Protein 6JCA (pdb70)

Radius of gyration: 30.52 Å; Cα contacts (8 Å, |Δi|>4): 2177; chains: 2; bounding box: 70×89×80 Å

Solvent-accessible surface area: 38036 Å² total; per-residue (Å²): 128,132,70,55,24,4,6,43,72,13,40,43,43,0,67,52,6,11,9,22,17,75,15,58,68,0,95,26,8,22,0,33,43,90,52,157,147,45,169,75,19,76,1,3,0,0,0,0,0,19,0,3,3,2,10,1,4,16,17,104,83,1,16,56,53,2,52,60,8,8,90,62,10,11,9,7,6,4,18,13,2,82,30,46,81,3,44,78,6,0,137,51,4,7,72,2,6,131,131,43,35,69,75,119,46,96,3,13,4,20,11,0,0,3,10,43,12,0,1,35,0,0,6,14,0,0,3,16,19,4,52,103,61,0,78,64,17,23,62,88,3,73,62,52,3,96,75,0,103,114,4,30,73,77,84,74,13,93,36,40,100,84,10,32,100,89,24,56,62,84,33,60,94,34,78,19,5,20,41,33,0,79,141,60,4,86,120,53,90,82,107,66,0,10,0,0,0,1,82,35,9,96,1,16,42,1,102,119,58,103,18,10,5,7,45,22,81,62,0,31,9,107,76,18,135,86,0,25,131,52,11,81,86,26,126,97,26,0,3,0,1,28,59,83,177,73,43,0,74,3,46,106,68,90,14,24,24,8,0,0,1,0,0,8,0,1,7,13,37,16,0,0,42,41,3,57,93,97,1,4,118,22,0,11,111,4,30,106,86,59,35,0,0,0,0,0,1,5,3,44,7,1,4,0,0,4,2,13,3,0,1,2,22,80,46,42,2,110,4,3,0,1,0,3,4,10,3,8,2,6,5,5,14,8,2,0,1,0,1,0,46,54,120,48,21,40,78,59,1,22,19,11,28,25,24,22,10,16,39,8,3,7,2,9,8,0,2,36,30,0,4,106,13,0,47,48,120,90,16,101,18,12,97,84,0,99,77,24,1,124,116,0,66,62,12,0,71,46,0,58,56,80,9,41,72,6,0,34,21,29,83,20,33,11,0,0,0,0,0,45,10,104,114,17,40,142,10,117,16,120,37,1,86,84,38,10,54,118,9,64,10,0,42,2,1,1,0,0,1,14,80,73,47,72,2,9,2,1,10,17,24,88,143,7,18,15,0,15,0,0,0,0,3,80,2,64,60,103,26,4,80,106,1,42,84,0,0,65,25,0,0,58,2,1,107,96,42,52,7,141,95,2,12,82,172,136,145,68,52,30,2,14,48,60,9,30,44,33,0,81,50,6,12,11,34,19,73,16,59,71,1,91,28,8,26,1,28,43,84,41,157,124,43,147,75,22,78,1,4,0,0,2,0,0,34,0,3,2,1,13,1,5,16,19,102,84,1,17,61,53,1,54,58,9,7,93,64,9,12,12,7,5,4,20,37,2,83,31,49,94,4,40,78,5,0,117,52,3,6,69,2,6,128,131,44,37,68,77,110,49,90,4,9,2,22,13,5,0,5,9,49,18,0,1,48,14,0,7,43,0,0,0,25,16,3,48,98,59,0,81,64,20,30,64,92,5,88,60,58,8,76,73,0,88,114,17,34,90,120,49,25,70,63,76,115,34,18,85,76,32,59,71,100,33,79,33,83,27,18,4,42,43,0,84,138,62,3,88,111,50,97,81,94,51,0,17,0,0,0,1,50,4,8,14,1,2,45,18,4,0,6,28,14,40,4,56,12,38,81,166,103,56,24,0,65,25,14,2,2,48,27,104,73,0,32,6,84,72,9,126,88,0,24,136,35,12,82,77,30,129,100,35,0,3,1,5,28,67,76,171,90,47,1,100,11,33,104,62,93,14,25,20,8,0,0,0,3,1,3,0,1,10,8,17,21,0,3,36,40,4,72,105,108,2,4,106,24,0,10,110,2,30,110,83,56,36,0,0,0,0,0,3,4,2,32,6,2,3,1,0,4,2,13,3,0,1,2,23,81,44,41,2,111,6,4,0,1,0,2,3,12,3,8,2,5,5,4,13,10,2,0,1,0,0,0,57,55,118,49,24,34,58,77,31,25,64,116,76,40,12,10,16,42,8,9,5,2,10,5,1,2,31,36,0,4,108,13,0,48,36,111,90,16,94,1,11,117,78,0,112,89,21,1,133,94,0,67,60,13,0,73,44,0,58,53,81,10,46,75,7,0,38,20,31,87,20,35,10,0,5,0,0,0,46,10,106,96,17,54,143,7,116,19,104,37,3,88,85,38,11,76,122,11,37,9,0,10,3,0,0,0,0,1,14,80,72,47,70,1,11,2,2,5,10,8,31,123,5,13,12,0,40,0,2,0,0,2,90,3,64,65,97,25,2,73,100,1,42,86,0,0,67,27,0,0,59,3,0,110,94,43,48,4,139,102,1,13,81,173

Sequence (1019 aa):
GEPVYADAVLNGWLTSMGLGVEYVRAEGNTVYYLDDEGREVPVLDHACGFGSLIFGHNHPEIIAHAKAALDAGTVVHAQLSRQPRANQISRILNDIMRRETGRDDRYNAIFANSGAEANEICMKHAELERQERITALFAEIDAELDTAREALTTGTATLDTASLPLVGGGAGDVDGVIADIHRHNDERRAERPLFLTLDGSFHGKLVPFTALSSPARFLPADEPELIGKIVEDERRSVLTLSLDKDTVRVVERDFPVVAAIFVEPVRGGSGMKTVTPELAEELHRLRDTLGCPLVVDEVQTGIGRTGAFFGSALLGIRGDYYTLAKAIGGGIVKNSVALIRQDRFLPAMEVIHSSTFAKDGLSASIALKVLEMVEADGGRVYQRVRERGQRLEAMLESVRADHSDVVSAVWGTGLMLALELRDQSNATSQAIREKAAHGFLGYVLAGFLLREHHIRVLPAGPRSGFLRFSPSLYITDEEIDRTETALRSLFTALRDQDGDRLVLSGEPVYADAVLNGWLTSMGLGVEYVRAEGNTVYYLDDEGREVPVLDHACGFGSLIFGHNHPEIIAHAKAALDAGTVVHAQLSRQPRANQISRILNDIMRRETGRDDRYNAIFANSGAEANEICMKHAELERQERITALFAEIDAELDTAREALTTGTATLDTASLPGGAGDVDGVIADIHRHNDERRAERPLFLTLDGSFHGKLVGSIQLTQNEPWRTPFTALSSPARFLPADEPELIGKIVEDERRSVLTLSLDKDTVRVVERDFPVVAAIFVEPVRGGSGMKTVTPELAEELHRLRDTLGCPLVVDEVQTGIGRTGAFFGSALLGIRGDYYTLAKAIGGGIVKNSVALIRQDRFLPAMEVHSSTFAKDGLSASIALKVLEMVEADGGRVYQRVRERGQRLEAMLESVRADHSDVVSAVWGTGLMLALELRDQSNATSQAIREKAAHGFLGYVLAGFLLREHHIRVLPAGPRSGFLRFSPSLYITDEEIDRTETALRSLFTALRDQDGDRLVLS

Secondary structure (DSSP, 8-state):
-----S-HHHHHHHHHHT------EEEBTEEEEE-TT-PEEEEEESSTTTTT-TT-BT-HHHHHHHHHHHHTT--S--TTS--HHHHHHHHHHHHHHHHHH-----EEEEEESSHHHHHHHHHHHHHHHHHHHHHHHHHHHHHHHHHHHHHHTSSS-EE-GGGGGGT-SS--SHHHHHHHHHHHHHHHHHSPPEEEEETT--BTTB---GGGB--EEEE-TT-HHHHHHHHHTT--EEEEEEEETTEEEEEEEE---EEEEEE-SEEGGGTSEEPPHHHHHHHHHHHHHH---EEEE-TTT-TTTTSSS-HHHHHT---SEEEE-TTTTTTTS--EEEEEETTT--GGGGGT---SSTT-HHHHHHHHHHHHHHHHHHHHHHHHHHHHHHHHHHHHHHHHHHTTTTEEEEEEETTEEEEEEPP-TT-SSHHHHHHHHTT-HHHHHHHHHHHHH-EE--EESGGG-EEEE---TT--HHHHHHHHHHHHHHHHHHHTT-HHHHS--/-----S-HHHHHHHHHHT----EEEEEBTEEEEE-TT-PEEEEEESSTGGGT-TT-BT-HHHHHHHHHHHHTT--S--TTS--HHHHHHHHHHHHHHHHHH-----EEEEEESSHHHHHHHHHHHHHHHHHHHHHHHHHHHHHHHHHHHHHHTSS-EE-S-TT-------HHHHHHHHHHHHHHHHHSPPEEEESS-HHHHHHHTSB-SS-B-TT--TTGGGB--EEE--TT-HHHHHHHHHTT--EEEEEEEETTEEEEEEEE---EEEEEE-SEEGGGTSEEPPHHHHHHHHHHHHHH-S-EEEE-TTT-TTTTSSS-HHHHHT---SEEEE-TTTTTTTS--EEEEEETTT--GGGG----SSTT-HHHHHHHHHHHHHHHHHHHHHHHHHHHHHHHHHHHHHHHHHHTTTTEEEEEEETTEEEEEEPP-TT-SSHHHHHHHHTT-HHHHHHHHHHHHH-EE--EESGGG-EEEE---TT--HHHHHHHHHHHHHHHHHHHTT-HHHHS--

InterPro domains:
  IPR005814 Aminotransferase class-III [PF00202] (27-505)
  IPR005814 Aminotransferase class-III [PIRSF000521] (21-509)
  IPR015421 Pyridoxal phosphate-dependent transferase, major domain [G3DSA:3.40.640.10] (64-389)
  IPR015422 Pyridoxal phosphate-dependent transferase, small domain [G3DSA:3.90.1150.10] (390-511)
  IPR015424 Pyridoxal phosphate-dependent transferase [SSF53383] (28-509)
  IPR050103 Class-III Pyridoxal-phosphate-dependent Aminotransferase [PTHR11986] (29-513)

Organism: NCBI:txid1074250

Nearest PDB structures (foldseek):
  6jca-assembly1_B  TM=1.002E+00  e=1.011E-100  Actinoalloteichus sp. WH1-2216-6
  6jca-assembly1_A  TM=9.810E-01  e=8.463E-90  Actinoalloteichus sp. WH1-2216-6
  6jcb-assembly2_C  TM=9.890E-01  e=7.328E-85  Actinoalloteichus sp. WH1-2216-6
  6jcb-assembly2_D  TM=9.873E-01  e=2.030E-84  Actinoalloteichus sp. WH1-2216-6
  6jc7-assembly1_B  TM=9.726E-01  e=6.218E-86  Actinoalloteichus sp. WH1-2216-6

Foldseek 3Di:
DDDDDDCPVVLVVLVQLLNNFDFDDWDAQWTWGQDPVGDTDTFGHLCQVVQLQQVTAPNVLLVVLLVVCVVVVFFQFPPPDDDCLQVVLQVLVQVQLCVLQVDNFHWRKFKDFAQLVLLVLLLVLLVVLQVVVLVVVVVVQVVQLVVLVVLLVDVQADADQVQQVVLPDDDDDSVVSVVSLVVQSVVLVPAFAEEEEADLDAGNQRDVRCVVDTHYDHAHLVCLVVRVVVVVVQWDWGWHFHDDGHYTHIDTDTHLRHSEYEDEQFRLQAFRAGRAPSSLVSLVVVCVVNVGWYEYRPQSNHQLQQLGRDSCSVRVRDTQKYKHWRNLQNNPGGMMMIIGGPVSGDPVSNPPDDDRSTPTRSSSSSNVSSSCVCCPPNRVSSVLLQVVFVLLQVLVVVLCVVQVVFWVDWHHHRQWIKTFTPQCCVPPQPLLNVLSVQLNNLSLLQSLCCPPLSYHWAATHTSSRMITRNRHSPQDSVNSVSVSVSSNVSSVCVVVSVSVNRGDD/DPDDDDCPVVLVVCVQLLNNFDFDDWDAQWTWTQDPVGDTDTFGEQCQVPQLQQVTPPNVLLVVLLVVCVVVVFFQFDPPDDDCLQVVLQVLVQVQLCVLQVDNFHWHKFKDFALLVLVVLLLVLLVVLQVVVQVVVVVVQVVLLVVLLVLCVPFAAEDQVCVVLPPDRDSVVSVVSLCVQSVVVVPAFAEEEEQLAPNVQVQQPQDDPQFHHPPDRNRCVVDTHYDHAHLPCLVVRVVVVVVQWDWGWHWHDDPRYTYIDTDTRLRHSEYEYEQFHQQAFRAGRALSSLVSLVVVCVVRVGWYEYRPQSPHQLLQLGRDSCSVRVRDTQKYKHWRNLQVNPGGMIMIIGGPVSGDVVSRVDDDSSTPTRSSSSSSVSSSCVCPPPNRVSSVLLQVLFVLLQVLVVVLCVVQVVFWVDWHHHRQWIKTFTDQCCVPPQPLLNVLSVVLNNLSLLQSLCCVPLSYHWAAHYHSSRMITRNRHSPQDPVNSVSVSVSSNVSSVCVVVSVSVSRGDD

Structure (mmCIF, N/CA/C/O backbone):
data_6JCA
#
_entry.id   6JCA
#
_cell.length_a   115.090
_cell.length_b   125.220
_cell.length_c   155.380
_cell.angle_alpha   90.000
_cell.angle_beta   90.000
_cell.angle_gamma   90.000
#
_symmetry.space_group_name_H-M   'I 2 2 2'
#
loop_
_entity.id
_entity.type
_entity.pdbx_description
1 polymer CrmG
2 non-polymer GLYCEROL
3 non-polymer 'CHLORIDE ION'
4 non-polymer 'SULFATE ION'
5 water water
#
loop_
_atom_site.group_PDB
_atom_site.id
_atom_site.type_symbol
_atom_site.label_atom_id
_atom_site.label_alt_id
_atom_site.label_comp_id
_atom_site.label_asym_id
_atom_site.label_entity_id
_atom_site.label_seq_id
_atom_site.pdbx_PDB_ins_code
_atom_site.Cartn_x
_atom_site.Cartn_y
_atom_site.Cartn_z
_atom_site.occupancy
_atom_site.B_iso_or_equiv
_atom_site.auth_seq_id
_atom_site.auth_comp_id
_atom_site.auth_asym_id
_atom_site.auth_atom_id
_atom_site.pdbx_PDB_model_num
ATOM 1 N N . GLY A 1 6 ? 55.403 15.994 20.896 1.00 57.13 6 GLY A N 1
ATOM 2 C CA . GLY A 1 6 ? 55.197 17.127 21.851 1.00 53.49 6 GLY A CA 1
ATOM 3 C C . GLY A 1 6 ? 55.292 18.486 21.179 1.00 49.25 6 GLY A C 1
ATOM 4 O O . GLY A 1 6 ? 55.884 19.395 21.778 1.00 47.46 6 GLY A O 1
ATOM 5 N N . GLU A 1 7 ? 54.719 18.648 19.983 1.00 52.75 7 GLU A N 1
ATOM 6 C CA . GLU A 1 7 ? 54.731 19.943 19.244 1.00 56.98 7 GLU A CA 1
ATOM 7 C C . GLU A 1 7 ? 53.740 20.892 19.923 1.00 52.68 7 GLU A C 1
ATOM 8 O O . GLU A 1 7 ? 52.784 20.431 20.539 1.00 49.59 7 GLU A O 1
ATOM 14 N N . PRO A 1 8 ? 53.909 22.233 19.827 1.00 49.04 8 PRO A N 1
ATOM 15 C CA . PRO A 1 8 ? 52.916 23.167 20.363 1.00 47.18 8 PRO A CA 1
ATOM 16 C C . PRO A 1 8 ? 51.508 22.920 19.787 1.00 42.22 8 PRO A C 1
ATOM 17 O O . PRO A 1 8 ? 51.351 22.772 18.590 1.00 42.74 8 PRO A O 1
ATOM 21 N N . VAL A 1 9 ? 50.523 22.841 20.681 1.00 40.56 9 VAL A N 1
ATOM 22 C CA . VAL A 1 9 ? 49.061 22.788 20.392 1.00 36.40 9 VAL A CA 1
ATOM 23 C C . VAL A 1 9 ? 48.427 24.001 21.091 1.00 30.12 9 VAL A C 1
ATOM 24 O O . VAL A 1 9 ? 48.949 24.427 22.149 1.00 28.74 9 VAL A O 1
ATOM 28 N N . TYR A 1 10 ? 47.378 24.576 20.508 1.00 27.81 10 TYR A N 1
ATOM 29 C CA . TYR A 1 10 ? 46.757 25.828 21.006 1.00 28.28 10 TYR A CA 1
ATOM 30 C C . TYR A 1 10 ? 45.275 25.592 21.367 1.00 25.31 10 TYR A C 1
ATOM 31 O O . TYR A 1 10 ? 44.666 26.467 22.025 1.00 23.88 10 TYR A O 1
ATOM 40 N N . ALA A 1 11 ? 44.721 24.437 21.001 1.00 24.26 11 ALA A N 1
ATOM 41 C CA . ALA A 1 11 ? 43.349 24.007 21.358 1.00 25.61 11 ALA A CA 1
ATOM 42 C C . ALA A 1 11 ? 43.159 22.526 21.032 1.00 24.52 11 ALA A C 1
ATOM 43 O O . ALA A 1 11 ? 43.808 22.045 20.098 1.00 24.55 11 ALA A O 1
ATOM 45 N N . ASP A 1 12 ? 42.303 21.847 21.795 1.00 24.81 12 ASP A N 1
ATOM 46 C CA . ASP A 1 12 ? 41.680 20.542 21.461 1.00 25.01 12 ASP A CA 1
ATOM 47 C C . ASP A 1 12 ? 42.679 19.357 21.455 1.00 27.08 12 ASP A C 1
ATOM 48 O O . ASP A 1 12 ? 42.278 18.289 20.986 1.00 26.81 12 ASP A O 1
ATOM 53 N N . ALA A 1 13 ? 43.890 19.445 22.022 1.00 27.31 13 ALA A N 1
ATOM 54 C CA . ALA A 1 13 ? 44.819 18.284 22.011 1.00 27.42 13 ALA A CA 1
ATOM 55 C C . ALA A 1 13 ? 44.167 17.100 22.740 1.00 26.79 13 ALA A C 1
ATOM 56 O O . ALA A 1 13 ? 44.149 16.011 22.177 1.00 29.80 13 ALA A O 1
ATOM 58 N N . VAL A 1 14 ? 43.587 17.309 23.924 1.00 26.38 14 VAL A N 1
ATOM 59 C CA . VAL A 1 14 ? 42.984 16.210 24.722 1.00 26.39 14 VAL A CA 1
ATOM 60 C C . VAL A 1 14 ? 41.686 15.761 24.057 1.00 27.50 14 VAL A C 1
ATOM 61 O O . VAL A 1 14 ? 41.483 14.546 23.893 1.00 28.42 14 VAL A O 1
ATOM 65 N N . LEU A 1 15 ? 40.847 16.691 23.627 1.00 30.30 15 LEU A N 1
ATOM 66 C CA . LEU A 1 15 ? 39.600 16.368 22.879 1.00 29.85 15 LEU A CA 1
ATOM 67 C C . LEU A 1 15 ? 39.938 15.488 21.668 1.00 28.94 15 LEU A C 1
ATOM 68 O O . LEU A 1 15 ? 39.265 14.467 21.503 1.00 24.79 15 LEU A O 1
ATOM 73 N N . ASN A 1 16 ? 40.897 15.911 20.836 1.00 27.78 16 ASN A N 1
ATOM 74 C CA . ASN A 1 16 ? 41.224 15.255 19.541 1.00 31.22 16 ASN A CA 1
ATOM 75 C C . ASN A 1 16 ? 41.815 13.860 19.807 1.00 31.61 16 ASN A C 1
ATOM 76 O O . ASN A 1 16 ? 41.455 12.924 19.086 1.00 31.61 16 ASN A O 1
ATOM 81 N N . GLY A 1 17 ? 42.690 13.728 20.802 1.00 29.31 17 GLY A N 1
ATOM 82 C CA . GLY A 1 17 ? 43.250 12.425 21.207 1.00 30.03 17 GLY A CA 1
ATOM 83 C C . GLY A 1 17 ? 42.166 11.477 21.674 1.00 30.41 17 GLY A C 1
ATOM 84 O O . GLY A 1 17 ? 42.191 10.298 21.290 1.00 31.00 17 GLY A O 1
ATOM 85 N N . TRP A 1 18 ? 41.233 11.959 22.494 1.00 31.23 18 TRP A N 1
ATOM 86 C CA . TRP A 1 18 ? 40.120 11.114 22.993 1.00 28.51 18 TRP A CA 1
ATOM 87 C C . TRP A 1 18 ? 39.228 10.720 21.805 1.00 27.76 18 TRP A C 1
ATOM 88 O O . TRP A 1 18 ? 38.930 9.497 21.663 1.00 24.95 18 TRP A O 1
ATOM 99 N N . LEU A 1 19 ? 38.871 11.664 20.926 1.00 27.14 19 LEU A N 1
ATOM 100 C CA . LEU A 1 19 ? 38.044 11.366 19.726 1.00 28.64 19 LEU A CA 1
ATOM 101 C C . LEU A 1 19 ? 38.722 10.277 18.877 1.00 30.85 19 LEU A C 1
ATOM 102 O O . LEU A 1 19 ? 38.010 9.356 18.388 1.00 28.35 19 LEU A O 1
ATOM 107 N N . THR A 1 20 ? 40.047 10.357 18.716 1.00 29.66 20 THR A N 1
ATOM 108 C CA . THR A 1 20 ? 40.832 9.418 17.866 1.00 31.16 20 THR A CA 1
ATOM 109 C C . THR A 1 20 ? 40.696 8.017 18.455 1.00 28.21 20 THR A C 1
ATOM 110 O O . THR A 1 20 ? 40.324 7.112 17.706 1.00 28.20 20 THR A O 1
ATOM 114 N N . SER A 1 21 ? 40.878 7.883 19.767 1.00 28.85 21 SER A N 1
ATOM 115 C CA . SER A 1 21 ? 40.791 6.583 20.485 1.00 30.25 21 SER A CA 1
ATOM 116 C C . SER A 1 21 ? 39.370 6.004 20.402 1.00 29.16 21 SER A C 1
ATOM 117 O O . SER A 1 21 ? 39.259 4.786 20.390 1.00 30.44 21 SER A O 1
ATOM 120 N N . MET A 1 22 ? 38.327 6.824 20.275 1.00 28.99 22 MET A N 1
ATOM 121 C CA . MET A 1 22 ? 36.910 6.353 20.182 1.00 31.11 22 MET A CA 1
ATOM 122 C C . MET A 1 22 ? 36.578 5.959 18.730 1.00 30.23 22 MET A C 1
ATOM 123 O O . MET A 1 22 ? 35.505 5.345 18.498 1.00 30.65 22 MET A O 1
ATOM 128 N N . GLY A 1 23 ? 37.449 6.292 17.775 1.00 29.88 23 GLY A N 1
ATOM 129 C CA . GLY A 1 23 ? 37.189 6.104 16.332 1.00 30.95 23 GLY A CA 1
ATOM 130 C C . GLY A 1 23 ? 36.394 7.258 15.730 1.00 29.68 23 GLY A C 1
ATOM 131 O O . GLY A 1 23 ? 35.715 7.037 14.723 1.00 27.11 23 GLY A O 1
ATOM 132 N N . LEU A 1 24 ? 36.442 8.455 16.329 1.00 31.16 24 LEU A N 1
ATOM 133 C CA . LEU A 1 24 ? 35.607 9.612 15.881 1.00 32.71 24 LEU A CA 1
ATOM 134 C C . LEU A 1 24 ? 36.492 10.775 15.431 1.00 31.19 24 LEU A C 1
ATOM 135 O O . LEU A 1 24 ? 35.964 11.897 15.292 1.00 26.24 24 LEU A O 1
ATOM 140 N N . GLY A 1 25 ? 37.787 10.515 15.243 1.00 29.22 25 GLY A N 1
ATOM 141 C CA . GLY A 1 25 ? 38.758 11.522 14.788 1.00 30.80 25 GLY A CA 1
ATOM 142 C C . GLY A 1 25 ? 38.636 11.711 13.294 1.00 34.23 25 GLY A C 1
ATOM 143 O O . GLY A 1 25 ? 39.423 11.116 12.564 1.00 41.80 25 GLY A O 1
ATOM 144 N N . VAL A 1 26 ? 37.649 12.486 12.853 1.00 30.03 26 VAL A N 1
ATOM 145 C CA . VAL A 1 26 ? 37.437 12.841 11.423 1.00 29.32 26 VAL A CA 1
ATOM 146 C C . VAL A 1 26 ? 37.244 14.361 11.348 1.00 29.06 26 VAL A C 1
ATOM 147 O O . VAL A 1 26 ? 36.780 14.942 12.351 1.00 26.70 26 VAL A O 1
ATOM 151 N N . GLU A 1 27 ? 37.583 14.988 10.222 1.00 29.09 27 GLU A N 1
ATOM 152 C CA . GLU A 1 27 ? 37.291 16.425 9.962 1.00 28.05 27 GLU A CA 1
ATOM 153 C C . GLU A 1 27 ? 36.250 16.499 8.846 1.00 28.95 27 GLU A C 1
ATOM 154 O O . GLU A 1 27 ? 36.546 16.033 7.740 1.00 30.43 27 GLU A O 1
ATOM 160 N N . TYR A 1 28 ? 35.063 17.039 9.124 1.00 29.21 28 TYR A N 1
ATOM 161 C CA . TYR A 1 28 ? 34.026 17.280 8.095 1.00 27.59 28 TYR A CA 1
ATOM 162 C C . TYR A 1 28 ? 34.318 18.646 7.453 1.00 28.41 28 TYR A C 1
ATOM 163 O O . TYR A 1 28 ? 34.515 19.633 8.170 1.00 29.39 28 TYR A O 1
ATOM 172 N N . VAL A 1 29 ? 34.356 18.683 6.114 1.00 26.79 29 VAL A N 1
ATOM 173 C CA . VAL A 1 29 ? 34.827 19.845 5.315 1.00 25.40 29 VAL A CA 1
ATOM 174 C C . VAL A 1 29 ? 33.654 20.517 4.624 1.00 24.84 29 VAL A C 1
ATOM 175 O O . VAL A 1 29 ? 33.821 21.641 4.176 1.00 30.19 29 VAL A O 1
ATOM 179 N N . ARG A 1 30 ? 32.507 19.858 4.561 1.00 24.27 30 ARG A N 1
ATOM 180 C CA . ARG A 1 30 ? 31.315 20.361 3.849 1.00 24.79 30 ARG A CA 1
ATOM 181 C C . ARG A 1 30 ? 30.109 19.597 4.382 1.00 24.55 30 ARG A C 1
ATOM 182 O O . ARG A 1 30 ? 30.271 18.463 4.858 1.00 26.33 30 ARG A O 1
ATOM 190 N N . ALA A 1 31 ? 28.937 20.192 4.278 1.00 26.18 31 ALA A N 1
ATOM 191 C CA . ALA A 1 31 ? 27.669 19.596 4.735 1.00 27.64 31 ALA A CA 1
ATOM 192 C C . ALA A 1 31 ? 26.527 20.145 3.892 1.00 27.84 31 ALA A C 1
ATOM 193 O O . ALA A 1 31 ? 26.529 21.356 3.579 1.00 31.90 31 ALA A O 1
ATOM 195 N N . GLU A 1 32 ? 25.544 19.296 3.622 1.00 29.46 32 GLU A N 1
ATOM 196 C CA . GLU A 1 32 ? 24.305 19.671 2.900 1.00 30.59 32 GLU A CA 1
ATOM 197 C C . GLU A 1 32 ? 23.267 18.601 3.227 1.00 27.13 32 GLU A C 1
ATOM 198 O O . GLU A 1 32 ? 23.619 17.396 3.218 1.00 28.75 32 GLU A O 1
ATOM 204 N N . GLY A 1 33 ? 22.071 19.039 3.591 1.00 27.52 33 GLY A N 1
ATOM 205 C CA . GLY A 1 33 ? 20.967 18.175 4.029 1.00 27.92 33 GLY A CA 1
ATOM 206 C C . GLY A 1 33 ? 21.408 17.303 5.181 1.00 29.51 33 GLY A C 1
ATOM 207 O O . GLY A 1 33 ? 21.917 17.843 6.178 1.00 27.81 33 GLY A O 1
ATOM 208 N N . ASN A 1 34 ? 21.268 15.989 5.021 1.00 28.81 34 ASN A N 1
ATOM 209 C CA . ASN A 1 34 ? 21.511 15.011 6.105 1.00 30.90 34 ASN A CA 1
ATOM 210 C C . ASN A 1 34 ? 22.929 14.458 5.983 1.00 29.35 34 ASN A C 1
ATOM 211 O O . ASN A 1 34 ? 23.244 13.481 6.675 1.00 35.48 34 ASN A O 1
ATOM 216 N N . THR A 1 35 ? 23.774 15.075 5.158 1.00 31.49 35 THR A N 1
ATOM 217 C CA . THR A 1 35 ? 25.113 14.533 4.812 1.00 28.39 35 THR A CA 1
ATOM 218 C C . THR A 1 35 ? 26.190 15.537 5.206 1.00 27.32 35 THR A C 1
ATOM 219 O O . THR A 1 35 ? 26.065 16.719 4.865 1.00 29.65 35 THR A O 1
ATOM 223 N N . VAL A 1 36 ? 27.214 15.034 5.877 1.00 26.53 36 VAL A N 1
ATOM 224 C CA . VAL A 1 36 ? 28.502 15.718 6.159 1.00 29.38 36 VAL A CA 1
ATOM 225 C C . VAL A 1 36 ? 29.560 14.925 5.386 1.00 30.50 36 VAL A C 1
ATOM 226 O O . VAL A 1 36 ? 29.414 13.684 5.263 1.00 26.61 36 VAL A O 1
ATOM 230 N N . TYR A 1 37 ? 30.573 15.612 4.866 1.00 31.20 37 TYR A N 1
ATOM 231 C CA . TYR A 1 37 ? 31.637 15.021 4.017 1.00 30.67 37 TYR A CA 1
ATOM 232 C C . TYR A 1 37 ? 33.000 15.182 4.685 1.00 28.03 37 TYR A C 1
ATOM 233 O O . TYR A 1 37 ? 33.311 16.281 5.172 1.00 30.07 37 TYR A O 1
ATOM 242 N N . TYR A 1 38 ? 33.802 14.122 4.679 1.00 29.97 38 TYR A N 1
ATOM 243 C CA . TYR A 1 38 ? 35.247 14.181 5.029 1.00 31.91 38 TYR A CA 1
ATOM 244 C C . TYR A 1 38 ? 36.048 13.782 3.782 1.00 31.59 38 TYR A C 1
ATOM 245 O O . TYR A 1 38 ? 35.467 13.348 2.772 1.00 35.77 38 TYR A O 1
ATOM 254 N N . LEU A 1 39 ? 37.351 14.004 3.842 1.00 31.33 39 LEU A N 1
ATOM 255 C CA . LEU A 1 39 ? 38.276 13.782 2.711 1.00 34.01 39 LEU A CA 1
ATOM 256 C C . LEU A 1 39 ? 39.015 12.475 2.978 1.00 32.23 39 LEU A C 1
ATOM 257 O O . LEU A 1 39 ? 39.583 12.378 4.057 1.00 34.06 39 LEU A O 1
ATOM 262 N N . ASP A 1 40 ? 38.972 11.509 2.049 1.00 36.26 40 ASP A N 1
ATOM 263 C CA . ASP A 1 40 ? 39.795 10.266 2.124 1.00 40.73 40 ASP A CA 1
ATOM 264 C C . ASP A 1 40 ? 41.268 10.652 1.888 1.00 40.80 40 ASP A C 1
ATOM 265 O O . ASP A 1 40 ? 41.549 11.883 1.661 1.00 40.80 40 ASP A O 1
ATOM 270 N N . ASP A 1 41 ? 42.170 9.664 1.933 1.00 45.27 41 ASP A N 1
ATOM 271 C CA . ASP A 1 41 ? 43.645 9.855 1.797 1.00 50.91 41 ASP A CA 1
ATOM 272 C C . ASP A 1 41 ? 43.979 10.367 0.387 1.00 51.18 41 ASP A C 1
ATOM 273 O O . ASP A 1 41 ? 45.031 10.993 0.232 1.00 51.48 41 ASP A O 1
ATOM 278 N N . GLU A 1 42 ? 43.090 10.149 -0.588 1.00 55.46 42 GLU A N 1
ATOM 279 C CA . GLU A 1 42 ? 43.186 10.688 -1.972 1.00 58.47 42 GLU A CA 1
ATOM 280 C C . GLU A 1 42 ? 42.566 12.092 -2.060 1.00 56.27 42 GLU A C 1
ATOM 281 O O . GLU A 1 42 ? 42.651 12.692 -3.140 1.00 51.14 42 GLU A O 1
ATOM 287 N N . GLY A 1 43 ? 41.935 12.599 -0.992 1.00 54.06 43 GLY A N 1
ATOM 288 C CA . GLY A 1 43 ? 41.282 13.925 -0.973 1.00 44.99 43 GLY A CA 1
ATOM 289 C C . GLY A 1 43 ? 39.949 13.944 -1.711 1.00 41.86 43 GLY A C 1
ATOM 290 O O . GLY A 1 43 ? 39.521 15.038 -2.093 1.00 40.72 43 GLY A O 1
ATOM 291 N N . ARG A 1 44 ? 39.286 12.799 -1.885 1.00 41.46 44 ARG A N 1
ATOM 292 C CA . ARG A 1 44 ? 37.888 12.751 -2.388 1.00 46.70 44 ARG A CA 1
ATOM 293 C C . ARG A 1 44 ? 36.933 12.957 -1.200 1.00 42.41 44 ARG A C 1
ATOM 294 O O . ARG A 1 44 ? 37.203 12.414 -0.118 1.00 43.70 44 ARG A O 1
ATOM 302 N N . GLU A 1 45 ? 35.831 13.659 -1.424 1.00 41.51 45 GLU A N 1
ATOM 303 C CA . GLU A 1 45 ? 34.730 13.825 -0.447 1.00 43.49 45 GLU A CA 1
ATOM 304 C C . GLU A 1 45 ? 34.050 12.479 -0.211 1.00 40.11 45 GLU A C 1
ATOM 305 O O . GLU A 1 45 ? 33.568 11.923 -1.185 1.00 45.10 45 GLU A O 1
ATOM 311 N N . VAL A 1 46 ? 34.017 11.993 1.033 1.00 38.87 46 VAL A N 1
ATOM 312 C CA . VAL A 1 46 ? 33.266 10.768 1.445 1.00 36.70 46 VAL A CA 1
ATOM 313 C C . VAL A 1 46 ? 32.002 11.210 2.175 1.00 35.25 46 VAL A C 1
ATOM 314 O O . VAL A 1 46 ? 32.095 11.862 3.217 1.00 33.83 46 VAL A O 1
ATOM 318 N N . PRO A 1 47 ? 30.789 10.881 1.669 1.00 33.08 47 PRO A N 1
ATOM 319 C CA . PRO A 1 47 ? 29.553 11.275 2.335 1.00 32.25 47 PRO A CA 1
ATOM 320 C C . PRO A 1 47 ? 29.303 10.441 3.604 1.00 33.75 47 PRO A C 1
ATOM 321 O O . PRO A 1 47 ? 29.560 9.234 3.598 1.00 35.19 47 PRO A O 1
ATOM 325 N N . VAL A 1 48 ? 28.872 11.107 4.675 1.00 30.69 48 VAL A N 1
ATOM 326 C CA . VAL A 1 48 ? 28.515 10.467 5.973 1.00 28.39 48 VAL A CA 1
ATOM 327 C C . VAL A 1 48 ? 27.103 10.928 6.352 1.00 27.53 48 VAL A C 1
ATOM 328 O O . VAL A 1 48 ? 26.827 12.138 6.309 1.00 26.08 48 VAL A O 1
ATOM 332 N N . LEU A 1 49 ? 26.226 9.993 6.684 1.00 26.57 49 LEU A N 1
ATOM 333 C CA . LEU A 1 49 ? 24.831 10.311 7.094 1.00 29.11 49 LEU A CA 1
ATOM 334 C C . LEU A 1 49 ? 24.851 10.787 8.551 1.00 27.64 49 LEU A C 1
ATOM 335 O O . LEU A 1 49 ? 25.406 10.072 9.403 1.00 23.63 49 LEU A O 1
ATOM 340 N N . ASP A 1 50 ? 24.289 11.977 8.800 1.00 30.36 50 ASP A N 1
ATOM 341 C CA . ASP A 1 50 ? 24.320 12.664 10.117 1.00 28.84 50 ASP A CA 1
ATOM 342 C C . ASP A 1 50 ? 22.981 12.461 10.853 1.00 27.30 50 ASP A C 1
ATOM 343 O O . ASP A 1 50 ? 21.993 13.154 10.536 1.00 28.29 50 ASP A O 1
ATOM 348 N N . HIS A 1 51 ? 22.999 11.577 11.842 1.00 25.71 51 HIS A N 1
ATOM 349 C CA . HIS A 1 51 ? 21.912 11.339 12.817 1.00 26.88 51 HIS A CA 1
ATOM 350 C C . HIS A 1 51 ? 22.090 12.193 14.089 1.00 26.03 51 HIS A C 1
ATOM 351 O O . HIS A 1 51 ? 21.202 12.126 14.980 1.00 26.19 51 HIS A O 1
ATOM 358 N N . ALA A 1 52 ? 23.180 12.951 14.213 1.00 24.78 52 ALA A N 1
ATOM 359 C CA . ALA A 1 52 ? 23.391 13.875 15.359 1.00 24.15 52 ALA A CA 1
ATOM 360 C C . ALA A 1 52 ? 22.752 15.228 15.021 1.00 23.40 52 ALA A C 1
ATOM 361 O O . ALA A 1 52 ? 21.896 15.686 15.785 1.00 23.71 52 ALA A O 1
ATOM 363 N N . CYS A 1 53 ? 23.106 15.799 13.869 1.00 23.11 53 CYS A N 1
ATOM 364 C CA . CYS A 1 53 ? 22.466 17.001 13.292 1.00 24.45 53 CYS A CA 1
ATOM 365 C C . CYS A 1 53 ? 22.454 18.140 14.329 1.00 22.73 53 CYS A C 1
ATOM 366 O O . CYS A 1 53 ? 21.386 18.738 14.591 1.00 23.23 53 CYS A O 1
ATOM 369 N N . GLY A 1 54 ? 23.634 18.471 14.856 1.00 23.01 54 GLY A N 1
ATOM 370 C CA . GLY A 1 54 ? 23.814 19.503 15.893 1.00 21.95 54 GLY A CA 1
ATOM 371 C C . GLY A 1 54 ? 22.922 19.225 17.095 1.00 20.73 54 GLY A C 1
ATOM 372 O O . GLY A 1 54 ? 22.206 20.136 17.505 1.00 18.87 54 GLY A O 1
ATOM 373 N N . PHE A 1 55 ? 22.927 17.977 17.558 1.00 21.48 55 PHE A N 1
ATOM 374 C CA . PHE A 1 55 ? 22.107 17.451 18.672 1.00 21.27 55 PHE A CA 1
ATOM 375 C C . PHE A 1 55 ? 20.645 17.832 18.468 1.00 23.18 55 PHE A C 1
ATOM 376 O O . PHE A 1 55 ? 19.993 18.185 19.485 1.00 24.35 55 PHE A O 1
ATOM 384 N N . GLY A 1 56 ? 20.142 17.718 17.228 1.00 23.23 56 GLY A N 1
ATOM 385 C CA . GLY A 1 56 ? 18.725 17.952 16.895 1.00 23.44 56 GLY A CA 1
ATOM 386 C C . GLY A 1 56 ? 18.422 19.388 16.469 1.00 25.12 56 GLY A C 1
ATOM 387 O O . GLY A 1 56 ? 17.235 19.654 16.134 1.00 21.42 56 GLY A O 1
ATOM 388 N N . SER A 1 57 ? 19.427 20.274 16.394 1.00 23.49 57 SER A N 1
ATOM 389 C CA . SER A 1 57 ? 19.254 21.658 15.871 1.00 25.09 57 SER A CA 1
ATOM 390 C C . SER A 1 57 ? 18.785 21.646 14.410 1.00 24.72 57 SER A C 1
ATOM 391 O O . SER A 1 57 ? 18.080 22.588 14.011 1.00 24.41 57 SER A O 1
ATOM 394 N N . LEU A 1 58 ? 19.276 20.710 13.602 1.00 24.62 58 LEU A N 1
ATOM 395 C CA . LEU A 1 58 ? 19.117 20.793 12.130 1.00 24.89 58 LEU A CA 1
ATOM 396 C C . LEU A 1 58 ? 17.857 20.028 11.686 1.00 25.88 58 LEU A C 1
ATOM 397 O O . LEU A 1 58 ? 17.968 19.078 10.887 1.00 26.14 58 LEU A O 1
ATOM 402 N N . ILE A 1 59 ? 16.685 20.472 12.133 1.00 24.43 59 ILE A N 1
ATOM 403 C CA . ILE A 1 59 ? 15.393 19.878 11.709 1.00 25.26 59 ILE A CA 1
ATOM 404 C C . ILE A 1 59 ? 15.238 20.026 10.176 1.00 26.22 59 ILE A C 1
ATOM 405 O O . ILE A 1 59 ? 14.670 19.107 9.552 1.00 23.99 59 ILE A O 1
ATOM 410 N N . PHE A 1 60 ? 15.789 21.084 9.571 1.00 24.49 60 PHE A N 1
ATOM 411 C CA . PHE A 1 60 ? 15.822 21.311 8.095 1.00 26.82 60 PHE A CA 1
ATOM 412 C C . PHE A 1 60 ? 17.158 20.850 7.490 1.00 27.62 60 PHE A C 1
ATOM 413 O O . PHE A 1 60 ? 17.377 21.090 6.287 1.00 28.27 60 PHE A O 1
ATOM 421 N N . GLY A 1 61 ? 18.023 20.222 8.286 1.00 25.08 61 GLY A N 1
ATOM 422 C CA . GLY A 1 61 ? 19.340 19.727 7.841 1.00 23.90 61 GLY A CA 1
ATOM 423 C C . GLY A 1 61 ? 20.401 20.814 7.793 1.00 25.35 61 GLY A C 1
ATOM 424 O O . GLY A 1 61 ? 20.115 22.010 8.100 1.00 23.19 61 GLY A O 1
ATOM 425 N N . HIS A 1 62 ? 21.602 20.422 7.382 1.00 22.86 62 HIS A N 1
ATOM 426 C CA . HIS A 1 62 ? 22.747 21.334 7.193 1.00 22.66 62 HIS A CA 1
ATOM 427 C C . HIS A 1 62 ? 22.478 22.282 6.014 1.00 25.65 62 HIS A C 1
ATOM 428 O O . HIS A 1 62 ? 22.116 21.802 4.902 1.00 26.81 62 HIS A O 1
ATOM 435 N N . ASN A 1 63 ? 22.643 23.579 6.239 1.00 25.42 63 ASN A N 1
ATOM 436 C CA . ASN A 1 63 ? 22.768 24.583 5.158 1.00 28.21 63 ASN A CA 1
ATOM 437 C C . ASN A 1 63 ? 21.573 24.469 4.198 1.00 27.61 63 ASN A C 1
ATOM 438 O O . ASN A 1 63 ? 21.797 24.451 3.008 1.00 29.04 63 ASN A O 1
ATOM 443 N N . HIS A 1 64 ? 20.344 24.480 4.702 1.00 26.94 64 HIS A N 1
ATOM 444 C CA . HIS A 1 64 ? 19.118 24.457 3.869 1.00 28.23 64 HIS A CA 1
ATOM 445 C C . HIS A 1 64 ? 19.178 25.600 2.865 1.00 28.12 64 HIS A C 1
ATOM 446 O O . HIS A 1 64 ? 19.424 26.742 3.251 1.00 27.45 64 HIS A O 1
ATOM 453 N N . PRO A 1 65 ? 19.004 25.315 1.552 1.00 28.81 65 PRO A N 1
ATOM 454 C CA . PRO A 1 65 ? 19.056 26.337 0.510 1.00 28.88 65 PRO A CA 1
ATOM 455 C C . PRO A 1 65 ? 18.226 27.601 0.769 1.00 26.04 65 PRO A C 1
ATOM 456 O O . PRO A 1 65 ? 18.706 28.634 0.472 1.00 27.38 65 PRO A O 1
ATOM 460 N N . GLU A 1 66 ? 17.030 27.473 1.343 1.00 28.04 66 GLU A N 1
ATOM 461 C CA . GLU A 1 66 ? 16.110 28.603 1.648 1.00 29.54 66 GLU A CA 1
ATOM 462 C C . GLU A 1 66 ? 16.699 29.465 2.773 1.00 28.78 66 GLU A C 1
ATOM 463 O O . GLU A 1 66 ? 16.613 30.691 2.707 1.00 27.77 66 GLU A O 1
ATOM 469 N N . ILE A 1 67 ? 17.273 28.830 3.786 1.00 29.49 67 ILE A N 1
ATOM 470 C CA . ILE A 1 67 ? 17.889 29.513 4.955 1.00 27.68 67 ILE A CA 1
ATOM 471 C C . ILE A 1 67 ? 19.160 30.221 4.478 1.00 27.39 67 ILE A C 1
ATOM 472 O O . ILE A 1 67 ? 19.365 31.395 4.848 1.00 30.20 67 ILE A O 1
ATOM 477 N N . ILE A 1 68 ? 19.975 29.539 3.669 1.00 27.79 68 ILE A N 1
ATOM 478 C CA . ILE A 1 68 ? 21.229 30.106 3.097 1.00 28.70 68 ILE A CA 1
ATOM 479 C C . ILE A 1 68 ? 20.893 31.325 2.220 1.00 28.68 68 ILE A C 1
ATOM 480 O O . ILE A 1 68 ? 21.576 32.361 2.364 1.00 29.50 68 ILE A O 1
ATOM 485 N N . ALA A 1 69 ? 19.908 31.191 1.326 1.00 28.40 69 ALA A N 1
ATOM 486 C CA . ALA A 1 69 ? 19.471 32.276 0.416 1.00 27.55 69 ALA A CA 1
ATOM 487 C C . ALA A 1 69 ? 18.922 33.430 1.261 1.00 24.47 69 ALA A C 1
ATOM 488 O O . ALA A 1 69 ? 19.260 34.561 0.981 1.00 28.32 69 ALA A O 1
ATOM 490 N N . HIS A 1 70 ? 18.128 33.151 2.297 1.00 26.12 70 HIS A N 1
ATOM 491 C CA . HIS A 1 70 ? 17.588 34.198 3.209 1.00 28.20 70 HIS A CA 1
ATOM 492 C C . HIS A 1 70 ? 18.738 34.914 3.940 1.00 26.51 70 HIS A C 1
ATOM 493 O O . HIS A 1 70 ? 18.740 36.154 3.979 1.00 24.14 70 HIS A O 1
ATOM 500 N N . ALA A 1 71 ? 19.731 34.183 4.439 1.00 26.79 71 ALA A N 1
ATOM 501 C CA . ALA A 1 71 ? 20.851 34.786 5.213 1.00 27.13 71 ALA A CA 1
ATOM 502 C C . ALA A 1 71 ? 21.663 35.719 4.295 1.00 27.19 71 ALA A C 1
ATOM 503 O O . ALA A 1 71 ? 22.006 36.840 4.725 1.00 26.51 71 ALA A O 1
ATOM 505 N N . LYS A 1 72 ? 21.953 35.282 3.066 1.00 24.68 72 LYS A N 1
ATOM 506 C CA . LYS A 1 72 ? 22.656 36.118 2.054 1.00 25.39 72 LYS A CA 1
ATOM 507 C C . LYS A 1 72 ? 21.831 37.349 1.654 1.00 24.14 72 LYS A C 1
ATOM 508 O O . LYS A 1 72 ? 22.426 38.432 1.522 1.00 24.93 72 LYS A O 1
ATOM 514 N N . ALA A 1 73 ? 20.523 37.207 1.471 1.00 25.50 73 ALA A N 1
ATOM 515 C CA . ALA A 1 73 ? 19.624 38.353 1.178 1.00 29.62 73 ALA A CA 1
ATOM 516 C C . ALA A 1 73 ? 19.685 39.349 2.356 1.00 30.08 73 ALA A C 1
ATOM 517 O O . ALA A 1 73 ? 19.837 40.581 2.120 1.00 27.49 73 ALA A O 1
ATOM 519 N N . ALA A 1 74 ? 19.649 38.847 3.597 1.00 29.32 74 ALA A N 1
ATOM 520 C CA . ALA A 1 74 ? 19.719 39.702 4.810 1.00 28.44 74 ALA A CA 1
ATOM 521 C C . ALA A 1 74 ? 21.042 40.480 4.837 1.00 27.02 74 ALA A C 1
ATOM 522 O O . ALA A 1 74 ? 21.038 41.693 5.105 1.00 26.65 74 ALA A O 1
ATOM 524 N N . LEU A 1 75 ? 22.156 39.817 4.561 1.00 28.46 75 LEU A N 1
ATOM 525 C CA . LEU A 1 75 ? 23.485 40.478 4.557 1.00 27.94 75 LEU A CA 1
ATOM 526 C C . LEU A 1 75 ? 23.507 41.491 3.403 1.00 31.22 75 LEU A C 1
ATOM 527 O O . LEU A 1 75 ? 24.027 42.616 3.618 1.00 28.43 75 LEU A O 1
ATOM 532 N N . ASP A 1 76 ? 22.960 41.122 2.229 1.00 32.59 76 ASP A N 1
ATOM 533 C CA . ASP A 1 76 ? 22.985 41.996 1.023 1.00 32.37 76 ASP A CA 1
ATOM 534 C C . ASP A 1 76 ? 22.132 43.253 1.260 1.00 32.72 76 ASP A C 1
ATOM 535 O O . ASP A 1 76 ? 22.487 44.301 0.697 1.00 29.92 76 ASP A O 1
ATOM 540 N N . ALA A 1 77 ? 21.072 43.165 2.079 1.00 33.02 77 ALA A N 1
ATOM 541 C CA . ALA A 1 77 ? 20.172 44.290 2.437 1.00 29.64 77 ALA A CA 1
ATOM 542 C C . ALA A 1 77 ? 20.833 45.260 3.425 1.00 29.61 77 ALA A C 1
ATOM 543 O O . ALA A 1 77 ? 20.251 46.301 3.676 1.00 28.79 77 ALA A O 1
ATOM 545 N N . GLY A 1 78 ? 22.014 44.967 3.964 1.00 28.40 78 GLY A N 1
ATOM 546 C CA . GLY A 1 78 ? 22.613 45.809 5.013 1.00 30.16 78 GLY A CA 1
ATOM 547 C C . GLY A 1 78 ? 21.767 45.817 6.281 1.00 28.79 78 GLY A C 1
ATOM 548 O O . GLY A 1 78 ? 21.636 46.905 6.900 1.00 26.50 78 GLY A O 1
ATOM 549 N N . THR A 1 79 ? 21.203 44.664 6.646 1.00 27.55 79 THR A N 1
ATOM 550 C CA . THR A 1 79 ? 20.473 44.448 7.917 1.00 28.78 79 THR A CA 1
ATOM 551 C C . THR A 1 79 ? 21.284 45.040 9.073 1.00 27.67 79 THR A C 1
ATOM 552 O O . THR A 1 79 ? 22.512 44.843 9.091 1.00 27.26 79 THR A O 1
ATOM 556 N N . VAL A 1 80 ? 20.619 45.739 9.987 1.00 23.75 80 VAL A N 1
ATOM 557 C CA . VAL A 1 80 ? 21.279 46.305 11.187 1.00 27.11 80 VAL A CA 1
ATOM 558 C C . VAL A 1 80 ? 21.413 45.182 12.222 1.00 25.46 80 VAL A C 1
ATOM 559 O O . VAL A 1 80 ? 20.408 44.799 12.837 1.00 22.99 80 VAL A O 1
ATOM 563 N N . VAL A 1 81 ? 22.627 44.663 12.376 1.00 23.75 81 VAL A N 1
ATOM 564 C CA . VAL A 1 81 ? 22.882 43.519 13.288 1.00 23.40 81 VAL A CA 1
ATOM 565 C C . VAL A 1 81 ? 22.937 44.099 14.692 1.00 19.28 81 VAL A C 1
ATOM 566 O O . VAL A 1 81 ? 22.186 43.626 15.544 1.00 18.70 81 VAL A O 1
ATOM 570 N N . HIS A 1 82 ? 23.689 45.186 14.840 1.00 19.77 82 HIS A N 1
ATOM 571 C CA . HIS A 1 82 ? 23.891 45.914 16.113 1.00 21.36 82 HIS A CA 1
ATOM 572 C C . HIS A 1 82 ? 23.077 47.208 16.129 1.00 22.08 82 HIS A C 1
ATOM 573 O O . HIS A 1 82 ? 23.600 48.249 15.692 1.00 20.95 82 HIS A O 1
ATOM 580 N N . ALA A 1 83 ? 21.876 47.163 16.705 1.00 23.96 83 ALA A N 1
ATOM 581 C CA . ALA A 1 83 ? 20.961 48.322 16.881 1.00 23.50 83 ALA A CA 1
ATOM 582 C C . ALA A 1 83 ? 20.518 48.423 18.340 1.00 22.54 83 ALA A C 1
ATOM 583 O O . ALA A 1 83 ? 19.341 48.665 18.589 1.00 22.00 83 ALA A O 1
ATOM 585 N N . GLN A 1 84 ? 21.435 48.210 19.281 1.00 22.20 84 GLN A N 1
ATOM 586 C CA . GLN A 1 84 ? 21.075 48.131 20.719 1.00 21.63 84 GLN A CA 1
ATOM 587 C C . GLN A 1 84 ? 20.408 49.449 21.129 1.00 20.56 84 GLN A C 1
ATOM 588 O O . GLN A 1 84 ? 20.869 50.495 20.684 1.00 17.98 84 GLN A O 1
ATOM 594 N N . LEU A 1 85 ? 19.402 49.376 22.000 1.00 20.51 85 LEU A N 1
ATOM 595 C CA . LEU A 1 85 ? 18.674 50.548 22.561 1.00 23.25 85 LEU A CA 1
ATOM 596 C C . LEU A 1 85 ? 18.103 51.392 21.413 1.00 23.26 85 LEU A C 1
ATOM 597 O O . LEU A 1 85 ? 18.314 52.613 21.383 1.00 21.92 85 LEU A O 1
ATOM 602 N N . SER A 1 86 ? 17.432 50.709 20.488 1.00 21.40 86 SER A N 1
ATOM 603 C CA . SER A 1 86 ? 16.576 51.302 19.441 1.00 22.57 86 SER A CA 1
ATOM 604 C C . SER A 1 86 ? 15.379 50.369 19.241 1.00 25.41 86 SER A C 1
ATOM 605 O O . SER A 1 86 ? 15.345 49.281 19.891 1.00 24.12 86 SER A O 1
ATOM 608 N N . ARG A 1 87 ? 14.397 50.802 18.446 1.00 27.64 87 ARG A N 1
ATOM 609 C CA . ARG A 1 87 ? 13.188 49.994 18.171 1.00 28.43 87 ARG A CA 1
ATOM 610 C C . ARG A 1 87 ? 13.584 48.872 17.211 1.00 25.34 87 ARG A C 1
ATOM 611 O O . ARG A 1 87 ? 14.095 49.165 16.114 1.00 24.55 87 ARG A O 1
ATOM 619 N N . GLN A 1 88 ? 13.331 47.634 17.611 1.00 23.44 88 GLN A N 1
ATOM 620 C CA . GLN A 1 88 ? 13.557 46.428 16.786 1.00 24.54 88 GLN A CA 1
ATOM 621 C C . GLN A 1 88 ? 12.233 45.661 16.734 1.00 24.56 88 GLN A C 1
ATOM 622 O O . GLN A 1 88 ? 12.009 44.776 17.545 1.00 22.70 88 GLN A O 1
ATOM 628 N N . PRO A 1 89 ? 11.290 46.016 15.822 1.00 28.40 89 PRO A N 1
ATOM 629 C CA . PRO A 1 89 ? 9.960 45.395 15.773 1.00 26.66 89 PRO A CA 1
ATOM 630 C C . PRO A 1 89 ? 9.954 43.880 15.544 1.00 24.93 89 PRO A C 1
ATOM 631 O O . PRO A 1 89 ? 8.985 43.215 15.857 1.00 23.94 89 PRO A O 1
ATOM 635 N N . ARG A 1 90 ? 11.043 43.353 15.000 1.00 25.77 90 ARG A N 1
ATOM 636 C CA . ARG A 1 90 ? 11.144 41.913 14.685 1.00 27.09 90 ARG A CA 1
ATOM 637 C C . ARG A 1 90 ? 11.055 41.061 15.954 1.00 25.54 90 ARG A C 1
ATOM 638 O O . ARG A 1 90 ? 10.579 39.912 15.844 1.00 22.00 90 ARG A O 1
ATOM 646 N N . ALA A 1 91 ? 11.483 41.580 17.107 1.00 21.81 91 ALA A N 1
ATOM 647 C CA . ALA A 1 91 ? 11.368 40.846 18.390 1.00 23.46 91 ALA A CA 1
ATOM 648 C C . ALA A 1 91 ? 9.890 40.599 18.685 1.00 21.76 91 ALA A C 1
ATOM 649 O O . ALA A 1 91 ? 9.523 39.436 19.023 1.00 24.22 91 ALA A O 1
ATOM 651 N N . ASN A 1 92 ? 9.083 41.657 18.609 1.00 22.76 92 ASN A N 1
ATOM 652 C CA . ASN A 1 92 ? 7.608 41.564 18.824 1.00 23.87 92 ASN A CA 1
ATOM 653 C C . ASN A 1 92 ? 6.988 40.668 17.739 1.00 23.55 92 ASN A C 1
ATOM 654 O O . ASN A 1 92 ? 6.112 39.862 18.091 1.00 22.63 92 ASN A O 1
ATOM 659 N N . GLN A 1 93 ? 7.432 40.748 16.477 1.00 23.17 93 GLN A N 1
ATOM 660 C CA . GLN A 1 93 ? 6.861 39.886 15.398 1.00 27.29 93 GLN A CA 1
ATOM 661 C C . GLN A 1 93 ? 7.154 38.423 15.724 1.00 24.68 93 GLN A C 1
ATOM 662 O O . GLN A 1 93 ? 6.235 37.585 15.624 1.00 22.40 93 GLN A O 1
ATOM 668 N N . ILE A 1 94 ? 8.398 38.115 16.113 1.00 23.56 94 ILE A N 1
ATOM 669 C CA . ILE A 1 94 ? 8.780 36.719 16.464 1.00 22.17 94 ILE A CA 1
ATOM 670 C C . ILE A 1 94 ? 7.879 36.254 17.614 1.00 21.75 94 ILE A C 1
ATOM 671 O O . ILE A 1 94 ? 7.276 35.158 17.521 1.00 20.67 94 ILE A O 1
ATOM 676 N N . SER A 1 95 ? 7.772 37.057 18.665 1.00 22.23 95 SER A N 1
ATOM 677 C CA . SER A 1 95 ? 7.007 36.671 19.875 1.00 23.80 95 SER A CA 1
ATOM 678 C C . SER A 1 95 ? 5.524 36.454 19.516 1.00 24.34 95 SER A C 1
ATOM 679 O O . SER A 1 95 ? 4.904 35.504 20.036 1.00 22.67 95 SER A O 1
ATOM 682 N N . ARG A 1 96 ? 4.975 37.293 18.649 1.00 24.64 96 ARG A N 1
ATOM 683 C CA . ARG A 1 96 ? 3.549 37.155 18.203 1.00 24.32 96 ARG A CA 1
ATOM 684 C C . ARG A 1 96 ? 3.321 35.772 17.572 1.00 23.68 96 ARG A C 1
ATOM 685 O O . ARG A 1 96 ? 2.336 35.128 17.927 1.00 25.04 96 ARG A O 1
ATOM 693 N N . ILE A 1 97 ? 4.211 35.328 16.677 1.00 23.09 97 ILE A N 1
ATOM 694 C CA . ILE A 1 97 ? 4.148 34.002 16.002 1.00 23.31 97 ILE A CA 1
ATOM 695 C C . ILE A 1 97 ? 4.213 32.880 17.050 1.00 23.59 97 ILE A C 1
ATOM 696 O O . ILE A 1 97 ? 3.342 31.952 17.030 1.00 19.32 97 ILE A O 1
ATOM 701 N N . LEU A 1 98 ? 5.202 32.929 17.952 1.00 22.94 98 LEU A N 1
ATOM 702 C CA . LEU A 1 98 ? 5.357 31.889 18.995 1.00 21.39 98 LEU A CA 1
ATOM 703 C C . LEU A 1 98 ? 4.082 31.866 19.842 1.00 20.47 98 LEU A C 1
ATOM 704 O O . LEU A 1 98 ? 3.632 30.778 20.172 1.00 21.93 98 LEU A O 1
ATOM 709 N N . ASN A 1 99 ? 3.537 33.026 20.198 1.00 20.82 99 ASN A N 1
ATOM 710 C CA . ASN A 1 99 ? 2.253 33.128 20.948 1.00 22.75 99 ASN A CA 1
ATOM 711 C C . ASN A 1 99 ? 1.128 32.426 20.157 1.00 24.10 99 ASN A C 1
ATOM 712 O O . ASN A 1 99 ? 0.396 31.654 20.759 1.00 24.88 99 ASN A O 1
ATOM 717 N N . ASP A 1 100 ? 1.002 32.678 18.854 1.00 24.46 100 ASP A N 1
ATOM 718 C CA . ASP A 1 100 ? -0.088 32.137 17.999 1.00 23.62 100 ASP A CA 1
ATOM 719 C C . ASP A 1 100 ? 0.088 30.628 17.896 1.00 24.85 100 ASP A C 1
ATOM 720 O O . ASP A 1 100 ? -0.901 29.908 18.054 1.00 23.07 100 ASP A O 1
ATOM 725 N N . ILE A 1 101 ? 1.327 30.164 17.695 1.00 25.38 101 ILE A N 1
ATOM 726 C CA . ILE A 1 101 ? 1.617 28.707 17.604 1.00 24.56 101 ILE A CA 1
ATOM 727 C C . ILE A 1 101 ? 1.232 28.052 18.936 1.00 25.84 101 ILE A C 1
ATOM 728 O O . ILE A 1 101 ? 0.572 27.008 18.892 1.00 24.00 101 ILE A O 1
ATOM 733 N N . MET A 1 102 ? 1.622 28.617 20.084 1.00 27.29 102 MET A N 1
ATOM 734 C CA . MET A 1 102 ? 1.299 27.940 21.366 1.00 28.04 102 MET A CA 1
ATOM 735 C C . MET A 1 102 ? -0.219 27.925 21.589 1.00 28.81 102 MET A C 1
ATOM 736 O O . MET A 1 102 ? -0.725 26.951 22.185 1.00 25.88 102 MET A O 1
ATOM 741 N N . ARG A 1 103 ? -0.904 28.996 21.213 1.00 29.76 103 ARG A N 1
ATOM 742 C CA . ARG A 1 103 ? -2.383 29.101 21.348 1.00 32.60 103 ARG A CA 1
ATOM 743 C C . ARG A 1 103 ? -3.012 27.941 20.572 1.00 30.58 103 ARG A C 1
ATOM 744 O O . ARG A 1 103 ? -3.833 27.216 21.145 1.00 33.07 103 ARG A O 1
ATOM 752 N N . ARG A 1 104 ? -2.579 27.733 19.331 1.00 30.61 104 ARG A N 1
ATOM 753 C CA . ARG A 1 104 ? -3.080 26.629 18.475 1.00 30.14 104 ARG A CA 1
ATOM 754 C C . ARG A 1 104 ? -2.771 25.273 19.105 1.00 28.77 104 ARG A C 1
ATOM 755 O O . ARG A 1 104 ? -3.656 24.402 19.091 1.00 29.05 104 ARG A O 1
ATOM 763 N N . GLU A 1 105 ? -1.555 25.060 19.600 1.00 25.43 105 GLU A N 1
ATOM 764 C CA . GLU A 1 105 ? -1.118 23.712 20.046 1.00 25.44 105 GLU A CA 1
ATOM 765 C C . GLU A 1 105 ? -1.679 23.382 21.430 1.00 24.80 105 GLU A C 1
ATOM 766 O O . GLU A 1 105 ? -1.869 22.190 21.719 1.00 23.91 105 GLU A O 1
ATOM 772 N N . THR A 1 106 ? -1.925 24.368 22.289 1.00 26.79 106 THR A N 1
ATOM 773 C CA . THR A 1 106 ? -2.435 24.112 23.658 1.00 27.72 106 THR A CA 1
ATOM 774 C C . THR A 1 106 ? -3.948 24.331 23.707 1.00 32.78 106 THR A C 1
ATOM 775 O O . THR A 1 106 ? -4.557 23.810 24.649 1.00 35.47 106 THR A O 1
ATOM 779 N N . GLY A 1 107 ? -4.487 25.148 22.799 1.00 33.52 107 GLY A N 1
ATOM 780 C CA . GLY A 1 107 ? -5.879 25.620 22.835 1.00 34.63 107 GLY A CA 1
ATOM 781 C C . GLY A 1 107 ? -6.116 26.641 23.936 1.00 39.67 107 GLY A C 1
ATOM 782 O O . GLY A 1 107 ? -7.283 26.890 24.216 1.00 40.08 107 GLY A O 1
ATOM 783 N N . ARG A 1 108 ? -5.070 27.214 24.545 1.00 38.58 108 ARG A N 1
ATOM 784 C CA . ARG A 1 108 ? -5.182 28.208 25.643 1.00 33.72 108 ARG A CA 1
ATOM 785 C C . ARG A 1 108 ? -4.843 29.588 25.092 1.00 36.90 108 ARG A C 1
ATOM 786 O O . ARG A 1 108 ? -3.774 29.725 24.430 1.00 37.23 108 ARG A O 1
ATOM 794 N N . ASP A 1 109 ? -5.735 30.552 25.351 1.00 37.92 109 ASP A N 1
ATOM 795 C CA . ASP A 1 109 ? -5.654 31.994 24.999 1.00 41.69 109 ASP A CA 1
ATOM 796 C C . ASP A 1 109 ? -4.732 32.686 26.018 1.00 40.22 109 ASP A C 1
ATOM 797 O O . ASP A 1 109 ? -5.219 33.521 26.797 1.00 42.92 109 ASP A O 1
ATOM 802 N N . ASP A 1 110 ? -3.472 32.257 26.106 1.00 36.68 110 ASP A N 1
ATOM 803 C CA . ASP A 1 110 ? -2.450 32.810 27.032 1.00 34.92 110 ASP A CA 1
ATOM 804 C C . ASP A 1 110 ? -1.479 33.657 26.216 1.00 33.25 110 ASP A C 1
ATOM 805 O O . ASP A 1 110 ? -1.191 33.309 25.075 1.00 34.69 110 ASP A O 1
ATOM 810 N N . ARG A 1 111 ? -0.988 34.746 26.789 1.00 31.57 111 ARG A N 1
ATOM 811 C CA . ARG A 1 111 ? -0.035 35.638 26.103 1.00 30.96 111 ARG A CA 1
ATOM 812 C C . ARG A 1 111 ? 1.282 35.650 26.886 1.00 25.99 111 ARG A C 1
ATOM 813 O O . ARG A 1 111 ? 1.237 35.626 28.117 1.00 23.01 111 ARG A O 1
ATOM 821 N N . TYR A 1 112 ? 2.387 35.677 26.166 1.00 22.37 112 TYR A N 1
ATOM 822 C CA . TYR A 1 112 ? 3.774 35.561 26.670 1.00 24.51 112 TYR A CA 1
ATOM 823 C C . TYR A 1 112 ? 4.561 36.769 26.178 1.00 24.39 112 TYR A C 1
ATOM 824 O O . TYR A 1 112 ? 4.450 37.101 24.971 1.00 30.02 112 TYR A O 1
ATOM 833 N N . ASN A 1 113 ? 5.318 37.407 27.064 1.00 23.54 113 ASN A N 1
ATOM 834 C CA . ASN A 1 113 ? 6.362 38.399 26.684 1.00 25.55 113 ASN A CA 1
ATOM 835 C C . ASN A 1 113 ? 7.620 37.609 26.298 1.00 22.94 113 ASN A C 1
ATOM 836 O O . ASN A 1 113 ? 7.876 36.596 26.960 1.00 22.77 113 ASN A O 1
ATOM 841 N N . ALA A 1 114 ? 8.371 38.086 25.301 1.00 21.82 114 ALA A N 1
ATOM 842 C CA . ALA A 1 114 ? 9.641 37.473 24.848 1.00 20.53 114 ALA A CA 1
ATOM 843 C C . ALA A 1 114 ? 10.812 38.345 25.311 1.00 20.14 114 ALA A C 1
ATOM 844 O O . ALA A 1 114 ? 10.763 39.609 25.177 1.00 19.54 114 ALA A O 1
ATOM 846 N N . ILE A 1 115 ? 11.851 37.691 25.811 1.00 20.31 115 ILE A N 1
ATOM 847 C CA . ILE A 1 115 ? 13.205 38.282 25.999 1.00 21.16 115 ILE A CA 1
ATOM 848 C C . ILE A 1 115 ? 14.191 37.365 25.269 1.00 21.16 115 ILE A C 1
ATOM 849 O O . ILE A 1 115 ? 14.156 36.139 25.502 1.00 22.14 115 ILE A O 1
ATOM 854 N N . PHE A 1 116 ? 14.999 37.928 24.387 1.00 21.77 116 PHE A N 1
ATOM 855 C CA . PHE A 1 116 ? 15.906 37.165 23.489 1.00 22.33 116 PHE A CA 1
ATOM 856 C C . PHE A 1 116 ? 17.295 37.078 24.119 1.00 21.98 116 PHE A C 1
ATOM 857 O O . PHE A 1 116 ? 17.671 37.974 24.911 1.00 21.72 116 PHE A O 1
ATOM 865 N N . ALA A 1 117 ? 18.041 36.033 23.781 1.00 21.45 117 ALA A N 1
ATOM 866 C CA . ALA A 1 117 ? 19.425 35.833 24.279 1.00 21.40 117 ALA A CA 1
ATOM 867 C C . ALA A 1 117 ? 20.227 35.042 23.237 1.00 21.28 117 ALA A C 1
ATOM 868 O O . ALA A 1 117 ? 19.769 34.959 22.093 1.00 21.43 117 ALA A O 1
ATOM 870 N N . ASN A 1 118 ? 21.405 34.522 23.588 1.00 24.36 118 ASN A N 1
ATOM 871 C CA . ASN A 1 118 ? 22.381 34.020 22.575 1.00 23.10 118 ASN A CA 1
ATOM 872 C C . ASN A 1 118 ? 22.448 32.496 22.591 1.00 23.80 118 ASN A C 1
ATOM 873 O O . ASN A 1 118 ? 22.988 31.936 21.623 1.00 28.02 118 ASN A O 1
ATOM 878 N N . SER A 1 119 ? 22.021 31.871 23.687 1.00 21.27 119 SER A N 1
ATOM 879 C CA . SER A 1 119 ? 22.157 30.415 23.942 1.00 20.11 119 SER A CA 1
ATOM 880 C C . SER A 1 119 ? 21.001 29.950 24.828 1.00 18.96 119 SER A C 1
ATOM 881 O O . SER A 1 119 ? 20.372 30.811 25.490 1.00 18.41 119 SER A O 1
ATOM 884 N N . GLY A 1 120 ? 20.734 28.651 24.808 1.00 17.74 120 GLY A N 1
ATOM 885 C CA . GLY A 1 120 ? 19.774 27.972 25.684 1.00 20.68 120 GLY A CA 1
ATOM 886 C C . GLY A 1 120 ? 20.023 28.321 27.150 1.00 21.34 120 GLY A C 1
ATOM 887 O O . GLY A 1 120 ? 19.059 28.687 27.858 1.00 18.15 120 GLY A O 1
ATOM 888 N N . ALA A 1 121 ? 21.277 28.241 27.596 1.00 19.57 121 ALA A N 1
ATOM 889 C CA . ALA A 1 121 ? 21.676 28.525 28.993 1.00 21.45 121 ALA A CA 1
ATOM 890 C C . ALA A 1 121 ? 21.281 29.968 29.353 1.00 22.81 121 ALA A C 1
ATOM 891 O O . ALA A 1 121 ? 20.748 30.160 30.450 1.00 20.45 121 ALA A O 1
ATOM 893 N N . GLU A 1 122 ? 21.506 30.944 28.465 1.00 20.65 122 GLU A N 1
ATOM 894 C CA . GLU A 1 122 ? 21.167 32.362 28.737 1.00 23.52 122 GLU A CA 1
ATOM 895 C C . GLU A 1 122 ? 19.640 32.543 28.799 1.00 22.04 122 GLU A C 1
ATOM 896 O O . GLU A 1 122 ? 19.190 33.288 29.662 1.00 19.94 122 GLU A O 1
ATOM 902 N N . ALA A 1 123 ? 18.864 31.873 27.955 1.00 20.66 123 ALA A N 1
ATOM 903 C CA . ALA A 1 123 ? 17.379 31.947 28.039 1.00 21.10 123 ALA A CA 1
ATOM 904 C C . ALA A 1 123 ? 16.937 31.361 29.383 1.00 19.74 123 ALA A C 1
ATOM 905 O O . ALA A 1 123 ? 16.097 31.958 30.039 1.00 20.72 123 ALA A O 1
ATOM 907 N N . ASN A 1 124 ? 17.492 30.218 29.770 1.00 19.60 124 ASN A N 1
ATOM 908 C CA . ASN A 1 124 ? 17.193 29.564 31.069 1.00 19.80 124 ASN A CA 1
ATOM 909 C C . ASN A 1 124 ? 17.595 30.510 32.207 1.00 22.04 124 ASN A C 1
ATOM 910 O O . ASN A 1 124 ? 16.803 30.667 33.132 1.00 21.93 124 ASN A O 1
ATOM 915 N N . GLU A 1 125 ? 18.748 31.178 32.108 1.00 21.10 125 GLU A N 1
ATOM 916 C CA . GLU A 1 125 ? 19.232 32.146 33.130 1.00 22.10 125 GLU A CA 1
ATOM 917 C C . GLU A 1 125 ? 18.254 33.318 33.229 1.00 18.94 125 GLU A C 1
ATOM 918 O O . GLU A 1 125 ? 17.980 33.755 34.353 1.00 19.00 125 GLU A O 1
ATOM 924 N N . ILE A 1 126 ? 17.731 33.810 32.111 1.00 18.92 126 ILE A N 1
ATOM 925 C CA . ILE A 1 126 ? 16.687 34.880 32.101 1.00 21.29 126 ILE A CA 1
ATOM 926 C C . ILE A 1 126 ? 15.496 34.411 32.953 1.00 19.34 126 ILE A C 1
ATOM 927 O O . ILE A 1 126 ? 15.016 35.191 33.791 1.00 18.93 126 ILE A O 1
ATOM 932 N N . CYS A 1 127 ? 15.107 33.151 32.824 1.00 19.85 127 CYS A N 1
ATOM 933 C CA . CYS A 1 127 ? 13.978 32.587 33.604 1.00 21.04 127 CYS A CA 1
ATOM 934 C C . CYS A 1 127 ? 14.337 32.497 35.100 1.00 22.10 127 CYS A C 1
ATOM 935 O O . CYS A 1 127 ? 13.453 32.842 35.934 1.00 21.52 127 CYS A O 1
ATOM 938 N N . MET A 1 128 ? 15.573 32.100 35.439 1.00 19.67 128 MET A N 1
ATOM 939 C CA . MET A 1 128 ? 16.026 32.016 36.849 1.00 21.52 128 MET A CA 1
ATOM 940 C C . MET A 1 128 ? 15.927 33.405 37.459 1.00 20.33 128 MET A C 1
ATOM 941 O O . MET A 1 128 ? 15.466 33.484 38.582 1.00 18.80 128 MET A O 1
ATOM 946 N N . LYS A 1 129 ? 16.337 34.440 36.722 1.00 19.33 129 LYS A N 1
ATOM 947 C CA . LYS A 1 129 ? 16.339 35.825 37.242 1.00 20.18 129 LYS A CA 1
ATOM 948 C C . LYS A 1 129 ? 14.892 36.265 37.450 1.00 20.66 129 LYS A C 1
ATOM 949 O O . LYS A 1 129 ? 14.599 36.751 38.552 1.00 17.59 129 LYS A O 1
ATOM 955 N N . HIS A 1 130 ? 14.028 36.104 36.443 1.00 20.33 130 HIS A N 1
ATOM 956 C CA . HIS A 1 130 ? 12.627 36.585 36.534 1.00 20.44 130 HIS A CA 1
ATOM 957 C C . HIS A 1 130 ? 11.938 35.847 37.688 1.00 19.50 130 HIS A C 1
ATOM 958 O O . HIS A 1 130 ? 11.230 36.514 38.448 1.00 21.74 130 HIS A O 1
ATOM 965 N N . ALA A 1 131 ? 12.151 34.539 37.809 1.00 18.81 131 ALA A N 1
ATOM 966 C CA . ALA A 1 131 ? 11.610 33.694 38.884 1.00 18.79 131 ALA A CA 1
ATOM 967 C C . ALA A 1 131 ? 12.076 34.246 40.235 1.00 21.20 131 ALA A C 1
ATOM 968 O O . ALA A 1 131 ? 11.254 34.295 41.188 1.00 23.23 131 ALA A O 1
ATOM 970 N N . GLU A 1 132 ? 13.348 34.641 40.341 1.00 20.81 132 GLU A N 1
ATOM 971 C CA . GLU A 1 132 ? 13.854 35.153 41.626 1.00 22.25 132 GLU A CA 1
ATOM 972 C C . GLU A 1 132 ? 13.239 36.528 41.900 1.00 21.41 132 GLU A C 1
ATOM 973 O O . GLU A 1 132 ? 13.029 36.809 43.088 1.00 24.84 132 GLU A O 1
ATOM 979 N N . LEU A 1 133 ? 12.945 37.351 40.885 1.00 22.01 133 LEU A N 1
ATOM 980 C CA . LEU A 1 133 ? 12.249 38.651 41.139 1.00 24.25 133 LEU A CA 1
ATOM 981 C C . LEU A 1 133 ? 10.819 38.347 41.640 1.00 24.17 133 LEU A C 1
ATOM 982 O O . LEU A 1 133 ? 10.378 39.036 42.585 1.00 22.44 133 LEU A O 1
ATOM 987 N N . GLU A 1 134 ? 10.155 37.316 41.101 1.00 23.51 134 GLU A N 1
ATOM 988 C CA . GLU A 1 134 ? 8.800 36.920 41.572 1.00 22.12 134 GLU A CA 1
ATOM 989 C C . GLU A 1 134 ? 8.880 36.508 43.040 1.00 22.74 134 GLU A C 1
ATOM 990 O O . GLU A 1 134 ? 7.999 36.913 43.794 1.00 21.96 134 GLU A O 1
ATOM 996 N N . ARG A 1 135 ? 9.880 35.704 43.422 1.00 23.02 135 ARG A N 1
ATOM 997 C CA . ARG A 1 135 ? 9.989 35.180 44.809 1.00 21.14 135 ARG A CA 1
ATOM 998 C C . ARG A 1 135 ? 10.168 36.375 45.743 1.00 22.04 135 ARG A C 1
ATOM 999 O O . ARG A 1 135 ? 9.536 36.401 46.786 1.00 20.23 135 ARG A O 1
ATOM 1007 N N . GLN A 1 136 ? 10.996 37.341 45.357 1.00 23.44 136 GLN A N 1
ATOM 1008 C CA . GLN A 1 136 ? 11.261 38.579 46.149 1.00 26.00 136 GLN A CA 1
ATOM 1009 C C . GLN A 1 136 ? 9.994 39.437 46.286 1.00 24.08 136 GLN A C 1
ATOM 1010 O O . GLN A 1 136 ? 9.786 39.992 47.347 1.00 23.70 136 GLN A O 1
ATOM 1016 N N . GLU A 1 137 ? 9.181 39.557 45.251 1.00 25.28 137 GLU A N 1
ATOM 1017 C CA . GLU A 1 137 ? 7.851 40.219 45.339 1.00 26.26 137 GLU A CA 1
ATOM 1018 C C . GLU A 1 137 ? 7.005 39.480 46.388 1.00 24.64 137 GLU A C 1
ATOM 1019 O O . GLU A 1 137 ? 6.369 40.178 47.215 1.00 23.70 137 GLU A O 1
ATOM 1025 N N . ARG A 1 138 ? 6.966 38.143 46.349 1.00 20.40 138 ARG A N 1
ATOM 1026 C CA . ARG A 1 138 ? 6.182 37.348 47.323 1.00 24.10 138 ARG A CA 1
ATOM 1027 C C . ARG A 1 138 ? 6.745 37.598 48.729 1.00 26.06 138 ARG A C 1
ATOM 1028 O O . ARG A 1 138 ? 5.928 37.803 49.632 1.00 24.75 138 ARG A O 1
ATOM 1036 N N . ILE A 1 139 ? 8.074 37.628 48.906 1.00 26.02 139 ILE A N 1
ATOM 1037 C CA . ILE A 1 139 ? 8.718 37.864 50.235 1.00 25.11 139 ILE A CA 1
ATOM 1038 C C . ILE A 1 139 ? 8.329 39.260 50.719 1.00 26.44 139 ILE A C 1
ATOM 1039 O O . ILE A 1 139 ? 7.919 39.386 51.889 1.00 25.58 139 ILE A O 1
ATOM 1044 N N . THR A 1 140 ? 8.447 40.275 49.863 1.00 24.71 140 THR A N 1
ATOM 1045 C CA . THR A 1 140 ? 8.054 41.668 50.192 1.00 26.77 140 THR A CA 1
ATOM 1046 C C . THR A 1 140 ? 6.612 41.692 50.727 1.00 27.61 140 THR A C 1
ATOM 1047 O O . THR A 1 140 ? 6.406 42.261 51.811 1.00 28.92 140 THR A O 1
ATOM 1051 N N . ALA A 1 141 ? 5.661 41.088 50.019 1.00 26.63 141 ALA A N 1
ATOM 1052 C CA . ALA A 1 141 ? 4.229 41.089 50.407 1.00 27.55 141 ALA A CA 1
ATOM 1053 C C . ALA A 1 141 ? 4.077 40.382 51.767 1.00 28.79 141 ALA A C 1
ATOM 1054 O O . ALA A 1 141 ? 3.414 40.961 52.680 1.00 28.68 141 ALA A O 1
ATOM 1056 N N . LEU A 1 142 ? 4.704 39.219 51.934 1.00 25.39 142 LEU A N 1
ATOM 1057 C CA . LEU A 1 142 ? 4.630 38.447 53.201 1.00 26.92 142 LEU A CA 1
ATOM 1058 C C . LEU A 1 142 ? 5.158 39.301 54.366 1.00 30.65 142 LEU A C 1
ATOM 1059 O O . LEU A 1 142 ? 4.499 39.341 55.414 1.00 30.49 142 LEU A O 1
ATOM 1064 N N . PHE A 1 143 ? 6.290 39.982 54.181 1.00 28.52 143 PHE A N 1
ATOM 1065 C CA . PHE A 1 143 ? 6.987 40.734 55.249 1.00 28.90 143 PHE A CA 1
ATOM 1066 C C . PHE A 1 143 ? 6.203 42.017 55.560 1.00 29.94 143 PHE A C 1
ATOM 1067 O O . PHE A 1 143 ? 6.165 42.371 56.725 1.00 27.68 143 PHE A O 1
ATOM 1075 N N . ALA A 1 144 ? 5.563 42.663 54.579 1.00 32.83 144 ALA A N 1
ATOM 1076 C CA . ALA A 1 144 ? 4.657 43.814 54.827 1.00 34.77 144 ALA A CA 1
ATOM 1077 C C . ALA A 1 144 ? 3.510 43.367 55.747 1.00 37.78 144 ALA A C 1
ATOM 1078 O O . ALA A 1 144 ? 3.172 44.091 56.666 1.00 39.07 144 ALA A O 1
ATOM 1080 N N . GLU A 1 145 ? 2.934 42.196 55.486 1.00 40.56 145 GLU A N 1
ATOM 1081 C CA . GLU A 1 145 ? 1.798 41.610 56.247 1.00 39.75 145 GLU A CA 1
ATOM 1082 C C . GLU A 1 145 ? 2.266 41.293 57.672 1.00 39.45 145 GLU A C 1
ATOM 1083 O O . GLU A 1 145 ? 1.498 41.510 58.618 1.00 37.28 145 GLU A O 1
ATOM 1089 N N . ILE A 1 146 ? 3.478 40.758 57.819 1.00 37.21 146 ILE A N 1
ATOM 1090 C CA . ILE A 1 146 ? 4.033 40.366 59.143 1.00 37.06 146 ILE A CA 1
ATOM 1091 C C . ILE A 1 146 ? 4.243 41.654 59.953 1.00 40.63 146 ILE A C 1
ATOM 1092 O O . ILE A 1 146 ? 3.779 41.691 61.100 1.00 37.49 146 ILE A O 1
ATOM 1097 N N . ASP A 1 147 ? 4.815 42.686 59.326 1.00 40.95 147 ASP A N 1
ATOM 1098 C CA . ASP A 1 147 ? 4.992 44.039 59.915 1.00 43.55 147 ASP A CA 1
ATOM 1099 C C . ASP A 1 147 ? 3.664 44.552 60.484 1.00 45.42 147 ASP A C 1
ATOM 1100 O O . ASP A 1 147 ? 3.656 44.894 61.670 1.00 45.64 147 ASP A O 1
ATOM 1105 N N . ALA A 1 148 ? 2.592 44.575 59.688 1.00 47.77 148 ALA A N 1
ATOM 1106 C CA . ALA A 1 148 ? 1.234 45.012 60.116 1.00 50.63 148 ALA A CA 1
ATOM 1107 C C . ALA A 1 148 ? 0.718 44.125 61.260 1.00 52.67 148 ALA A C 1
ATOM 1108 O O . ALA A 1 148 ? 0.171 44.670 62.226 1.00 60.09 148 ALA A O 1
ATOM 1110 N N . GLU A 1 149 ? 0.870 42.804 61.158 1.00 50.60 149 GLU A N 1
ATOM 1111 C CA . GLU A 1 149 ? 0.448 41.848 62.213 1.00 46.78 149 GLU A CA 1
ATOM 1112 C C . GLU A 1 149 ? 1.188 42.165 63.513 1.00 50.32 149 GLU A C 1
ATOM 1113 O O . GLU A 1 149 ? 0.584 41.975 64.576 1.00 49.76 149 GLU A O 1
ATOM 1119 N N . LEU A 1 150 ? 2.465 42.559 63.434 1.00 50.75 150 LEU A N 1
ATOM 1120 C CA . LEU A 1 150 ? 3.317 42.818 64.620 1.00 49.08 150 LEU A CA 1
ATOM 1121 C C . LEU A 1 150 ? 2.813 44.089 65.296 1.00 51.35 150 LEU A C 1
ATOM 1122 O O . LEU A 1 150 ? 2.697 44.080 66.517 1.00 56.84 150 LEU A O 1
ATOM 1127 N N . ASP A 1 151 ? 2.515 45.124 64.515 1.00 53.83 151 ASP A N 1
ATOM 1128 C CA . ASP A 1 151 ? 2.056 46.448 65.016 1.00 52.84 151 ASP A CA 1
ATOM 1129 C C . ASP A 1 151 ? 0.683 46.299 65.697 1.00 54.10 151 ASP A C 1
ATOM 1130 O O . ASP A 1 151 ? 0.542 46.828 66.785 1.00 49.56 151 ASP A O 1
ATOM 1135 N N . THR A 1 152 ? -0.265 45.557 65.118 1.00 56.40 152 THR A N 1
ATOM 1136 C CA . THR A 1 152 ? -1.575 45.230 65.748 1.00 58.92 152 THR A CA 1
ATOM 1137 C C . THR A 1 152 ? -1.337 44.493 67.075 1.00 58.86 152 THR A C 1
ATOM 1138 O O . THR A 1 152 ? -1.975 44.866 68.079 1.00 65.64 152 THR A O 1
ATOM 1142 N N . ALA A 1 153 ? -0.470 43.478 67.077 1.00 54.65 153 ALA A N 1
ATOM 1143 C CA . ALA A 1 153 ? -0.152 42.630 68.251 1.00 59.06 153 ALA A CA 1
ATOM 1144 C C . ALA A 1 153 ? 0.483 43.478 69.365 1.00 67.29 153 ALA A C 1
ATOM 1145 O O . ALA A 1 153 ? 0.162 43.244 70.547 1.00 67.26 153 ALA A O 1
ATOM 1147 N N . ARG A 1 154 ? 1.372 44.406 69.000 1.00 64.00 154 ARG A N 1
ATOM 1148 C CA . ARG A 1 154 ? 2.102 45.291 69.942 1.00 61.27 154 ARG A CA 1
ATOM 1149 C C . ARG A 1 154 ? 1.113 46.249 70.608 1.00 62.97 154 ARG A C 1
ATOM 1150 O O . ARG A 1 154 ? 1.143 46.348 71.832 1.00 57.85 154 ARG A O 1
ATOM 1158 N N . GLU A 1 155 ? 0.271 46.915 69.815 1.00 66.95 155 GLU A N 1
ATOM 1159 C CA . GLU A 1 155 ? -0.727 47.924 70.270 1.00 70.95 155 GLU A CA 1
ATOM 1160 C C . GLU A 1 155 ? -1.748 47.263 71.217 1.00 70.76 155 GLU A C 1
ATOM 1161 O O . GLU A 1 155 ? -2.248 47.968 72.115 1.00 74.35 155 GLU A O 1
ATOM 1167 N N . ALA A 1 156 ? -2.002 45.959 71.075 1.00 66.98 156 ALA A N 1
ATOM 1168 C CA . ALA A 1 156 ? -2.929 45.177 71.930 1.00 71.04 156 ALA A CA 1
ATOM 1169 C C . ALA A 1 156 ? -2.224 44.696 73.210 1.00 72.51 156 ALA A C 1
ATOM 1170 O O . ALA A 1 156 ? -2.908 44.553 74.242 1.00 75.33 156 ALA A O 1
ATOM 1172 N N . LEU A 1 157 ? -0.921 44.408 73.137 1.00 72.89 157 LEU A N 1
ATOM 1173 C CA . LEU A 1 157 ? -0.105 43.895 74.274 1.00 70.14 157 LEU A CA 1
ATOM 1174 C C . LEU A 1 157 ? 0.402 45.066 75.133 1.00 72.06 157 LEU A C 1
ATOM 1175 O O . LEU A 1 157 ? 0.920 44.794 76.234 1.00 76.17 157 LEU A O 1
ATOM 1180 N N . THR A 1 158 ? 0.306 46.303 74.641 1.00 69.81 158 THR A N 1
ATOM 1181 C CA . THR A 1 158 ? 0.650 47.538 75.394 1.00 70.12 158 THR A CA 1
ATOM 1182 C C . THR A 1 158 ? -0.645 48.298 75.739 1.00 70.89 158 THR A C 1
ATOM 1183 O O . THR A 1 158 ? -0.592 49.543 75.818 1.00 72.63 158 THR A O 1
ATOM 1187 N N . THR A 1 159 ? -1.761 47.582 75.928 1.00 67.63 159 THR A N 1
ATOM 1188 C CA . THR A 1 159 ? -3.064 48.115 76.419 1.00 65.53 159 THR A CA 1
ATOM 1189 C C . THR A 1 159 ? -3.804 46.965 77.134 1.00 68.44 159 THR A C 1
ATOM 1190 O O . THR A 1 159 ? -3.136 45.942 77.522 1.00 66.31 159 THR A O 1
ATOM 1194 N N . GLY A 1 160 ? -5.122 47.089 77.320 1.00 66.31 160 GLY A N 1
ATOM 1195 C CA . GLY A 1 160 ? -5.938 46.042 77.974 1.00 69.00 160 GLY A CA 1
ATOM 1196 C C . GLY A 1 160 ? -6.161 44.830 77.076 1.00 68.66 160 GLY A C 1
ATOM 1197 O O . GLY A 1 160 ? -6.247 43.700 77.616 1.00 61.26 160 GLY A O 1
ATOM 1198 N N . THR A 1 161 ? -6.121 45.062 75.757 1.00 67.32 161 THR A N 1
ATOM 1199 C CA . THR A 1 161 ? -6.859 44.367 74.665 1.00 60.42 161 THR A CA 1
ATOM 1200 C C . THR A 1 161 ? -6.669 42.844 74.652 1.00 53.62 161 THR A C 1
ATOM 1201 O O . THR A 1 161 ? -7.673 42.171 74.308 1.00 40.16 161 THR A O 1
ATOM 1205 N N . ALA A 1 162 ? -5.455 42.313 74.907 1.00 48.34 162 ALA A N 1
ATOM 1206 C CA . ALA A 1 162 ? -5.150 40.888 74.628 1.00 50.65 162 ALA A CA 1
ATOM 1207 C C . ALA A 1 162 ? -4.004 40.359 75.484 1.00 50.62 162 ALA A C 1
ATOM 1208 O O . ALA A 1 162 ? -3.049 41.086 75.723 1.00 53.66 162 ALA A O 1
ATOM 1210 N N . THR A 1 163 ? -4.100 39.078 75.841 1.00 51.91 163 THR A N 1
ATOM 1211 C CA . THR A 1 163 ? -3.026 38.265 76.466 1.00 52.96 163 THR A CA 1
ATOM 1212 C C . THR A 1 163 ? -1.986 37.883 75.392 1.00 55.41 163 THR A C 1
ATOM 1213 O O . THR A 1 163 ? -2.394 37.579 74.263 1.00 38.30 163 THR A O 1
ATOM 1217 N N . LEU A 1 164 ? -0.686 37.953 75.705 1.00 64.03 164 LEU A N 1
ATOM 1218 C CA . LEU A 1 164 ? 0.382 37.269 74.924 1.00 58.41 164 LEU A CA 1
ATOM 1219 C C . LEU A 1 164 ? 0.518 35.872 75.525 1.00 51.90 164 LEU A C 1
ATOM 1220 O O . LEU A 1 164 ? 0.956 35.759 76.658 1.00 61.53 164 LEU A O 1
ATOM 1225 N N . ASP A 1 165 ? 0.107 34.850 74.779 1.00 48.77 165 ASP A N 1
ATOM 1226 C CA . ASP A 1 165 ? 0.054 33.435 75.212 1.00 47.29 165 ASP A CA 1
ATOM 1227 C C . ASP A 1 165 ? 1.492 32.913 75.266 1.00 51.70 165 ASP A C 1
ATOM 1228 O O . ASP A 1 165 ? 2.117 32.814 74.200 1.00 48.81 165 ASP A O 1
ATOM 1233 N N . THR A 1 166 ? 1.995 32.598 76.467 1.00 46.70 166 THR A N 1
ATOM 1234 C CA . THR A 1 166 ? 3.440 32.380 76.736 1.00 47.20 166 THR A CA 1
ATOM 1235 C C . THR A 1 166 ? 3.819 30.996 76.214 1.00 45.65 166 THR A C 1
ATOM 1236 O O . THR A 1 166 ? 5.006 30.816 75.917 1.00 43.97 166 THR A O 1
ATOM 1240 N N . ALA A 1 167 ? 2.834 30.101 76.049 1.00 47.51 167 ALA A N 1
ATOM 1241 C CA . ALA A 1 167 ? 3.023 28.732 75.507 1.00 48.14 167 ALA A CA 1
ATOM 1242 C C . ALA A 1 167 ? 3.430 28.820 74.027 1.00 49.46 167 ALA A C 1
ATOM 1243 O O . ALA A 1 167 ? 3.996 27.838 73.513 1.00 53.98 167 ALA A O 1
ATOM 1245 N N . SER A 1 168 ? 3.174 29.960 73.376 1.00 52.08 168 SER A N 1
ATOM 1246 C CA . SER A 1 168 ? 3.533 30.198 71.953 1.00 47.65 168 SER A CA 1
ATOM 1247 C C . SER A 1 168 ? 5.030 30.548 71.866 1.00 46.63 168 SER A C 1
ATOM 1248 O O . SER A 1 168 ? 5.647 30.227 70.831 1.00 44.55 168 SER A O 1
ATOM 1251 N N . LEU A 1 169 ? 5.621 31.075 72.948 1.00 43.70 169 LEU A N 1
ATOM 1252 C CA . LEU A 1 169 ? 6.999 31.648 72.923 1.00 43.46 169 LEU A CA 1
ATOM 1253 C C . LEU A 1 169 ? 8.048 30.606 72.523 1.00 39.52 169 LEU A C 1
ATOM 1254 O O . LEU A 1 169 ? 9.019 30.958 71.891 1.00 35.48 169 LEU A O 1
ATOM 1259 N N . PRO A 1 170 ? 7.948 29.295 72.823 1.00 44.87 170 PRO A N 1
ATOM 1260 C CA . PRO A 1 170 ? 9.037 28.389 72.448 1.00 47.91 170 PRO A CA 1
ATOM 1261 C C . PRO A 1 170 ? 9.284 28.361 70.929 1.00 47.89 170 PRO A C 1
ATOM 1262 O O . PRO A 1 170 ? 10.396 28.101 70.581 1.00 55.30 170 PRO A O 1
ATOM 1266 N N . LEU A 1 171 ? 8.287 28.672 70.086 1.00 49.30 171 LEU A N 1
ATOM 1267 C CA . LEU A 1 171 ? 8.427 28.732 68.600 1.00 48.72 171 LEU A CA 1
ATOM 1268 C C . LEU A 1 171 ? 9.482 29.781 68.195 1.00 50.61 171 LEU A C 1
ATOM 1269 O O . LEU A 1 171 ? 10.011 29.652 67.076 1.00 56.17 171 LEU A O 1
ATOM 1274 N N . VAL A 1 172 ? 9.741 30.813 69.010 1.00 48.36 172 VAL A N 1
ATOM 1275 C CA . VAL A 1 172 ? 10.847 31.792 68.758 1.00 53.05 172 VAL A CA 1
ATOM 1276 C C . VAL A 1 172 ? 12.155 31.233 69.341 1.00 56.12 172 VAL A C 1
ATOM 1277 O O . VAL A 1 172 ? 13.166 31.284 68.626 1.00 57.46 172 VAL A O 1
ATOM 1281 N N . GLY A 1 173 ? 12.129 30.740 70.587 1.00 60.38 173 GLY A N 1
ATOM 1282 C CA . GLY A 1 173 ? 13.269 30.092 71.273 1.00 67.33 173 GLY A CA 1
ATOM 1283 C C . GLY A 1 173 ? 14.512 30.974 71.277 1.00 72.30 173 GLY A C 1
ATOM 1284 O O . GLY A 1 173 ? 15.136 31.128 70.206 1.00 71.42 173 GLY A O 1
ATOM 1285 N N . GLY A 1 174 ? 14.870 31.539 72.434 1.00 70.37 174 GLY A N 1
ATOM 1286 C CA . GLY A 1 174 ? 16.000 32.478 72.562 1.00 71.89 174 GLY A CA 1
ATOM 1287 C C . GLY A 1 174 ? 15.753 33.545 73.613 1.00 78.80 174 GLY A C 1
ATOM 1288 O O . GLY A 1 174 ? 15.944 34.747 73.301 1.00 85.25 174 GLY A O 1
ATOM 1289 N N . GLY A 1 175 ? 15.365 33.123 74.821 1.00 79.16 175 GLY A N 1
ATOM 1290 C CA . GLY A 1 175 ? 15.288 33.980 76.014 1.00 72.81 175 GLY A CA 1
ATOM 1291 C C . GLY A 1 175 ? 13.973 34.725 76.068 1.00 72.90 175 GLY A C 1
ATOM 1292 O O . GLY A 1 175 ? 13.067 34.223 76.752 1.00 81.38 175 GLY A O 1
ATOM 1293 N N . ALA A 1 176 ? 13.861 35.843 75.336 1.00 62.22 176 ALA A N 1
ATOM 1294 C CA . ALA A 1 176 ? 12.946 36.980 75.621 1.00 58.78 176 ALA A CA 1
ATOM 1295 C C . ALA A 1 176 ? 11.562 36.489 76.069 1.00 55.97 176 ALA A C 1
ATOM 1296 O O . ALA A 1 176 ? 11.124 35.404 75.630 1.00 52.14 176 ALA A O 1
ATOM 1298 N N . GLY A 1 177 ? 10.928 37.263 76.957 1.00 53.51 177 GLY A N 1
ATOM 1299 C CA . GLY A 1 177 ? 9.533 37.078 77.394 1.00 48.31 177 GLY A CA 1
ATOM 1300 C C . GLY A 1 177 ? 8.790 38.398 77.434 1.00 45.31 177 GLY A C 1
ATOM 1301 O O . GLY A 1 177 ? 7.596 38.384 77.752 1.00 50.51 177 GLY A O 1
ATOM 1302 N N . ASP A 1 178 ? 9.463 39.512 77.158 1.00 45.33 178 ASP A N 1
ATOM 1303 C CA . ASP A 1 178 ? 8.791 40.834 77.013 1.00 47.82 178 ASP A CA 1
ATOM 1304 C C . ASP A 1 178 ? 8.451 41.026 75.532 1.00 44.12 178 ASP A C 1
ATOM 1305 O O . ASP A 1 178 ? 9.123 40.418 74.689 1.00 46.51 178 ASP A O 1
ATOM 1310 N N . VAL A 1 179 ? 7.460 41.866 75.243 1.00 41.76 179 VAL A N 1
ATOM 1311 C CA . VAL A 1 179 ? 6.929 42.163 73.882 1.00 45.66 179 VAL A CA 1
ATOM 1312 C C . VAL A 1 179 ? 8.086 42.544 72.941 1.00 47.90 179 VAL A C 1
ATOM 1313 O O . VAL A 1 179 ? 8.333 41.783 71.995 1.00 48.58 179 VAL A O 1
ATOM 1317 N N . ASP A 1 180 ? 8.780 43.657 73.199 1.00 48.06 180 ASP A N 1
ATOM 1318 C CA . ASP A 1 180 ? 9.812 44.238 72.295 1.00 49.79 180 ASP A CA 1
ATOM 1319 C C . ASP A 1 180 ? 10.923 43.214 72.028 1.00 48.14 180 ASP A C 1
ATOM 1320 O O . ASP A 1 180 ? 11.458 43.204 70.905 1.00 59.83 180 ASP A O 1
ATOM 1325 N N . GLY A 1 181 ? 11.234 42.371 73.009 1.00 47.90 181 GLY A N 1
ATOM 1326 C CA . GLY A 1 181 ? 12.269 41.320 72.945 1.00 44.86 181 GLY A CA 1
ATOM 1327 C C . GLY A 1 181 ? 11.882 40.158 72.036 1.00 43.39 181 GLY A C 1
ATOM 1328 O O . GLY A 1 181 ? 12.742 39.708 71.258 1.00 38.44 181 GLY A O 1
ATOM 1329 N N . VAL A 1 182 ? 10.654 39.644 72.171 1.00 42.85 182 VAL A N 1
ATOM 1330 C CA . VAL A 1 182 ? 10.093 38.558 71.308 1.00 42.33 182 VAL A CA 1
ATOM 1331 C C . VAL A 1 182 ? 10.072 39.049 69.848 1.00 38.56 182 VAL A C 1
ATOM 1332 O O . VAL A 1 182 ? 10.484 38.282 68.983 1.00 34.44 182 VAL A O 1
ATOM 1336 N N . ILE A 1 183 ? 9.617 40.283 69.615 1.00 38.85 183 ILE A N 1
ATOM 1337 C CA . ILE A 1 183 ? 9.509 40.924 68.272 1.00 42.16 183 ILE A CA 1
ATOM 1338 C C . ILE A 1 183 ? 10.914 41.080 67.675 1.00 43.55 183 ILE A C 1
ATOM 1339 O O . ILE A 1 183 ? 11.091 40.698 66.505 1.00 42.59 183 ILE A O 1
ATOM 1344 N N . ALA A 1 184 ? 11.884 41.580 68.444 1.00 44.70 184 ALA A N 1
ATOM 1345 C CA . ALA A 1 184 ? 13.294 41.701 68.001 1.00 44.78 184 ALA A CA 1
ATOM 1346 C C . ALA A 1 184 ? 13.801 40.328 67.548 1.00 44.07 184 ALA A C 1
ATOM 1347 O O . ALA A 1 184 ? 14.452 40.265 66.475 1.00 44.41 184 ALA A O 1
ATOM 1349 N N . ASP A 1 185 ? 13.529 39.279 68.330 1.00 35.72 185 ASP A N 1
ATOM 1350 C CA . ASP A 1 185 ? 13.939 37.890 68.006 1.00 39.40 185 ASP A CA 1
ATOM 1351 C C . ASP A 1 185 ? 13.196 37.389 66.747 1.00 43.18 185 ASP A C 1
ATOM 1352 O O . ASP A 1 185 ? 13.792 36.567 66.010 1.00 41.55 185 ASP A O 1
ATOM 1357 N N . ILE A 1 186 ? 11.958 37.841 66.506 1.00 36.45 186 ILE A N 1
ATOM 1358 C CA . ILE A 1 186 ? 11.153 37.456 65.304 1.00 38.12 186 ILE A CA 1
ATOM 1359 C C . ILE A 1 186 ? 11.801 38.102 64.060 1.00 37.35 186 ILE A C 1
ATOM 1360 O O . ILE A 1 186 ? 12.110 37.358 63.108 1.00 31.95 186 ILE A O 1
ATOM 1365 N N . HIS A 1 187 ? 12.011 39.424 64.085 1.00 35.99 187 HIS A N 1
ATOM 1366 C CA . HIS A 1 187 ? 12.730 40.213 63.048 1.00 40.20 187 HIS A CA 1
ATOM 1367 C C . HIS A 1 187 ? 14.060 39.525 62.667 1.00 42.10 187 HIS A C 1
ATOM 1368 O O . HIS A 1 187 ? 14.352 39.406 61.451 1.00 45.97 187 HIS A O 1
ATOM 1375 N N . ARG A 1 188 ? 14.825 39.076 63.665 1.00 38.83 188 ARG A N 1
ATOM 1376 C CA . ARG A 1 188 ? 16.165 38.472 63.484 1.00 41.87 188 ARG A CA 1
ATOM 1377 C C . ARG A 1 188 ? 15.977 37.111 62.820 1.00 42.37 188 ARG A C 1
ATOM 1378 O O . ARG A 1 188 ? 16.656 36.844 61.805 1.00 46.64 188 ARG A O 1
ATOM 1386 N N . HIS A 1 189 ? 15.061 36.288 63.335 1.00 37.94 189 HIS A N 1
ATOM 1387 C CA . HIS A 1 189 ? 14.753 34.956 62.758 1.00 34.62 189 HIS A CA 1
ATOM 1388 C C . HIS A 1 189 ? 14.356 35.129 61.283 1.00 32.25 189 HIS A C 1
ATOM 1389 O O . HIS A 1 189 ? 14.835 34.362 60.422 1.00 32.05 189 HIS A O 1
ATOM 1396 N N . ASN A 1 190 ? 13.511 36.118 61.004 1.00 33.58 190 ASN A N 1
ATOM 1397 C CA . ASN A 1 190 ? 12.936 36.346 59.658 1.00 34.80 190 ASN A CA 1
ATOM 1398 C C . ASN A 1 190 ? 14.033 36.888 58.724 1.00 35.56 190 ASN A C 1
ATOM 1399 O O . ASN A 1 190 ? 14.059 36.482 57.545 1.00 34.67 190 ASN A O 1
ATOM 1404 N N . ASP A 1 191 ? 14.905 37.768 59.217 1.00 37.47 191 ASP A N 1
ATOM 1405 C CA . ASP A 1 191 ? 16.007 38.355 58.407 1.00 36.29 191 ASP A CA 1
ATOM 1406 C C . ASP A 1 191 ? 16.972 37.237 57.974 1.00 34.35 191 ASP A C 1
ATOM 1407 O O . ASP A 1 191 ? 17.425 37.274 56.826 1.00 33.13 191 ASP A O 1
ATOM 1412 N N . GLU A 1 192 ? 17.223 36.249 58.829 1.00 34.44 192 GLU A N 1
ATOM 1413 C CA . GLU A 1 192 ? 18.081 35.077 58.511 1.00 38.16 192 GLU A CA 1
ATOM 1414 C C . GLU A 1 192 ? 17.455 34.231 57.392 1.00 38.48 192 GLU A C 1
ATOM 1415 O O . GLU A 1 192 ? 18.174 33.866 56.438 1.00 36.49 192 GLU A O 1
ATOM 1421 N N . ARG A 1 193 ? 16.172 33.889 57.507 1.00 33.73 193 ARG A N 1
ATOM 1422 C CA . ARG A 1 193 ? 15.458 33.089 56.481 1.00 29.59 193 ARG A CA 1
ATOM 1423 C C . ARG A 1 193 ? 15.550 33.852 55.163 1.00 26.90 193 ARG A C 1
ATOM 1424 O O . ARG A 1 193 ? 15.836 33.238 54.140 1.00 24.74 193 ARG A O 1
ATOM 1432 N N . ARG A 1 194 ? 15.354 35.167 55.203 1.00 28.14 194 ARG A N 1
ATOM 1433 C CA . ARG A 1 194 ? 15.314 35.998 53.981 1.00 29.29 194 ARG A CA 1
ATOM 1434 C C . ARG A 1 194 ? 16.710 36.109 53.348 1.00 29.07 194 ARG A C 1
ATOM 1435 O O . ARG A 1 194 ? 16.765 36.407 52.154 1.00 29.21 194 ARG A O 1
ATOM 1443 N N . ALA A 1 195 ? 17.784 35.926 54.121 1.00 29.89 195 ALA A N 1
ATOM 1444 C CA . ALA A 1 195 ? 19.179 35.949 53.624 1.00 30.35 195 ALA A CA 1
ATOM 1445 C C . ALA A 1 195 ? 19.489 34.641 52.875 1.00 30.54 195 ALA A C 1
ATOM 1446 O O . ALA A 1 195 ? 20.42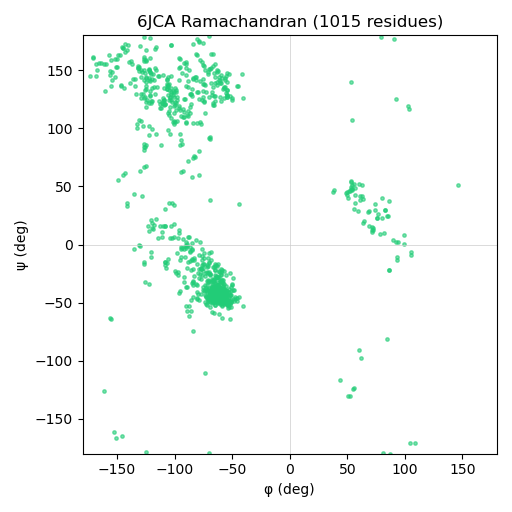9 34.644 52.066 1.00 28.44 195 ALA A O 1
ATOM 1448 N N . GLU A 1 196 ? 18.724 33.574 53.102 1.00 29.07 196 GLU A N 1
ATOM 1449 C CA . GLU A 1 196 ? 19.020 32.244 52.504 1.00 33.00 196 GLU A CA 1
ATOM 1450 C C . GLU A 1 196 ? 18.871 32.308 50.982 1.00 32.66 196 GLU A C 1
ATOM 1451 O O . GLU A 1 196 ? 18.023 33.107 50.473 1.00 31.94 196 GLU A O 1
ATOM 1457 N N . ARG A 1 197 ? 19.685 31.514 50.274 1.00 27.87 197 ARG A N 1
ATOM 1458 C CA . ARG A 1 197 ? 19.660 31.459 48.790 1.00 27.40 197 ARG A CA 1
ATOM 1459 C C . ARG A 1 197 ? 18.357 30.806 48.340 1.00 25.06 197 ARG A C 1
ATOM 1460 O O . ARG A 1 197 ? 17.826 29.965 49.033 1.00 20.93 197 ARG A O 1
ATOM 1468 N N . PRO A 1 198 ? 17.826 31.141 47.148 1.00 24.17 198 PRO A N 1
ATOM 1469 C CA . PRO A 1 198 ? 16.680 30.428 46.597 1.00 23.07 198 PRO A CA 1
ATOM 1470 C C . PRO A 1 198 ? 17.023 28.968 46.272 1.00 24.57 198 PRO A C 1
ATOM 1471 O O . PRO A 1 198 ? 18.154 28.655 45.985 1.00 26.61 198 PRO A O 1
ATOM 1475 N N . LEU A 1 199 ? 16.003 28.121 46.266 1.00 22.96 199 LEU A N 1
ATOM 1476 C CA . LEU A 1 199 ? 16.099 26.727 45.797 1.00 22.96 199 LEU A CA 1
ATOM 1477 C C . LEU A 1 199 ? 15.408 26.615 44.433 1.00 22.89 199 LEU A C 1
ATOM 1478 O O . LEU A 1 199 ? 14.295 27.174 44.259 1.00 22.49 199 LEU A O 1
ATOM 1483 N N . PHE A 1 200 ? 16.033 25.892 43.506 1.00 19.96 200 PHE A N 1
ATOM 1484 C CA . PHE A 1 200 ? 15.460 25.528 42.198 1.00 21.15 200 PHE A CA 1
ATOM 1485 C C . PHE A 1 200 ? 15.171 24.041 42.250 1.00 22.51 200 PHE A C 1
ATOM 1486 O O . PHE A 1 200 ? 16.042 23.302 42.741 1.00 26.06 200 PHE A O 1
ATOM 1494 N N . LEU A 1 201 ? 13.991 23.627 41.794 1.00 20.83 201 LEU A N 1
ATOM 1495 C CA . LEU A 1 201 ? 13.631 22.195 41.655 1.00 21.75 201 LEU A CA 1
ATOM 1496 C C . LEU A 1 201 ? 13.838 21.780 40.198 1.00 22.39 201 LEU A C 1
ATOM 1497 O O . LEU A 1 201 ? 13.438 22.534 39.272 1.00 21.36 201 LEU A O 1
ATOM 1502 N N . THR A 1 202 ? 14.528 20.665 39.989 1.00 22.86 202 THR A N 1
ATOM 1503 C CA . THR A 1 202 ? 14.890 20.160 38.648 1.00 24.92 202 THR A CA 1
ATOM 1504 C C . THR A 1 202 ? 14.751 18.641 38.658 1.00 26.00 202 THR A C 1
ATOM 1505 O O . THR A 1 202 ? 14.683 18.048 39.761 1.00 27.05 202 THR A O 1
ATOM 1509 N N . LEU A 1 203 ? 14.782 18.025 37.487 1.00 26.37 203 LEU A N 1
ATOM 1510 C CA . LEU A 1 203 ? 14.687 16.547 37.357 1.00 27.80 203 LEU A CA 1
ATOM 1511 C C . LEU A 1 203 ? 16.068 15.944 37.064 1.00 30.91 203 LEU A C 1
ATOM 1512 O O . LEU A 1 203 ? 16.839 16.507 36.230 1.00 27.72 203 LEU A O 1
ATOM 1517 N N . ASP A 1 204 ? 16.386 14.861 37.780 1.00 34.40 204 ASP A N 1
ATOM 1518 C CA . ASP A 1 204 ? 17.532 13.948 37.501 1.00 36.56 204 ASP A CA 1
ATOM 1519 C C . ASP A 1 204 ? 17.642 13.725 35.998 1.00 31.59 204 ASP A C 1
ATOM 1520 O O . ASP A 1 204 ? 16.644 13.335 35.412 1.00 30.44 204 ASP A O 1
ATOM 1525 N N . GLY A 1 205 ? 18.806 13.976 35.415 1.00 31.36 205 GLY A N 1
ATOM 1526 C CA . GLY A 1 205 ? 19.029 13.764 33.973 1.00 31.69 205 GLY A CA 1
ATOM 1527 C C . GLY A 1 205 ? 18.918 15.045 33.181 1.00 31.09 205 GLY A C 1
ATOM 1528 O O . GLY A 1 205 ? 19.070 14.967 31.970 1.00 30.78 205 GLY A O 1
ATOM 1529 N N . SER A 1 206 ? 18.657 16.181 33.829 1.00 28.67 206 SER A N 1
ATOM 1530 C CA . SER A 1 206 ? 18.623 17.515 33.175 1.00 30.69 206 SER A CA 1
ATOM 1531 C C . SER A 1 206 ? 19.630 18.458 33.837 1.00 31.01 206 SER A C 1
ATOM 1532 O O . SER A 1 206 ? 19.922 18.287 35.026 1.00 31.47 206 SER A O 1
ATOM 1535 N N . PHE A 1 207 ? 20.160 19.397 33.060 1.00 32.72 207 PHE A N 1
ATOM 1536 C CA . PHE A 1 207 ? 20.813 20.641 33.535 1.00 35.84 207 PHE A CA 1
ATOM 1537 C C . PHE A 1 207 ? 20.109 21.798 32.807 1.00 32.52 207 PHE A C 1
ATOM 1538 O O . PHE A 1 207 ? 19.584 21.616 31.689 1.00 32.42 207 PHE A O 1
ATOM 1546 N N . HIS A 1 208 ? 20.050 22.958 33.436 1.00 29.27 208 HIS A N 1
ATOM 1547 C CA . HIS A 1 208 ? 19.402 24.166 32.867 1.00 30.14 208 HIS A CA 1
ATOM 1548 C C . HIS A 1 208 ? 20.311 25.389 33.021 1.00 30.67 208 HIS A C 1
ATOM 1549 O O . HIS A 1 208 ? 20.313 25.971 34.113 1.00 33.46 208 HIS A O 1
ATOM 1556 N N . GLY A 1 209 ? 21.015 25.792 31.969 1.00 34.21 209 GLY A N 1
ATOM 1557 C CA . GLY A 1 209 ? 22.134 26.758 32.060 1.00 35.22 209 GLY A CA 1
ATOM 1558 C C . GLY A 1 209 ? 23.049 26.448 33.242 1.00 34.48 209 GLY A C 1
ATOM 1559 O O . GLY A 1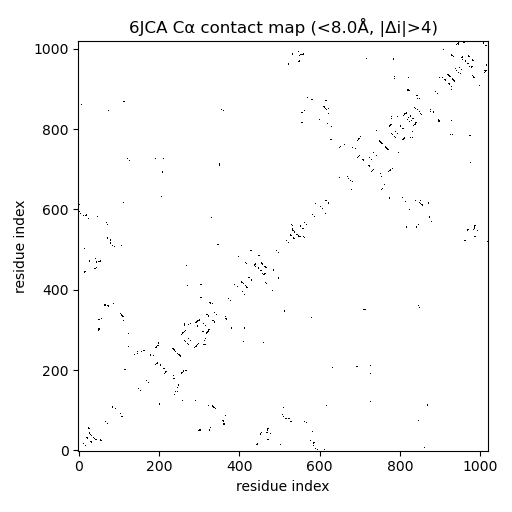 209 ? 23.585 25.349 33.286 1.00 36.51 209 GLY A O 1
ATOM 1560 N N . LYS A 1 210 ? 23.116 27.367 34.206 1.00 40.77 210 LYS A N 1
ATOM 1561 C CA . LYS A 1 210 ? 23.970 27.371 35.430 1.00 48.23 210 LYS A CA 1
ATOM 1562 C C . LYS A 1 210 ? 23.505 26.274 36.415 1.00 46.55 210 LYS A C 1
ATOM 1563 O O . LYS A 1 210 ? 24.340 25.840 37.221 1.00 43.95 210 LYS A O 1
ATOM 1569 N N . LEU A 1 211 ? 22.229 25.863 36.399 1.00 44.03 211 LEU A N 1
ATOM 1570 C CA . LEU A 1 211 ? 21.712 24.814 37.323 1.00 44.63 211 LEU A CA 1
ATOM 1571 C C . LEU A 1 211 ? 22.326 23.462 36.942 1.00 51.18 211 LEU A C 1
ATOM 1572 O O . LEU A 1 211 ? 21.724 22.748 36.082 1.00 50.25 211 LEU A O 1
ATOM 1577 N N . VAL A 1 212 ? 23.478 23.159 37.563 1.00 52.33 212 VAL A N 1
ATOM 1578 C CA . VAL A 1 212 ? 24.329 21.934 37.439 1.00 64.13 212 VAL A CA 1
ATOM 1579 C C . VAL A 1 212 ? 24.665 21.666 35.960 1.00 72.68 212 VAL A C 1
ATOM 1580 O O . VAL A 1 212 ? 24.969 22.648 35.241 1.00 75.18 212 VAL A O 1
ATOM 1584 N N . PRO A 1 226 ? 32.295 19.756 39.269 1.00 81.24 226 PRO A N 1
ATOM 1585 C CA . PRO A 1 226 ? 32.548 20.263 40.636 1.00 78.19 226 PRO A CA 1
ATOM 1586 C C . PRO A 1 226 ? 32.090 21.723 40.835 1.00 79.13 226 PRO A C 1
ATOM 1587 O O . PRO A 1 226 ? 32.746 22.453 41.567 1.00 87.66 226 PRO A O 1
ATOM 1591 N N . PHE A 1 227 ? 30.988 22.133 40.192 1.00 71.03 227 PHE A N 1
ATOM 1592 C CA . PHE A 1 227 ? 30.582 23.559 40.059 1.00 69.58 227 PHE A CA 1
ATOM 1593 C C . PHE A 1 227 ? 29.251 23.863 40.759 1.00 71.11 227 PHE A C 1
ATOM 1594 O O . PHE A 1 227 ? 28.623 24.899 40.420 1.00 71.18 227 PHE A O 1
ATOM 1602 N N . THR A 1 228 ? 28.838 23.047 41.733 1.00 73.23 228 THR A N 1
ATOM 1603 C CA . THR A 1 228 ? 27.676 23.329 42.627 1.00 71.47 228 THR A CA 1
ATOM 1604 C C . THR A 1 228 ? 27.839 24.733 43.219 1.00 70.08 228 THR A C 1
ATOM 1605 O O . THR A 1 228 ? 26.836 25.470 43.294 1.00 71.85 228 THR A O 1
ATOM 1609 N N . ALA A 1 229 ? 29.073 25.092 43.583 1.00 64.94 229 ALA A N 1
ATOM 1610 C CA . ALA A 1 229 ? 29.412 26.333 44.311 1.00 60.48 229 ALA A CA 1
ATOM 1611 C C . ALA A 1 229 ? 29.235 27.568 43.409 1.00 50.69 229 ALA A C 1
ATOM 1612 O O . ALA A 1 229 ? 29.150 28.694 43.972 1.00 49.04 229 ALA A O 1
ATOM 1614 N N . LEU A 1 230 ? 29.129 27.389 42.083 1.00 48.95 230 LEU A N 1
ATOM 1615 C CA . LEU A 1 230 ? 28.947 28.511 41.114 1.00 51.11 230 LEU A CA 1
ATOM 1616 C C . LEU A 1 230 ? 27.469 28.922 40.969 1.00 51.84 230 LEU A C 1
ATOM 1617 O O . LEU A 1 230 ? 27.235 30.069 40.531 1.00 53.54 230 LEU A O 1
ATOM 1622 N N . SER A 1 231 ? 26.513 28.058 41.325 1.00 56.17 231 SER A N 1
ATOM 1623 C CA . SER A 1 231 ? 25.071 28.333 41.077 1.00 61.00 231 SER A CA 1
ATOM 1624 C C . SER A 1 231 ? 24.238 28.244 42.356 1.00 55.10 231 SER A C 1
ATOM 1625 O O . SER A 1 231 ? 24.753 27.766 43.366 1.00 57.99 231 SER A O 1
ATOM 1628 N N . SER A 1 232 ? 22.994 28.725 42.275 1.00 51.62 232 SER A N 1
ATOM 1629 C CA . SER A 1 232 ? 21.932 28.576 43.300 1.00 45.85 232 SER A CA 1
ATOM 1630 C C . SER A 1 232 ? 21.742 27.108 43.632 1.00 33.92 232 SER A C 1
ATOM 1631 O O . SER A 1 232 ? 21.901 26.258 42.772 1.00 31.02 232 SER A O 1
ATOM 1634 N N . PRO A 1 233 ? 21.386 26.760 44.881 1.00 32.51 233 PRO A N 1
ATOM 1635 C CA . PRO A 1 233 ? 21.078 25.375 45.192 1.00 32.76 233 PRO A CA 1
ATOM 1636 C C . PRO A 1 233 ? 19.956 24.870 44.276 1.00 31.67 233 PRO A C 1
ATOM 1637 O O . PRO A 1 233 ? 19.052 25.609 43.953 1.00 30.10 233 PRO A O 1
ATOM 1641 N N . ALA A 1 234 ? 20.081 23.612 43.858 1.00 32.24 234 ALA A N 1
ATOM 1642 C CA . ALA A 1 234 ? 19.086 22.857 43.081 1.00 34.16 234 ALA A CA 1
ATOM 1643 C C . ALA A 1 234 ? 18.789 21.574 43.845 1.00 34.57 234 ALA A C 1
ATOM 1644 O O . ALA A 1 234 ? 19.721 21.015 44.411 1.00 33.51 234 ALA A O 1
ATOM 1646 N N . ARG A 1 235 ? 17.529 21.151 43.890 1.00 30.98 235 ARG A N 1
ATOM 1647 C CA . ARG A 1 235 ? 17.184 19.804 44.380 1.00 34.68 235 ARG A CA 1
ATOM 1648 C C . ARG A 1 235 ? 16.760 19.019 43.156 1.00 37.31 235 ARG A C 1
ATOM 1649 O O . ARG A 1 235 ? 15.855 19.504 42.456 1.00 40.30 235 ARG A O 1
ATOM 1657 N N . PHE A 1 236 ? 17.470 17.924 42.885 1.00 37.35 236 PHE A N 1
ATOM 1658 C CA . PHE A 1 236 ? 17.233 17.002 41.754 1.00 39.31 236 PHE A CA 1
ATOM 1659 C C . PHE A 1 236 ? 16.182 15.999 42.212 1.00 39.22 236 PHE A C 1
ATOM 1660 O O . PHE A 1 236 ? 16.379 15.374 43.240 1.00 45.48 236 PHE A O 1
ATOM 1668 N N . LEU A 1 237 ? 15.067 15.942 41.495 1.00 32.17 237 LEU A N 1
ATOM 1669 C CA . LEU A 1 237 ? 13.897 15.098 41.818 1.00 30.70 237 LEU A CA 1
ATOM 1670 C C . LEU A 1 237 ? 13.913 13.906 40.886 1.00 29.95 237 LEU A C 1
ATOM 1671 O O . LEU A 1 237 ? 14.303 14.028 39.728 1.00 31.03 237 LEU A O 1
ATOM 1676 N N . PRO A 1 238 ? 13.488 12.718 41.358 1.00 32.28 238 PRO A N 1
ATOM 1677 C CA . PRO A 1 238 ? 13.486 11.523 40.517 1.00 32.14 238 PRO A CA 1
ATOM 1678 C C . PRO A 1 238 ? 12.298 11.494 39.543 1.00 31.94 238 PRO A C 1
ATOM 1679 O O . PRO A 1 238 ? 11.176 11.217 39.960 1.00 31.80 238 PRO A O 1
ATOM 1683 N N . ALA A 1 239 ? 12.573 11.755 38.261 1.00 29.73 239 ALA A N 1
ATOM 1684 C CA . ALA A 1 239 ? 11.573 11.807 37.173 1.00 27.26 239 ALA A CA 1
ATOM 1685 C C . ALA A 1 239 ? 10.837 10.473 37.065 1.00 30.60 239 ALA A C 1
ATOM 1686 O O . ALA A 1 239 ? 9.646 10.487 36.691 1.00 27.65 239 ALA A O 1
ATOM 1688 N N . ASP A 1 240 ? 11.514 9.364 37.362 1.00 34.02 240 ASP A N 1
ATOM 1689 C CA . ASP A 1 240 ? 10.921 8.015 37.164 1.00 38.60 240 ASP A CA 1
ATOM 1690 C C . ASP A 1 240 ? 9.967 7.704 38.318 1.00 38.66 240 ASP A C 1
ATOM 1691 O O . ASP A 1 240 ? 9.082 6.873 38.098 1.00 41.03 240 ASP A O 1
ATOM 1696 N N . GLU A 1 241 ? 10.102 8.375 39.472 1.00 37.34 241 GLU A N 1
ATOM 1697 C CA . GLU A 1 241 ? 9.296 8.073 40.680 1.00 36.34 241 GLU A CA 1
ATOM 1698 C C . GLU A 1 241 ? 8.567 9.318 41.177 1.00 33.81 241 GLU A C 1
ATOM 1699 O O . GLU A 1 241 ? 8.860 9.836 42.254 1.00 27.50 241 GLU A O 1
ATOM 1705 N N . PRO A 1 242 ? 7.577 9.830 40.405 1.00 33.83 242 PRO A N 1
ATOM 1706 C CA . PRO A 1 242 ? 6.863 11.045 40.788 1.00 34.75 242 PRO A CA 1
ATOM 1707 C C . PRO A 1 242 ? 6.170 10.916 42.151 1.00 36.33 242 PRO A C 1
ATOM 1708 O O . PRO A 1 242 ? 5.953 11.950 42.770 1.00 35.28 242 PRO A O 1
ATOM 1712 N N . GLU A 1 243 ? 5.892 9.684 42.599 1.00 36.10 243 GLU A N 1
ATOM 1713 C CA . GLU A 1 243 ? 5.231 9.384 43.908 1.00 36.69 243 GLU A CA 1
ATOM 1714 C C . GLU A 1 243 ? 6.185 9.682 45.068 1.00 34.86 243 GLU A C 1
ATOM 1715 O O . GLU A 1 243 ? 5.692 9.838 46.170 1.00 34.16 243 GLU A O 1
ATOM 1721 N N . LEU A 1 244 ? 7.498 9.772 44.828 1.00 32.59 244 LEU A N 1
ATOM 1722 C CA . LEU A 1 244 ? 8.514 10.090 45.870 1.00 30.30 244 LEU A CA 1
ATOM 1723 C C . LEU A 1 244 ? 8.714 11.606 45.975 1.00 30.99 244 LEU A C 1
ATOM 1724 O O . LEU A 1 244 ? 9.236 12.084 47.006 1.00 31.10 244 LEU A O 1
ATOM 1729 N N . ILE A 1 245 ? 8.329 12.349 44.943 1.00 31.60 245 ILE A N 1
ATOM 1730 C CA . ILE A 1 245 ? 8.700 13.785 44.805 1.00 30.09 245 ILE A CA 1
ATOM 1731 C C . ILE A 1 245 ? 8.066 14.578 45.950 1.00 30.14 245 ILE A C 1
ATOM 1732 O O . ILE A 1 245 ? 8.747 15.479 46.476 1.00 27.77 245 ILE A O 1
ATOM 1737 N N . GLY A 1 246 ? 6.838 14.233 46.353 1.00 30.89 246 GLY A N 1
ATOM 1738 C CA . GLY A 1 246 ? 6.053 15.030 47.324 1.00 31.88 246 GLY A CA 1
ATOM 1739 C C . GLY A 1 246 ? 6.801 15.221 48.633 1.00 31.57 246 GLY A C 1
ATOM 1740 O O . GLY A 1 246 ? 6.961 16.374 49.093 1.00 29.57 246 GLY A O 1
ATOM 1741 N N . LYS A 1 247 ? 7.319 14.116 49.161 1.00 33.30 247 LYS A N 1
ATOM 1742 C CA . LYS A 1 247 ? 8.027 14.028 50.469 1.00 35.19 247 LYS A CA 1
ATOM 1743 C C . LYS A 1 247 ? 9.342 14.812 50.380 1.00 30.46 247 LYS A C 1
ATOM 1744 O O . LYS A 1 247 ? 9.673 15.557 51.334 1.00 33.53 247 LYS A O 1
ATOM 1750 N N . ILE A 1 248 ? 10.074 14.646 49.275 1.00 26.81 248 ILE A N 1
ATOM 1751 C CA . ILE A 1 248 ? 11.368 15.352 49.042 1.00 27.37 248 ILE A CA 1
ATOM 1752 C C . ILE A 1 248 ? 11.124 16.857 49.139 1.00 26.74 248 ILE A C 1
ATOM 1753 O O . ILE A 1 248 ? 11.898 17.563 49.851 1.00 24.84 248 ILE A O 1
ATOM 1758 N N . VAL A 1 249 ? 10.072 17.352 48.488 1.00 24.79 249 VAL A N 1
ATOM 1759 C CA . VAL A 1 249 ? 9.837 18.821 48.422 1.00 24.85 249 VAL A CA 1
ATOM 1760 C C . VAL A 1 249 ? 9.301 19.298 49.777 1.00 26.61 249 VAL A C 1
ATOM 1761 O O . VAL A 1 249 ? 9.709 20.409 50.223 1.00 23.48 249 VAL A O 1
ATOM 1765 N N . GLU A 1 250 ? 8.475 18.473 50.431 1.00 29.11 250 GLU A N 1
ATOM 1766 C CA . GLU A 1 250 ? 7.901 18.742 51.777 1.00 32.67 250 GLU A CA 1
ATOM 1767 C C . GLU A 1 250 ? 9.051 19.010 52.750 1.00 29.71 250 GLU A C 1
ATOM 1768 O O . GLU A 1 250 ? 8.901 19.922 53.568 1.00 30.15 250 GLU A O 1
ATOM 1774 N N . ASP A 1 251 ? 10.196 18.330 52.596 1.00 29.21 251 ASP A N 1
ATOM 1775 C CA . ASP A 1 251 ? 11.375 18.489 53.499 1.00 30.43 251 ASP A CA 1
ATOM 1776 C C . ASP A 1 251 ? 12.051 19.842 53.305 1.00 28.39 251 ASP A C 1
ATOM 1777 O O . ASP A 1 251 ? 12.747 20.243 54.235 1.00 29.70 251 ASP A O 1
ATOM 1782 N N . GLU A 1 252 ? 11.782 20.557 52.211 1.00 27.42 252 GLU A N 1
ATOM 1783 C CA . GLU A 1 252 ? 12.358 21.904 51.948 1.00 27.73 252 GLU A CA 1
ATOM 1784 C C . GLU A 1 252 ? 11.476 23.036 52.494 1.00 28.85 252 GLU A C 1
ATOM 1785 O O . GLU A 1 252 ? 11.898 24.195 52.382 1.00 25.36 252 GLU A O 1
ATOM 1791 N N . ARG A 1 253 ? 10.326 22.732 53.091 1.00 28.75 253 ARG A N 1
ATOM 1792 C CA . ARG A 1 253 ? 9.452 23.741 53.746 1.00 33.15 253 ARG A CA 1
ATOM 1793 C C . ARG A 1 253 ? 10.218 24.495 54.838 1.00 29.47 253 ARG A C 1
ATOM 1794 O O . ARG A 1 253 ? 10.868 23.856 55.641 1.00 26.30 253 ARG A O 1
ATOM 1802 N N . ARG A 1 254 ? 10.092 25.823 54.878 1.00 27.52 254 ARG A N 1
ATOM 1803 C CA . ARG A 1 254 ? 10.634 26.660 55.975 1.00 26.54 254 ARG A CA 1
ATOM 1804 C C . ARG A 1 254 ? 9.599 27.708 56.326 1.00 24.66 254 ARG A C 1
ATOM 1805 O O . ARG A 1 254 ? 8.800 28.048 55.436 1.00 22.29 254 ARG A O 1
ATOM 1813 N N . SER A 1 255 ? 9.680 28.238 57.538 1.00 25.51 255 SER A N 1
ATOM 1814 C CA . SER A 1 255 ? 8.714 29.199 58.126 1.00 26.53 255 SER A CA 1
ATOM 1815 C C . SER A 1 255 ? 9.430 30.477 58.515 1.00 25.09 255 SER A C 1
ATOM 1816 O O . SER A 1 255 ? 10.602 30.426 58.888 1.00 25.33 255 SER A O 1
ATOM 1819 N N . VAL A 1 256 ? 8.714 31.577 58.419 1.00 24.24 256 VAL A N 1
ATOM 1820 C CA . VAL A 1 256 ? 9.018 32.821 59.165 1.00 26.01 256 VAL A CA 1
ATOM 1821 C C . VAL A 1 256 ? 8.009 32.888 60.317 1.00 26.27 256 VAL A C 1
ATOM 1822 O O . VAL A 1 256 ? 7.093 32.050 60.377 1.00 24.73 256 VAL A O 1
ATOM 1826 N N . LEU A 1 257 ? 8.197 33.829 61.218 1.00 28.08 257 LEU A N 1
ATOM 1827 C CA . LEU A 1 257 ? 7.384 33.930 62.457 1.00 30.36 257 LEU A CA 1
ATOM 1828 C C . LEU A 1 257 ? 6.623 35.248 62.416 1.00 28.42 257 LEU A C 1
ATOM 1829 O O . LEU A 1 257 ? 7.115 36.225 61.796 1.00 26.63 257 LEU A O 1
ATOM 1834 N N . THR A 1 258 ? 5.472 35.270 63.064 1.00 30.58 258 THR A N 1
ATOM 1835 C CA . THR A 1 258 ? 4.711 36.512 63.311 1.00 31.35 258 THR A CA 1
ATOM 1836 C C . THR A 1 258 ? 4.040 36.395 64.682 1.00 33.36 258 THR A C 1
ATOM 1837 O O . THR A 1 258 ? 4.035 35.281 65.251 1.00 33.18 258 THR A O 1
ATOM 1841 N N . LEU A 1 259 ? 3.501 37.512 65.158 1.00 34.71 259 LEU A N 1
ATOM 1842 C CA . LEU A 1 259 ? 2.522 37.587 66.268 1.00 37.02 259 LEU A CA 1
ATOM 1843 C C . LEU A 1 259 ? 1.144 37.760 65.654 1.00 35.06 259 LEU A C 1
ATOM 1844 O O . LEU A 1 259 ? 0.923 38.800 65.072 1.00 36.16 259 LEU A O 1
ATOM 1849 N N . SER A 1 260 ? 0.284 36.756 65.799 1.00 38.60 260 SER A N 1
ATOM 1850 C CA . SER A 1 260 ? -1.127 36.784 65.353 1.00 40.87 260 SER A CA 1
ATOM 1851 C C . SER A 1 260 ? -2.055 37.090 66.536 1.00 40.80 260 SER A C 1
ATOM 1852 O O . SER A 1 260 ? -2.018 36.331 67.520 1.00 42.22 260 SER A O 1
ATOM 1855 N N . LEU A 1 261 ? -2.855 38.155 66.412 1.00 41.77 261 LEU A N 1
ATOM 1856 C CA . LEU A 1 261 ? -3.971 38.542 67.310 1.00 42.36 261 LEU A CA 1
ATOM 1857 C C . LEU A 1 261 ? -5.256 37.829 66.880 1.00 47.67 261 LEU A C 1
ATOM 1858 O O . LEU A 1 261 ? -5.750 38.128 65.778 1.00 48.01 261 LEU A O 1
ATOM 1863 N N . ASP A 1 262 ? -5.758 36.921 67.721 1.00 47.75 262 ASP A N 1
ATOM 1864 C CA . ASP A 1 262 ? -7.029 36.183 67.526 1.00 53.47 262 ASP A CA 1
ATOM 1865 C C . ASP A 1 262 ? -7.953 36.599 68.667 1.00 58.66 262 ASP A C 1
ATOM 1866 O O . ASP A 1 262 ? -7.807 36.033 69.790 1.00 54.02 262 ASP A O 1
ATOM 1871 N N . LYS A 1 263 ? -8.800 37.597 68.381 1.00 61.84 263 LYS A N 1
ATOM 1872 C CA . LYS A 1 263 ? -9.775 38.227 69.308 1.00 59.69 263 LYS A CA 1
ATOM 1873 C C . LYS A 1 263 ? -9.017 38.839 70.489 1.00 53.63 263 LYS A C 1
ATOM 1874 O O . LYS A 1 263 ? -8.632 39.978 70.355 1.00 51.66 263 LYS A O 1
ATOM 1880 N N . ASP A 1 264 ? -8.804 38.106 71.585 1.00 60.31 264 ASP A N 1
ATOM 1881 C CA . ASP A 1 264 ? -8.227 38.634 72.853 1.00 56.82 264 ASP A CA 1
ATOM 1882 C C . ASP A 1 264 ? -6.855 38.002 73.134 1.00 56.43 264 ASP A C 1
ATOM 1883 O O . ASP A 1 264 ? -6.274 38.279 74.195 1.00 53.59 264 ASP A O 1
ATOM 1888 N N . THR A 1 265 ? -6.337 37.204 72.201 1.00 54.76 265 THR A N 1
ATOM 1889 C CA . THR A 1 265 ? -5.123 36.366 72.380 1.00 54.99 265 THR A CA 1
ATOM 1890 C C . THR A 1 265 ? -4.128 36.667 71.254 1.00 50.19 265 THR A C 1
ATOM 1891 O O . THR A 1 265 ? -4.516 36.563 70.082 1.00 48.50 265 THR A O 1
ATOM 1895 N N . VAL A 1 266 ? -2.890 37.011 71.601 1.00 44.75 266 VAL A N 1
ATOM 1896 C CA . VAL A 1 266 ? -1.731 37.046 70.663 1.00 42.43 266 VAL A CA 1
ATOM 1897 C C . VAL A 1 266 ? -0.950 35.738 70.839 1.00 42.06 266 VAL A C 1
ATOM 1898 O O . VAL A 1 266 ? -0.589 35.414 71.999 1.00 37.92 266 VAL A O 1
ATOM 1902 N N . ARG A 1 267 ? -0.751 34.991 69.747 1.00 38.76 267 ARG A N 1
ATOM 1903 C CA . ARG A 1 267 ? 0.135 33.802 69.699 1.00 42.11 267 ARG A CA 1
ATOM 1904 C C . ARG A 1 267 ? 1.247 34.062 68.675 1.00 43.64 267 ARG A C 1
ATOM 1905 O O . ARG A 1 267 ? 1.009 34.818 67.684 1.00 36.60 267 ARG A O 1
ATOM 1913 N N . VAL A 1 268 ? 2.447 33.520 68.921 1.00 38.28 268 VAL A N 1
ATOM 1914 C CA . VAL A 1 268 ? 3.488 33.486 67.859 1.00 40.78 268 VAL A CA 1
ATOM 1915 C C . VAL A 1 268 ? 3.113 32.309 66.959 1.00 36.77 268 VAL A C 1
ATOM 1916 O O . VAL A 1 268 ? 2.789 31.224 67.468 1.00 36.81 268 VAL A O 1
ATOM 1920 N N . VAL A 1 269 ? 3.096 32.551 65.651 1.00 37.54 269 VAL A N 1
ATOM 1921 C CA . VAL A 1 269 ? 2.702 31.518 64.651 1.00 36.91 269 VAL A CA 1
ATOM 1922 C C . VAL A 1 269 ? 3.733 31.479 63.524 1.00 36.25 269 VAL A C 1
ATOM 1923 O O . VAL A 1 269 ? 4.421 32.515 63.258 1.00 36.71 269 VAL A O 1
ATOM 1927 N N . GLU A 1 270 ? 3.813 30.309 62.900 1.00 36.03 270 GLU A N 1
ATOM 1928 C CA . GLU A 1 270 ? 4.617 30.047 61.687 1.00 35.55 270 GLU A CA 1
ATOM 1929 C C . GLU A 1 270 ? 3.803 30.433 60.457 1.00 38.15 270 GLU A C 1
ATOM 1930 O O . GLU A 1 270 ? 2.602 30.104 60.394 1.00 37.89 270 GLU A O 1
ATOM 1936 N N . ARG A 1 271 ? 4.449 31.155 59.544 1.00 36.00 271 ARG A N 1
ATOM 1937 C CA . ARG A 1 271 ? 3.971 31.442 58.175 1.00 34.52 271 ARG A CA 1
ATOM 1938 C C . ARG A 1 271 ? 4.944 30.765 57.202 1.00 30.99 271 ARG A C 1
ATOM 1939 O O . ARG A 1 271 ? 6.169 30.853 57.442 1.00 26.99 271 ARG A O 1
ATOM 1947 N N . ASP A 1 272 ? 4.416 30.092 56.182 1.00 26.97 272 ASP A N 1
ATOM 1948 C CA . ASP A 1 272 ? 5.223 29.443 55.122 1.00 26.92 272 ASP A CA 1
ATOM 1949 C C . ASP A 1 272 ? 6.047 30.521 54.439 1.00 25.00 272 ASP A C 1
ATOM 1950 O O . ASP A 1 272 ? 5.521 31.603 54.206 1.00 21.85 272 ASP A O 1
ATOM 1955 N N . PHE A 1 273 ? 7.298 30.197 54.148 1.00 23.93 273 PHE A N 1
ATOM 1956 C CA . PHE A 1 273 ? 8.240 31.110 53.472 1.00 24.73 273 PHE A CA 1
ATOM 1957 C C . PHE A 1 273 ? 8.417 30.627 52.040 1.00 21.62 273 PHE A C 1
ATOM 1958 O O . PHE A 1 273 ? 8.514 29.434 51.779 1.00 23.25 273 PHE A O 1
ATOM 1966 N N . PRO A 1 274 ? 8.450 31.554 51.073 1.00 23.77 274 PRO A N 1
ATOM 1967 C CA . PRO A 1 274 ? 8.805 31.214 49.698 1.00 26.17 274 PRO A CA 1
ATOM 1968 C C . PRO A 1 274 ? 10.300 30.825 49.556 1.00 25.71 274 PRO A C 1
ATOM 1969 O O . PRO A 1 274 ? 11.128 31.668 49.365 1.00 27.96 274 PRO A O 1
ATOM 1973 N N . VAL A 1 275 ? 10.591 29.530 49.657 1.00 27.31 275 VAL A N 1
ATOM 1974 C CA . VAL A 1 275 ? 11.954 28.932 49.548 1.00 28.25 275 VAL A CA 1
ATOM 1975 C C . VAL A 1 275 ? 12.279 28.722 48.067 1.00 27.64 275 VAL A C 1
ATOM 1976 O O . VAL A 1 275 ? 13.415 29.059 47.642 1.00 22.24 275 VAL A O 1
ATOM 1980 N N . VAL A 1 276 ? 11.316 28.183 47.315 1.00 21.86 276 VAL A N 1
ATOM 1981 C CA . VAL A 1 276 ? 11.546 27.706 45.919 1.00 24.22 276 VAL A CA 1
ATOM 1982 C C . VAL A 1 276 ? 11.271 28.836 44.931 1.00 24.27 276 VAL A C 1
ATOM 1983 O O . VAL A 1 276 ? 10.177 29.427 44.972 1.00 25.42 276 VAL A O 1
ATOM 1987 N N . ALA A 1 277 ? 12.248 29.150 44.083 1.00 23.19 277 ALA A N 1
ATOM 1988 C CA . ALA A 1 277 ? 12.103 30.218 43.071 1.00 21.77 277 ALA A CA 1
ATOM 1989 C C . ALA A 1 277 ? 11.403 29.648 41.832 1.00 20.82 277 ALA A C 1
ATOM 1990 O O . ALA A 1 277 ? 10.653 30.376 41.206 1.00 21.03 277 ALA A O 1
ATOM 1992 N N . ALA A 1 278 ? 11.643 28.392 41.466 1.00 19.96 278 ALA A N 1
ATOM 1993 C CA . ALA A 1 278 ? 11.147 27.842 40.186 1.00 20.23 278 ALA A CA 1
ATOM 1994 C C . ALA A 1 278 ? 11.316 26.332 40.146 1.00 20.07 278 ALA A C 1
ATOM 1995 O O . ALA A 1 278 ? 12.161 25.774 40.882 1.00 20.37 278 ALA A O 1
ATOM 1997 N N . ILE A 1 279 ? 10.470 25.708 39.331 1.00 20.59 279 ILE A N 1
ATOM 1998 C CA . ILE A 1 279 ? 10.562 24.292 38.894 1.00 20.70 279 ILE A CA 1
ATOM 1999 C C . ILE A 1 279 ? 10.935 24.318 37.416 1.00 21.81 279 ILE A C 1
ATOM 2000 O O . ILE A 1 279 ? 10.211 24.974 36.618 1.00 20.80 279 ILE A O 1
ATOM 2005 N N . PHE A 1 280 ? 12.003 23.608 37.064 1.00 20.27 280 PHE A N 1
ATOM 2006 C CA . PHE A 1 280 ? 12.466 23.435 35.674 1.00 20.39 280 PHE A CA 1
ATOM 2007 C C . PHE A 1 280 ? 12.120 22.024 35.196 1.00 20.27 280 PHE A C 1
ATOM 2008 O O . PHE A 1 280 ? 12.356 21.056 35.927 1.00 20.00 280 PHE A O 1
ATOM 2016 N N . VAL A 1 281 ? 11.612 21.920 33.963 1.00 19.57 281 VAL A N 1
ATOM 2017 C CA . VAL A 1 281 ? 11.311 20.609 33.322 1.00 19.81 281 VAL A CA 1
ATOM 2018 C C . VAL A 1 281 ? 11.614 20.699 31.832 1.00 19.65 281 VAL A C 1
ATOM 2019 O O . VAL A 1 281 ? 11.175 21.672 31.203 1.00 18.39 281 VAL A O 1
ATOM 2023 N N . GLU A 1 282 ? 12.290 19.675 31.307 1.00 19.47 282 GLU A N 1
ATOM 2024 C CA . GLU A 1 282 ? 12.442 19.430 29.853 1.00 20.90 282 GLU A CA 1
ATOM 2025 C C . GLU A 1 282 ? 11.412 18.404 29.415 1.00 21.13 282 GLU A C 1
ATOM 2026 O O . GLU A 1 282 ? 11.356 17.333 30.020 1.00 24.39 282 GLU A O 1
ATOM 2032 N N . PRO A 1 283 ? 10.584 18.685 28.387 1.00 21.27 283 PRO A N 1
ATOM 2033 C CA . PRO A 1 283 ? 9.625 17.707 27.897 1.00 21.18 283 PRO A CA 1
ATOM 2034 C C . PRO A 1 283 ? 10.291 16.398 27.464 1.00 22.61 283 PRO A C 1
ATOM 2035 O O . PRO A 1 283 ? 9.706 15.339 27.709 1.00 21.11 283 PRO A O 1
ATOM 2039 N N . VAL A 1 284 ? 11.460 16.501 26.820 1.00 22.46 284 VAL A N 1
ATOM 2040 C CA . VAL A 1 284 ? 12.333 15.350 26.446 1.00 24.56 284 VAL A CA 1
ATOM 2041 C C . VAL A 1 284 ? 13.683 15.571 27.138 1.00 23.68 284 VAL A C 1
ATOM 2042 O O . VAL A 1 284 ? 14.305 16.623 26.917 1.00 26.11 284 VAL A O 1
ATOM 2046 N N . ARG A 1 285 ? 14.134 14.615 27.944 1.00 26.09 285 ARG A N 1
ATOM 2047 C CA . ARG A 1 285 ? 15.432 14.676 28.649 1.00 26.27 285 ARG A CA 1
ATOM 2048 C C . ARG A 1 285 ? 16.468 13.924 27.813 1.00 26.66 285 ARG A C 1
ATOM 2049 O O . ARG A 1 285 ? 16.572 12.695 27.960 1.00 29.35 285 ARG A O 1
ATOM 2057 N N . GLY A 1 286 ? 17.214 14.652 26.981 1.00 26.13 286 GLY A N 1
ATOM 2058 C CA . GLY A 1 286 ? 18.426 14.145 26.305 1.00 24.70 286 GLY A CA 1
ATOM 2059 C C . GLY A 1 286 ? 19.342 13.389 27.256 1.00 24.34 286 GLY A C 1
ATOM 2060 O O . GLY A 1 286 ? 19.758 12.265 26.908 1.00 26.56 286 GLY A O 1
ATOM 2061 N N . GLY A 1 287 ? 19.594 13.955 28.440 1.00 25.27 287 GLY A N 1
ATOM 2062 C CA . GLY A 1 287 ? 20.499 13.430 29.487 1.00 24.80 287 GLY A CA 1
ATOM 2063 C C . GLY A 1 287 ? 19.983 12.157 30.134 1.00 28.14 287 GLY A C 1
ATOM 2064 O O . GLY A 1 287 ? 20.773 11.510 30.827 1.00 29.27 287 GLY A O 1
ATOM 2065 N N . SER A 1 288 ? 18.709 11.797 29.925 1.00 28.34 288 SER A N 1
ATOM 2066 C CA . SER A 1 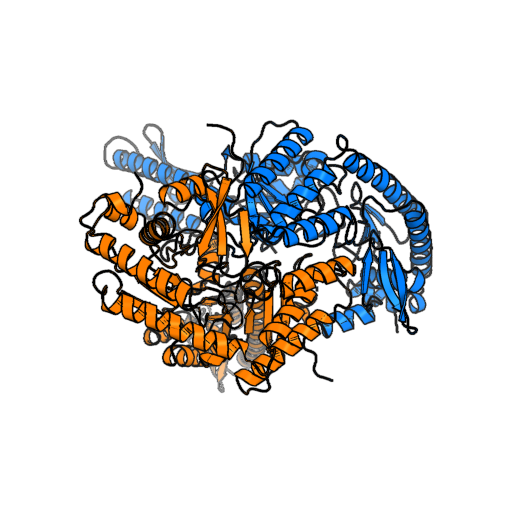288 ? 18.098 10.525 30.391 1.00 29.55 288 SER A CA 1
ATOM 2067 C C . SER A 1 288 ? 17.943 9.555 29.221 1.00 29.90 288 SER A C 1
ATOM 2068 O O . SER A 1 288 ? 17.342 8.521 29.451 1.00 35.00 288 SER A O 1
ATOM 2071 N N . GLY A 1 289 ? 18.454 9.897 28.029 1.00 30.54 289 GLY A N 1
ATOM 2072 C CA . GLY A 1 289 ? 18.350 9.058 26.823 1.00 28.47 289 GLY A CA 1
ATOM 2073 C C . GLY A 1 289 ? 17.054 9.284 26.054 1.00 28.52 289 GLY A C 1
ATOM 2074 O O . GLY A 1 289 ? 16.575 8.310 25.471 1.00 26.29 289 GLY A O 1
ATOM 2075 N N . MET A 1 290 ? 16.561 10.529 25.976 1.00 27.76 290 MET A N 1
ATOM 2076 C CA . MET A 1 290 ? 15.421 10.969 25.115 1.00 27.72 290 MET A CA 1
ATOM 2077 C C . MET A 1 290 ? 14.106 10.469 25.716 1.00 26.74 290 MET A C 1
ATOM 2078 O O . MET A 1 290 ? 13.166 10.195 24.963 1.00 27.22 290 MET A O 1
ATOM 2083 N N . LYS A 1 291 ? 14.043 10.435 27.047 1.00 27.52 291 LYS A N 1
ATOM 2084 C CA . LYS A 1 291 ? 12.823 10.079 27.798 1.00 28.88 291 LYS A CA 1
ATOM 2085 C C . LYS A 1 291 ? 11.907 11.299 27.870 1.00 27.12 291 LYS A C 1
ATOM 2086 O O . LYS A 1 291 ? 12.366 12.412 28.187 1.00 25.76 291 LYS A O 1
ATOM 2092 N N . THR A 1 292 ? 10.645 11.081 27.542 1.00 25.52 292 THR A N 1
ATOM 2093 C CA . THR A 1 292 ? 9.576 12.089 27.612 1.00 27.55 292 THR A CA 1
ATOM 2094 C C . THR A 1 292 ? 8.960 12.082 29.022 1.00 30.08 292 THR A C 1
ATOM 2095 O O . THR A 1 292 ? 9.007 11.040 29.724 1.00 27.81 292 THR A O 1
ATOM 2099 N N . VAL A 1 293 ? 8.472 13.244 29.445 1.00 26.54 293 VAL A N 1
ATOM 2100 C CA . VAL A 1 293 ? 7.706 13.440 30.699 1.00 25.89 293 VAL A CA 1
ATOM 2101 C C . VAL A 1 293 ? 6.454 12.567 30.605 1.00 24.39 293 VAL A C 1
ATOM 2102 O O . VAL A 1 293 ? 5.719 12.683 29.592 1.00 24.93 293 VAL A O 1
ATOM 2106 N N . THR A 1 294 ? 6.230 11.724 31.609 1.00 26.32 294 THR A N 1
ATOM 2107 C CA . THR A 1 294 ? 5.000 10.886 31.709 1.00 26.87 294 THR A CA 1
ATOM 2108 C C . THR A 1 294 ? 3.840 11.766 32.164 1.00 27.33 294 THR A C 1
ATOM 2109 O O . THR A 1 294 ? 4.059 12.833 32.737 1.00 26.94 294 THR A O 1
ATOM 2113 N N . PRO A 1 295 ? 2.577 11.370 31.883 1.00 29.50 295 PRO A N 1
ATOM 2114 C CA . PRO A 1 295 ? 1.406 12.048 32.444 1.00 29.15 295 PRO A CA 1
ATOM 2115 C C . PRO A 1 295 ? 1.451 12.178 33.975 1.00 26.70 295 PRO A C 1
ATOM 2116 O O . PRO A 1 295 ? 1.153 13.272 34.465 1.00 28.70 295 PRO A O 1
ATOM 2120 N N . GLU A 1 296 ? 1.897 11.130 34.662 1.00 26.67 296 GLU A N 1
ATOM 2121 C CA . GLU A 1 296 ? 2.031 11.096 36.147 1.00 30.71 296 GLU A CA 1
ATOM 2122 C C . GLU A 1 296 ? 2.985 12.211 36.602 1.00 29.49 296 GLU A C 1
ATOM 2123 O O . GLU A 1 296 ? 2.678 12.897 37.602 1.00 24.75 296 GLU A O 1
ATOM 2129 N N . LEU A 1 297 ? 4.113 12.363 35.914 1.00 25.48 297 LEU A N 1
ATOM 2130 C CA . LEU A 1 297 ? 5.133 13.362 36.295 1.00 26.35 297 LEU A CA 1
ATOM 2131 C C . LEU A 1 297 ? 4.569 14.759 36.020 1.00 23.43 297 LEU A C 1
ATOM 2132 O O . LEU A 1 297 ? 4.707 15.613 36.896 1.00 25.59 297 LEU A O 1
ATOM 2137 N N . ALA A 1 298 ? 3.955 14.980 34.859 1.00 24.63 298 ALA A N 1
ATOM 2138 C CA . ALA A 1 298 ? 3.320 16.274 34.495 1.00 24.70 298 ALA A CA 1
ATOM 2139 C C . ALA A 1 298 ? 2.356 16.687 35.604 1.00 24.44 298 ALA A C 1
ATOM 2140 O O . ALA A 1 298 ? 2.447 17.845 36.062 1.00 23.31 298 ALA A O 1
ATOM 2142 N N . GLU A 1 299 ? 1.490 15.762 36.044 1.00 25.29 299 GLU A N 1
ATOM 2143 C CA . GLU A 1 299 ? 0.501 16.010 37.130 1.00 27.74 299 GLU A CA 1
ATOM 2144 C C . GLU A 1 299 ? 1.228 16.400 38.423 1.00 24.29 299 GLU A C 1
ATOM 2145 O O . GLU A 1 299 ? 0.797 17.356 39.080 1.00 21.35 299 GLU A O 1
ATOM 2151 N N . GLU A 1 300 ? 2.314 15.725 38.778 1.00 23.91 300 GLU A N 1
ATOM 2152 C CA . GLU A 1 300 ? 3.062 16.052 40.026 1.00 24.73 300 GLU A CA 1
ATOM 2153 C C . GLU A 1 300 ? 3.670 17.464 39.919 1.00 22.43 300 GLU A C 1
ATOM 2154 O O . GLU A 1 300 ? 3.622 18.213 40.926 1.00 20.73 300 GLU A O 1
ATOM 2160 N N . LEU A 1 301 ? 4.203 17.839 38.749 1.00 20.46 301 LEU A N 1
ATOM 2161 C CA . LEU A 1 301 ? 4.820 19.184 38.558 1.00 21.89 301 LEU A CA 1
ATOM 2162 C C . LEU A 1 301 ? 3.732 20.276 38.605 1.00 19.92 301 LEU A C 1
ATOM 2163 O O . LEU A 1 301 ? 3.983 21.354 39.173 1.00 21.23 301 LEU A O 1
ATOM 2168 N N . HIS A 1 302 ? 2.580 20.029 37.977 1.00 19.99 302 HIS A N 1
ATOM 2169 C CA . HIS A 1 302 ? 1.381 20.905 38.091 1.00 20.77 302 HIS A CA 1
ATOM 2170 C C . HIS A 1 302 ? 1.049 21.098 39.568 1.00 20.18 302 HIS A C 1
ATOM 2171 O O . HIS A 1 302 ? 0.893 22.256 40.004 1.00 22.38 302 HIS A O 1
ATOM 2178 N N . ARG A 1 303 ? 0.969 20.016 40.325 1.00 21.17 303 ARG A N 1
ATOM 2179 C CA . ARG A 1 303 ? 0.617 20.079 41.778 1.00 21.93 303 ARG A CA 1
ATOM 2180 C C . ARG A 1 303 ? 1.660 20.920 42.504 1.00 21.39 303 ARG A C 1
ATOM 2181 O O . ARG A 1 303 ? 1.274 21.820 43.296 1.00 22.08 303 ARG A O 1
ATOM 2189 N N . LEU A 1 304 ? 2.947 20.677 42.233 1.00 23.05 304 LEU A N 1
ATOM 2190 C CA . LEU A 1 304 ? 4.054 21.404 42.902 1.00 23.75 304 LEU A CA 1
ATOM 2191 C C . LEU A 1 304 ? 3.913 22.894 42.625 1.00 22.15 304 LEU A C 1
ATOM 2192 O O . LEU A 1 304 ? 4.018 23.670 43.577 1.00 22.55 304 LEU A O 1
ATOM 2197 N N . ARG A 1 305 ? 3.722 23.246 41.357 1.00 21.78 305 ARG A N 1
ATOM 2198 C CA . ARG A 1 305 ? 3.619 24.642 40.886 1.00 21.80 305 ARG A CA 1
ATOM 2199 C C . ARG A 1 305 ? 2.443 25.336 41.590 1.00 21.99 305 ARG A C 1
ATOM 2200 O O . ARG A 1 305 ? 2.613 26.479 42.114 1.00 20.84 305 ARG A O 1
ATOM 2208 N N . ASP A 1 306 ? 1.272 24.690 41.569 1.00 22.83 306 ASP A N 1
ATOM 2209 C CA . ASP A 1 306 ? 0.032 25.221 42.197 1.00 23.44 306 ASP A CA 1
ATOM 2210 C C . ASP A 1 306 ? 0.267 25.359 43.698 1.00 23.91 306 ASP A C 1
ATOM 2211 O O . ASP A 1 306 ? -0.188 26.329 44.258 1.00 26.54 306 ASP A O 1
ATOM 2216 N N . THR A 1 307 ? 1.006 24.442 44.309 1.00 25.01 307 THR A N 1
ATOM 2217 C CA . THR A 1 307 ? 1.193 24.396 45.785 1.00 28.06 307 THR A CA 1
ATOM 2218 C C . THR A 1 307 ? 2.238 25.424 46.223 1.00 27.27 307 THR A C 1
ATOM 2219 O O . THR A 1 307 ? 1.988 26.086 47.231 1.00 25.84 307 THR A O 1
ATOM 2223 N N . LEU A 1 308 ? 3.362 25.567 45.497 1.00 26.31 308 LEU A N 1
ATOM 2224 C CA . LEU A 1 308 ? 4.490 26.460 45.921 1.00 22.78 308 LEU A CA 1
ATOM 2225 C C . LEU A 1 308 ? 4.236 27.916 45.507 1.00 21.67 308 LEU A C 1
ATOM 2226 O O . LEU A 1 308 ? 4.795 28.805 46.171 1.00 20.28 308 LEU A O 1
ATOM 2231 N N . GLY A 1 309 ? 3.464 28.171 44.447 1.00 19.82 309 GLY A N 1
ATOM 2232 C CA . GLY A 1 309 ? 3.250 29.532 43.933 1.00 19.79 309 GLY A CA 1
ATOM 2233 C C . GLY A 1 309 ? 4.427 30.036 43.094 1.00 21.99 309 GLY A C 1
ATOM 2234 O O . GLY A 1 309 ? 4.442 31.243 42.749 1.00 22.60 309 GLY A O 1
ATOM 2235 N N . CYS A 1 310 ? 5.381 29.169 42.772 1.00 19.92 310 CYS A N 1
ATOM 2236 C CA . CYS A 1 310 ? 6.546 29.522 41.926 1.00 21.67 310 CYS A CA 1
ATOM 2237 C C . CYS A 1 310 ? 6.194 29.115 40.503 1.00 20.89 310 CYS A C 1
ATOM 2238 O O . CYS A 1 310 ? 5.317 28.278 40.299 1.00 23.74 310 CYS A O 1
ATOM 2241 N N . PRO A 1 311 ? 6.855 29.673 39.477 1.00 18.87 311 PRO A N 1
ATOM 2242 C CA . PRO A 1 311 ? 6.614 29.232 38.105 1.00 20.01 311 PRO A CA 1
ATOM 2243 C C . PRO A 1 311 ? 7.155 27.829 37.790 1.00 20.61 311 PRO A C 1
ATOM 2244 O O . PRO A 1 311 ? 8.174 27.397 38.374 1.00 21.15 311 PRO A O 1
ATOM 2248 N N . LEU A 1 312 ? 6.448 27.153 36.885 1.00 20.12 312 LEU A N 1
ATOM 2249 C CA . LEU A 1 312 ? 6.917 25.945 36.175 1.00 20.31 312 LEU A CA 1
ATOM 2250 C C . LEU A 1 312 ? 7.580 26.415 34.880 1.00 19.52 312 LEU A C 1
ATOM 2251 O O . LEU A 1 312 ? 6.868 26.972 33.975 1.00 18.53 312 LEU A O 1
ATOM 2256 N N . VAL A 1 313 ? 8.905 26.279 34.823 1.00 18.44 313 VAL A N 1
ATOM 2257 C CA . VAL A 1 313 ? 9.701 26.716 33.649 1.00 18.65 313 VAL A CA 1
ATOM 2258 C C . VAL A 1 313 ? 9.914 25.484 32.775 1.00 19.34 313 VAL A C 1
ATOM 2259 O O . VAL A 1 313 ? 10.536 24.534 33.227 1.00 18.29 313 VAL A O 1
ATOM 2263 N N . VAL A 1 314 ? 9.388 25.534 31.557 1.00 19.76 314 VAL A N 1
ATOM 2264 C CA . VAL A 1 314 ? 9.473 24.439 30.576 1.00 21.11 314 VAL A CA 1
ATOM 2265 C C . VAL A 1 314 ? 10.633 24.770 29.642 1.00 22.86 314 VAL A C 1
ATOM 2266 O O . VAL A 1 314 ? 10.491 25.685 28.801 1.00 21.56 314 VAL A O 1
ATOM 2270 N N . ASP A 1 315 ? 11.732 24.037 29.815 1.00 21.58 315 ASP A N 1
ATOM 2271 C CA . ASP A 1 315 ? 12.992 24.239 29.073 1.00 21.37 315 ASP A CA 1
ATOM 2272 C C . ASP A 1 315 ? 12.944 23.373 27.818 1.00 20.69 315 ASP A C 1
ATOM 2273 O O . ASP A 1 315 ? 13.066 22.125 27.932 1.00 18.41 315 ASP A O 1
ATOM 2278 N N . GLU A 1 316 ? 12.715 23.989 26.660 1.00 20.56 316 GLU A N 1
ATOM 2279 C CA . GLU A 1 316 ? 12.717 23.245 25.389 1.00 22.94 316 GLU A CA 1
ATOM 2280 C C . GLU A 1 316 ? 13.960 23.605 24.569 1.00 21.54 316 GLU A C 1
ATOM 2281 O O . GLU A 1 316 ? 13.988 23.234 23.397 1.00 22.76 316 GLU A O 1
ATOM 2287 N N . VAL A 1 317 ? 14.974 24.222 25.166 1.00 21.43 317 VAL A N 1
ATOM 2288 C CA . VAL A 1 317 ? 16.145 24.721 24.388 1.00 22.98 317 VAL A CA 1
ATOM 2289 C C . VAL A 1 317 ? 16.869 23.520 23.751 1.00 23.23 317 VAL A C 1
ATOM 2290 O O . VAL A 1 317 ? 17.484 23.722 22.697 1.00 24.08 317 VAL A O 1
ATOM 2294 N N . GLN A 1 318 ? 16.794 22.324 24.337 1.00 22.81 318 GLN A N 1
ATOM 2295 C CA . GLN A 1 318 ? 17.618 21.160 23.890 1.00 23.46 318 GLN A CA 1
ATOM 2296 C C . GLN A 1 318 ? 16.860 20.266 22.890 1.00 23.21 318 GLN A C 1
ATOM 2297 O O . GLN A 1 318 ? 17.474 19.292 22.457 1.00 21.26 318 GLN A O 1
ATOM 2303 N N . THR A 1 319 ? 15.585 20.527 22.573 1.00 22.32 319 THR A N 1
ATOM 2304 C CA . THR A 1 319 ? 14.778 19.634 21.694 1.00 25.54 319 THR A CA 1
ATOM 2305 C C . THR A 1 319 ? 14.998 19.982 20.217 1.00 26.52 319 THR A C 1
ATOM 2306 O O . THR A 1 319 ? 15.369 19.097 19.441 1.00 28.26 319 THR A O 1
ATOM 2310 N N . GLY A 1 320 ? 14.739 21.232 19.841 1.00 25.22 320 GLY A N 1
ATOM 2311 C CA . GLY A 1 320 ? 14.693 21.654 18.424 1.00 27.18 320 GLY A CA 1
ATOM 2312 C C . GLY A 1 320 ? 13.248 21.819 17.972 1.00 25.05 320 GLY A C 1
ATOM 2313 O O . GLY A 1 320 ? 12.478 20.835 18.030 1.00 21.91 320 GLY A O 1
ATOM 2314 N N . ILE A 1 321 ? 12.859 23.039 17.611 1.00 26.41 321 ILE A N 1
ATOM 2315 C CA . ILE A 1 321 ? 11.438 23.368 17.314 1.00 26.40 321 ILE A CA 1
ATOM 2316 C C . ILE A 1 321 ? 10.944 22.395 16.241 1.00 25.25 321 ILE A C 1
ATOM 2317 O O . ILE A 1 321 ? 11.656 22.182 15.204 1.00 24.60 321 ILE A O 1
ATOM 2322 N N . GLY A 1 322 ? 9.809 21.765 16.541 1.00 24.07 322 GLY A N 1
ATOM 2323 C CA . GLY A 1 322 ? 9.058 20.921 15.597 1.00 25.26 322 GLY A CA 1
ATOM 2324 C C . GLY A 1 322 ? 9.439 19.460 15.708 1.00 24.58 322 GLY A C 1
ATOM 2325 O O . GLY A 1 322 ? 8.701 18.629 15.166 1.00 24.11 322 GLY A O 1
ATOM 2326 N N . ARG A 1 323 ? 10.539 19.157 16.393 1.00 24.91 323 ARG A N 1
ATOM 2327 C CA . ARG A 1 323 ? 11.224 17.851 16.325 1.00 24.73 323 ARG A CA 1
ATOM 2328 C C . ARG A 1 323 ? 10.377 16.740 16.980 1.00 25.09 323 ARG A C 1
ATOM 2329 O O . ARG A 1 323 ? 10.480 15.585 16.492 1.00 21.33 323 ARG A O 1
ATOM 2337 N N . THR A 1 324 ? 9.589 17.038 18.022 1.00 25.80 324 THR A N 1
ATOM 2338 C CA . THR A 1 324 ? 8.699 16.040 18.677 1.00 26.68 324 THR A CA 1
ATOM 2339 C C . THR A 1 324 ? 7.441 15.774 17.828 1.00 29.12 324 THR A C 1
ATOM 2340 O O . THR A 1 324 ? 6.723 14.806 18.178 1.00 29.00 324 THR A O 1
ATOM 2344 N N . GLY A 1 325 ? 7.187 16.561 16.766 1.00 27.46 325 GLY A N 1
ATOM 2345 C CA . GLY A 1 325 ? 5.975 16.432 15.925 1.00 28.58 325 GLY A CA 1
ATOM 2346 C C . GLY A 1 325 ? 4.969 17.539 16.188 1.00 28.14 325 GLY A C 1
ATOM 2347 O O . GLY A 1 325 ? 3.973 17.638 15.452 1.00 28.10 325 GLY A O 1
ATOM 2348 N N . ALA A 1 326 ? 5.245 18.363 17.197 1.00 25.79 326 ALA A N 1
ATOM 2349 C CA . ALA A 1 326 ? 4.594 19.656 17.490 1.00 22.60 326 ALA A CA 1
ATOM 2350 C C . ALA A 1 326 ? 5.693 20.706 17.600 1.00 21.99 326 ALA A C 1
ATOM 2351 O O . ALA A 1 326 ? 6.852 20.329 17.870 1.00 21.83 326 ALA A O 1
ATOM 2353 N N . PHE A 1 327 ? 5.375 21.983 17.424 1.00 23.51 327 PHE A N 1
ATOM 2354 C CA . PHE A 1 327 ? 6.367 23.063 17.645 1.00 22.30 327 PHE A CA 1
ATOM 2355 C C . PHE A 1 327 ? 6.908 22.963 19.079 1.00 23.51 327 PHE A C 1
ATOM 2356 O O . PHE A 1 327 ? 8.155 22.982 19.246 1.00 25.44 327 PHE A O 1
ATOM 2364 N N . PHE A 1 328 ? 6.000 22.864 20.058 1.00 22.41 328 PHE A N 1
ATOM 2365 C CA . PHE A 1 328 ? 6.272 22.765 21.517 1.00 21.80 328 PHE A CA 1
ATOM 2366 C C . PHE A 1 328 ? 6.047 21.314 21.967 1.00 23.40 328 PHE A C 1
ATOM 2367 O O . PHE A 1 328 ? 4.885 20.831 21.911 1.00 25.98 328 PHE A O 1
ATOM 2375 N N . GLY A 1 329 ? 7.117 20.616 22.348 1.00 21.35 329 GLY A N 1
ATOM 2376 C CA . GLY A 1 329 ? 7.050 19.301 23.007 1.00 23.01 329 GLY A CA 1
ATOM 2377 C C . GLY A 1 329 ? 6.094 19.333 24.191 1.00 23.72 329 GLY A C 1
ATOM 2378 O O . GLY A 1 329 ? 5.413 18.306 24.429 1.00 22.12 329 GLY A O 1
ATOM 2379 N N . SER A 1 330 ? 6.045 20.465 24.899 1.00 23.40 330 SER A N 1
ATOM 2380 C CA . SER A 1 330 ? 5.217 20.651 26.113 1.00 25.79 330 SER A CA 1
ATOM 2381 C C . SER A 1 330 ? 3.726 20.551 25.733 1.00 26.72 330 SER A C 1
ATOM 2382 O O . SER A 1 330 ? 2.977 19.893 26.474 1.00 27.04 330 SER A O 1
ATOM 2385 N N . ALA A 1 331 ? 3.316 21.135 24.601 1.00 26.49 331 ALA A N 1
ATOM 2386 C CA . ALA A 1 331 ? 1.919 21.057 24.081 1.00 26.34 331 ALA A CA 1
ATOM 2387 C C . ALA A 1 331 ? 1.561 19.589 23.815 1.00 27.77 331 ALA A C 1
ATOM 2388 O O . ALA A 1 331 ? 0.488 19.124 24.229 1.00 28.02 331 ALA A O 1
ATOM 2390 N N . LEU A 1 332 ? 2.463 18.862 23.175 1.00 27.52 332 LEU A N 1
ATOM 2391 C CA . LEU A 1 332 ? 2.301 17.421 22.891 1.00 27.98 332 LEU A CA 1
ATOM 2392 C C . LEU A 1 332 ? 2.121 16.635 24.186 1.00 26.97 332 LEU A C 1
ATOM 2393 O O . LEU A 1 332 ? 1.331 15.702 24.196 1.00 28.00 332 LEU A O 1
ATOM 2398 N N . LEU A 1 333 ? 2.854 16.959 25.248 1.00 27.54 333 LEU A N 1
ATOM 2399 C CA . LEU A 1 333 ? 2.862 16.098 26.464 1.00 25.54 333 LEU A CA 1
ATOM 2400 C C . LEU A 1 333 ? 1.960 16.684 27.549 1.00 24.01 333 LEU A C 1
ATOM 2401 O O . LEU A 1 333 ? 1.918 16.106 28.613 1.00 28.88 333 LEU A O 1
ATOM 2406 N N . GLY A 1 334 ? 1.212 17.741 27.257 1.00 24.81 334 GLY A N 1
ATOM 2407 C CA . GLY A 1 334 ? 0.291 18.392 28.210 1.00 26.87 334 GLY A CA 1
ATOM 2408 C C . GLY A 1 334 ? 1.001 18.936 29.443 1.00 26.38 334 GLY A C 1
ATOM 2409 O O . GLY A 1 334 ? 0.392 18.887 30.527 1.00 26.56 334 GLY A O 1
ATOM 2410 N N . ILE A 1 335 ? 2.207 19.495 29.296 1.00 24.31 335 ILE A N 1
ATOM 2411 C CA . ILE A 1 335 ? 2.898 20.226 30.398 1.00 24.28 335 ILE A CA 1
ATOM 2412 C C . ILE A 1 335 ? 2.463 21.702 30.361 1.00 24.68 335 ILE A C 1
ATOM 2413 O O . ILE A 1 335 ? 2.786 22.393 29.387 1.00 25.92 335 ILE A O 1
ATOM 2418 N N . ARG A 1 336 ? 1.763 22.168 31.390 1.00 22.28 336 ARG A N 1
ATOM 2419 C CA . ARG A 1 336 ? 1.195 23.541 31.438 1.00 24.14 336 ARG A CA 1
ATOM 2420 C C . ARG A 1 336 ? 2.203 24.445 32.154 1.00 23.00 336 ARG A C 1
ATOM 2421 O O . ARG A 1 336 ? 2.095 24.615 33.369 1.00 26.77 336 ARG A O 1
ATOM 2429 N N . GLY A 1 337 ? 3.153 24.989 31.410 1.00 21.88 337 GLY A N 1
ATOM 2430 C CA . GLY A 1 337 ? 4.196 25.862 31.975 1.00 22.66 337 GLY A CA 1
ATOM 2431 C C . GLY A 1 337 ? 3.716 27.284 32.188 1.00 21.54 337 GLY A C 1
ATOM 2432 O O . GLY A 1 337 ? 2.695 27.652 31.637 1.00 19.44 337 GLY A O 1
ATOM 2433 N N . ASP A 1 338 ? 4.457 28.038 32.991 1.00 21.29 338 ASP A N 1
ATOM 2434 C CA . ASP A 1 338 ? 4.347 29.502 33.167 1.00 19.68 338 ASP A CA 1
ATOM 2435 C C . ASP A 1 338 ? 5.370 30.208 32.265 1.00 18.47 338 ASP A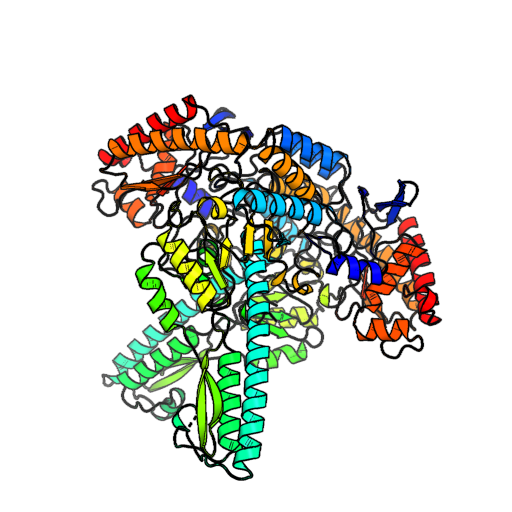 C 1
ATOM 2436 O O . ASP A 1 338 ? 5.079 31.322 31.742 1.00 17.50 338 ASP A O 1
ATOM 2441 N N . TYR A 1 339 ? 6.584 29.669 32.186 1.00 18.77 339 TYR A N 1
ATOM 2442 C CA . TYR A 1 339 ? 7.680 30.195 31.316 1.00 20.39 339 TYR A CA 1
ATOM 2443 C C . TYR A 1 339 ? 8.116 29.076 30.373 1.00 18.14 339 TYR A C 1
ATOM 2444 O O . TYR A 1 339 ? 7.999 27.911 30.725 1.00 19.68 339 TYR A O 1
ATOM 2453 N N . TYR A 1 340 ? 8.583 29.435 29.185 1.00 20.30 340 TYR A N 1
ATOM 2454 C CA . TYR A 1 340 ? 9.114 28.490 28.167 1.00 19.69 340 TYR A CA 1
ATOM 2455 C C . TYR A 1 340 ? 10.427 29.048 27.602 1.00 18.69 340 TYR A C 1
ATOM 2456 O O . TYR A 1 340 ? 10.561 30.261 27.421 1.00 18.71 340 TYR A O 1
ATOM 2465 N N . THR A 1 341 ? 11.376 28.166 27.332 1.00 19.42 341 THR A N 1
ATOM 2466 C CA . THR A 1 341 ? 12.619 28.530 26.617 1.00 20.13 341 THR A CA 1
ATOM 2467 C C . THR A 1 341 ? 12.775 27.680 25.352 1.00 20.00 341 THR A C 1
ATOM 2468 O O . THR A 1 341 ? 12.436 26.478 25.367 1.00 21.33 341 THR A O 1
ATOM 2472 N N . LEU A 1 342 ? 13.304 28.337 24.321 1.00 21.97 342 LEU A N 1
ATOM 2473 C CA . LEU A 1 342 ? 13.646 27.805 22.978 1.00 20.33 342 LEU A CA 1
ATOM 2474 C C . LEU A 1 342 ? 15.073 28.225 22.611 1.00 19.42 342 LEU A C 1
ATOM 2475 O O . LEU A 1 342 ? 15.509 29.342 22.994 1.00 18.62 342 LEU A O 1
ATOM 2480 N N . ALA A 1 343 ? 15.757 27.400 21.826 1.00 19.30 343 ALA A N 1
ATOM 2481 C CA . ALA A 1 343 ? 17.039 27.777 21.183 1.00 19.70 343 ALA A CA 1
ATOM 2482 C C . ALA A 1 343 ? 17.248 26.926 19.937 1.00 19.21 343 ALA A C 1
ATOM 2483 O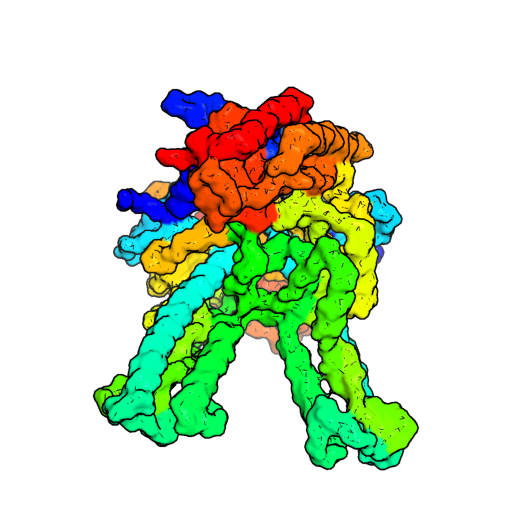 O . ALA A 1 343 ? 17.296 27.499 18.841 1.00 20.77 343 ALA A O 1
ATOM 2485 N N . LYS A 1 344 ? 17.399 25.614 20.114 1.00 19.64 344 LYS A N 1
ATOM 2486 C CA . LYS A 1 344 ? 17.745 24.704 19.003 1.00 20.96 344 LYS A CA 1
ATOM 2487 C C . LYS A 1 344 ? 16.727 24.875 17.862 1.00 22.49 344 LYS A C 1
ATOM 2488 O O . LYS A 1 344 ? 15.495 24.885 18.130 1.00 19.81 344 LYS A O 1
ATOM 2494 N N . ALA A 1 345 ? 17.265 25.000 16.645 1.00 22.72 345 ALA A N 1
ATOM 2495 C CA . ALA A 1 345 ? 16.574 25.108 15.343 1.00 22.38 345 ALA A CA 1
ATOM 2496 C C . ALA A 1 345 ? 16.188 26.552 15.002 1.00 25.01 345 ALA A C 1
ATOM 2497 O O . ALA A 1 345 ? 15.991 26.803 13.787 1.00 30.75 345 ALA A O 1
ATOM 2499 N N . ILE A 1 346 ? 16.070 27.487 15.956 1.00 25.59 346 ILE A N 1
ATOM 2500 C CA . ILE A 1 346 ? 15.542 28.853 15.615 1.00 26.88 346 ILE A CA 1
ATOM 2501 C C . ILE A 1 346 ? 16.628 29.664 14.902 1.00 23.62 346 ILE A C 1
ATOM 2502 O O . ILE A 1 346 ? 16.257 30.645 14.272 1.00 25.41 346 ILE A O 1
ATOM 2507 N N . GLY A 1 347 ? 17.904 29.267 14.991 1.00 22.28 347 GLY A N 1
ATOM 2508 C CA . GLY A 1 347 ? 19.007 29.874 14.217 1.00 22.45 347 GLY A CA 1
ATOM 2509 C C . GLY A 1 347 ? 19.230 29.223 12.856 1.00 22.68 347 GLY A C 1
ATOM 2510 O O . GLY A 1 347 ? 20.263 29.548 12.186 1.00 22.91 347 GLY A O 1
ATOM 2511 N N . GLY A 1 348 ? 18.346 28.304 12.459 1.00 23.55 348 GLY A N 1
ATOM 2512 C CA . GLY A 1 348 ? 18.319 27.723 11.103 1.00 25.67 348 GLY A CA 1
ATOM 2513 C C . GLY A 1 348 ? 19.573 26.921 10.794 1.00 25.47 348 GLY A C 1
ATOM 2514 O O . GLY A 1 348 ? 19.864 26.713 9.593 1.00 24.64 348 GLY A O 1
ATOM 2515 N N . GLY A 1 349 ? 20.296 26.499 11.832 1.00 23.00 349 GLY A N 1
ATOM 2516 C CA . GLY A 1 349 ? 21.555 25.761 11.679 1.00 22.92 349 GLY A CA 1
ATOM 2517 C C . GLY A 1 349 ? 22.698 26.627 11.198 1.00 23.18 349 GLY A C 1
ATOM 2518 O O . GLY A 1 349 ? 23.734 26.041 10.861 1.00 23.51 349 GLY A O 1
ATOM 2519 N N . ILE A 1 350 ? 22.571 27.961 11.199 1.00 24.94 350 ILE A N 1
ATOM 2520 C CA . ILE A 1 350 ? 23.707 28.857 10.808 1.00 23.56 350 ILE A CA 1
ATOM 2521 C C . ILE A 1 350 ? 24.022 29.901 11.894 1.00 23.36 350 ILE A C 1
ATOM 2522 O O . ILE A 1 350 ? 25.227 30.253 12.010 1.00 22.05 350 ILE A O 1
ATOM 2527 N N . VAL A 1 351 ? 23.038 30.385 12.664 1.00 22.13 351 VAL A N 1
ATOM 2528 C CA . VAL A 1 351 ? 23.263 31.487 13.648 1.00 22.49 351 VAL A CA 1
ATOM 2529 C C . VAL A 1 351 ? 22.761 31.070 15.045 1.00 22.45 351 VAL A C 1
ATOM 2530 O O . VAL A 1 351 ? 22.257 29.962 15.229 1.00 20.51 351 VAL A O 1
ATOM 2534 N N . LYS A 1 352 ? 22.940 31.953 16.012 1.00 20.82 352 LYS A N 1
ATOM 2535 C CA . LYS A 1 352 ? 22.702 31.683 17.448 1.00 21.38 352 LYS A CA 1
ATOM 2536 C C . LYS A 1 352 ? 21.648 32.648 17.973 1.00 20.48 352 LYS A C 1
ATOM 2537 O O . LYS A 1 352 ? 21.846 33.864 17.890 1.00 22.36 352 LYS A O 1
ATOM 2543 N N . ASN A 1 353 ? 20.571 32.093 18.499 1.00 22.09 353 ASN A N 1
ATOM 2544 C CA . ASN A 1 353 ? 19.442 32.879 19.031 1.00 20.88 353 ASN A CA 1
ATOM 2545 C C . ASN A 1 353 ? 18.750 31.994 20.069 1.00 21.55 353 ASN A C 1
ATOM 2546 O O . ASN A 1 353 ? 18.758 30.771 19.914 1.00 22.22 353 ASN A O 1
ATOM 2551 N N . SER A 1 354 ? 18.174 32.595 21.095 1.00 20.01 354 SER A N 1
ATOM 2552 C CA . SER A 1 354 ? 17.347 31.869 22.082 1.00 19.37 354 SER A CA 1
ATOM 2553 C C . SER A 1 354 ? 16.251 32.809 22.581 1.00 19.19 354 SER A C 1
ATOM 2554 O O . SER A 1 354 ? 16.392 34.039 22.431 1.00 16.27 354 SER A O 1
ATOM 2557 N N . VAL A 1 355 ? 15.211 32.267 23.201 1.00 18.65 355 VAL A N 1
ATOM 2558 C CA . VAL A 1 355 ? 14.115 33.158 23.681 1.00 19.84 355 VAL A CA 1
ATOM 2559 C C . VAL A 1 355 ? 13.536 32.580 24.977 1.00 19.20 355 VAL A C 1
ATOM 2560 O O . VAL A 1 355 ? 13.362 31.315 25.078 1.00 17.94 355 VAL A O 1
ATOM 2564 N N . ALA A 1 356 ? 13.292 33.465 25.937 1.00 18.44 356 ALA A N 1
ATOM 2565 C CA . ALA A 1 356 ? 12.459 33.169 27.127 1.00 19.82 356 ALA A CA 1
ATOM 2566 C C . ALA A 1 356 ? 11.067 33.767 26.907 1.00 18.89 356 ALA A C 1
ATOM 2567 O O . ALA A 1 356 ? 10.995 34.950 26.563 1.00 19.90 356 ALA A O 1
ATOM 2569 N N . LEU A 1 357 ? 10.035 32.947 27.053 1.00 19.22 357 LEU A N 1
ATOM 2570 C CA . LEU A 1 357 ? 8.610 33.342 26.961 1.00 19.63 357 LEU A CA 1
ATOM 2571 C C . LEU A 1 357 ? 8.043 33.274 28.371 1.00 19.29 357 LEU A C 1
ATOM 2572 O O . LEU A 1 357 ? 8.110 32.206 28.967 1.00 19.52 357 LEU A O 1
ATOM 2577 N N . ILE A 1 358 ? 7.547 34.387 28.878 1.00 18.94 358 ILE A N 1
ATOM 2578 C CA . ILE A 1 358 ? 7.061 34.533 30.277 1.00 21.02 358 ILE A CA 1
ATOM 2579 C C . ILE A 1 358 ? 5.614 35.040 30.221 1.00 22.18 358 ILE A C 1
ATOM 2580 O O . ILE A 1 358 ? 5.389 36.187 29.657 1.00 20.51 358 ILE A O 1
ATOM 2585 N N . ARG A 1 359 ? 4.688 34.241 30.759 1.00 23.41 359 ARG A N 1
ATOM 2586 C CA . ARG A 1 359 ? 3.236 34.560 30.735 1.00 26.25 359 ARG A CA 1
ATOM 2587 C C . ARG A 1 359 ? 3.056 35.989 31.247 1.00 24.54 359 ARG A C 1
ATOM 2588 O O . ARG A 1 359 ? 3.598 36.321 32.328 1.00 25.65 359 ARG A O 1
ATOM 2596 N N . GLN A 1 360 ? 2.373 36.810 30.452 1.00 25.30 360 GLN A N 1
ATOM 2597 C CA . GLN A 1 360 ? 2.235 38.278 30.643 1.00 29.93 360 GLN A CA 1
ATOM 2598 C C . GLN A 1 360 ? 1.576 38.612 31.982 1.00 27.76 360 GLN A C 1
ATOM 2599 O O . GLN A 1 360 ? 1.959 39.649 32.537 1.00 27.33 360 GLN A O 1
ATOM 2605 N N . ASP A 1 361 ? 0.692 37.763 32.508 1.00 28.51 361 ASP A N 1
ATOM 2606 C CA . ASP A 1 361 ? 0.041 38.047 33.815 1.00 32.44 361 ASP A CA 1
ATOM 2607 C C . ASP A 1 361 ? 1.034 37.824 34.970 1.00 31.20 361 ASP A C 1
ATOM 2608 O O . ASP A 1 361 ? 0.684 38.222 36.076 1.00 35.77 361 ASP A O 1
ATOM 2613 N N . ARG A 1 362 ? 2.203 37.206 34.753 1.00 27.84 362 ARG A N 1
ATOM 2614 C CA . ARG A 1 362 ? 3.253 37.062 35.804 1.00 28.50 362 ARG A CA 1
ATOM 2615 C C . ARG A 1 362 ? 4.421 38.005 35.523 1.00 27.58 362 ARG A C 1
ATOM 2616 O O . ARG A 1 362 ? 5.275 38.159 36.414 1.00 26.58 362 ARG A O 1
ATOM 2624 N N . PHE A 1 363 ? 4.504 38.530 34.297 1.00 25.73 363 PHE A N 1
ATOM 2625 C CA . PHE A 1 363 ? 5.717 39.202 33.783 1.00 26.07 363 PHE A CA 1
ATOM 2626 C C . PHE A 1 363 ? 5.891 40.524 34.523 1.00 26.63 363 PHE A C 1
ATOM 2627 O O . PHE A 1 363 ? 4.950 41.320 34.577 1.00 25.70 363 PHE A O 1
ATOM 2635 N N . LEU A 1 364 ? 7.069 40.735 35.091 1.00 27.93 364 LEU A N 1
ATOM 2636 C CA . LEU A 1 364 ? 7.408 41.953 35.855 1.00 29.96 364 LEU A CA 1
ATOM 2637 C C . LEU A 1 364 ? 8.035 42.930 34.873 1.00 31.56 364 LEU A C 1
ATOM 2638 O O . LEU A 1 364 ? 9.091 42.644 34.314 1.00 28.49 364 LEU A O 1
ATOM 2643 N N . PRO A 1 365 ? 7.368 44.076 34.599 1.00 35.18 365 PRO A N 1
ATOM 2644 C CA . PRO A 1 365 ? 7.818 45.007 33.569 1.00 36.88 365 PRO A CA 1
ATOM 2645 C C . PRO A 1 365 ? 9.304 45.373 33.708 1.00 34.29 365 PRO A C 1
ATOM 2646 O O . PRO A 1 365 ? 9.949 45.497 32.674 1.00 37.51 365 PRO A O 1
ATOM 2650 N N . ALA A 1 366 ? 9.825 45.451 34.936 1.00 33.16 366 ALA A N 1
ATOM 2651 C CA . ALA A 1 366 ? 11.231 45.806 35.215 1.00 34.90 366 ALA A CA 1
ATOM 2652 C C . ALA A 1 366 ? 12.158 44.933 34.362 1.00 37.46 366 ALA A C 1
ATOM 2653 O O . ALA A 1 366 ? 13.116 45.469 33.771 1.00 45.84 366 ALA A O 1
ATOM 2655 N N . MET A 1 367 ? 11.857 43.637 34.278 1.00 36.27 367 MET A N 1
ATOM 2656 C CA . MET A 1 367 ? 12.720 42.597 33.652 1.00 32.50 367 MET A CA 1
ATOM 2657 C C . MET A 1 367 ? 13.067 42.969 32.200 1.00 31.70 367 MET A C 1
ATOM 2658 O O . MET A 1 367 ? 14.132 42.531 31.732 1.00 30.58 367 MET A O 1
ATOM 2663 N N . GLU A 1 368 ? 12.237 43.752 31.500 1.00 33.97 368 GLU A N 1
ATOM 2664 C CA . GLU A 1 368 ? 12.517 44.160 30.091 1.00 34.55 368 GLU A CA 1
ATOM 2665 C C . GLU A 1 368 ? 13.815 44.970 30.019 1.00 34.06 368 GLU A C 1
ATOM 2666 O O . GLU A 1 368 ? 14.378 45.073 28.912 1.00 38.02 368 GLU A O 1
ATOM 2672 N N . VAL A 1 369 ? 14.242 45.609 31.109 1.00 32.01 369 VAL A N 1
ATOM 2673 C CA . VAL A 1 369 ? 15.432 46.501 31.034 1.00 37.16 369 VAL A CA 1
ATOM 2674 C C . VAL A 1 369 ? 16.482 46.025 32.040 1.00 37.93 369 VAL A C 1
ATOM 2675 O O . VAL A 1 369 ? 17.426 46.782 32.276 1.00 42.06 369 VAL A O 1
ATOM 2679 N N . ILE A 1 370 ? 16.363 44.799 32.551 1.00 39.34 370 ILE A N 1
ATOM 2680 C CA . ILE A 1 370 ? 17.386 44.179 33.443 1.00 39.51 370 ILE A CA 1
ATOM 2681 C C . ILE A 1 370 ? 18.444 43.479 32.587 1.00 36.23 370 ILE A C 1
ATOM 2682 O O . ILE A 1 370 ? 19.610 43.874 32.688 1.00 30.27 370 ILE A O 1
ATOM 2687 N N . HIS A 1 371 ? 18.053 42.465 31.801 1.00 38.47 371 HIS A N 1
ATOM 2688 C CA . HIS A 1 371 ? 18.986 41.622 31.003 1.00 39.24 371 HIS A CA 1
ATOM 2689 C C . HIS A 1 371 ? 19.753 42.514 30.020 1.00 36.68 371 HIS A C 1
ATOM 2690 O O . HIS A 1 371 ? 19.131 43.203 29.223 1.00 36.11 371 HIS A O 1
ATOM 2697 N N . SER A 1 372 ? 21.076 42.468 30.104 1.00 37.46 372 SER A N 1
ATOM 2698 C CA . SER A 1 372 ? 22.016 43.291 29.318 1.00 37.75 372 SER A CA 1
ATOM 2699 C C . SER A 1 372 ? 23.022 42.355 28.641 1.00 36.56 372 SER A C 1
ATOM 2700 O O . SER A 1 372 ? 23.952 41.855 29.334 1.00 35.75 372 SER A O 1
ATOM 2703 N N . SER A 1 373 ? 22.816 42.102 27.349 1.00 32.92 373 SER A N 1
ATOM 2704 C CA . SER A 1 373 ? 23.709 41.265 26.513 1.00 34.00 373 SER A CA 1
ATOM 2705 C C . SER A 1 373 ? 23.966 41.993 25.196 1.00 32.93 373 SER A C 1
ATOM 2706 O O . SER A 1 373 ? 22.980 42.420 24.565 1.00 35.22 373 SER A O 1
ATOM 2709 N N . THR A 1 374 ? 25.230 42.132 24.807 1.00 28.31 374 THR A N 1
ATOM 2710 C CA . THR A 1 374 ? 25.660 42.866 23.595 1.00 26.89 374 THR A CA 1
ATOM 2711 C C . THR A 1 374 ? 25.051 42.231 22.338 1.00 24.86 374 THR A C 1
ATOM 2712 O O . THR A 1 374 ? 24.571 42.982 21.461 1.00 23.96 374 THR A O 1
ATOM 2716 N N . PHE A 1 375 ? 25.130 40.904 22.215 1.00 22.03 375 PHE A N 1
ATOM 2717 C CA . PHE A 1 375 ? 24.778 40.180 20.973 1.00 22.78 375 PHE A CA 1
ATOM 2718 C C . PHE A 1 375 ? 23.280 39.855 20.923 1.00 21.04 375 PHE A C 1
ATOM 2719 O O . PHE A 1 375 ? 22.818 39.409 19.881 1.00 18.56 375 PHE A O 1
ATOM 2727 N N . ALA A 1 376 ? 22.574 39.974 22.043 1.00 21.57 376 ALA A N 1
ATOM 2728 C CA . ALA A 1 376 ? 21.199 39.465 22.202 1.00 21.68 376 ALA A CA 1
ATOM 2729 C C . ALA A 1 376 ? 20.277 40.311 21.323 1.00 22.61 376 ALA A C 1
ATOM 2730 O O . ALA A 1 376 ? 20.461 41.526 21.235 1.00 20.55 376 ALA A O 1
ATOM 2732 N N . LYS A 1 377 ? 19.327 39.673 20.651 1.00 25.38 377 LYS A N 1
ATOM 2733 C CA . LYS A 1 377 ? 18.287 40.389 19.868 1.00 25.02 377 LYS A CA 1
ATOM 2734 C C . LYS A 1 377 ? 18.927 41.060 18.652 1.00 24.04 377 LYS A C 1
ATOM 2735 O O . LYS A 1 377 ? 18.413 42.076 18.215 1.00 24.53 377 LYS A O 1
ATOM 2741 N N . ASP A 1 378 ? 20.021 40.502 18.133 1.00 23.63 378 ASP A N 1
ATOM 2742 C CA . ASP A 1 378 ? 20.755 41.025 16.952 1.00 23.43 378 ASP A CA 1
ATOM 2743 C C . ASP A 1 378 ? 19.831 40.959 15.730 1.00 24.60 378 ASP A C 1
ATOM 2744 O O . ASP A 1 378 ? 18.993 40.050 15.675 1.00 20.72 378 ASP A O 1
ATOM 2749 N N . GLY A 1 379 ? 20.006 41.881 14.774 1.00 24.69 379 GLY A N 1
ATOM 2750 C CA . GLY A 1 379 ? 19.194 41.960 13.532 1.00 22.70 379 GLY A CA 1
ATOM 2751 C C . GLY A 1 379 ? 19.314 40.729 12.634 1.00 21.53 379 GLY A C 1
ATOM 2752 O O . GLY A 1 379 ? 18.328 40.362 11.964 1.00 21.33 379 GLY A O 1
ATOM 2753 N N . LEU A 1 380 ? 20.484 40.091 12.561 1.00 21.28 380 LEU A N 1
ATOM 2754 C CA . LEU A 1 380 ? 20.676 38.973 11.603 1.00 20.65 380 LEU A CA 1
ATOM 2755 C C . LEU A 1 380 ? 19.913 37.731 12.067 1.00 21.57 380 LEU A C 1
ATOM 2756 O O . LEU A 1 380 ? 19.165 37.147 11.250 1.00 20.87 380 LEU A O 1
ATOM 2761 N N . SER A 1 381 ? 20.087 37.311 13.328 1.00 22.74 381 SER A N 1
ATOM 2762 C CA . SER A 1 381 ? 19.430 36.080 13.839 1.00 23.40 381 SER A CA 1
ATOM 2763 C C . SER A 1 381 ? 17.904 36.304 13.912 1.00 21.94 381 SER A C 1
ATOM 2764 O O . SER A 1 381 ? 17.146 35.331 13.795 1.00 21.37 381 SER A O 1
ATOM 2767 N N . ALA A 1 382 ? 17.455 37.539 14.123 1.00 21.29 382 ALA A N 1
ATOM 2768 C CA . ALA A 1 382 ? 16.011 37.892 14.157 1.00 22.93 382 ALA A CA 1
ATOM 2769 C C . ALA A 1 382 ? 15.376 37.626 12.775 1.00 23.78 382 ALA A C 1
ATOM 2770 O O . ALA A 1 382 ? 14.271 37.028 12.724 1.00 22.67 382 ALA A O 1
ATOM 2772 N N . SER A 1 383 ? 16.040 38.074 11.708 1.00 25.87 383 SER A N 1
ATOM 2773 C CA . SER A 1 383 ? 15.641 37.836 10.298 1.00 26.33 383 SER A CA 1
ATOM 2774 C C . SER A 1 383 ? 15.605 36.331 10.037 1.00 24.51 383 SER A C 1
ATOM 2775 O O . SER A 1 383 ? 14.594 35.834 9.508 1.00 22.24 383 SER A O 1
ATOM 2778 N N . ILE A 1 384 ? 16.656 35.605 10.423 1.00 26.42 384 ILE A N 1
ATOM 2779 C CA . ILE A 1 384 ? 16.728 34.126 10.195 1.00 25.84 384 ILE A CA 1
ATOM 2780 C C . ILE A 1 384 ? 15.594 33.428 10.965 1.00 25.03 384 ILE A C 1
ATOM 2781 O O . ILE A 1 384 ? 14.987 32.513 10.403 1.00 25.59 384 ILE A O 1
ATOM 2786 N N . ALA A 1 385 ? 15.301 33.838 12.202 1.00 23.22 385 ALA A N 1
ATOM 2787 C CA . ALA A 1 385 ? 14.221 33.222 13.005 1.00 24.27 385 ALA A CA 1
ATOM 2788 C C . ALA A 1 385 ? 12.879 33.385 12.280 1.00 23.91 385 ALA A C 1
ATOM 2789 O O . ALA A 1 385 ? 12.076 32.429 12.287 1.00 22.85 385 ALA A O 1
ATOM 2791 N N . LEU A 1 386 ? 12.613 34.555 11.705 1.00 26.04 386 LEU A N 1
ATOM 2792 C CA . LEU A 1 386 ? 11.309 34.807 11.023 1.00 28.79 386 LEU A CA 1
ATOM 2793 C C . LEU A 1 386 ? 11.214 33.885 9.800 1.00 27.27 386 LEU A C 1
ATOM 2794 O O . LEU A 1 386 ? 10.130 33.368 9.546 1.00 29.34 386 LEU A O 1
ATOM 2799 N N . LYS A 1 387 ? 12.325 33.645 9.108 1.00 26.99 387 LYS A N 1
ATOM 2800 C CA . LYS A 1 387 ? 12.379 32.689 7.977 1.00 28.35 387 LYS A CA 1
ATOM 2801 C C . LYS A 1 387 ? 12.101 31.262 8.473 1.00 27.19 387 LYS A C 1
ATOM 2802 O O . LYS A 1 387 ? 11.292 30.549 7.834 1.00 25.88 387 LYS A O 1
ATOM 2808 N N . VAL A 1 388 ? 12.727 30.842 9.571 1.00 25.10 388 VAL A N 1
ATOM 2809 C CA . VAL A 1 388 ? 12.546 29.461 10.103 1.00 25.32 388 VAL A CA 1
ATOM 2810 C C . VAL A 1 388 ? 11.071 29.266 10.475 1.00 24.74 388 VAL A C 1
ATOM 2811 O O . VAL A 1 388 ? 10.513 28.193 10.158 1.00 21.90 388 VAL A O 1
ATOM 2815 N N . LEU A 1 389 ? 10.466 30.253 11.129 1.00 25.95 389 LEU A N 1
ATOM 2816 C CA . LEU A 1 389 ? 9.058 30.161 11.599 1.00 29.13 389 LEU A CA 1
ATOM 2817 C C . LEU A 1 389 ? 8.112 30.126 10.383 1.00 30.88 389 LEU A C 1
ATOM 2818 O O . LEU A 1 389 ? 7.131 29.378 10.443 1.00 31.59 389 LEU A O 1
ATOM 2823 N N . GLU A 1 390 ? 8.405 30.874 9.315 1.00 30.53 390 GLU A N 1
ATOM 2824 C CA . GLU A 1 390 ? 7.643 30.799 8.039 1.00 32.11 390 GLU A CA 1
ATOM 2825 C C . GLU A 1 390 ? 7.742 29.365 7.513 1.00 31.87 390 GLU A C 1
ATOM 2826 O O . GLU A 1 390 ? 6.697 28.792 7.193 1.00 31.94 390 GLU A O 1
ATOM 2832 N N . MET A 1 391 ? 8.950 28.796 7.462 1.00 31.02 391 MET A N 1
ATOM 2833 C CA . MET A 1 391 ? 9.207 27.454 6.872 1.00 27.28 391 MET A CA 1
ATOM 2834 C C . MET A 1 391 ? 8.481 26.408 7.709 1.00 28.47 391 MET A C 1
ATOM 2835 O O . MET A 1 391 ? 7.779 25.547 7.135 1.00 30.50 391 MET A O 1
ATOM 2840 N N . VAL A 1 392 ? 8.566 26.494 9.034 1.00 28.67 392 VAL A N 1
ATOM 2841 C CA . VAL A 1 392 ? 8.021 25.414 9.896 1.00 28.42 392 VAL A CA 1
ATOM 2842 C C . VAL A 1 392 ? 6.479 25.481 9.874 1.00 27.79 392 VAL A C 1
ATOM 2843 O O . VAL A 1 392 ? 5.848 24.447 10.092 1.00 26.92 392 VAL A O 1
ATOM 2847 N N . GLU A 1 393 ? 5.898 26.643 9.580 1.00 27.40 393 GLU A N 1
ATOM 2848 C CA . GLU A 1 393 ? 4.429 26.877 9.541 1.00 28.34 393 GLU A CA 1
ATOM 2849 C C . GLU A 1 393 ? 3.846 26.719 8.120 1.00 29.57 393 GLU A C 1
ATOM 2850 O O . GLU A 1 393 ? 2.636 26.717 8.020 1.00 31.01 393 GLU A O 1
ATOM 2856 N N . ALA A 1 394 ? 4.660 26.619 7.063 1.00 30.74 394 ALA A N 1
ATOM 2857 C CA . ALA A 1 394 ? 4.213 26.598 5.645 1.00 33.67 394 ALA A CA 1
ATOM 2858 C C . ALA A 1 394 ? 3.178 25.478 5.404 1.00 35.19 394 ALA A C 1
ATOM 2859 O O . ALA A 1 394 ? 3.272 24.383 6.047 1.00 29.39 394 ALA A O 1
ATOM 2861 N N . ASP A 1 395 ? 2.212 25.745 4.512 1.00 37.46 395 ASP A N 1
ATOM 2862 C CA . ASP A 1 395 ? 1.313 24.718 3.913 1.00 40.30 395 ASP A CA 1
ATOM 2863 C C . ASP A 1 395 ? 0.489 24.075 5.040 1.00 39.65 395 ASP A C 1
ATOM 2864 O O . ASP A 1 395 ? 0.492 22.855 5.157 1.00 43.39 395 ASP A O 1
ATOM 2869 N N . GLY A 1 396 ? -0.158 24.894 5.863 1.00 40.04 396 GLY A N 1
ATOM 2870 C CA . GLY A 1 396 ? -1.063 24.479 6.948 1.00 42.17 396 GLY A CA 1
ATOM 2871 C C . GLY A 1 396 ? -0.438 23.521 7.945 1.00 44.86 396 GLY A C 1
ATOM 2872 O O . GLY A 1 396 ? -1.196 22.742 8.520 1.00 48.86 396 GLY A O 1
ATOM 2873 N N . GLY A 1 397 ? 0.873 23.592 8.185 1.00 43.56 397 GLY A N 1
ATOM 2874 C CA . GLY A 1 397 ? 1.571 22.743 9.177 1.00 47.29 397 GLY A CA 1
ATOM 2875 C C . GLY A 1 397 ? 1.935 21.367 8.632 1.00 44.57 397 GLY A C 1
ATOM 2876 O O . GLY A 1 397 ? 1.996 20.403 9.417 1.00 39.54 397 GLY A O 1
ATOM 2877 N N . ARG A 1 398 ? 2.179 21.282 7.325 1.00 47.11 398 ARG A N 1
ATOM 2878 C CA . ARG A 1 398 ? 2.661 20.065 6.617 1.00 49.93 398 ARG A CA 1
ATOM 2879 C C . ARG A 1 398 ? 3.976 19.590 7.253 1.00 44.11 398 ARG A C 1
ATOM 2880 O O . ARG A 1 398 ? 4.177 18.379 7.358 1.00 38.70 398 ARG A O 1
ATOM 2888 N N . VAL A 1 399 ? 4.851 20.517 7.638 1.00 36.02 399 VAL A N 1
ATOM 2889 C CA . VAL A 1 399 ? 6.211 20.210 8.173 1.00 37.13 399 VAL A CA 1
ATOM 2890 C C . VAL A 1 399 ? 6.085 19.322 9.425 1.00 32.34 399 VAL A C 1
ATOM 2891 O O . VAL A 1 399 ? 6.869 18.381 9.573 1.00 30.02 399 VAL A O 1
ATOM 2895 N N . TYR A 1 400 ? 5.131 19.611 10.299 1.00 30.28 400 TYR A N 1
ATOM 2896 C CA . TYR A 1 400 ? 4.907 18.853 11.555 1.00 29.61 400 TYR A CA 1
ATOM 2897 C C . TYR A 1 400 ? 4.410 17.456 11.192 1.00 30.27 400 TYR A C 1
ATOM 2898 O O . TYR A 1 400 ? 4.861 16.445 11.799 1.00 27.33 400 TYR A O 1
ATOM 2907 N N . GLN A 1 401 ? 3.535 17.396 10.188 1.00 32.63 401 GLN A N 1
ATOM 2908 C CA . GLN A 1 401 ? 3.038 16.119 9.596 1.00 36.07 401 GLN A CA 1
ATOM 2909 C C . GLN A 1 401 ? 4.230 15.284 9.101 1.00 31.82 401 GLN A C 1
ATOM 2910 O O . GLN A 1 401 ? 4.296 14.079 9.412 1.00 30.01 401 GLN A O 1
ATOM 2916 N N . ARG A 1 402 ? 5.143 15.907 8.365 1.00 29.21 402 ARG A N 1
ATOM 2917 C CA . ARG A 1 402 ? 6.358 15.244 7.833 1.00 33.16 402 ARG A CA 1
ATOM 2918 C C . ARG A 1 402 ? 7.221 14.737 8.990 1.00 30.52 402 ARG A C 1
ATOM 2919 O O . ARG A 1 402 ? 7.651 13.580 8.930 1.00 30.66 402 ARG A O 1
ATOM 2927 N N . VAL A 1 403 ? 7.472 15.564 10.004 1.00 29.56 403 VAL A N 1
ATOM 2928 C CA . VAL A 1 403 ? 8.298 15.164 11.179 1.00 28.85 403 VAL A CA 1
ATOM 2929 C C . VAL A 1 403 ? 7.650 13.908 11.776 1.00 28.21 403 VAL A C 1
ATOM 2930 O O . VAL A 1 403 ? 8.367 12.940 12.019 1.00 31.73 403 VAL A O 1
ATOM 2934 N N . ARG A 1 404 ? 6.331 13.915 11.954 1.00 29.97 404 ARG A N 1
ATOM 2935 C CA . ARG A 1 404 ? 5.599 12.795 12.603 1.00 30.07 404 ARG A CA 1
ATOM 2936 C C . ARG A 1 404 ? 5.721 11.530 11.744 1.00 31.44 404 ARG A C 1
ATOM 2937 O O . ARG A 1 404 ? 5.951 10.463 12.329 1.00 29.57 404 ARG A O 1
ATOM 2945 N N . GLU A 1 405 ? 5.603 11.651 10.413 1.00 29.62 405 GLU A N 1
ATOM 2946 C CA . GLU A 1 405 ? 5.646 10.497 9.470 1.00 30.38 405 GLU A CA 1
ATOM 2947 C C . GLU A 1 405 ? 7.084 9.958 9.407 1.00 31.41 405 GLU A C 1
ATOM 2948 O O . GLU A 1 405 ? 7.274 8.737 9.571 1.00 29.45 405 GLU A O 1
ATOM 2954 N N . ARG A 1 406 ? 8.087 10.832 9.255 1.00 29.88 406 ARG A N 1
ATOM 2955 C CA . ARG A 1 406 ? 9.519 10.412 9.242 1.00 30.61 406 ARG A CA 1
ATOM 2956 C C . ARG A 1 406 ? 9.879 9.750 10.578 1.00 27.14 406 ARG A C 1
ATOM 2957 O O . ARG A 1 406 ? 10.553 8.698 10.562 1.00 27.45 406 ARG A O 1
ATOM 2965 N N . GLY A 1 407 ? 9.423 10.338 11.684 1.00 28.50 407 GLY A N 1
ATOM 2966 C CA . GLY A 1 407 ? 9.649 9.831 13.050 1.00 29.82 407 GLY A CA 1
ATOM 2967 C C . GLY A 1 407 ? 9.117 8.421 13.203 1.00 31.75 407 GLY A C 1
ATOM 2968 O O . GLY A 1 407 ? 9.882 7.572 13.721 1.00 32.73 407 GLY A O 1
ATOM 2969 N N . GLN A 1 408 ? 7.859 8.185 12.783 1.00 32.34 408 GLN A N 1
ATOM 2970 C CA . GLN A 1 408 ? 7.193 6.851 12.852 1.00 35.11 408 GLN A CA 1
ATOM 2971 C C . GLN A 1 408 ? 8.028 5.826 12.065 1.00 31.04 408 GLN A C 1
ATOM 2972 O O . GLN A 1 408 ? 8.287 4.730 12.582 1.00 29.72 408 GLN A O 1
ATOM 2978 N N . ARG A 1 409 ? 8.475 6.183 10.863 1.00 34.58 409 ARG A N 1
ATOM 2979 C CA . ARG A 1 409 ? 9.333 5.303 10.028 1.00 37.17 409 ARG A CA 1
ATOM 2980 C C . ARG A 1 409 ? 10.651 4.996 10.765 1.00 36.53 409 ARG A C 1
ATOM 2981 O O . ARG A 1 409 ? 11.028 3.805 10.845 1.00 30.56 409 ARG A O 1
ATOM 2989 N N . LEU A 1 410 ? 11.330 6.016 11.313 1.00 34.44 410 LEU A N 1
ATOM 2990 C CA . LEU A 1 410 ? 12.656 5.833 11.967 1.00 33.87 410 LEU A CA 1
ATOM 2991 C C . LEU A 1 410 ? 12.486 4.968 13.215 1.00 31.91 410 LEU A C 1
ATOM 2992 O O . LEU A 1 410 ? 13.345 4.068 13.449 1.00 32.55 410 LEU A O 1
ATOM 2997 N N . GLU A 1 411 ? 11.454 5.248 14.004 1.00 28.20 411 GLU A N 1
ATOM 2998 C CA . GLU A 1 411 ? 11.183 4.514 15.264 1.00 32.17 411 GLU A CA 1
ATOM 2999 C C . GLU A 1 411 ? 10.853 3.039 14.958 1.00 31.58 411 GLU A C 1
ATOM 3000 O O . GLU A 1 411 ? 11.308 2.161 15.708 1.00 32.40 411 GLU A O 1
ATOM 3006 N N . ALA A 1 412 ? 10.056 2.775 13.919 1.00 33.92 412 ALA A N 1
ATOM 3007 C CA . ALA A 1 412 ? 9.676 1.396 13.528 1.00 32.43 412 ALA A CA 1
ATOM 3008 C C . ALA A 1 412 ? 10.962 0.629 13.207 1.00 32.69 412 ALA A C 1
ATOM 3009 O O . ALA A 1 412 ? 11.101 -0.501 13.692 1.00 32.20 412 ALA A O 1
ATOM 3011 N N . MET A 1 413 ? 11.900 1.258 12.490 1.00 31.77 413 MET A N 1
ATOM 3012 C CA . MET A 1 413 ? 13.186 0.621 12.118 1.00 32.42 413 MET A CA 1
ATOM 3013 C C . MET A 1 413 ? 13.970 0.294 13.397 1.00 36.54 413 MET A C 1
ATOM 3014 O O . MET A 1 413 ? 14.524 -0.837 13.516 1.00 35.55 413 MET A O 1
ATOM 3019 N N . LEU A 1 414 ? 14.046 1.255 14.321 1.00 34.33 414 LEU A N 1
ATOM 3020 C CA . LEU A 1 414 ? 14.802 1.079 15.581 1.00 33.57 414 LEU A CA 1
ATOM 3021 C C . LEU A 1 414 ? 14.142 -0.024 16.416 1.00 35.63 414 LEU A C 1
ATOM 3022 O O . LEU A 1 414 ? 14.886 -0.765 17.093 1.00 31.13 414 LEU A O 1
ATOM 3027 N N . GLU A 1 415 ? 12.801 -0.100 16.398 1.00 34.36 415 GLU A N 1
ATOM 3028 C CA . GLU A 1 415 ? 12.034 -1.124 17.161 1.00 34.54 415 GLU A CA 1
ATOM 3029 C C . GLU A 1 415 ? 12.312 -2.521 16.563 1.00 36.77 415 GLU A C 1
ATOM 3030 O O . GLU A 1 415 ? 12.488 -3.492 17.328 1.00 39.57 415 GLU A O 1
ATOM 3036 N N . SER A 1 416 ? 12.405 -2.610 15.239 1.00 36.45 416 SER A N 1
ATOM 3037 C CA . SER A 1 416 ? 12.746 -3.825 14.465 1.00 37.28 416 SER A CA 1
ATOM 3038 C C . SER A 1 416 ? 14.171 -4.291 14.802 1.00 35.15 416 SER A C 1
ATOM 3039 O O . SER A 1 416 ? 14.372 -5.504 15.033 1.00 37.04 416 SER A O 1
ATOM 3042 N N . VAL A 1 417 ? 15.129 -3.370 14.910 1.00 34.75 417 VAL A N 1
ATOM 3043 C CA . VAL A 1 417 ? 16.528 -3.717 15.319 1.00 32.54 417 VAL A CA 1
ATOM 3044 C C . VAL A 1 417 ? 16.506 -4.183 16.780 1.00 31.56 417 VAL A C 1
ATOM 3045 O O . VAL A 1 417 ? 17.110 -5.225 17.065 1.00 33.55 417 VAL A O 1
ATOM 3049 N N . ARG A 1 418 ? 15.797 -3.470 17.662 1.00 32.77 418 ARG A N 1
ATOM 3050 C CA . ARG A 1 418 ? 15.679 -3.870 19.091 1.00 36.73 418 ARG A CA 1
ATOM 3051 C C . ARG A 1 418 ? 15.168 -5.323 19.193 1.00 37.17 418 ARG A C 1
ATOM 3052 O O . ARG A 1 418 ? 15.751 -6.095 19.965 1.00 41.89 418 ARG A O 1
ATOM 3060 N N . ALA A 1 419 ? 14.105 -5.664 18.463 1.00 36.60 419 ALA A N 1
ATOM 3061 C CA . ALA A 1 419 ? 13.450 -6.997 18.498 1.00 38.29 419 ALA A CA 1
ATOM 3062 C C . ALA A 1 419 ? 14.491 -8.099 18.253 1.00 38.35 419 ALA A C 1
ATOM 3063 O O . ALA A 1 419 ? 14.569 -9.033 19.076 1.00 40.16 419 ALA A O 1
ATOM 3065 N N . ASP A 1 420 ? 15.325 -7.950 17.223 1.00 38.59 420 ASP A N 1
ATOM 3066 C CA . ASP A 1 420 ? 16.316 -8.981 16.800 1.00 37.87 420 ASP A CA 1
ATOM 3067 C C . ASP A 1 420 ? 17.614 -8.869 17.609 1.00 38.82 420 ASP A C 1
ATOM 3068 O O . ASP A 1 420 ? 18.471 -9.747 17.433 1.00 40.00 420 ASP A O 1
ATOM 3073 N N . HIS A 1 421 ? 17.759 -7.863 18.484 1.00 38.41 421 HIS A N 1
ATOM 3074 C CA . HIS A 1 421 ? 19.032 -7.569 19.192 1.00 33.21 421 HIS A CA 1
ATOM 3075 C C . HIS A 1 421 ? 18.779 -7.147 20.644 1.00 33.18 421 HIS A C 1
ATOM 3076 O O . HIS A 1 421 ? 19.596 -6.339 21.180 1.00 33.12 421 HIS A O 1
ATOM 3083 N N . SER A 1 422 ? 17.761 -7.748 21.278 1.00 31.87 422 SER A N 1
ATOM 3084 C CA . SER A 1 422 ? 17.338 -7.497 22.682 1.00 32.45 422 SER A CA 1
ATOM 3085 C C . SER A 1 422 ? 18.439 -7.888 23.642 1.00 29.50 422 SER A C 1
ATOM 3086 O O . SER A 1 422 ? 18.337 -7.483 24.802 1.00 31.79 422 SER A O 1
ATOM 3089 N N . ASP A 1 423 ? 19.403 -8.706 23.213 1.00 30.58 423 ASP A N 1
ATOM 3090 C CA . ASP A 1 423 ? 20.542 -9.103 24.084 1.00 30.81 423 ASP A CA 1
ATOM 3091 C C . ASP A 1 423 ? 21.457 -7.902 24.343 1.00 31.47 423 ASP A C 1
ATOM 3092 O O . ASP A 1 423 ? 22.136 -7.935 25.371 1.00 32.74 423 ASP A O 1
ATOM 3097 N N . VAL A 1 424 ? 21.492 -6.890 23.468 1.00 30.35 424 VAL A N 1
ATOM 3098 C CA . VAL A 1 424 ? 22.428 -5.734 23.645 1.00 29.94 424 VAL A CA 1
ATOM 3099 C C . VAL A 1 424 ? 21.696 -4.376 23.605 1.00 30.58 424 VAL A C 1
ATOM 3100 O O . VAL A 1 424 ? 22.313 -3.363 24.020 1.00 31.42 424 VAL A O 1
ATOM 3104 N N . VAL A 1 425 ? 20.455 -4.340 23.123 1.00 30.06 425 VAL A N 1
ATOM 3105 C CA . VAL A 1 425 ? 19.574 -3.142 23.062 1.00 33.15 425 VAL A CA 1
ATOM 3106 C C . VAL A 1 425 ? 18.392 -3.380 24.002 1.00 33.70 425 VAL A C 1
ATOM 3107 O O . VAL A 1 425 ? 17.696 -4.363 23.783 1.00 30.87 425 VAL A O 1
ATOM 3111 N N . SER A 1 426 ? 18.153 -2.491 24.971 1.00 34.39 426 SER A N 1
ATOM 3112 C CA . SER A 1 426 ? 17.118 -2.661 26.018 1.00 35.98 426 SER A CA 1
ATOM 3113 C C . SER A 1 426 ? 15.801 -2.022 25.594 1.00 36.75 426 SER A C 1
ATOM 3114 O O . SER A 1 426 ? 14.761 -2.510 26.030 1.00 37.53 426 SER A O 1
ATOM 3117 N N . ALA A 1 427 ? 15.818 -0.934 24.827 1.00 37.37 427 ALA A N 1
ATOM 3118 C CA . ALA A 1 427 ? 14.580 -0.153 24.581 1.00 33.27 427 ALA A CA 1
ATOM 3119 C C . ALA A 1 427 ? 14.792 0.906 23.508 1.00 31.77 427 ALA A C 1
ATOM 3120 O O . ALA A 1 427 ? 15.953 1.278 23.211 1.00 29.82 427 ALA A O 1
ATOM 3122 N N . VAL A 1 428 ? 13.670 1.373 22.967 1.00 29.41 428 VAL A N 1
ATOM 3123 C CA . VAL A 1 428 ? 13.576 2.582 22.118 1.00 30.33 428 VAL A CA 1
ATOM 3124 C C . VAL A 1 428 ? 12.915 3.673 22.958 1.00 29.67 428 VAL A C 1
ATOM 3125 O O . VAL A 1 428 ? 11.929 3.367 23.617 1.00 27.41 428 VAL A O 1
ATOM 3129 N N . TRP A 1 429 ? 13.479 4.885 22.935 1.00 27.33 429 TRP A N 1
ATOM 3130 C CA . TRP A 1 429 ? 12.944 6.051 23.670 1.00 27.85 429 TRP A CA 1
ATOM 3131 C C . TRP A 1 429 ? 12.721 7.210 22.715 1.00 27.80 429 TRP A C 1
ATOM 3132 O O . TRP A 1 429 ? 13.387 7.268 21.664 1.00 23.99 429 TRP A O 1
ATOM 3143 N N . GLY A 1 430 ? 11.850 8.132 23.133 1.00 28.34 430 GLY A N 1
ATOM 3144 C CA . GLY A 1 430 ? 11.688 9.437 22.479 1.00 25.24 430 GLY A CA 1
ATOM 3145 C C . GLY A 1 430 ? 10.429 9.488 21.656 1.00 26.04 430 GLY A C 1
ATOM 3146 O O . GLY A 1 430 ? 9.581 8.586 21.743 1.00 26.92 430 GLY A O 1
ATOM 3147 N N . THR A 1 431 ? 10.295 10.543 20.876 1.00 28.19 431 THR A N 1
ATOM 3148 C CA . THR A 1 431 ? 9.079 10.819 20.100 1.00 26.89 431 THR A CA 1
ATOM 3149 C C . THR A 1 431 ? 9.479 11.686 18.910 1.00 26.07 431 THR A C 1
ATOM 3150 O O . THR A 1 431 ? 10.544 12.334 18.983 1.00 26.62 431 THR A O 1
ATOM 3154 N N . GLY A 1 432 ? 8.647 11.691 17.874 1.00 25.36 432 GLY A N 1
ATOM 3155 C CA . GLY A 1 432 ? 8.938 12.369 16.597 1.00 26.05 432 GLY A CA 1
ATOM 3156 C C . GLY A 1 432 ? 10.288 11.942 16.065 1.00 25.50 432 GLY A C 1
ATOM 3157 O O . GLY A 1 432 ? 10.539 10.709 16.048 1.00 24.19 432 GLY A O 1
ATOM 3158 N N . LEU A 1 433 ? 11.129 12.917 15.693 1.00 24.53 433 LEU A N 1
ATOM 3159 C CA . LEU A 1 433 ? 12.528 12.702 15.233 1.00 24.77 433 LEU A CA 1
ATOM 3160 C C . LEU A 1 433 ? 13.537 13.000 16.354 1.00 24.17 433 LEU A C 1
ATOM 3161 O O . LEU A 1 433 ? 14.646 13.455 16.043 1.00 24.68 433 LEU A O 1
ATOM 3166 N N . MET A 1 434 ? 13.172 12.714 17.604 1.00 25.35 434 MET A N 1
ATOM 3167 C CA . MET A 1 434 ? 14.073 12.782 18.777 1.00 25.08 434 MET A CA 1
ATOM 3168 C C . MET A 1 434 ? 14.036 11.426 19.469 1.00 23.92 434 MET A C 1
ATOM 3169 O O . MET A 1 434 ? 13.230 11.247 20.418 1.00 23.37 434 MET A O 1
ATOM 3174 N N . LEU A 1 435 ? 14.875 10.504 18.995 1.00 24.67 435 LEU A N 1
ATOM 3175 C CA . LEU A 1 435 ? 14.802 9.070 19.355 1.00 25.27 435 LEU A CA 1
ATOM 3176 C C . LEU A 1 435 ? 16.165 8.606 19.862 1.00 25.59 435 LEU A C 1
ATOM 3177 O O . LEU A 1 435 ? 17.196 9.245 19.551 1.00 28.77 435 LEU A O 1
ATOM 3182 N N . ALA A 1 436 ? 16.172 7.483 20.565 1.00 25.25 436 ALA A N 1
ATOM 3183 C CA . ALA A 1 436 ? 17.397 6.850 21.068 1.00 26.00 436 ALA A CA 1
ATOM 3184 C C . ALA A 1 436 ? 17.188 5.338 21.161 1.00 26.20 436 ALA A C 1
ATOM 3185 O O . ALA A 1 436 ? 16.033 4.900 21.359 1.00 28.28 436 ALA A O 1
ATOM 3187 N N . LEU A 1 437 ? 18.282 4.586 21.046 1.00 24.88 437 LEU A N 1
ATOM 3188 C CA . LEU A 1 437 ? 18.372 3.193 21.539 1.00 25.72 437 LEU A CA 1
ATOM 3189 C C . LEU A 1 437 ? 19.079 3.214 22.890 1.00 25.49 437 LEU A C 1
ATOM 3190 O O . LEU A 1 437 ? 20.121 3.879 23.017 1.00 24.55 437 LEU A O 1
ATOM 3195 N N . GLU A 1 438 ? 18.518 2.514 23.874 1.00 25.67 438 GLU A N 1
ATOM 3196 C CA . GLU A 1 438 ? 19.246 2.216 25.126 1.00 26.29 438 GLU A CA 1
ATOM 3197 C C . GLU A 1 438 ? 20.083 0.951 24.917 1.00 26.72 438 GLU A C 1
ATOM 3198 O O . GLU A 1 438 ? 19.527 -0.058 24.457 1.00 25.32 438 GLU A O 1
ATOM 3204 N N . LEU A 1 439 ? 21.368 1.027 25.261 1.00 27.74 439 LEU A N 1
ATOM 3205 C CA . LEU A 1 439 ? 22.316 -0.117 25.233 1.00 30.30 439 LEU A CA 1
ATOM 3206 C C . LEU A 1 439 ? 22.269 -0.810 26.593 1.00 30.05 439 LEU A C 1
ATOM 3207 O O . LEU A 1 439 ? 22.301 -0.090 27.594 1.00 30.93 439 LEU A O 1
ATOM 3212 N N . ARG A 1 440 ? 22.242 -2.144 26.625 1.00 26.34 440 ARG A N 1
ATOM 3213 C CA . ARG A 1 440 ? 22.436 -2.901 27.883 1.00 28.06 440 ARG A CA 1
ATOM 3214 C C . ARG A 1 440 ? 23.859 -2.718 28.383 1.00 28.05 440 ARG A C 1
ATOM 3215 O O . ARG A 1 440 ? 24.781 -2.497 27.561 1.00 28.56 440 ARG A O 1
ATOM 3223 N N . ASP A 1 441 ? 24.019 -2.849 29.698 1.00 31.08 441 ASP A N 1
ATOM 3224 C CA . ASP A 1 441 ? 25.307 -2.620 30.382 1.00 33.82 441 ASP A CA 1
ATOM 3225 C C . ASP A 1 441 ? 26.295 -3.654 29.847 1.00 31.85 441 ASP A C 1
ATOM 3226 O O . ASP A 1 441 ? 25.881 -4.806 29.692 1.00 30.00 441 ASP A O 1
ATOM 3231 N N . GLN A 1 442 ? 27.532 -3.239 29.563 1.00 32.29 442 GLN A N 1
ATOM 3232 C CA . GLN A 1 442 ? 28.601 -4.121 29.030 1.00 31.16 442 GLN A CA 1
ATOM 3233 C C . GLN A 1 442 ? 29.783 -4.148 30.003 1.00 29.84 442 GLN A C 1
ATOM 3234 O O . GLN A 1 442 ? 30.859 -4.523 29.566 1.00 31.24 442 GLN A O 1
ATOM 3240 N N . SER A 1 443 ? 29.598 -3.761 31.267 1.00 29.06 443 SER A N 1
ATOM 3241 C CA . SER A 1 443 ? 30.731 -3.630 32.211 1.00 30.53 443 SER A CA 1
ATOM 3242 C C . SER A 1 443 ? 31.214 -5.023 32.647 1.00 29.71 443 SER A C 1
ATOM 3243 O O . SER A 1 443 ? 32.363 -5.129 33.121 1.00 30.29 443 SER A O 1
ATOM 3246 N N . ASN A 1 444 ? 30.417 -6.069 32.434 1.00 29.07 444 ASN A N 1
ATOM 3247 C CA . ASN A 1 444 ? 30.791 -7.485 32.693 1.00 32.96 444 ASN A CA 1
ATOM 3248 C C . ASN A 1 444 ? 31.126 -8.217 31.375 1.00 34.84 444 ASN A C 1
ATOM 3249 O O . ASN A 1 444 ? 31.221 -9.444 31.415 1.00 37.77 444 ASN A O 1
ATOM 3254 N N . ALA A 1 445 ? 31.366 -7.508 30.265 1.00 34.44 445 ALA A N 1
ATOM 3255 C CA . ALA A 1 445 ? 31.636 -8.102 28.933 1.00 32.98 445 ALA A CA 1
ATOM 3256 C C . ALA A 1 445 ? 32.830 -9.069 28.985 1.00 32.87 445 ALA A C 1
ATOM 3257 O O . ALA A 1 445 ? 33.791 -8.808 29.702 1.00 32.36 445 ALA A O 1
ATOM 3259 N N . THR A 1 446 ? 32.739 -10.154 28.220 1.00 32.67 446 THR A N 1
ATOM 3260 C CA . THR A 1 446 ? 33.804 -11.148 27.919 1.00 35.26 446 THR A CA 1
ATOM 3261 C C . THR A 1 446 ? 35.049 -10.450 27.367 1.00 35.50 446 THR A C 1
ATOM 3262 O O . THR A 1 446 ? 36.168 -10.698 27.861 1.00 38.93 446 THR A O 1
ATOM 3266 N N . SER A 1 447 ? 34.866 -9.664 26.303 1.00 34.64 447 SER A N 1
ATOM 3267 C CA . SER A 1 447 ? 35.964 -8.961 25.589 1.00 33.97 447 SER A CA 1
ATOM 3268 C C . SER A 1 447 ? 36.563 -7.905 26.513 1.00 36.68 447 SER A C 1
ATOM 3269 O O . SER A 1 447 ? 35.809 -6.996 26.917 1.00 41.17 447 SER A O 1
ATOM 3272 N N . GLN A 1 448 ? 37.862 -8.004 26.828 1.00 37.34 448 GLN A N 1
ATOM 3273 C CA . GLN A 1 448 ? 38.545 -7.051 27.747 1.00 35.89 448 GLN A CA 1
ATOM 3274 C C . GLN A 1 448 ? 38.419 -5.616 27.218 1.00 35.14 448 GLN A C 1
ATOM 3275 O O . GLN A 1 448 ? 38.148 -4.724 28.027 1.00 33.87 448 GLN A O 1
ATOM 3281 N N . ALA A 1 449 ? 38.645 -5.407 25.918 1.00 33.78 449 ALA A N 1
ATOM 3282 C CA . ALA A 1 449 ? 38.645 -4.075 25.281 1.00 31.85 449 ALA A CA 1
ATOM 3283 C C . ALA A 1 449 ? 37.246 -3.444 25.426 1.00 32.05 449 ALA A C 1
ATOM 3284 O O . ALA A 1 449 ? 37.160 -2.244 25.763 1.00 31.46 449 ALA A O 1
ATOM 3286 N N . ILE A 1 450 ? 36.176 -4.214 25.221 1.00 32.93 450 ILE A N 1
ATOM 3287 C CA . ILE A 1 450 ? 34.777 -3.723 25.413 1.00 33.17 450 ILE A CA 1
ATOM 3288 C C . ILE A 1 450 ? 34.517 -3.428 26.906 1.00 35.33 450 ILE A C 1
ATOM 3289 O O . ILE A 1 450 ? 34.043 -2.318 27.207 1.00 36.10 450 ILE A O 1
ATOM 3294 N N . ARG A 1 451 ? 34.861 -4.360 27.804 1.00 34.57 451 ARG A N 1
ATOM 3295 C CA . ARG A 1 451 ? 34.645 -4.275 29.275 1.00 32.88 451 ARG A CA 1
ATOM 3296 C C . ARG A 1 451 ? 35.292 -2.997 29.818 1.00 31.45 451 ARG A C 1
ATOM 3297 O O . ARG A 1 451 ? 34.684 -2.303 30.644 1.00 27.50 451 ARG A O 1
ATOM 3305 N N . GLU A 1 452 ? 36.512 -2.710 29.382 1.00 35.19 452 GLU A N 1
ATOM 3306 C CA . GLU A 1 452 ? 37.308 -1.554 29.866 1.00 38.11 452 GLU A CA 1
ATOM 3307 C C . GLU A 1 452 ? 36.631 -0.244 29.425 1.00 33.73 452 GLU A C 1
ATOM 3308 O O . GLU A 1 452 ? 36.534 0.682 30.246 1.00 32.92 452 GLU A O 1
ATOM 3314 N N . LYS A 1 453 ? 36.183 -0.176 28.178 1.00 28.55 453 LYS A N 1
ATOM 3315 C CA . LYS A 1 453 ? 35.499 1.028 27.645 1.00 32.35 453 LYS A CA 1
ATOM 3316 C C . LYS A 1 453 ? 34.180 1.227 28.398 1.00 32.41 453 LYS A C 1
ATOM 3317 O O . LYS A 1 453 ? 33.882 2.384 28.761 1.00 30.38 453 LYS A O 1
ATOM 3323 N N . ALA A 1 454 ? 33.434 0.151 28.655 1.00 33.12 454 ALA A N 1
ATOM 3324 C CA . ALA A 1 454 ? 32.166 0.216 29.415 1.00 35.76 454 ALA A CA 1
ATOM 3325 C C . ALA A 1 454 ? 32.450 0.703 30.844 1.00 35.76 454 ALA A C 1
ATOM 3326 O O . ALA A 1 454 ? 31.697 1.545 31.329 1.00 33.16 454 ALA A O 1
ATOM 3328 N N . ALA A 1 455 ? 33.539 0.262 31.471 1.00 35.94 455 ALA A N 1
ATOM 3329 C CA . ALA A 1 455 ? 33.860 0.645 32.863 1.00 34.48 455 ALA A CA 1
ATOM 3330 C C . ALA A 1 455 ? 34.086 2.153 32.925 1.00 34.72 455 ALA A C 1
ATOM 3331 O O . ALA A 1 455 ? 33.709 2.733 33.951 1.00 37.05 455 ALA A O 1
ATOM 3333 N N . HIS A 1 456 ? 34.664 2.755 31.881 1.00 29.65 456 HIS A N 1
ATOM 3334 C CA . HIS A 1 456 ? 35.031 4.198 31.855 1.00 32.79 456 HIS A CA 1
ATOM 3335 C C . HIS A 1 456 ? 33.876 5.043 31.304 1.00 31.26 456 HIS A C 1
ATOM 3336 O O . HIS A 1 456 ? 34.092 6.270 31.131 1.00 31.56 456 HIS A O 1
ATOM 3343 N N . GLY A 1 457 ? 32.740 4.406 30.983 1.00 29.03 457 GLY A N 1
ATOM 3344 C CA . GLY A 1 457 ? 31.523 5.071 30.485 1.00 29.89 457 GLY A CA 1
ATOM 3345 C C . GLY A 1 457 ? 31.634 5.485 29.016 1.00 30.58 457 GLY A C 1
ATOM 3346 O O . GLY A 1 457 ? 30.865 6.348 28.633 1.00 26.90 457 GLY A O 1
ATOM 3347 N N . PHE A 1 458 ? 32.465 4.818 28.201 1.00 29.70 458 PHE A N 1
ATOM 3348 C CA . PHE A 1 458 ? 32.758 5.207 26.797 1.00 29.68 458 PHE A CA 1
ATOM 3349 C C . PHE A 1 458 ? 32.199 4.232 25.754 1.00 30.37 458 PHE A C 1
ATOM 3350 O O . PHE A 1 458 ? 32.518 4.450 24.569 1.00 31.48 458 PHE A O 1
ATOM 3358 N N . LEU A 1 459 ? 31.408 3.221 26.128 1.00 30.87 459 LEU A N 1
ATOM 3359 C CA . LEU A 1 459 ? 30.910 2.186 25.178 1.00 31.12 459 LEU A CA 1
ATOM 3360 C C . LEU A 1 459 ? 30.169 2.838 24.003 1.00 29.18 459 LEU A C 1
ATOM 3361 O O . LEU A 1 459 ? 30.426 2.436 22.838 1.00 27.18 459 LEU A O 1
ATOM 3366 N N . GLY A 1 460 ? 29.249 3.770 24.276 1.00 27.55 460 GLY A N 1
ATOM 3367 C CA . GLY A 1 460 ? 28.460 4.460 23.231 1.00 26.52 460 GLY A CA 1
ATOM 3368 C C . GLY A 1 460 ? 29.366 5.136 22.202 1.00 25.29 460 GLY A C 1
ATOM 3369 O O . GLY A 1 460 ? 29.078 5.021 20.970 1.00 23.62 460 GLY A O 1
ATOM 3370 N N . TYR A 1 461 ? 30.455 5.762 22.663 1.00 24.04 461 TYR A N 1
ATOM 3371 C CA . TYR A 1 461 ? 31.438 6.454 21.787 1.00 26.54 461 TYR A CA 1
ATOM 3372 C C . TYR A 1 461 ? 32.153 5.445 20.882 1.00 27.32 461 TYR A C 1
ATOM 3373 O O . TYR A 1 461 ? 32.296 5.734 19.675 1.00 25.91 461 TYR A O 1
ATOM 3382 N N . VAL A 1 462 ? 32.576 4.292 21.419 1.00 31.41 462 VAL A N 1
ATOM 3383 C CA . VAL A 1 462 ? 33.272 3.254 20.595 1.00 30.21 462 VAL A CA 1
ATOM 3384 C C . VAL A 1 462 ? 32.294 2.647 19.579 1.00 28.80 462 VAL A C 1
ATOM 3385 O O . VAL A 1 462 ? 32.692 2.507 18.406 1.00 30.27 462 VAL A O 1
ATOM 3389 N N . LEU A 1 463 ? 31.046 2.366 19.963 1.00 28.52 463 LEU A N 1
ATOM 3390 C CA . LEU A 1 463 ? 30.004 1.889 19.012 1.00 27.98 463 LEU A CA 1
ATOM 3391 C C . LEU A 1 463 ? 29.823 2.920 17.882 1.00 30.71 463 LEU A C 1
ATOM 3392 O O . LEU A 1 463 ? 29.726 2.498 16.692 1.00 29.28 463 LEU A O 1
ATOM 3397 N N . ALA A 1 464 ? 29.770 4.219 18.214 1.00 29.18 464 ALA A N 1
ATOM 3398 C CA . ALA A 1 464 ? 29.609 5.311 17.231 1.00 27.17 464 ALA A CA 1
ATOM 3399 C C . ALA A 1 464 ? 30.808 5.287 16.271 1.00 26.03 464 ALA A C 1
ATOM 3400 O O . ALA A 1 464 ? 30.597 5.480 15.072 1.00 24.62 464 ALA A O 1
ATOM 3402 N N . GLY A 1 465 ? 32.020 5.097 16.784 1.00 25.75 465 GLY A N 1
ATOM 3403 C CA . GLY A 1 465 ? 33.238 4.950 15.958 1.00 28.23 465 GLY A CA 1
ATOM 3404 C C . GLY A 1 465 ? 33.115 3.824 14.934 1.00 27.79 465 GLY A C 1
ATOM 3405 O O . GLY A 1 465 ? 33.550 4.001 13.793 1.00 31.29 465 GLY A O 1
ATOM 3406 N N . PHE A 1 466 ? 32.559 2.678 15.322 1.00 30.15 466 PHE A N 1
ATOM 3407 C CA . PHE A 1 466 ? 32.340 1.524 14.423 1.00 28.62 466 PHE A CA 1
ATOM 3408 C C . PHE A 1 466 ? 31.403 1.971 13.303 1.00 29.40 466 PHE A C 1
ATOM 3409 O O . PHE A 1 466 ? 31.727 1.769 12.121 1.00 30.92 466 PHE A O 1
ATOM 3417 N N . LEU A 1 467 ? 30.298 2.630 13.660 1.00 29.14 467 LEU A N 1
ATOM 3418 C CA . LEU A 1 467 ? 29.265 3.077 12.687 1.00 28.35 467 LEU A CA 1
ATOM 3419 C C . LEU A 1 467 ? 29.902 4.025 11.658 1.00 26.43 467 LEU A C 1
ATOM 3420 O O . LEU A 1 467 ? 29.508 3.935 10.489 1.00 22.25 467 LEU A O 1
ATOM 3425 N N . LEU A 1 468 ? 30.819 4.904 12.088 1.00 25.38 468 LEU A N 1
ATOM 3426 C CA . LEU A 1 468 ? 31.524 5.859 11.204 1.00 28.26 468 LEU A CA 1
ATOM 3427 C C . LEU A 1 468 ? 32.463 5.088 10.257 1.00 29.37 468 LEU A C 1
ATOM 3428 O O . LEU A 1 468 ? 32.327 5.256 9.040 1.00 30.20 468 LEU A O 1
ATOM 3433 N N . ARG A 1 469 ? 33.398 4.305 10.802 1.00 29.59 469 ARG A N 1
ATOM 3434 C CA . ARG A 1 469 ? 34.483 3.676 10.005 1.00 29.58 469 ARG A CA 1
ATOM 3435 C C . ARG A 1 469 ? 33.909 2.578 9.098 1.00 33.11 469 ARG A C 1
ATOM 3436 O O . ARG A 1 469 ? 34.327 2.564 7.945 1.00 32.86 469 ARG A O 1
ATOM 3444 N N . GLU A 1 470 ? 32.920 1.787 9.533 1.00 33.79 470 GLU A N 1
ATOM 3445 C CA . GLU A 1 470 ? 32.438 0.599 8.771 1.00 30.64 470 GLU A CA 1
ATOM 3446 C C . GLU A 1 470 ? 31.201 0.916 7.934 1.00 31.34 470 GLU A C 1
ATOM 3447 O O . GLU A 1 470 ? 30.969 0.177 6.982 1.00 32.73 470 GLU A O 1
ATOM 3453 N N . HIS A 1 471 ? 30.406 1.933 8.274 1.00 31.58 471 HIS A N 1
ATOM 3454 C CA . HIS A 1 471 ? 29.100 2.195 7.614 1.00 29.24 471 HIS A CA 1
ATOM 3455 C C . HIS A 1 471 ? 28.959 3.662 7.182 1.00 28.83 471 HIS A C 1
ATOM 3456 O O . HIS A 1 471 ? 27.936 3.969 6.530 1.00 26.66 471 HIS A O 1
ATOM 3463 N N . HIS A 1 472 ? 29.961 4.515 7.443 1.00 28.73 472 HIS A N 1
ATOM 3464 C CA . HIS A 1 472 ? 29.941 5.957 7.066 1.00 30.38 472 HIS A CA 1
ATOM 3465 C C . HIS A 1 472 ? 28.640 6.596 7.587 1.00 32.17 472 HIS A C 1
ATOM 3466 O O . HIS A 1 472 ? 27.956 7.316 6.814 1.00 30.44 472 HIS A O 1
ATOM 3473 N N . ILE A 1 473 ? 28.286 6.312 8.846 1.00 30.86 473 ILE A N 1
ATOM 3474 C CA . ILE A 1 473 ? 27.109 6.902 9.547 1.00 32.19 473 ILE A CA 1
ATOM 3475 C C . ILE A 1 473 ? 27.615 7.625 10.808 1.00 28.69 473 ILE A C 1
ATOM 3476 O O . ILE A 1 473 ? 28.376 7.018 11.588 1.00 25.79 473 ILE A O 1
ATOM 3481 N N . ARG A 1 474 ? 27.207 8.885 10.975 1.00 27.53 474 ARG A N 1
ATOM 3482 C CA . ARG A 1 474 ? 27.520 9.722 12.156 1.00 25.45 474 ARG A CA 1
ATOM 3483 C C . ARG A 1 474 ? 26.376 9.560 13.166 1.00 24.33 474 ARG A C 1
ATOM 3484 O O . ARG A 1 474 ? 25.254 10.023 12.905 1.00 22.10 474 ARG A O 1
ATOM 3492 N N . VAL A 1 475 ? 26.682 8.888 14.274 1.00 25.55 475 VAL A N 1
ATOM 3493 C CA . VAL A 1 475 ? 25.794 8.766 15.461 1.00 25.33 475 VAL A CA 1
ATOM 3494 C C . VAL A 1 475 ? 26.598 9.251 16.670 1.00 26.07 475 VAL A C 1
ATOM 3495 O O . VAL A 1 475 ? 27.826 9.026 16.735 1.00 23.50 475 VAL A O 1
ATOM 3499 N N . LEU A 1 476 ? 25.938 9.911 17.619 1.00 25.51 476 LEU A N 1
ATOM 3500 C CA . LEU A 1 476 ? 26.597 10.280 18.889 1.00 24.21 476 LEU A CA 1
ATOM 3501 C C . LEU A 1 476 ? 25.745 9.737 20.019 1.00 23.46 476 LEU A C 1
ATOM 3502 O O . LEU A 1 476 ? 24.522 9.668 19.912 1.00 23.29 476 LEU A O 1
ATOM 3507 N N . PRO A 1 477 ? 26.369 9.336 21.138 1.00 25.99 477 PRO A N 1
ATOM 3508 C CA . PRO A 1 477 ? 25.614 8.823 22.260 1.00 26.17 477 PRO A CA 1
ATOM 3509 C C . PRO A 1 477 ? 24.913 9.961 23.012 1.00 27.06 477 PRO A C 1
ATOM 3510 O O . PRO A 1 477 ? 25.103 11.127 22.717 1.00 24.28 477 PRO A O 1
ATOM 3514 N N . ALA A 1 478 ? 24.086 9.553 23.962 1.00 26.42 478 ALA A N 1
ATOM 3515 C CA . ALA A 1 478 ? 23.429 10.415 24.956 1.00 27.10 478 ALA A CA 1
ATOM 3516 C C . ALA A 1 478 ? 23.348 9.619 26.252 1.00 29.26 478 ALA A C 1
ATOM 3517 O O . ALA A 1 478 ? 23.588 8.374 26.222 1.00 28.90 478 ALA A O 1
ATOM 3519 N N . GLY A 1 479 ? 22.992 10.317 27.333 1.00 28.68 479 GLY A N 1
ATOM 3520 C CA . GLY A 1 479 ? 22.565 9.745 28.612 1.00 26.36 479 GLY A CA 1
ATOM 3521 C C . GLY A 1 479 ? 23.779 9.470 29.477 1.00 28.20 479 GLY A C 1
ATOM 3522 O O . GLY A 1 479 ? 24.905 9.716 29.055 1.00 28.74 479 GLY A O 1
ATOM 3523 N N . PRO A 1 480 ? 23.585 8.938 30.699 1.00 31.70 480 PRO A N 1
ATOM 3524 C CA . PRO A 1 480 ? 24.717 8.646 31.567 1.00 31.89 480 PRO A CA 1
ATOM 3525 C C . PRO A 1 480 ? 25.577 7.570 30.881 1.00 33.20 480 PRO A C 1
ATOM 3526 O O . PRO A 1 480 ? 25.001 6.666 30.250 1.00 28.73 480 PRO A O 1
ATOM 3530 N N . ARG A 1 481 ? 26.904 7.722 30.974 1.00 32.28 481 ARG A N 1
ATOM 3531 C CA . ARG A 1 481 ? 27.928 6.685 30.665 1.00 31.33 481 ARG A CA 1
ATOM 3532 C C . ARG A 1 481 ? 27.730 6.190 29.223 1.00 30.13 481 ARG A C 1
ATOM 3533 O O . ARG A 1 481 ? 27.791 4.975 28.991 1.00 33.26 481 ARG A O 1
ATOM 3541 N N . SER A 1 482 ? 27.481 7.116 28.297 1.00 28.32 482 SER A N 1
ATOM 3542 C CA . SER A 1 482 ? 27.210 6.876 26.856 1.00 26.10 482 SER A CA 1
ATOM 3543 C C . SER A 1 482 ? 26.360 5.608 26.645 1.00 26.68 482 SER A C 1
ATOM 3544 O O . SER A 1 482 ? 26.653 4.851 25.714 1.00 29.14 482 SER A O 1
ATOM 3547 N N . GLY A 1 483 ? 25.297 5.432 27.443 1.00 27.83 483 GLY A N 1
ATOM 3548 C CA . GLY A 1 483 ? 24.444 4.225 27.500 1.00 25.87 483 GLY A CA 1
ATOM 3549 C C . GLY A 1 483 ? 23.310 4.229 26.475 1.00 25.95 483 GLY A C 1
ATOM 3550 O O . GLY A 1 483 ? 22.553 3.242 26.421 1.00 28.60 483 GLY A O 1
ATOM 3551 N N . PHE A 1 484 ? 23.175 5.300 25.685 1.00 26.05 484 PHE A N 1
ATOM 3552 C CA . PHE A 1 484 ? 22.158 5.465 24.620 1.00 24.24 484 PHE A CA 1
ATOM 3553 C C . PHE A 1 484 ? 22.820 5.946 23.319 1.00 24.02 484 PHE A C 1
ATOM 3554 O O . PHE A 1 484 ? 23.848 6.634 23.349 1.00 24.98 484 PHE A O 1
ATOM 3562 N N . LEU A 1 485 ? 22.212 5.605 22.183 1.00 26.05 485 LEU A N 1
ATOM 3563 C CA . LEU A 1 485 ? 22.558 6.139 20.843 1.00 24.92 485 LEU A CA 1
ATOM 3564 C C . LEU A 1 485 ? 21.416 7.052 20.404 1.00 24.19 485 LEU A C 1
ATOM 3565 O O . LEU A 1 485 ? 20.264 6.605 20.440 1.00 22.02 485 LEU A O 1
ATOM 3570 N N . ARG A 1 486 ? 21.740 8.303 20.071 1.00 23.94 486 ARG A N 1
ATOM 3571 C CA . ARG A 1 486 ? 20.780 9.332 19.589 1.00 24.11 486 ARG A CA 1
ATOM 3572 C C . ARG A 1 486 ? 20.510 9.136 18.086 1.00 24.21 486 ARG A C 1
ATOM 3573 O O . ARG A 1 486 ? 21.472 8.824 17.307 1.00 20.09 486 ARG A O 1
ATOM 3581 N N . PHE A 1 487 ? 19.252 9.339 17.688 1.00 23.56 487 PHE A N 1
ATOM 3582 C CA . PHE A 1 487 ? 18.817 9.453 16.267 1.00 23.89 487 PHE A CA 1
ATOM 3583 C C . PHE A 1 487 ? 17.916 10.687 16.173 1.00 24.07 487 PHE A C 1
ATOM 3584 O O . PHE A 1 487 ? 16.761 10.654 16.655 1.00 23.11 487 PHE A O 1
ATOM 3592 N N . SER A 1 488 ? 18.464 11.773 15.637 1.00 23.45 488 SER A N 1
ATOM 3593 C CA . SER A 1 488 ? 17.781 13.086 15.520 1.00 24.40 488 SER A CA 1
ATOM 3594 C C . SER A 1 488 ? 18.178 13.740 14.196 1.00 24.79 488 SER A C 1
ATOM 3595 O O . SER A 1 488 ? 18.808 14.806 14.185 1.00 21.39 488 SER A O 1
ATOM 3598 N N . PRO A 1 489 ? 17.860 13.088 13.044 1.00 24.25 489 PRO A N 1
ATOM 3599 C CA . PRO A 1 489 ? 18.148 13.647 11.726 1.00 25.13 489 PRO A CA 1
ATOM 3600 C C . PRO A 1 489 ? 17.110 14.697 11.341 1.00 25.71 489 PRO A C 1
ATOM 3601 O O . PRO A 1 489 ? 16.159 14.881 12.081 1.00 25.27 489 PRO A O 1
ATOM 3605 N N . SER A 1 490 ? 17.320 15.353 10.200 1.00 27.21 490 SER A N 1
ATOM 3606 C CA . SER A 1 490 ? 16.381 16.331 9.599 1.00 28.53 490 SER A CA 1
ATOM 3607 C C . SER A 1 490 ? 15.119 15.594 9.124 1.00 28.30 490 SER A C 1
ATOM 3608 O O . SER A 1 490 ? 15.164 14.360 8.994 1.00 30.32 490 SER A O 1
ATOM 3611 N N . LEU A 1 491 ? 14.045 16.338 8.867 1.00 26.97 491 LEU A N 1
ATOM 3612 C CA . LEU A 1 491 ? 12.755 15.815 8.340 1.00 30.13 491 LEU A CA 1
ATOM 3613 C C . LEU A 1 491 ? 12.925 15.338 6.883 1.00 31.74 491 LEU A C 1
ATOM 3614 O O . LEU A 1 491 ? 11.990 14.708 6.372 1.00 31.95 491 LEU A O 1
ATOM 3619 N N . TYR A 1 492 ? 14.085 15.567 6.257 1.00 30.34 492 TYR A N 1
ATOM 3620 C CA . TYR A 1 492 ? 14.385 15.144 4.865 1.00 31.16 492 TYR A CA 1
ATOM 3621 C C . TYR A 1 492 ? 15.013 13.754 4.830 1.00 30.09 492 TYR A C 1
ATOM 3622 O O . TYR A 1 492 ? 15.376 13.330 3.741 1.00 33.65 492 TYR A O 1
ATOM 3631 N N . ILE A 1 493 ? 15.234 13.111 5.977 1.00 33.57 493 ILE A N 1
ATOM 3632 C CA . ILE A 1 493 ? 15.840 11.751 6.030 1.00 34.48 493 ILE A CA 1
ATOM 3633 C C . ILE A 1 493 ? 15.029 10.848 5.088 1.00 35.87 493 ILE A C 1
ATOM 3634 O O . ILE A 1 493 ? 13.782 10.838 5.203 1.00 34.31 493 ILE A O 1
ATOM 3639 N N . THR A 1 494 ? 15.707 10.157 4.164 1.00 36.29 494 THR A N 1
ATOM 3640 C CA . THR A 1 494 ? 15.070 9.289 3.134 1.00 35.86 494 THR A CA 1
ATOM 3641 C C . THR A 1 494 ? 14.915 7.860 3.650 1.00 33.50 494 THR A C 1
ATOM 3642 O O . THR A 1 494 ? 15.685 7.444 4.538 1.00 36.07 494 THR A O 1
ATOM 3646 N N . ASP A 1 495 ? 13.954 7.138 3.083 1.00 32.51 495 ASP A N 1
ATOM 3647 C CA . ASP A 1 495 ? 13.708 5.695 3.348 1.00 33.93 495 ASP A CA 1
ATOM 3648 C C . ASP A 1 495 ? 15.016 4.914 3.164 1.00 34.32 495 ASP A C 1
ATOM 3649 O O . ASP A 1 495 ? 15.323 4.052 4.001 1.00 35.03 495 ASP A O 1
ATOM 3654 N N . GLU A 1 496 ? 15.763 5.212 2.105 1.00 36.37 496 GLU A N 1
ATOM 3655 C CA . GLU A 1 496 ? 17.059 4.557 1.787 1.00 38.05 496 GLU A CA 1
ATOM 3656 C C . GLU A 1 496 ? 18.051 4.837 2.933 1.00 36.46 496 GLU A C 1
ATOM 3657 O O . GLU A 1 496 ? 18.795 3.912 3.343 1.00 36.34 496 GLU A O 1
ATOM 3663 N N . GLU A 1 497 ? 18.074 6.076 3.436 1.00 35.95 497 GLU A N 1
ATOM 3664 C CA . GLU A 1 497 ? 18.987 6.486 4.537 1.00 31.05 497 GLU A CA 1
ATOM 3665 C C . GLU A 1 497 ? 18.613 5.697 5.803 1.00 28.23 497 GLU A C 1
ATOM 3666 O O . GLU A 1 497 ? 19.532 5.193 6.468 1.00 28.23 497 GLU A O 1
ATOM 3672 N N . ILE A 1 498 ? 17.320 5.518 6.082 1.00 29.69 498 ILE A N 1
ATOM 3673 C CA . ILE A 1 498 ? 16.827 4.683 7.223 1.00 31.67 498 ILE A CA 1
ATOM 3674 C C . ILE A 1 498 ? 17.204 3.200 7.008 1.00 35.47 498 ILE A C 1
ATOM 3675 O O . ILE A 1 498 ? 17.569 2.539 8.006 1.00 32.43 498 ILE A O 1
ATOM 3680 N N . ASP A 1 499 ? 17.175 2.700 5.765 1.00 38.09 499 ASP A N 1
ATOM 3681 C CA . ASP A 1 499 ? 17.564 1.293 5.435 1.00 39.35 499 ASP A CA 1
ATOM 3682 C C . ASP A 1 499 ? 19.072 1.095 5.690 1.00 33.93 499 ASP A C 1
ATOM 3683 O O . ASP A 1 499 ? 19.448 0.108 6.378 1.00 35.36 499 ASP A O 1
ATOM 3688 N N . ARG A 1 500 ? 19.922 2.000 5.202 1.00 32.04 500 ARG A N 1
ATOM 3689 C CA . ARG A 1 500 ? 21.387 1.938 5.443 1.00 34.06 500 ARG A CA 1
ATOM 3690 C C . ARG A 1 500 ? 21.674 1.954 6.958 1.00 35.74 500 ARG A C 1
ATOM 3691 O O . ARG A 1 500 ? 22.620 1.236 7.421 1.00 34.35 500 ARG A O 1
ATOM 3699 N N . THR A 1 501 ? 20.912 2.750 7.713 1.00 31.93 501 THR A N 1
ATOM 3700 C CA . THR A 1 501 ? 21.072 2.861 9.184 1.00 33.89 501 THR A CA 1
ATOM 3701 C C . THR A 1 501 ? 20.735 1.506 9.810 1.00 31.48 501 THR A C 1
ATOM 3702 O O . THR A 1 501 ? 21.514 1.045 10.632 1.00 31.93 501 THR A O 1
ATOM 3706 N N . GLU A 1 502 ? 19.615 0.898 9.408 1.00 31.62 502 GLU A N 1
ATOM 3707 C CA . GLU A 1 502 ? 19.201 -0.444 9.900 1.00 32.07 502 GLU A CA 1
ATOM 3708 C C . GLU A 1 502 ? 20.329 -1.454 9.683 1.00 29.73 502 GLU A C 1
ATOM 3709 O O . GLU A 1 502 ? 20.704 -2.132 10.649 1.00 31.45 502 GLU A O 1
ATOM 3715 N N . THR A 1 503 ? 20.849 -1.531 8.462 1.00 30.89 503 THR A N 1
ATOM 3716 C CA . THR A 1 503 ? 21.977 -2.414 8.065 1.00 30.92 503 THR A CA 1
ATOM 3717 C C . THR A 1 503 ? 23.162 -2.145 8.988 1.00 31.40 503 THR A C 1
ATOM 3718 O O . THR A 1 503 ? 23.751 -3.117 9.495 1.00 32.55 503 THR A O 1
ATOM 3722 N N . ALA A 1 504 ? 23.520 -0.870 9.175 1.00 29.96 504 ALA A N 1
ATOM 3723 C CA . ALA A 1 504 ? 24.656 -0.461 10.033 1.00 29.49 504 ALA A CA 1
ATOM 3724 C C . ALA A 1 504 ? 24.425 -0.946 11.480 1.00 27.94 504 ALA A C 1
ATOM 3725 O O . ALA A 1 504 ? 25.385 -1.404 12.108 1.00 29.75 504 ALA A O 1
ATOM 3727 N N . LEU A 1 505 ? 23.202 -0.864 12.004 1.00 28.77 505 LEU A N 1
ATOM 3728 C CA . LEU A 1 505 ? 22.919 -1.224 13.428 1.00 30.79 505 LEU A CA 1
ATOM 3729 C C . LEU A 1 505 ? 22.925 -2.756 13.594 1.00 31.63 505 LEU A C 1
ATOM 3730 O O . LEU A 1 505 ? 23.433 -3.243 14.629 1.00 30.71 505 LEU A O 1
ATOM 3735 N N . ARG A 1 506 ? 22.385 -3.500 12.625 1.00 34.26 506 ARG A N 1
ATOM 3736 C CA . ARG A 1 506 ? 22.368 -4.996 12.682 1.00 34.24 506 ARG A CA 1
ATOM 3737 C C . ARG A 1 506 ? 23.824 -5.486 12.708 1.00 33.98 506 ARG A C 1
ATOM 3738 O O . ARG A 1 506 ? 24.168 -6.318 13.571 1.00 35.18 506 ARG A O 1
ATOM 3746 N N . SER A 1 507 ? 24.668 -4.905 11.853 1.00 33.64 507 SER A N 1
ATOM 3747 C CA . SER A 1 507 ? 26.127 -5.169 11.788 1.00 31.63 507 SER A CA 1
ATOM 3748 C C . SER A 1 507 ? 26.774 -4.846 13.140 1.00 34.01 507 SER A C 1
ATOM 3749 O O . SER A 1 507 ? 27.478 -5.728 13.700 1.00 32.25 507 SER A O 1
ATOM 3752 N N . LEU A 1 508 ? 26.538 -3.629 13.663 1.00 33.45 508 LEU A N 1
ATOM 3753 C CA . LEU A 1 508 ? 27.082 -3.181 14.978 1.00 30.63 508 LEU A CA 1
ATOM 3754 C C . LEU A 1 508 ? 26.671 -4.163 16.087 1.00 29.41 508 LEU A C 1
ATOM 3755 O O . LEU A 1 508 ? 27.537 -4.568 16.861 1.00 32.30 508 LEU A O 1
ATOM 3760 N N . PHE A 1 509 ? 25.384 -4.502 16.193 1.00 28.38 509 PHE A N 1
ATOM 3761 C CA . PHE A 1 509 ? 24.855 -5.275 17.346 1.00 32.57 509 PHE A CA 1
ATOM 3762 C C . PHE A 1 509 ? 25.246 -6.758 17.206 1.00 33.65 509 PHE A C 1
ATOM 3763 O O . PHE A 1 509 ? 25.422 -7.420 18.258 1.00 34.55 509 PHE A O 1
ATOM 3771 N N . THR A 1 510 ? 25.458 -7.251 15.985 1.00 31.51 510 THR A N 1
ATOM 3772 C CA . THR A 1 510 ? 26.044 -8.604 15.758 1.00 32.65 510 THR A CA 1
ATOM 3773 C C . THR A 1 510 ? 27.472 -8.645 16.305 1.00 32.19 510 THR A C 1
ATOM 3774 O O . THR A 1 510 ? 27.787 -9.601 17.070 1.00 33.97 510 THR A O 1
ATOM 3778 N N . ALA A 1 511 ? 28.296 -7.649 15.966 1.00 31.95 511 ALA A N 1
ATOM 3779 C CA . ALA A 1 511 ? 29.701 -7.547 16.423 1.00 31.92 511 ALA A CA 1
ATOM 3780 C C . ALA A 1 511 ? 29.743 -7.505 17.957 1.00 31.96 511 ALA A C 1
ATOM 3781 O O . ALA A 1 511 ? 30.638 -8.137 18.559 1.00 30.58 511 ALA A O 1
ATOM 3783 N N . LEU A 1 512 ? 28.823 -6.758 18.574 1.00 32.96 512 LEU A N 1
ATOM 3784 C CA . LEU A 1 512 ? 28.762 -6.592 20.055 1.00 31.39 512 LEU A CA 1
ATOM 3785 C C . LEU A 1 512 ? 28.240 -7.897 20.682 1.00 31.27 512 LEU A C 1
ATOM 3786 O O . LEU A 1 512 ? 28.838 -8.339 21.665 1.00 29.16 512 LEU A O 1
ATOM 3791 N N . ARG A 1 513 ? 27.188 -8.496 20.122 1.00 30.05 513 ARG A N 1
ATOM 3792 C CA . ARG A 1 513 ? 26.732 -9.860 20.511 1.00 34.51 513 ARG A CA 1
ATOM 3793 C C . ARG A 1 513 ? 27.929 -10.821 20.504 1.00 35.27 513 ARG A C 1
ATOM 3794 O O . ARG A 1 513 ? 28.092 -11.534 21.476 1.00 36.40 513 ARG A O 1
ATOM 3802 N N . ASP A 1 514 ? 28.753 -10.807 19.457 1.00 35.59 514 ASP A N 1
ATOM 3803 C CA . ASP A 1 514 ? 29.875 -11.768 19.280 1.00 36.71 514 ASP A CA 1
ATOM 3804 C C . ASP A 1 514 ? 31.106 -11.335 20.083 1.00 34.18 514 ASP A C 1
ATOM 3805 O O . ASP A 1 514 ? 32.129 -11.992 19.938 1.00 31.38 514 ASP A O 1
ATOM 3810 N N . GLN A 1 515 ? 31.012 -10.258 20.867 1.00 35.10 515 GLN A N 1
ATOM 3811 C CA . GLN A 1 515 ? 32.081 -9.710 21.757 1.00 31.79 515 GLN A CA 1
ATOM 3812 C C . GLN A 1 515 ? 33.395 -9.561 20.983 1.00 29.40 515 GLN A C 1
ATOM 3813 O O . GLN A 1 515 ? 34.486 -9.872 21.549 1.00 29.78 515 GLN A O 1
ATOM 3819 N N . ASP A 1 516 ? 33.295 -9.020 19.768 1.00 30.58 516 ASP A N 1
ATOM 3820 C CA . ASP A 1 516 ? 34.443 -8.788 18.852 1.00 33.75 516 ASP A CA 1
ATOM 3821 C C . ASP A 1 516 ? 35.134 -7.460 19.216 1.00 34.37 516 ASP A C 1
ATOM 3822 O O . ASP A 1 516 ? 34.981 -6.452 18.475 1.00 35.41 516 ASP A O 1
ATOM 3827 N N . GLY A 1 517 ? 35.906 -7.466 20.295 1.00 33.59 517 GLY A N 1
ATOM 3828 C CA . GLY A 1 517 ? 36.634 -6.276 20.780 1.00 37.89 517 GLY A CA 1
ATOM 3829 C C . GLY A 1 517 ? 37.681 -5.774 19.796 1.00 38.55 517 GLY A C 1
ATOM 3830 O O . GLY A 1 517 ? 37.898 -4.545 19.753 1.00 37.43 517 GLY A O 1
ATOM 3831 N N . ASP A 1 518 ? 38.339 -6.685 19.079 1.00 40.04 518 ASP A N 1
ATOM 3832 C CA . ASP A 1 518 ? 39.332 -6.376 18.014 1.00 40.60 518 ASP A CA 1
ATOM 3833 C C . ASP A 1 518 ? 38.665 -5.505 16.947 1.00 37.61 518 ASP A C 1
ATOM 3834 O O . ASP A 1 518 ? 39.296 -4.556 16.479 1.00 38.22 518 ASP A O 1
ATOM 3839 N N . ARG A 1 519 ? 37.430 -5.819 16.577 1.00 34.67 519 ARG A N 1
ATOM 3840 C CA . ARG A 1 519 ? 36.734 -5.104 15.488 1.00 34.66 519 ARG A CA 1
ATOM 3841 C C . ARG A 1 519 ? 36.131 -3.780 16.007 1.00 34.02 519 ARG A C 1
ATOM 3842 O O . ARG A 1 519 ? 36.037 -2.842 15.212 1.00 36.10 519 ARG A O 1
ATOM 3850 N N . LEU A 1 520 ? 35.663 -3.722 17.257 1.00 32.00 520 LEU A N 1
ATOM 3851 C CA . LEU A 1 520 ? 34.851 -2.583 17.770 1.00 31.43 520 LEU A CA 1
ATOM 3852 C C . LEU A 1 520 ? 35.766 -1.510 18.373 1.00 32.10 520 LEU A C 1
ATOM 3853 O O . LEU A 1 520 ? 35.486 -0.310 18.167 1.00 33.35 520 LEU A O 1
ATOM 3858 N N . VAL A 1 521 ? 36.853 -1.921 19.030 1.00 30.84 521 VAL A N 1
ATOM 3859 C CA . VAL A 1 521 ? 37.766 -1.019 19.775 1.00 32.76 521 VAL A CA 1
ATOM 3860 C C . VAL A 1 521 ? 39.097 -0.922 19.037 1.00 36.19 521 VAL A C 1
ATOM 3861 O O . VAL A 1 521 ? 39.746 -1.948 18.868 1.00 39.72 521 VAL A O 1
ATOM 3865 N N . LEU A 1 522 ? 39.482 0.291 18.650 1.00 39.08 522 LEU A N 1
ATOM 3866 C CA . LEU A 1 522 ? 40.744 0.597 17.941 1.00 41.34 522 LEU A CA 1
ATOM 3867 C C . LEU A 1 522 ? 41.917 0.313 18.880 1.00 44.05 522 LEU A C 1
ATOM 3868 O O . LEU A 1 522 ? 41.807 0.670 20.060 1.00 38.80 522 LEU A O 1
ATOM 3873 N N . SER A 1 523 ? 42.952 -0.351 18.353 1.00 53.20 523 SER A N 1
ATOM 3874 C CA . SER A 1 523 ? 44.260 -0.649 18.998 1.00 59.94 523 SER A CA 1
ATOM 3875 C C . SER A 1 523 ? 45.176 0.580 18.926 1.00 66.45 523 SER A C 1
ATOM 3876 O O . SER A 1 523 ? 44.843 1.568 18.288 1.00 75.42 523 SER A O 1
ATOM 3880 N N . GLY B 1 6 ? -4.464 49.899 24.219 1.00 51.55 6 GLY B N 1
ATOM 3881 C CA . GLY B 1 6 ? -4.290 48.582 24.889 1.00 46.40 6 GLY B CA 1
ATOM 3882 C C . GLY B 1 6 ? -4.316 47.426 23.898 1.00 44.92 6 GLY B C 1
ATOM 3883 O O . GLY B 1 6 ? -4.985 46.414 24.191 1.00 39.96 6 GLY B O 1
ATOM 3884 N N . GLU B 1 7 ? -3.635 47.558 22.752 1.00 42.48 7 GLU B N 1
ATOM 3885 C CA . GLU B 1 7 ? -3.555 46.466 21.744 1.00 43.42 7 GLU B CA 1
ATOM 3886 C C . GLU B 1 7 ? -2.616 45.400 22.308 1.00 43.53 7 GLU B C 1
ATOM 3887 O O . GLU B 1 7 ? -1.712 45.723 23.073 1.00 40.02 7 GLU B O 1
ATOM 3893 N N . PRO B 1 8 ? -2.788 44.101 21.965 1.00 39.59 8 PRO B N 1
ATOM 3894 C CA . PRO B 1 8 ? -1.852 43.076 22.426 1.00 38.03 8 PRO B CA 1
ATOM 3895 C C . PRO B 1 8 ? -0.417 43.407 21.973 1.00 35.04 8 PRO B C 1
ATOM 3896 O O . PRO B 1 8 ? -0.204 43.777 20.823 1.00 32.24 8 PRO B O 1
ATOM 3900 N N . VAL B 1 9 ? 0.535 43.293 22.893 1.00 33.12 9 VAL B N 1
ATOM 3901 C CA . VAL B 1 9 ? 1.982 43.478 22.591 1.00 31.12 9 VAL B CA 1
ATOM 3902 C C . VAL B 1 9 ? 2.725 42.266 23.156 1.00 28.11 9 VAL B C 1
ATOM 3903 O O . VAL B 1 9 ? 2.243 41.686 24.122 1.00 25.42 9 VAL B O 1
ATOM 3907 N N . TYR B 1 10 ? 3.772 41.810 22.468 1.00 26.94 10 TYR B N 1
ATOM 3908 C CA . TYR B 1 10 ? 4.369 40.463 22.680 1.00 27.92 10 TYR B CA 1
ATOM 3909 C C . TYR B 1 10 ? 5.847 40.562 23.099 1.00 23.96 10 TYR B C 1
ATOM 3910 O O . TYR B 1 10 ? 6.447 39.531 23.433 1.00 23.30 10 TYR B O 1
ATOM 3919 N N . ALA B 1 11 ? 6.392 41.772 23.082 1.00 22.61 11 ALA B N 1
ATOM 3920 C CA . ALA B 1 11 ? 7.801 42.109 23.386 1.00 23.38 11 ALA B CA 1
ATOM 3921 C C . ALA B 1 11 ? 7.950 43.632 23.392 1.00 25.80 11 ALA B C 1
ATOM 3922 O O . ALA B 1 11 ? 7.218 44.318 22.619 1.00 27.02 11 ALA B O 1
ATOM 3924 N N . ASP B 1 12 ? 8.818 44.145 24.268 1.00 25.67 12 ASP B N 1
ATOM 3925 C CA . ASP B 1 12 ? 9.412 45.510 24.186 1.00 27.08 12 ASP B CA 1
ATOM 3926 C C . ASP B 1 12 ? 8.429 46.653 24.500 1.00 26.49 12 ASP B C 1
ATOM 3927 O O . ASP B 1 12 ? 8.809 47.802 24.241 1.00 25.96 12 ASP B O 1
ATOM 3932 N N . ALA B 1 13 ? 7.256 46.431 25.101 1.00 27.63 13 ALA B N 1
ATOM 3933 C CA . ALA B 1 13 ? 6.314 47.559 25.342 1.00 27.94 13 ALA B CA 1
ATOM 3934 C C . ALA B 1 13 ? 6.971 48.566 26.301 1.00 28.02 13 ALA B C 1
ATOM 3935 O O . ALA B 1 13 ? 7.013 49.762 25.978 1.00 29.11 13 ALA B O 1
ATOM 3937 N N . VAL B 1 14 ? 7.548 48.101 27.409 1.00 28.35 14 VAL B N 1
ATOM 3938 C CA . VAL B 1 14 ? 8.221 48.991 28.399 1.00 28.37 14 VAL B CA 1
ATOM 3939 C C . VAL B 1 14 ? 9.477 49.599 27.765 1.00 26.71 14 VAL B C 1
ATOM 3940 O O . VAL B 1 14 ? 9.655 50.835 27.848 1.00 30.50 14 VAL B O 1
ATOM 3944 N N . LEU B 1 15 ? 10.303 48.793 27.115 1.00 25.94 15 LEU B N 1
ATOM 3945 C CA . LEU B 1 15 ? 11.513 49.299 26.417 1.00 27.71 15 LEU B CA 1
ATOM 3946 C C . LEU B 1 15 ? 11.152 50.415 25.430 1.00 28.35 15 LEU B C 1
ATOM 3947 O O . LEU B 1 15 ? 11.829 51.431 25.430 1.00 26.54 15 LEU B O 1
ATOM 3952 N N . ASN B 1 16 ? 10.159 50.193 24.570 1.00 27.90 16 ASN B N 1
ATOM 3953 C CA . ASN B 1 16 ? 9.815 51.108 23.449 1.00 27.98 16 ASN B CA 1
ATOM 3954 C C . ASN B 1 16 ? 9.218 52.409 24.009 1.00 26.02 16 ASN B C 1
ATOM 3955 O O . ASN B 1 16 ? 9.579 53.497 23.504 1.00 29.62 16 ASN B O 1
ATOM 3960 N N . GLY B 1 17 ? 8.357 52.313 25.020 1.00 25.12 17 GLY B N 1
ATOM 3961 C CA . GLY B 1 17 ? 7.817 53.488 25.731 1.00 26.91 17 GLY B CA 1
ATOM 3962 C C . GLY B 1 17 ? 8.939 54.309 26.345 1.00 25.58 17 GLY B C 1
ATOM 3963 O O . GLY B 1 17 ? 8.929 55.556 26.219 1.00 26.27 17 GLY B O 1
ATOM 3964 N N . TRP B 1 18 ? 9.898 53.649 26.998 1.00 24.30 18 TRP B N 1
ATOM 3965 C CA . TRP B 1 18 ? 11.037 54.353 27.625 1.00 25.79 18 TRP B CA 1
ATOM 3966 C C . TRP B 1 18 ? 11.905 55.012 26.535 1.00 24.63 18 TRP B C 1
ATOM 3967 O O . TRP B 1 18 ? 12.202 56.226 26.659 1.00 25.81 18 TRP B O 1
ATOM 3978 N N . LEU B 1 19 ? 12.226 54.296 25.454 1.00 24.48 19 LEU B N 1
ATOM 3979 C CA . LEU B 1 19 ? 13.040 54.842 24.325 1.00 25.87 19 LEU B CA 1
ATOM 3980 C C . LEU B 1 19 ? 12.356 56.104 23.779 1.00 26.47 19 LEU B C 1
ATOM 3981 O O . LEU B 1 19 ? 13.074 57.113 23.514 1.00 24.77 19 LEU B O 1
ATOM 3986 N N . THR B 1 20 ? 11.024 56.073 23.640 1.00 27.56 20 THR B N 1
ATOM 3987 C CA . THR B 1 20 ? 10.245 57.193 23.035 1.00 31.38 20 THR B CA 1
ATOM 3988 C C . THR B 1 20 ? 10.439 58.428 23.910 1.00 30.13 20 THR B C 1
ATOM 3989 O O . THR B 1 20 ? 10.862 59.465 23.347 1.00 31.26 20 THR B O 1
ATOM 3993 N N . SER B 1 21 ? 10.252 58.271 25.225 1.00 30.08 21 SER B N 1
ATOM 3994 C CA . SER B 1 21 ? 10.365 59.362 26.228 1.00 32.05 21 SER B CA 1
ATOM 3995 C C . SER B 1 21 ? 11.793 59.919 26.268 1.00 29.83 21 SER B C 1
ATOM 3996 O O . SER B 1 21 ? 11.930 61.111 26.552 1.00 31.52 21 SER B O 1
ATOM 3999 N N . MET B 1 22 ? 12.820 59.134 25.933 1.00 29.26 22 MET B N 1
ATOM 4000 C CA . MET B 1 22 ? 14.236 59.603 25.954 1.00 28.31 22 MET B CA 1
ATOM 4001 C C . MET B 1 22 ? 14.574 60.342 24.655 1.00 28.08 22 MET B C 1
ATOM 4002 O O . MET B 1 22 ? 15.657 61.005 24.609 1.00 29.33 22 MET B O 1
ATOM 4007 N N . GLY B 1 23 ? 13.715 60.225 23.647 1.00 24.62 23 GLY B N 1
ATOM 4008 C CA . GLY B 1 23 ? 13.989 60.760 22.305 1.00 27.49 23 GLY B CA 1
ATOM 4009 C C . GLY B 1 23 ? 14.796 59.783 21.470 1.00 25.98 23 GLY B C 1
ATOM 4010 O O . GLY B 1 23 ? 15.479 60.235 20.562 1.00 26.77 23 GLY B O 1
ATOM 4011 N N . LEU B 1 24 ? 14.733 58.481 21.767 1.00 30.02 24 LEU B N 1
ATOM 4012 C CA . LEU B 1 24 ? 15.563 57.447 21.093 1.00 29.97 24 LEU B CA 1
ATOM 4013 C C . LEU B 1 24 ? 14.662 56.430 20.393 1.00 30.70 24 LEU B C 1
ATOM 4014 O O . LEU B 1 24 ? 15.169 55.342 20.048 1.00 28.89 24 LEU B O 1
ATOM 4019 N N . GLY B 1 25 ? 13.376 56.752 20.233 1.00 31.30 25 GLY B N 1
ATOM 4020 C CA . GLY B 1 25 ? 12.384 55.809 19.685 1.00 31.90 25 GLY B CA 1
ATOM 4021 C C . GLY B 1 25 ? 12.445 55.814 18.176 1.00 31.55 25 GLY B C 1
ATOM 4022 O O . GLY B 1 25 ? 11.585 56.416 17.579 1.00 36.50 25 GLY B O 1
ATOM 4023 N N . VAL B 1 26 ? 13.455 55.190 17.591 1.00 29.33 26 VAL B N 1
ATOM 4024 C CA . VAL B 1 26 ? 13.685 55.161 16.126 1.00 30.46 26 VAL B CA 1
ATOM 4025 C C . VAL B 1 26 ? 13.959 53.704 15.734 1.00 29.77 26 VAL B C 1
ATOM 4026 O O . VAL B 1 26 ? 14.508 52.952 16.589 1.00 24.72 26 VAL B O 1
ATOM 4030 N N . GLU B 1 27 ? 13.623 53.334 14.494 1.00 27.88 27 GLU B N 1
ATOM 4031 C CA . GLU B 1 27 ? 13.946 52.004 13.932 1.00 28.05 27 GLU B CA 1
ATOM 4032 C C . GLU B 1 27 ? 14.957 52.198 12.818 1.00 28.79 27 GLU B C 1
ATOM 4033 O O . GLU B 1 27 ? 14.628 52.890 11.845 1.00 27.54 27 GLU B O 1
ATOM 4039 N N . TYR B 1 28 ? 16.161 51.631 12.977 1.00 28.47 28 TYR B N 1
ATOM 4040 C CA . TYR B 1 28 ? 17.208 51.642 11.928 1.00 25.35 28 TYR B CA 1
ATOM 4041 C C . TYR B 1 28 ? 16.922 50.462 10.993 1.00 26.43 28 TYR B C 1
ATOM 4042 O O . TYR B 1 28 ? 16.776 49.330 11.480 1.00 29.24 28 TYR B O 1
ATOM 4051 N N . VAL B 1 29 ? 16.846 50.727 9.683 1.00 25.55 29 VAL B N 1
ATOM 4052 C CA . VAL B 1 29 ? 16.379 49.728 8.670 1.00 25.50 29 VAL B CA 1
ATOM 4053 C C . VAL B 1 29 ? 17.556 49.242 7.828 1.00 22.86 29 VAL B C 1
ATOM 4054 O O . VAL B 1 29 ? 17.404 48.220 7.205 1.00 26.87 29 VAL B O 1
ATOM 4058 N N . ARG B 1 30 ? 18.682 49.942 7.863 1.00 23.04 30 ARG B N 1
ATOM 4059 C CA . ARG B 1 30 ? 19.863 49.615 7.043 1.00 25.84 30 ARG B CA 1
ATOM 4060 C C . ARG B 1 30 ? 21.080 50.264 7.690 1.00 24.53 30 ARG B C 1
ATOM 4061 O O . ARG B 1 30 ? 20.919 51.266 8.408 1.00 25.61 30 ARG B O 1
ATOM 4069 N N . ALA B 1 31 ? 22.259 49.713 7.430 1.00 26.40 31 ALA B N 1
ATOM 4070 C CA . ALA B 1 31 ? 23.522 50.209 8.014 1.00 27.14 31 ALA B CA 1
ATOM 4071 C C . ALA B 1 31 ? 24.687 49.856 7.106 1.00 26.26 31 ALA B C 1
ATOM 4072 O O . ALA B 1 31 ? 24.723 48.736 6.625 1.00 26.25 31 ALA B O 1
ATOM 4074 N N . GLU B 1 32 ? 25.638 50.772 6.983 1.00 29.53 32 GLU B N 1
ATOM 4075 C CA . GLU B 1 32 ? 26.931 50.525 6.305 1.00 30.53 32 GLU B CA 1
ATOM 4076 C C . GLU B 1 32 ? 27.949 51.509 6.870 1.00 27.31 32 GLU B C 1
ATOM 4077 O O . GLU B 1 32 ? 27.600 52.699 7.096 1.00 24.75 32 GLU B O 1
ATOM 4083 N N . GLY B 1 33 ? 29.147 51.008 7.143 1.00 27.30 33 GLY B N 1
ATOM 4084 C CA . GLY B 1 33 ? 30.242 51.771 7.751 1.00 27.59 33 GLY B CA 1
ATOM 4085 C C . GLY B 1 33 ? 29.783 52.378 9.058 1.00 29.04 33 GLY B C 1
ATOM 4086 O O . GLY B 1 33 ? 29.270 51.631 9.918 1.00 27.51 33 GLY B O 1
ATOM 4087 N N . ASN B 1 34 ? 29.902 53.699 9.176 1.00 27.07 34 ASN B N 1
ATOM 4088 C CA . ASN B 1 34 ? 29.645 54.435 10.428 1.00 29.00 34 ASN B CA 1
ATOM 4089 C C . ASN B 1 34 ? 28.219 54.985 10.406 1.00 29.74 34 ASN B C 1
ATOM 4090 O O . ASN B 1 34 ? 27.884 55.742 11.343 1.00 30.11 34 ASN B O 1
ATOM 4095 N N . THR B 1 35 ? 27.399 54.574 9.430 1.00 27.50 35 THR B N 1
ATOM 4096 C CA . THR B 1 35 ? 26.050 55.140 9.208 1.00 27.89 35 THR B CA 1
ATOM 4097 C C . THR B 1 35 ? 24.985 54.068 9.405 1.00 26.81 35 THR B C 1
ATOM 4098 O O . THR B 1 35 ? 25.091 53.004 8.781 1.00 27.58 35 THR B O 1
ATOM 4102 N N . VAL B 1 36 ? 23.988 54.395 10.226 1.00 25.70 36 VAL B N 1
ATOM 4103 C CA . VAL B 1 36 ? 22.687 53.686 10.332 1.00 26.22 36 VAL B CA 1
ATOM 4104 C C . VAL B 1 36 ? 21.629 54.627 9.754 1.00 25.30 36 VAL B C 1
ATOM 4105 O O . VAL B 1 36 ? 21.784 55.853 9.893 1.00 26.89 36 VAL B O 1
ATOM 4109 N N . TYR B 1 37 ? 20.612 54.067 9.114 1.00 29.23 37 TYR B N 1
ATOM 4110 C CA . TYR B 1 37 ? 19.527 54.829 8.451 1.00 30.56 37 TYR B CA 1
ATOM 4111 C C . TYR B 1 37 ? 18.183 54.476 9.084 1.00 32.08 37 TYR B C 1
ATOM 4112 O O . TYR B 1 37 ? 17.878 53.273 9.261 1.00 29.23 37 TYR B O 1
ATOM 4121 N N . TYR B 1 38 ? 17.380 55.507 9.367 1.00 34.90 38 TYR B N 1
ATOM 4122 C CA . TYR B 1 38 ? 15.944 55.360 9.709 1.00 35.42 38 TYR B CA 1
ATOM 4123 C C . TYR B 1 38 ? 15.116 56.059 8.628 1.00 36.49 38 TYR B C 1
ATOM 4124 O O . TYR B 1 38 ? 15.681 56.752 7.734 1.00 36.47 38 TYR B O 1
ATOM 4133 N N . LEU B 1 39 ? 13.806 55.837 8.677 1.00 33.02 39 LEU B N 1
ATOM 4134 C CA . LEU B 1 39 ? 12.873 56.318 7.635 1.00 34.08 39 LEU B CA 1
ATOM 4135 C C . LEU B 1 39 ? 12.140 57.543 8.184 1.00 32.89 39 LEU B C 1
ATOM 4136 O O . LEU B 1 39 ? 11.640 57.455 9.303 1.00 31.41 39 LEU B O 1
ATOM 4141 N N . ASP B 1 40 ? 12.102 58.648 7.427 1.00 37.25 40 ASP B N 1
ATOM 4142 C CA . ASP B 1 40 ? 11.231 59.830 7.727 1.00 42.23 40 ASP B CA 1
ATOM 4143 C C . ASP B 1 40 ? 9.763 59.439 7.468 1.00 40.85 40 ASP B C 1
ATOM 4144 O O . ASP B 1 40 ? 9.502 58.276 7.065 1.00 35.39 40 ASP B O 1
ATOM 4149 N N . ASP B 1 41 ? 8.836 60.382 7.671 1.00 49.68 41 ASP B N 1
ATOM 4150 C CA . ASP B 1 41 ? 7.367 60.187 7.511 1.00 50.57 41 ASP B CA 1
ATOM 4151 C C . ASP B 1 41 ? 7.029 59.891 6.044 1.00 49.65 41 ASP B C 1
ATOM 4152 O O . ASP B 1 41 ? 5.989 59.264 5.817 1.00 51.75 41 ASP B O 1
ATOM 4157 N N . GLU B 1 42 ? 7.895 60.266 5.101 1.00 48.53 42 GLU B N 1
ATOM 4158 C CA . GLU B 1 42 ? 7.769 59.931 3.654 1.00 54.39 42 GLU B CA 1
ATOM 4159 C C . GLU B 1 42 ? 8.405 58.564 3.353 1.00 56.93 42 GLU B C 1
ATOM 4160 O O . GLU B 1 42 ? 8.291 58.127 2.196 1.00 50.96 42 GLU B O 1
ATOM 4166 N N . GLY B 1 43 ? 9.079 57.923 4.320 1.00 58.73 43 GLY B N 1
ATOM 4167 C CA . GLY B 1 43 ? 9.769 56.630 4.110 1.00 54.26 43 GLY B CA 1
ATOM 4168 C C . GLY B 1 43 ? 11.087 56.763 3.3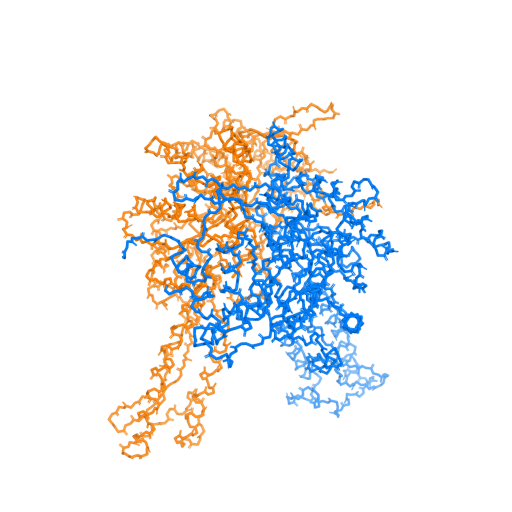49 1.00 48.40 43 GLY B C 1
ATOM 4169 O O . GLY B 1 43 ? 11.538 55.777 2.760 1.00 46.69 43 GLY B O 1
ATOM 4170 N N . ARG B 1 44 ? 11.714 57.937 3.352 1.00 46.62 44 ARG B N 1
ATOM 4171 C CA . ARG B 1 44 ? 13.086 58.116 2.809 1.00 46.46 44 ARG B CA 1
ATOM 4172 C C . ARG B 1 44 ? 14.106 57.889 3.933 1.00 40.18 44 ARG B C 1
ATOM 4173 O O . ARG B 1 44 ? 13.824 58.210 5.082 1.00 35.06 44 ARG B O 1
ATOM 4181 N N . GLU B 1 45 ? 15.254 57.335 3.579 1.00 38.02 45 GLU B N 1
ATOM 4182 C CA . GLU B 1 45 ? 16.384 57.049 4.485 1.00 39.43 45 GLU B CA 1
ATOM 4183 C C . GLU B 1 45 ? 16.954 58.363 5.025 1.00 42.11 45 GLU B C 1
ATOM 4184 O O . GLU B 1 45 ? 17.356 59.186 4.211 1.00 48.41 45 GLU B O 1
ATOM 4190 N N . VAL B 1 46 ? 17.008 58.533 6.351 1.00 42.16 46 VAL B N 1
ATOM 4191 C CA . VAL B 1 46 ? 17.810 59.596 7.032 1.00 39.70 46 VAL B CA 1
ATOM 4192 C C . VAL B 1 46 ? 19.106 58.982 7.570 1.00 38.07 46 VAL B C 1
ATOM 4193 O O . VAL B 1 46 ? 19.050 58.088 8.410 1.00 33.41 46 VAL B O 1
ATOM 4197 N N . PRO B 1 47 ? 20.299 59.443 7.127 1.00 34.27 47 PRO B N 1
ATOM 4198 C CA . PRO B 1 47 ? 21.560 58.903 7.634 1.00 31.61 47 PRO B CA 1
ATOM 4199 C C . PRO B 1 47 ? 21.852 59.406 9.051 1.00 30.76 47 PRO B C 1
ATOM 4200 O O . PRO B 1 47 ? 21.622 60.563 9.321 1.00 30.06 47 PRO B O 1
ATOM 4204 N N . VAL B 1 48 ? 22.340 58.519 9.925 1.00 28.99 48 VAL B N 1
ATOM 4205 C CA . VAL B 1 48 ? 22.716 58.834 11.335 1.00 26.15 48 VAL B CA 1
ATOM 4206 C C . VAL B 1 48 ? 24.126 58.308 11.583 1.00 25.70 48 VAL B C 1
ATOM 4207 O O . VAL B 1 48 ? 24.381 57.107 11.288 1.00 26.35 48 VAL B O 1
ATOM 4211 N N . LEU B 1 49 ? 25.003 59.156 12.119 1.00 24.48 49 LEU B N 1
ATOM 4212 C CA . LEU B 1 49 ? 26.390 58.774 12.487 1.00 26.51 49 LEU B CA 1
ATOM 4213 C C . LEU B 1 49 ? 26.353 57.964 13.798 1.00 27.25 49 LEU B C 1
ATOM 4214 O O . LEU B 1 49 ? 25.796 58.459 14.827 1.00 24.31 49 LEU B O 1
ATOM 4219 N N . ASP B 1 50 ? 26.915 56.751 13.769 1.00 27.43 50 ASP B N 1
ATOM 4220 C CA . ASP B 1 50 ? 26.859 55.781 14.894 1.00 25.29 50 ASP B CA 1
ATOM 4221 C C . ASP B 1 50 ? 28.182 55.829 15.671 1.00 25.24 50 ASP B C 1
ATOM 4222 O O . ASP B 1 50 ? 29.189 55.304 15.195 1.00 26.98 50 ASP B O 1
ATOM 4227 N N . HIS B 1 51 ? 28.144 56.430 16.855 1.00 26.83 51 HIS B N 1
ATOM 4228 C CA . HIS B 1 51 ? 29.242 56.436 17.848 1.00 27.48 51 HIS B CA 1
ATOM 4229 C C . HIS B 1 51 ? 29.078 55.295 18.867 1.00 28.61 51 HIS B C 1
ATOM 4230 O O . HIS B 1 51 ? 29.955 55.169 19.738 1.00 29.63 51 HIS B O 1
ATOM 4237 N N . ALA B 1 52 ? 28.001 54.509 18.804 1.00 27.33 52 ALA B N 1
ATOM 4238 C CA . ALA B 1 52 ? 27.808 53.341 19.702 1.00 25.93 52 ALA B CA 1
ATOM 4239 C C . ALA B 1 52 ? 28.431 52.112 19.022 1.00 23.81 52 ALA B C 1
ATOM 4240 O O . ALA B 1 52 ? 29.317 51.495 19.620 1.00 25.76 52 ALA B O 1
ATOM 4242 N N . CYS B 1 53 ? 28.061 51.828 17.774 1.00 23.30 53 CYS B N 1
ATOM 4243 C CA . CYS B 1 53 ? 28.689 50.792 16.921 1.00 25.86 53 CYS B CA 1
ATOM 4244 C C . CYS B 1 53 ? 28.707 49.444 17.679 1.00 25.62 53 CYS B C 1
ATOM 4245 O O . CYS B 1 53 ? 29.790 48.824 17.813 1.00 21.83 53 CYS B O 1
ATOM 4248 N N . GLY B 1 54 ? 27.533 49.020 18.150 1.00 24.82 54 GLY B N 1
ATOM 4249 C CA . GLY B 1 54 ? 27.341 47.808 18.965 1.00 27.26 54 GLY B CA 1
ATOM 4250 C C . GLY B 1 54 ? 28.263 47.811 20.169 1.00 25.76 54 GLY B C 1
ATOM 4251 O O . GLY B 1 54 ? 28.954 46.805 20.386 1.00 24.50 54 GLY B O 1
ATOM 4252 N N . PHE B 1 55 ? 28.277 48.930 20.892 1.00 23.33 55 PHE B N 1
ATOM 4253 C CA . PHE B 1 55 ? 29.112 49.191 22.085 1.00 22.92 55 PHE B CA 1
ATOM 4254 C C . PHE B 1 55 ? 30.579 48.858 21.780 1.00 26.18 55 PHE B C 1
ATOM 4255 O O . PHE B 1 55 ? 31.265 48.339 22.663 1.00 24.67 55 PHE B O 1
ATOM 4263 N N . GLY B 1 56 ? 31.055 49.201 20.580 1.00 24.95 56 GLY B N 1
ATOM 4264 C CA . GLY B 1 56 ? 32.462 49.032 20.182 1.00 25.95 56 GLY B CA 1
ATOM 4265 C C . GLY B 1 56 ? 32.739 47.724 19.454 1.00 26.06 56 GLY B C 1
ATOM 4266 O O . GLY B 1 56 ? 33.910 47.513 19.103 1.00 25.35 56 GLY B O 1
ATOM 4267 N N . SER B 1 57 ? 31.719 46.894 19.197 1.00 23.85 57 SER B N 1
ATOM 4268 C CA . SER B 1 57 ? 31.870 45.652 18.388 1.00 24.25 57 SER B CA 1
ATOM 4269 C C . SER B 1 57 ? 32.311 45.996 16.953 1.00 25.05 57 SER B C 1
ATOM 4270 O O . SER B 1 57 ? 33.009 45.182 16.322 1.00 22.62 57 SER B O 1
ATOM 4273 N N . LEU B 1 58 ? 31.855 47.116 16.398 1.00 22.43 58 LEU B N 1
ATOM 4274 C CA . LEU B 1 58 ? 32.024 47.387 14.951 1.00 23.81 58 LEU B CA 1
ATOM 4275 C C . LEU B 1 58 ? 33.283 48.223 14.703 1.00 24.79 58 LEU B C 1
ATOM 4276 O O . LEU B 1 58 ? 33.189 49.299 14.127 1.00 25.02 58 LEU B O 1
ATOM 4281 N N . ILE B 1 59 ? 34.438 47.671 15.041 1.00 27.14 59 ILE B N 1
ATOM 4282 C CA . ILE B 1 59 ? 35.749 48.308 14.770 1.00 30.09 59 ILE B CA 1
ATOM 4283 C C . ILE B 1 59 ? 35.901 48.540 13.248 1.00 28.72 59 ILE B C 1
ATOM 4284 O O . ILE B 1 59 ? 36.456 49.595 12.866 1.00 26.88 59 ILE B O 1
ATOM 4289 N N . PHE B 1 60 ? 35.381 47.626 12.421 1.00 25.67 60 PHE B N 1
ATOM 4290 C CA . PHE B 1 60 ? 35.342 47.731 10.936 1.00 27.24 60 PHE B CA 1
ATOM 4291 C C . PHE B 1 60 ? 34.029 48.366 10.443 1.00 26.23 60 PHE B C 1
ATOM 4292 O O . PHE B 1 60 ? 33.823 48.422 9.235 1.00 29.60 60 PHE B O 1
ATOM 4300 N N . GLY B 1 61 ? 33.161 48.814 11.342 1.00 24.84 61 GLY B N 1
ATOM 4301 C CA . GLY B 1 61 ? 31.845 49.392 11.010 1.00 25.47 61 GLY B CA 1
ATOM 4302 C C . GLY B 1 61 ? 30.782 48.342 10.693 1.00 24.45 61 GLY B C 1
ATOM 4303 O O . GLY B 1 61 ? 31.069 47.126 10.708 1.00 26.08 61 GLY B O 1
ATOM 4304 N N . HIS B 1 62 ? 29.572 48.808 10.415 1.00 23.83 62 HIS B N 1
ATOM 4305 C CA . HIS B 1 62 ? 28.420 47.965 10.038 1.00 24.79 62 HIS B CA 1
ATOM 4306 C C . HIS B 1 62 ? 28.680 47.292 8.681 1.00 28.11 62 HIS B C 1
ATOM 4307 O O . HIS B 1 62 ? 29.001 48.006 7.704 1.00 25.04 62 HIS B O 1
ATOM 4314 N N . ASN B 1 63 ? 28.524 45.968 8.626 1.00 25.49 63 ASN B N 1
ATOM 4315 C CA . ASN B 1 63 ? 28.381 45.236 7.347 1.00 25.86 63 ASN B CA 1
ATOM 4316 C C . ASN B 1 63 ? 29.575 45.543 6.435 1.00 25.30 63 ASN B C 1
ATOM 4317 O O . ASN B 1 63 ? 29.348 45.827 5.266 1.00 25.63 63 ASN B O 1
ATOM 4322 N N . HIS B 1 64 ? 30.798 45.384 6.930 1.00 24.43 64 HIS B N 1
ATOM 4323 C CA . HIS B 1 64 ? 32.022 45.616 6.126 1.00 27.45 64 HIS B CA 1
ATOM 4324 C C . HIS B 1 64 ? 31.963 44.726 4.890 1.00 29.21 64 HIS B C 1
ATOM 4325 O O . HIS B 1 64 ? 31.733 43.527 5.000 1.00 30.42 64 HIS B O 1
ATOM 4332 N N . PRO B 1 65 ? 32.115 45.295 3.672 1.00 32.66 65 PRO B N 1
ATOM 4333 C CA . PRO B 1 65 ? 32.042 44.519 2.436 1.00 31.26 65 PRO B CA 1
ATOM 4334 C C . PRO B 1 65 ? 32.906 43.248 2.407 1.00 28.99 65 PRO B C 1
ATOM 4335 O O . PRO B 1 65 ? 32.422 42.291 1.887 1.00 28.05 65 PRO B O 1
ATOM 4339 N N . GLU B 1 66 ? 34.123 43.279 2.958 1.00 28.07 66 GLU B N 1
ATOM 4340 C CA . GLU B 1 66 ? 35.054 42.111 3.016 1.00 31.37 66 GLU B CA 1
ATOM 4341 C C . GLU B 1 66 ? 34.470 41.006 3.919 1.00 28.96 66 GLU B C 1
ATOM 4342 O O . GLU B 1 66 ? 34.546 39.812 3.559 1.00 28.91 66 GLU B O 1
ATOM 4348 N N . ILE B 1 67 ? 33.899 41.396 5.058 1.00 26.43 67 ILE B N 1
ATOM 4349 C CA . ILE B 1 67 ? 33.310 40.441 6.036 1.00 28.06 67 ILE B CA 1
ATOM 4350 C C . ILE B 1 67 ? 32.041 39.845 5.424 1.00 29.08 67 ILE B C 1
ATOM 4351 O O . ILE B 1 67 ? 31.868 38.605 5.513 1.00 32.54 67 ILE B O 1
ATOM 4356 N N . ILE B 1 68 ? 31.205 40.683 4.812 1.00 26.32 68 ILE B N 1
ATOM 4357 C CA . ILE B 1 68 ? 29.939 40.257 4.146 1.00 27.69 68 ILE B CA 1
ATOM 4358 C C . ILE B 1 68 ? 30.257 39.287 3.006 1.00 27.88 68 ILE B C 1
ATOM 4359 O O . ILE B 1 68 ? 29.565 38.250 2.919 1.00 26.44 68 ILE B O 1
ATOM 4364 N N . ALA B 1 69 ? 31.235 39.628 2.158 1.00 26.87 69 ALA B N 1
ATOM 4365 C CA . ALA B 1 69 ? 31.658 38.774 1.020 1.00 28.43 69 ALA B CA 1
ATOM 4366 C C . ALA B 1 69 ? 32.212 37.449 1.566 1.00 24.35 69 ALA B C 1
ATOM 4367 O O . ALA B 1 69 ? 31.841 36.404 1.030 1.00 25.44 69 ALA B O 1
ATOM 4369 N N . HIS B 1 70 ? 33.012 37.485 2.637 1.00 26.09 70 HIS B N 1
ATOM 4370 C CA . HIS B 1 70 ? 33.563 36.249 3.272 1.00 26.54 70 HIS B CA 1
ATOM 4371 C C . HIS B 1 70 ? 32.405 35.392 3.808 1.00 26.09 70 HIS B C 1
ATOM 4372 O O . HIS B 1 70 ? 32.389 34.189 3.560 1.00 23.73 70 HIS B O 1
ATOM 4379 N N . ALA B 1 71 ? 31.431 35.998 4.489 1.00 28.23 71 ALA B N 1
ATOM 4380 C CA . ALA B 1 71 ? 30.340 35.248 5.144 1.00 29.35 71 ALA B CA 1
ATOM 4381 C C . ALA B 1 71 ? 29.485 34.561 4.074 1.00 30.56 71 ALA B C 1
ATOM 4382 O O . ALA B 1 71 ? 29.127 33.383 4.255 1.00 28.45 71 ALA B O 1
ATOM 4384 N N . LYS B 1 72 ? 29.186 35.253 2.974 1.00 34.28 72 LYS B N 1
ATOM 4385 C CA . LYS B 1 72 ? 28.418 34.679 1.835 1.00 31.80 72 LYS B CA 1
ATOM 4386 C C . LYS B 1 72 ? 29.195 33.560 1.144 1.00 27.65 72 LYS B C 1
ATOM 4387 O O . LYS B 1 72 ? 28.563 32.547 0.792 1.00 27.86 72 LYS B O 1
ATOM 4393 N N . ALA B 1 73 ? 30.506 33.721 0.943 1.00 27.41 73 ALA B N 1
ATOM 4394 C CA . ALA B 1 73 ? 31.369 32.660 0.377 1.00 25.59 73 ALA B CA 1
ATOM 4395 C C . ALA B 1 73 ? 31.331 31.440 1.309 1.00 26.32 73 ALA B C 1
ATOM 4396 O O . ALA B 1 73 ? 31.130 30.309 0.810 1.00 28.26 73 ALA B O 1
ATOM 4398 N N . ALA B 1 74 ? 31.431 31.654 2.625 1.00 26.64 74 ALA B N 1
ATOM 4399 C CA . ALA B 1 74 ? 31.388 30.566 3.639 1.00 27.97 74 ALA B CA 1
ATOM 4400 C C . ALA B 1 74 ? 30.049 29.820 3.557 1.00 27.55 74 ALA B C 1
ATOM 4401 O O . ALA B 1 74 ? 30.047 28.569 3.562 1.00 27.99 74 ALA B O 1
ATOM 4403 N N . LEU B 1 75 ? 28.935 30.546 3.464 1.00 27.28 75 LEU B N 1
ATOM 4404 C CA . LEU B 1 75 ? 27.611 29.905 3.358 1.00 28.41 75 LEU B CA 1
ATOM 4405 C C . LEU B 1 75 ? 27.522 29.158 2.023 1.00 30.13 75 LEU B C 1
ATOM 4406 O O . LEU B 1 75 ? 26.988 28.008 2.025 1.00 30.29 75 LEU B O 1
ATOM 4411 N N . ASP B 1 76 ? 28.031 29.759 0.934 1.00 28.86 76 ASP B N 1
ATOM 4412 C CA . ASP B 1 76 ? 27.935 29.166 -0.433 1.00 30.92 76 ASP B CA 1
ATOM 4413 C C . ASP B 1 76 ? 28.746 27.870 -0.479 1.00 28.19 76 ASP B C 1
ATOM 4414 O O . ASP B 1 76 ? 28.308 26.975 -1.165 1.00 29.39 76 ASP B O 1
ATOM 4419 N N . ALA B 1 77 ? 29.847 27.785 0.274 1.00 29.48 77 ALA B N 1
ATOM 4420 C CA . ALA B 1 77 ? 30.755 26.618 0.353 1.00 29.02 77 ALA B CA 1
ATOM 4421 C C . ALA B 1 77 ? 30.184 25.469 1.191 1.00 29.17 77 ALA B C 1
ATOM 4422 O O . ALA B 1 77 ? 30.896 24.444 1.310 1.00 31.71 77 ALA B O 1
ATOM 4424 N N . GLY B 1 78 ? 29.015 25.612 1.823 1.00 32.86 78 GLY B N 1
ATOM 4425 C CA . GLY B 1 78 ? 28.479 24.551 2.710 1.00 31.76 78 GLY B CA 1
ATOM 4426 C C . GLY B 1 78 ? 29.388 24.282 3.913 1.00 32.47 78 GLY B C 1
ATOM 4427 O O . GLY B 1 78 ? 29.618 23.103 4.296 1.00 33.17 78 GLY B O 1
ATOM 4428 N N . THR B 1 79 ? 29.916 25.341 4.505 1.00 31.81 79 THR B N 1
ATOM 4429 C CA . THR B 1 79 ? 30.639 25.306 5.801 1.00 33.20 79 THR B CA 1
ATOM 4430 C C . THR B 1 79 ? 29.866 24.439 6.804 1.00 30.63 79 THR B C 1
ATOM 4431 O O . THR B 1 79 ? 28.622 24.554 6.883 1.00 30.60 79 THR B O 1
ATOM 4435 N N . VAL B 1 80 ? 30.572 23.596 7.536 1.00 24.76 80 VAL B N 1
ATOM 4436 C CA . VAL B 1 80 ? 29.957 22.738 8.578 1.00 25.19 80 VAL B CA 1
ATOM 4437 C C . VAL B 1 80 ? 29.844 23.569 9.859 1.00 24.11 80 VAL B C 1
ATOM 4438 O O . VAL B 1 80 ? 30.861 23.845 10.523 1.00 21.98 80 VAL B O 1
ATOM 4442 N N . VAL B 1 81 ? 28.627 24.000 10.149 1.00 21.96 81 VAL B N 1
ATOM 4443 C CA . VAL B 1 81 ? 28.358 24.891 11.303 1.00 22.74 81 VAL B CA 1
ATOM 4444 C C . VAL B 1 81 ? 28.312 23.987 12.527 1.00 22.10 81 VAL B C 1
ATOM 4445 O O . VAL B 1 81 ? 29.029 24.258 13.502 1.00 21.89 81 VAL B O 1
ATOM 4449 N N . HIS B 1 82 ? 27.574 22.893 12.390 1.00 21.90 82 HIS B N 1
ATOM 4450 C CA . HIS B 1 82 ? 27.338 21.894 13.450 1.00 22.46 82 HIS B CA 1
ATOM 4451 C C . HIS B 1 82 ? 28.148 20.637 13.173 1.00 20.86 82 HIS B C 1
ATOM 4452 O O . HIS B 1 82 ? 27.611 19.759 12.492 1.00 21.62 82 HIS B O 1
ATOM 4459 N N . ALA B 1 83 ? 29.303 20.513 13.833 1.00 22.90 83 ALA B N 1
ATOM 4460 C CA . ALA B 1 83 ? 30.230 19.355 13.765 1.00 23.42 83 ALA B CA 1
ATOM 4461 C C . ALA B 1 83 ? 30.705 18.975 15.177 1.00 23.08 83 ALA B C 1
ATOM 4462 O O . ALA B 1 83 ? 31.904 18.724 15.391 1.00 23.91 83 ALA B O 1
ATOM 4464 N N . GLN B 1 84 ? 29.799 18.944 16.137 1.00 21.33 84 GLN B N 1
ATOM 4465 C CA . GLN B 1 84 ? 30.154 18.690 17.557 1.00 21.92 84 GLN B CA 1
ATOM 4466 C C . GLN B 1 84 ? 30.785 17.289 17.650 1.00 21.74 84 GLN B C 1
ATOM 4467 O O . GLN B 1 84 ? 30.337 16.393 16.931 1.00 21.99 84 GLN B O 1
ATOM 4473 N N . LEU B 1 85 ? 31.776 17.117 18.526 1.00 22.55 85 LEU B N 1
ATOM 4474 C CA . LEU B 1 85 ? 32.505 15.836 18.754 1.00 25.78 85 LEU B CA 1
ATOM 4475 C C . LEU B 1 85 ? 33.053 15.312 17.410 1.00 24.37 85 LEU B C 1
ATOM 4476 O O . LEU B 1 85 ? 32.851 14.135 17.084 1.00 25.74 85 LEU B O 1
ATOM 4481 N N . SER B 1 86 ? 33.697 16.198 16.657 1.00 24.37 86 SER B N 1
ATOM 4482 C CA . SER B 1 86 ? 34.574 15.883 15.501 1.00 25.51 86 SER B CA 1
ATOM 4483 C C . SER B 1 86 ? 35.772 16.835 15.543 1.00 25.88 86 SER B C 1
ATOM 4484 O O . SER B 1 86 ? 35.816 17.683 16.438 1.00 26.42 86 SER B O 1
ATOM 4487 N N . ARG B 1 87 ? 36.766 16.603 14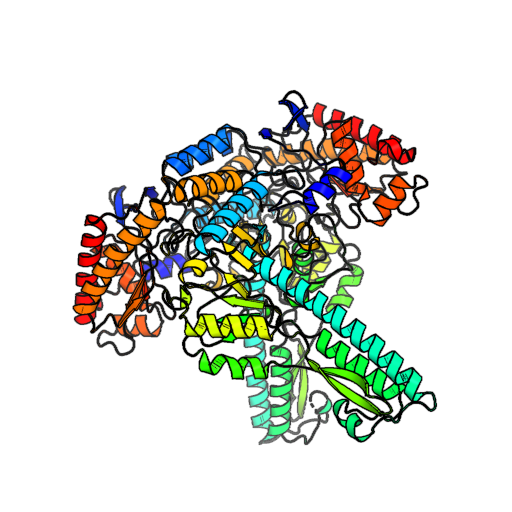.692 1.00 27.90 87 ARG B N 1
ATOM 4488 C CA . ARG B 1 87 ? 37.969 17.458 14.602 1.00 29.08 87 ARG B CA 1
ATOM 4489 C C . ARG B 1 87 ? 37.589 18.756 13.906 1.00 24.83 87 ARG B C 1
ATOM 4490 O O . ARG B 1 87 ? 37.086 18.712 12.752 1.00 27.95 87 ARG B O 1
ATOM 4498 N N . GLN B 1 88 ? 37.830 19.868 14.592 1.00 23.08 88 GLN B N 1
ATOM 4499 C CA . GLN B 1 88 ? 37.553 21.237 14.101 1.00 24.15 88 GLN B CA 1
ATOM 4500 C C . GLN B 1 88 ? 38.850 22.036 14.229 1.00 25.08 88 GLN B C 1
ATOM 4501 O O . GLN B 1 88 ? 39.043 22.764 15.201 1.00 24.16 88 GLN B O 1
ATOM 4507 N N . PRO B 1 89 ? 39.795 21.907 13.259 1.00 26.24 89 PRO B N 1
ATOM 4508 C CA . PRO B 1 89 ? 41.123 22.504 13.390 1.00 25.16 89 PRO B CA 1
ATOM 4509 C C . PRO B 1 89 ? 41.093 24.039 13.419 1.00 23.88 89 PRO B C 1
ATOM 4510 O O . PRO B 1 89 ? 42.061 24.623 13.836 1.00 21.42 89 PRO B O 1
ATOM 4514 N N . ARG B 1 90 ? 40.004 24.668 12.992 1.00 23.65 90 ARG B N 1
ATOM 4515 C CA . ARG B 1 90 ? 39.928 26.154 12.967 1.00 24.37 90 ARG B CA 1
ATOM 4516 C C . ARG B 1 90 ? 40.034 26.725 14.380 1.00 22.38 90 ARG B C 1
ATOM 4517 O O . ARG B 1 90 ? 40.540 27.859 14.513 1.00 21.56 90 ARG B O 1
ATOM 4525 N N . ALA B 1 91 ? 39.610 25.983 15.401 1.00 20.96 91 ALA B N 1
ATOM 4526 C CA . ALA B 1 91 ? 39.716 26.436 16.814 1.00 22.05 91 ALA B CA 1
ATOM 4527 C C . ALA B 1 91 ? 41.193 26.564 17.163 1.00 22.51 91 ALA B C 1
ATOM 4528 O O . ALA B 1 91 ? 41.591 27.632 17.697 1.00 22.04 91 ALA B O 1
ATOM 4530 N N . ASN B 1 92 ? 41.980 25.528 16.847 1.00 23.34 92 ASN B N 1
ATOM 4531 C CA . ASN B 1 92 ? 43.456 25.533 17.063 1.00 23.72 92 ASN B CA 1
ATOM 4532 C C . ASN B 1 92 ? 44.105 26.637 16.208 1.00 23.10 92 ASN B C 1
ATOM 4533 O O . ASN B 1 92 ? 44.993 27.348 16.740 1.00 22.50 92 ASN B O 1
ATOM 4538 N N . GLN B 1 93 ? 43.670 26.843 14.962 1.00 23.94 93 GLN B N 1
ATOM 4539 C CA . GLN B 1 93 ? 44.239 27.928 14.100 1.00 25.04 93 GLN B CA 1
ATOM 4540 C C . GLN B 1 93 ? 43.954 29.301 14.723 1.00 25.98 93 GLN B C 1
ATOM 4541 O O . GLN B 1 93 ? 44.865 30.131 14.801 1.00 26.34 93 GLN B O 1
ATOM 4547 N N . ILE B 1 94 ? 42.720 29.545 15.162 1.00 24.90 94 ILE B N 1
ATOM 4548 C CA . ILE B 1 94 ? 42.349 30.837 15.792 1.00 22.50 94 ILE B CA 1
ATOM 4549 C C . ILE B 1 94 ? 43.220 31.021 17.030 1.00 20.55 94 ILE B C 1
ATOM 4550 O O . ILE B 1 94 ? 43.810 32.121 17.188 1.00 21.24 94 ILE B O 1
ATOM 4555 N N . SER B 1 95 ? 43.325 29.998 17.884 1.00 21.29 95 SER B N 1
ATOM 4556 C CA . SER B 1 95 ? 44.096 30.096 19.153 1.00 21.84 95 SER B CA 1
ATOM 4557 C C . SER B 1 95 ? 45.560 30.418 18.835 1.00 22.34 95 SER B C 1
ATOM 4558 O O . SER B 1 95 ? 46.160 31.236 19.537 1.00 23.61 95 SER B O 1
ATOM 4561 N N . ARG B 1 96 ? 46.109 29.791 17.805 1.00 27.07 96 ARG B N 1
ATOM 4562 C CA . ARG B 1 96 ? 47.529 29.995 17.407 1.00 30.49 96 ARG B CA 1
ATOM 4563 C C . ARG B 1 96 ? 47.762 31.475 17.042 1.00 27.14 96 ARG B C 1
ATOM 4564 O O . ARG B 1 96 ? 48.760 32.045 17.496 1.00 25.66 96 ARG B O 1
ATOM 4572 N N . ILE B 1 97 ? 46.871 32.085 16.258 1.00 24.93 97 ILE B N 1
ATOM 4573 C CA . ILE B 1 97 ? 46.962 33.531 15.882 1.00 25.43 97 ILE B CA 1
ATOM 4574 C C . ILE B 1 97 ? 46.894 34.409 17.142 1.00 24.53 97 ILE B C 1
ATOM 4575 O O . ILE B 1 97 ? 47.784 35.303 17.329 1.00 21.06 97 ILE B O 1
ATOM 4580 N N . LEU B 1 98 ? 45.913 34.178 18.015 1.00 25.12 98 LEU B N 1
ATOM 4581 C CA . LEU B 1 98 ? 45.776 34.994 19.263 1.00 22.32 98 LEU B CA 1
ATOM 4582 C C . LEU B 1 98 ? 47.050 34.827 20.087 1.00 20.22 98 LEU B C 1
ATOM 4583 O O . LEU B 1 98 ? 47.496 35.795 20.657 1.00 20.40 98 LEU B O 1
ATOM 4588 N N . ASN B 1 99 ? 47.591 33.617 20.168 1.00 20.92 99 ASN B N 1
ATOM 4589 C CA . ASN B 1 99 ? 48.859 33.327 20.892 1.00 22.90 99 ASN B CA 1
ATOM 4590 C C . ASN B 1 99 ? 50.006 34.159 20.282 1.00 21.39 99 ASN B C 1
ATOM 4591 O O . ASN B 1 99 ? 50.735 34.780 21.054 1.00 22.46 99 ASN B O 1
ATOM 4596 N N . ASP B 1 100 ? 50.146 34.170 18.957 1.00 21.95 100 ASP B N 1
ATOM 4597 C CA . ASP B 1 100 ? 51.234 34.883 18.231 1.00 25.19 100 ASP B CA 1
ATOM 4598 C C . ASP B 1 100 ? 51.051 36.387 18.440 1.00 26.40 100 ASP B C 1
ATOM 4599 O O . ASP B 1 100 ? 52.032 37.067 18.726 1.00 26.57 100 ASP B O 1
ATOM 4604 N N . ILE B 1 101 ? 49.818 36.887 18.372 1.00 25.42 101 ILE B N 1
ATOM 4605 C CA . ILE B 1 101 ? 49.537 38.336 18.580 1.00 23.61 101 ILE B CA 1
ATOM 4606 C C . ILE B 1 101 ? 49.927 38.695 20.007 1.00 24.91 101 ILE B C 1
ATOM 4607 O O . ILE B 1 101 ? 50.587 39.726 20.175 1.00 28.13 101 ILE B O 1
ATOM 4612 N N . MET B 1 102 ? 49.543 37.909 21.020 1.00 26.55 102 MET B N 1
ATOM 4613 C CA . MET B 1 102 ? 49.876 38.322 22.408 1.00 26.89 102 MET B CA 1
ATOM 4614 C C . MET B 1 102 ? 51.399 38.282 22.604 1.00 25.54 102 MET B C 1
ATOM 4615 O O . MET B 1 102 ? 51.921 39.123 23.348 1.00 25.86 102 MET B O 1
ATOM 4620 N N . ARG B 1 103 ? 52.067 37.285 22.036 1.00 28.18 103 ARG B N 1
ATOM 4621 C CA . ARG B 1 103 ? 53.551 37.179 22.082 1.00 29.13 103 ARG B CA 1
ATOM 4622 C C . ARG B 1 103 ? 54.166 38.485 21.552 1.00 27.70 103 ARG B C 1
ATOM 4623 O O . ARG B 1 103 ? 54.990 39.089 22.253 1.00 28.47 103 ARG B O 1
ATOM 4631 N N . ARG B 1 104 ? 53.729 38.930 20.374 1.00 27.92 104 ARG B N 1
ATOM 4632 C CA . ARG B 1 104 ? 54.226 40.180 19.743 1.00 28.86 104 ARG B CA 1
ATOM 4633 C C . ARG B 1 104 ? 53.934 41.385 20.639 1.00 27.01 104 ARG B C 1
ATOM 4634 O O . ARG B 1 104 ? 54.820 42.231 20.809 1.00 25.39 104 ARG B O 1
ATOM 4642 N N . GLU B 1 105 ? 52.722 41.498 21.174 1.00 26.29 105 GLU B N 1
ATOM 4643 C CA . GLU B 1 105 ? 52.314 42.717 21.921 1.00 25.93 105 GLU B CA 1
ATOM 4644 C C . GLU B 1 105 ? 52.903 42.751 23.331 1.00 24.16 105 GLU B C 1
ATOM 4645 O O . GLU B 1 105 ? 53.090 43.856 23.810 1.00 24.57 105 GLU B O 1
ATOM 4651 N N . THR B 1 106 ? 53.154 41.617 23.978 1.00 24.14 106 THR B N 1
ATOM 4652 C CA . THR B 1 106 ? 53.684 41.587 25.374 1.00 25.88 106 THR B CA 1
ATOM 4653 C C . THR B 1 106 ? 55.198 41.341 25.360 1.00 29.32 106 THR B C 1
ATOM 4654 O O . THR B 1 106 ? 55.820 41.618 26.375 1.00 29.86 106 THR B O 1
ATOM 4658 N N . GLY B 1 107 ? 55.725 40.747 24.280 1.00 31.09 107 GLY B N 1
ATOM 4659 C CA . GLY B 1 107 ? 57.106 40.237 24.221 1.00 34.24 107 GLY B CA 1
ATOM 4660 C C . GLY B 1 107 ? 57.326 38.975 25.057 1.00 33.72 107 GLY B C 1
ATOM 4661 O O . GLY B 1 107 ? 58.491 38.636 25.242 1.00 33.87 107 GLY B O 1
ATOM 4662 N N . ARG B 1 108 ? 56.279 38.298 25.543 1.00 31.96 108 ARG B N 1
ATOM 4663 C CA . ARG B 1 108 ? 56.393 37.059 26.365 1.00 30.23 108 ARG B CA 1
ATOM 4664 C C . ARG B 1 108 ? 56.045 35.836 25.500 1.00 35.28 108 ARG B C 1
ATOM 4665 O O . ARG B 1 108 ? 54.967 35.866 24.876 1.00 33.38 108 ARG B O 1
ATOM 4673 N N . ASP B 1 109 ? 56.922 34.820 25.448 1.00 32.09 109 ASP B N 1
ATOM 4674 C CA . ASP B 1 109 ? 56.729 33.572 24.660 1.00 36.68 109 ASP B CA 1
ATOM 4675 C C . ASP B 1 109 ? 55.891 32.585 25.494 1.00 39.77 109 ASP B C 1
ATOM 4676 O O . ASP B 1 109 ? 56.364 31.475 25.684 1.00 40.02 109 ASP B O 1
ATOM 4681 N N . ASP B 1 110 ? 54.676 32.985 25.907 1.00 40.80 110 ASP B N 1
ATOM 4682 C CA . ASP B 1 110 ? 53.692 32.212 26.718 1.00 37.36 110 ASP B CA 1
ATOM 4683 C C . ASP B 1 110 ? 52.683 31.541 25.796 1.00 33.12 110 ASP B C 1
ATOM 4684 O O . ASP B 1 110 ? 52.450 32.047 24.713 1.00 31.43 110 ASP B O 1
ATOM 4689 N N . ARG B 1 111 ? 52.124 30.417 26.214 1.00 31.45 111 ARG B N 1
ATOM 4690 C CA . ARG B 1 111 ? 51.136 29.694 25.382 1.00 29.82 111 ARG B CA 1
ATOM 4691 C C . ARG B 1 111 ? 49.816 29.555 26.153 1.00 23.32 111 ARG B C 1
ATOM 4692 O O . ARG B 1 111 ? 49.843 29.352 27.358 1.00 21.20 111 ARG B O 1
ATOM 4700 N N . TYR B 1 112 ? 48.714 29.701 25.445 1.00 22.42 112 TYR B N 1
ATOM 4701 C CA . TYR B 1 112 ? 47.324 29.718 25.958 1.00 21.46 112 TYR B CA 1
ATOM 4702 C C . TYR B 1 112 ? 46.518 28.661 25.199 1.00 21.58 112 TYR B C 1
ATOM 4703 O O . TYR B 1 112 ? 46.609 28.611 23.970 1.00 23.47 112 TYR B O 1
ATOM 4712 N N . ASN B 1 113 ? 45.760 27.841 25.921 1.00 22.33 113 ASN B N 1
ATOM 4713 C CA . ASN B 1 113 ? 44.690 27.009 25.334 1.00 23.31 113 ASN B CA 1
ATOM 4714 C C . ASN B 1 113 ? 43.443 27.869 25.148 1.00 21.64 113 ASN B C 1
ATOM 4715 O O . ASN B 1 113 ? 43.172 28.727 26.016 1.00 22.05 113 ASN B O 1
ATOM 4720 N N . ALA B 1 114 ? 42.696 27.614 24.073 1.00 20.78 114 ALA B N 1
ATOM 4721 C CA . ALA B 1 114 ? 41.440 28.311 23.730 1.00 21.02 114 ALA B CA 1
ATOM 4722 C C . ALA B 1 114 ? 40.253 27.394 24.027 1.00 21.13 114 ALA B C 1
ATOM 4723 O O . ALA B 1 114 ? 40.309 26.184 23.707 1.00 20.38 114 ALA B O 1
ATOM 4725 N N . ILE B 1 115 ? 39.210 27.983 24.607 1.00 22.01 115 ILE B N 1
ATOM 4726 C CA . ILE B 1 115 ? 37.851 27.395 24.721 1.00 23.35 115 ILE B CA 1
ATOM 4727 C C . ILE B 1 115 ? 36.866 28.435 24.201 1.00 21.26 115 ILE B C 1
ATOM 4728 O O . ILE B 1 115 ? 36.935 29.570 24.649 1.00 21.33 115 ILE B O 1
ATOM 4733 N N . PHE B 1 116 ? 36.026 28.050 23.243 1.00 20.55 116 PHE B N 1
ATOM 4734 C CA . PHE B 1 116 ? 35.108 28.957 22.524 1.00 21.20 116 PHE B CA 1
ATOM 4735 C C . PHE B 1 116 ? 33.751 28.945 23.219 1.00 20.73 116 PHE B C 1
ATOM 4736 O O . PHE B 1 116 ? 33.368 27.900 23.737 1.00 20.58 116 PHE B O 1
ATOM 4744 N N . ALA B 1 117 ? 33.041 30.070 23.190 1.00 20.70 117 ALA B N 1
ATOM 4745 C CA . ALA B 1 117 ? 31.635 30.149 23.652 1.00 21.45 117 ALA B CA 1
ATOM 4746 C C . ALA B 1 117 ? 30.858 31.154 22.796 1.00 22.91 117 ALA B C 1
ATOM 4747 O O . ALA B 1 117 ? 31.324 31.459 21.664 1.00 22.83 117 ALA B O 1
ATOM 4749 N N . ASN B 1 118 ? 29.676 31.594 23.236 1.00 23.11 118 ASN B N 1
ATOM 4750 C CA . ASN B 1 118 ? 28.720 32.279 22.325 1.00 24.47 118 ASN B CA 1
ATOM 4751 C C . ASN B 1 118 ? 28.640 33.779 22.633 1.00 27.41 118 ASN B C 1
ATOM 4752 O O . ASN B 1 118 ? 28.109 34.524 21.785 1.00 29.42 118 ASN B O 1
ATOM 4757 N N . SER B 1 119 ? 29.089 34.195 23.812 1.00 24.29 119 SER B N 1
ATOM 4758 C CA . SER B 1 119 ? 28.962 35.581 24.327 1.00 23.89 119 SER B CA 1
ATOM 4759 C C . SER B 1 119 ? 30.128 35.862 25.279 1.00 22.95 119 SER B C 1
ATOM 4760 O O . SER B 1 119 ? 30.752 34.886 25.773 1.00 20.79 119 SER B O 1
ATOM 4763 N N . GLY B 1 120 ? 30.417 37.144 25.496 1.00 21.89 120 GLY B N 1
ATOM 4764 C CA . GLY B 1 120 ? 31.420 37.584 26.483 1.00 23.60 120 GLY B CA 1
ATOM 4765 C C . GLY B 1 120 ? 31.168 36.981 27.866 1.00 21.98 120 GLY B C 1
ATOM 4766 O O . GLY B 1 120 ? 32.133 36.463 28.499 1.00 19.86 120 GLY B O 1
ATOM 4767 N N . ALA B 1 121 ? 29.914 37.000 28.316 1.00 19.74 121 ALA B N 1
ATOM 4768 C CA . ALA B 1 121 ? 29.512 36.456 29.632 1.00 19.71 121 ALA B CA 1
ATOM 4769 C C . ALA B 1 121 ? 29.903 34.970 29.713 1.00 18.01 121 ALA B C 1
ATOM 4770 O O . ALA B 1 121 ? 30.470 34.573 30.750 1.00 18.02 121 ALA B O 1
ATOM 4772 N N . GLU B 1 122 ? 29.639 34.182 28.670 1.00 18.40 122 GLU B N 1
ATOM 4773 C CA . GLU B 1 122 ? 29.987 32.730 28.655 1.00 21.30 122 GLU B CA 1
ATOM 4774 C C . GLU B 1 122 ? 31.521 32.521 28.659 1.00 22.29 122 GLU B C 1
ATOM 4775 O O . GLU B 1 122 ? 31.989 31.587 29.334 1.00 20.45 122 GLU B O 1
ATOM 4781 N N . ALA B 1 123 ? 32.301 33.360 27.975 1.00 20.02 123 ALA B N 1
ATOM 4782 C CA . ALA B 1 123 ? 33.779 33.226 28.046 1.00 20.74 123 ALA B CA 1
ATOM 4783 C C . ALA B 1 123 ? 34.246 33.498 29.484 1.00 21.32 123 ALA B C 1
ATOM 4784 O O . ALA B 1 123 ? 35.078 32.723 30.020 1.00 20.44 123 ALA B O 1
ATOM 4786 N N . ASN B 1 124 ? 33.697 34.538 30.105 1.00 20.97 124 ASN B N 1
ATOM 4787 C CA . ASN B 1 124 ? 33.964 34.880 31.525 1.00 20.84 124 ASN B CA 1
ATOM 4788 C C . ASN B 1 124 ? 33.563 33.723 32.448 1.00 22.09 124 ASN B C 1
ATOM 4789 O O . ASN B 1 124 ? 34.346 33.369 33.372 1.00 23.85 124 ASN B O 1
ATOM 4794 N N . GLU B 1 125 ? 32.424 33.099 32.188 1.00 22.90 125 GLU B N 1
ATOM 4795 C CA . GLU B 1 125 ? 31.917 31.960 32.992 1.00 25.55 125 GLU B CA 1
ATOM 4796 C C . GLU B 1 125 ? 32.879 30.775 32.859 1.00 23.60 125 GLU B C 1
ATOM 4797 O O . GLU B 1 125 ? 33.131 30.087 33.881 1.00 20.78 125 GLU B O 1
ATOM 4803 N N . ILE B 1 126 ? 33.418 30.531 31.665 1.00 25.19 126 ILE B N 1
ATOM 4804 C CA . ILE B 1 126 ? 34.429 29.443 31.465 1.00 24.70 126 ILE B CA 1
ATOM 4805 C C . ILE B 1 126 ? 35.627 29.733 32.385 1.00 25.09 126 ILE B C 1
ATOM 4806 O O . ILE B 1 126 ? 36.141 28.804 33.023 1.00 21.67 126 ILE B O 1
ATOM 4811 N N . CYS B 1 127 ? 36.027 30.996 32.528 1.00 25.07 127 CYS B N 1
ATOM 4812 C CA . CYS B 1 127 ? 37.175 31.357 33.402 1.00 25.59 127 CYS B CA 1
ATOM 4813 C C . CYS B 1 127 ? 36.819 31.101 34.874 1.00 27.02 127 CYS B C 1
ATOM 4814 O O . CYS B 1 127 ? 37.720 30.551 35.616 1.00 23.12 127 CYS B O 1
ATOM 4817 N N . MET B 1 128 ? 35.578 31.424 35.292 1.00 23.63 128 MET B N 1
ATOM 4818 C CA . MET B 1 128 ? 35.122 31.149 36.683 1.00 24.38 128 MET B CA 1
ATOM 4819 C C . MET B 1 128 ? 35.232 29.647 36.949 1.00 22.85 128 MET B C 1
ATOM 4820 O O . MET B 1 128 ? 35.699 29.288 38.016 1.00 25.20 128 MET B O 1
ATOM 4825 N N . LYS B 1 129 ? 34.819 28.821 35.997 1.00 23.76 129 LYS B N 1
ATOM 4826 C CA . LYS B 1 129 ? 34.814 27.344 36.144 1.00 27.70 129 LYS B CA 1
ATOM 4827 C C . LYS B 1 129 ? 36.261 26.855 36.275 1.00 25.63 129 LYS B C 1
ATOM 4828 O O . LYS B 1 129 ? 36.564 26.133 37.227 1.00 24.28 129 LYS B O 1
ATOM 4834 N N . HIS B 1 130 ? 37.122 27.248 35.349 1.00 24.22 130 HIS B N 1
ATOM 4835 C CA . HIS B 1 130 ? 38.512 26.731 35.316 1.00 24.22 130 HIS B CA 1
ATOM 4836 C C . HIS B 1 130 ? 39.224 27.193 36.592 1.00 22.60 130 HIS B C 1
ATOM 4837 O O . HIS B 1 130 ? 39.962 26.382 37.170 1.00 21.55 130 HIS B O 1
ATOM 4844 N N . ALA B 1 131 ? 39.005 28.445 37.010 1.00 20.37 131 ALA B N 1
ATOM 4845 C CA . ALA B 1 131 ? 39.553 29.020 38.254 1.00 20.86 131 ALA B CA 1
ATOM 4846 C C . ALA B 1 131 ? 39.109 28.150 39.434 1.00 23.89 131 ALA B C 1
ATOM 4847 O O . ALA B 1 131 ? 39.931 27.884 40.333 1.00 21.96 131 ALA B O 1
ATOM 4849 N N . GLU B 1 132 ? 37.841 27.739 39.444 1.00 24.39 132 GLU B N 1
ATOM 4850 C CA . GLU B 1 132 ? 37.317 26.952 40.577 1.00 24.99 132 GLU B CA 1
ATOM 4851 C C . GLU B 1 132 ? 37.917 25.546 40.538 1.00 23.49 132 GLU B C 1
ATOM 4852 O O . GLU B 1 132 ? 38.133 25.004 41.640 1.00 22.46 132 GLU B O 1
ATOM 4858 N N . LEU B 1 133 ? 38.232 24.987 39.367 1.00 24.50 133 LEU B N 1
ATOM 4859 C CA . LEU B 1 133 ? 38.956 23.677 39.322 1.00 25.49 133 LEU B CA 1
ATOM 4860 C C . LEU B 1 133 ? 40.369 23.854 39.910 1.00 25.25 133 LEU B C 1
ATOM 4861 O O . LEU B 1 133 ? 40.819 22.968 40.694 1.00 27.32 133 LEU B O 1
ATOM 4866 N N . GLU B 1 134 ? 41.035 24.976 39.625 1.00 24.11 134 GLU B N 1
ATOM 4867 C CA . GLU B 1 134 ? 42.394 25.236 40.199 1.00 23.16 134 GLU B CA 1
ATOM 4868 C C . GLU B 1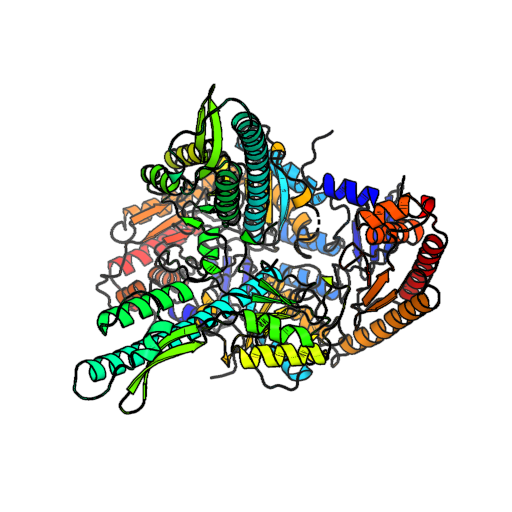 134 ? 42.292 25.335 41.722 1.00 21.89 134 GLU B C 1
ATOM 4869 O O . GLU B 1 134 ? 43.150 24.757 42.400 1.00 21.75 134 GLU B O 1
ATOM 4875 N N . ARG B 1 135 ? 41.271 26.032 42.242 1.00 21.41 135 ARG B N 1
ATOM 4876 C CA . ARG B 1 135 ? 41.122 26.242 43.704 1.00 20.77 135 ARG B CA 1
ATOM 4877 C C . ARG B 1 135 ? 40.936 24.872 44.366 1.00 22.96 135 ARG B C 1
ATOM 4878 O O . ARG B 1 135 ? 41.557 24.640 45.406 1.00 23.95 135 ARG B O 1
ATOM 4886 N N . GLN B 1 136 ? 40.134 23.992 43.762 1.00 23.85 136 GLN B N 1
ATOM 4887 C CA . GLN B 1 136 ? 39.873 22.624 44.282 1.00 25.75 136 GLN B CA 1
ATOM 4888 C C . GLN B 1 136 ? 41.161 21.788 44.299 1.00 26.29 136 GLN B C 1
ATOM 4889 O O . GLN B 1 136 ? 41.352 21.028 45.256 1.00 25.57 136 GLN B O 1
ATOM 4895 N N . GLU B 1 137 ? 41.985 21.868 43.259 1.00 29.05 137 GLU B N 1
ATOM 4896 C CA . GLU B 1 137 ? 43.310 21.206 43.263 1.00 29.93 137 GLU B CA 1
ATOM 4897 C C . GLU B 1 137 ? 44.130 21.719 44.451 1.00 27.52 137 GLU B C 1
ATOM 4898 O O . GLU B 1 137 ? 44.780 20.880 45.130 1.00 25.38 137 GLU B O 1
ATOM 4904 N N . ARG B 1 138 ? 44.161 23.043 44.667 1.00 25.59 138 ARG B N 1
ATOM 4905 C CA . ARG B 1 138 ? 44.917 23.635 45.791 1.00 25.36 138 ARG B CA 1
ATOM 4906 C C . ARG B 1 138 ? 44.345 23.096 47.106 1.00 26.37 138 ARG B C 1
ATOM 4907 O O . ARG B 1 138 ? 45.153 22.722 47.962 1.00 25.73 138 ARG B O 1
ATOM 4915 N N . ILE B 1 139 ? 43.014 23.034 47.262 1.00 25.00 139 ILE B N 1
ATOM 4916 C CA . ILE B 1 139 ? 42.339 22.532 48.499 1.00 23.49 139 ILE B CA 1
ATOM 4917 C C . ILE B 1 139 ? 42.749 21.067 48.712 1.00 23.45 139 ILE B C 1
ATOM 4918 O O . ILE B 1 139 ? 43.132 20.730 49.838 1.00 24.28 139 ILE B O 1
ATOM 4923 N N . THR B 1 140 ? 42.685 20.238 47.668 1.00 24.42 140 THR B N 1
ATOM 4924 C CA . THR B 1 140 ? 43.089 18.805 47.714 1.00 26.13 140 THR B CA 1
ATOM 4925 C C . THR B 1 140 ? 44.522 18.696 48.259 1.00 27.41 140 THR B C 1
ATOM 4926 O O . THR B 1 140 ? 44.717 17.935 49.215 1.00 28.75 140 THR B O 1
ATOM 4930 N N . ALA B 1 141 ? 45.476 19.448 47.712 1.00 29.03 141 ALA B N 1
ATOM 4931 C CA . ALA B 1 141 ? 46.907 19.399 48.127 1.00 28.09 141 ALA B CA 1
ATOM 4932 C C . ALA B 1 141 ? 47.016 19.828 49.597 1.00 31.56 141 ALA B C 1
ATOM 4933 O O . ALA B 1 141 ? 47.701 19.121 50.379 1.00 29.16 141 ALA B O 1
ATOM 4935 N N . LEU B 1 142 ? 46.340 20.920 49.990 1.00 28.20 142 LEU B N 1
ATOM 4936 C CA . LEU B 1 142 ? 46.412 21.422 51.380 1.00 29.44 142 LEU B CA 1
ATOM 4937 C C . LEU B 1 142 ? 45.885 20.337 52.343 1.00 32.87 142 LEU B C 1
ATOM 4938 O O . LEU B 1 142 ? 46.519 20.095 53.401 1.00 31.91 142 LEU B O 1
ATOM 4943 N N . PHE B 1 143 ? 44.772 19.692 51.993 1.00 30.12 143 PHE B N 1
ATOM 4944 C CA . PHE B 1 143 ? 44.096 18.697 52.868 1.00 32.34 143 PHE B CA 1
ATOM 4945 C C . PHE B 1 143 ? 44.931 17.412 52.917 1.00 28.35 143 PHE B C 1
ATOM 4946 O O . PHE B 1 143 ? 44.954 16.832 53.956 1.00 28.55 143 PHE B O 1
ATOM 4954 N N . ALA B 1 144 ? 45.605 17.003 51.836 1.00 29.72 144 ALA B N 1
ATOM 4955 C CA . ALA B 1 144 ? 46.569 15.875 51.837 1.00 30.21 144 ALA B CA 1
ATOM 4956 C C . ALA B 1 144 ? 47.655 16.133 52.887 1.00 32.41 144 ALA B C 1
ATOM 4957 O O . ALA B 1 144 ? 47.977 15.220 53.659 1.00 32.65 144 ALA B O 1
ATOM 4959 N N . GLU B 1 145 ? 48.195 17.349 52.909 1.00 31.06 145 GLU B N 1
ATOM 4960 C CA . GLU B 1 145 ? 49.262 17.762 53.852 1.00 33.19 145 GLU B CA 1
ATOM 4961 C C . GLU B 1 145 ? 48.727 17.745 55.297 1.00 32.11 145 GLU B C 1
ATOM 4962 O O . GLU B 1 145 ? 49.458 17.325 56.218 1.00 27.18 145 GLU B O 1
ATOM 4968 N N . ILE B 1 146 ? 47.509 18.243 55.501 1.00 30.53 146 ILE B N 1
ATOM 4969 C CA . ILE B 1 146 ? 46.878 18.308 56.854 1.00 34.94 146 ILE B CA 1
ATOM 4970 C C . ILE B 1 146 ? 46.640 16.867 57.335 1.00 35.27 146 ILE B C 1
ATOM 4971 O O . ILE B 1 146 ? 46.987 16.590 58.485 1.00 33.94 146 ILE B O 1
ATOM 4976 N N . ASP B 1 147 ? 46.171 15.984 56.454 1.00 34.07 147 ASP B N 1
ATOM 4977 C CA . ASP B 1 147 ? 45.963 14.540 56.733 1.00 38.84 147 ASP B CA 1
ATOM 4978 C C . ASP B 1 147 ? 47.260 13.943 57.290 1.00 41.26 147 ASP B C 1
ATOM 4979 O O . ASP B 1 147 ? 47.193 13.368 58.375 1.00 40.42 147 ASP B O 1
ATOM 4984 N N . ALA B 1 148 ? 48.392 14.104 56.591 1.00 36.85 148 ALA B N 1
ATOM 4985 C CA . ALA B 1 148 ? 49.721 13.611 57.025 1.00 35.07 148 ALA B CA 1
ATOM 4986 C C . ALA B 1 148 ? 50.122 14.280 58.357 1.00 35.10 148 ALA B C 1
ATOM 4987 O O . ALA B 1 148 ? 50.617 13.580 59.227 1.00 36.48 148 ALA B O 1
ATOM 4989 N N . GLU B 1 149 ? 49.906 15.581 58.528 1.00 33.87 149 GLU B N 1
ATOM 4990 C CA . GLU B 1 149 ? 50.215 16.294 59.797 1.00 35.41 149 GLU B CA 1
ATOM 4991 C C . GLU B 1 149 ? 49.382 15.704 60.954 1.00 41.46 149 GLU B C 1
ATOM 4992 O O . GLU B 1 149 ? 49.892 15.659 62.089 1.00 41.07 149 GLU B O 1
ATOM 4998 N N . LEU B 1 150 ? 48.130 15.314 60.694 1.00 41.10 150 LEU B N 1
ATOM 4999 C CA . LEU B 1 150 ? 47.217 14.758 61.730 1.00 43.42 150 LEU B CA 1
ATOM 5000 C C . LEU B 1 150 ? 47.727 13.364 62.130 1.00 45.67 150 LEU B C 1
ATOM 5001 O O . LEU B 1 150 ? 47.764 13.073 63.347 1.00 45.58 150 LEU B O 1
ATOM 5006 N N . ASP B 1 151 ? 48.127 12.553 61.143 1.00 47.03 151 ASP B N 1
ATOM 5007 C CA . ASP B 1 151 ? 48.600 11.153 61.337 1.00 53.49 151 ASP B CA 1
ATOM 5008 C C . ASP B 1 151 ? 49.901 11.169 62.165 1.00 52.75 151 ASP B C 1
ATOM 5009 O O . ASP B 1 151 ? 49.968 10.395 63.134 1.00 54.09 151 ASP B O 1
ATOM 5014 N N . THR B 1 152 ? 50.857 12.055 61.850 1.00 51.26 152 THR B N 1
ATOM 5015 C CA . THR B 1 152 ? 52.107 12.255 62.632 1.00 50.89 152 THR B CA 1
ATOM 5016 C C . THR B 1 152 ? 51.756 12.646 64.068 1.00 49.97 152 THR B C 1
ATOM 5017 O O . THR B 1 152 ? 52.355 12.067 64.983 1.00 47.36 152 THR B O 1
ATOM 5021 N N . ALA B 1 153 ? 50.857 13.616 64.247 1.00 48.95 153 ALA B N 1
ATOM 5022 C CA . ALA B 1 153 ? 50.459 14.159 65.566 1.00 50.98 153 ALA B CA 1
ATOM 5023 C C . ALA B 1 153 ? 49.785 13.067 66.408 1.00 55.67 153 ALA B C 1
ATOM 5024 O O . ALA B 1 153 ? 50.058 13.026 67.622 1.00 58.32 153 ALA B O 1
ATOM 5026 N N . ARG B 1 154 ? 48.935 12.233 65.796 1.00 59.58 154 ARG B N 1
ATOM 5027 C CA . ARG B 1 154 ? 48.203 11.138 66.494 1.00 65.47 154 ARG B CA 1
ATOM 5028 C C . ARG B 1 154 ? 49.202 10.072 66.980 1.00 68.72 154 ARG B C 1
ATOM 5029 O O . ARG B 1 154 ? 49.133 9.695 68.172 1.00 73.56 154 ARG B O 1
ATOM 5037 N N . GLU B 1 155 ? 50.091 9.620 66.086 1.00 65.84 155 GLU B N 1
ATOM 5038 C CA . GLU B 1 155 ? 51.114 8.566 66.335 1.00 65.57 155 GLU B CA 1
ATOM 5039 C C . GLU B 1 155 ? 52.075 9.026 67.438 1.00 60.65 155 GLU B C 1
ATOM 5040 O O . GLU B 1 155 ? 52.576 8.153 68.147 1.00 65.51 155 GLU B O 1
ATOM 5046 N N . ALA B 1 156 ? 52.289 10.334 67.607 1.00 52.83 156 ALA B N 1
ATOM 5047 C CA . ALA B 1 156 ? 53.170 10.911 68.649 1.00 54.63 156 ALA B CA 1
ATOM 5048 C C . ALA B 1 156 ? 52.416 11.072 69.977 1.00 61.17 156 ALA B C 1
ATOM 5049 O O . ALA B 1 156 ? 53.065 10.966 71.044 1.00 63.29 156 ALA B O 1
ATOM 5051 N N . LEU B 1 157 ? 51.112 11.361 69.923 1.00 63.14 157 LEU B N 1
ATOM 5052 C CA . LEU B 1 157 ? 50.262 11.606 71.123 1.00 67.22 157 LEU B CA 1
ATOM 5053 C C . LEU B 1 157 ? 49.757 10.274 71.694 1.00 70.69 157 LEU B C 1
ATOM 5054 O O . LEU B 1 157 ? 49.267 10.271 72.838 1.00 75.68 157 LEU B O 1
ATOM 5059 N N . THR B 1 158 ? 49.908 9.177 70.944 1.00 69.93 158 THR B N 1
ATOM 5060 C CA . THR B 1 158 ? 49.743 7.784 71.437 1.00 72.35 158 THR B CA 1
ATOM 5061 C C . THR B 1 158 ? 51.136 7.141 71.595 1.00 71.59 158 THR B C 1
ATOM 5062 O O . THR B 1 158 ? 51.278 5.952 71.298 1.00 69.30 158 THR B O 1
ATOM 5066 N N . THR B 1 159 ? 52.125 7.944 72.009 1.00 71.81 159 THR B N 1
ATOM 5067 C CA . THR B 1 159 ? 53.546 7.609 72.335 1.00 67.55 159 THR B CA 1
ATOM 5068 C C . THR B 1 159 ? 54.060 8.789 73.186 1.00 64.11 159 THR B C 1
ATOM 5069 O O . THR B 1 159 ? 53.335 9.150 74.114 1.00 58.37 159 THR B O 1
ATOM 5073 N N . GLY B 1 160 ? 55.177 9.448 72.850 1.00 64.78 160 GLY B N 1
ATOM 5074 C CA . GLY B 1 160 ? 55.797 10.464 73.726 1.00 63.96 160 GLY B CA 1
ATOM 5075 C C . GLY B 1 160 ? 55.709 11.868 73.155 1.00 68.99 160 GLY B C 1
ATOM 5076 O O . GLY B 1 160 ? 56.670 12.284 72.470 1.00 66.91 160 GLY B O 1
ATOM 5077 N N . THR B 1 161 ? 54.583 12.551 73.403 1.00 74.83 161 THR B N 1
ATOM 5078 C CA . THR B 1 161 ? 54.358 14.015 73.195 1.00 78.19 161 THR B CA 1
ATOM 5079 C C . THR B 1 161 ? 53.048 14.468 73.864 1.00 67.20 161 THR B C 1
ATOM 5080 O O . THR B 1 161 ? 52.072 13.700 73.856 1.00 55.40 161 THR B O 1
ATOM 5084 N N . ALA B 1 162 ? 53.024 15.692 74.395 1.00 64.08 162 ALA B N 1
ATOM 5085 C CA . ALA B 1 162 ? 51.848 16.319 75.045 1.00 68.40 162 ALA B CA 1
ATOM 5086 C C . ALA B 1 162 ? 51.273 17.407 74.123 1.00 71.24 162 ALA B C 1
ATOM 5087 O O . ALA B 1 162 ? 52.078 18.157 73.521 1.00 67.95 162 ALA B O 1
ATOM 5089 N N . THR B 1 163 ? 49.943 17.528 74.055 1.00 67.52 163 THR B N 1
ATOM 5090 C CA . THR B 1 163 ? 49.250 18.660 73.374 1.00 67.52 163 THR B CA 1
ATOM 5091 C C . THR B 1 163 ? 49.295 19.900 74.287 1.00 60.19 163 THR B C 1
ATOM 5092 O O . THR B 1 163 ? 49.173 19.730 75.496 1.00 61.20 163 THR B O 1
ATOM 5096 N N . LEU B 1 164 ? 49.502 21.096 73.724 1.00 56.86 164 LEU B N 1
ATOM 5097 C CA . LEU B 1 164 ? 49.484 22.402 74.444 1.00 58.66 164 LEU B CA 1
ATOM 5098 C C . LEU B 1 164 ? 48.022 22.836 74.633 1.00 63.79 164 LEU B C 1
ATOM 5099 O O . LEU B 1 164 ? 47.135 22.087 74.181 1.00 60.28 164 LEU B O 1
ATOM 5104 N N . ASP B 1 165 ? 47.784 23.957 75.319 1.00 69.39 165 ASP B N 1
ATOM 5105 C CA . ASP B 1 165 ? 46.443 24.491 75.702 1.00 64.97 165 ASP B CA 1
ATOM 5106 C C . ASP B 1 165 ? 45.484 24.763 74.537 1.00 68.92 165 ASP B C 1
ATOM 5107 O O . ASP B 1 165 ? 44.275 24.730 74.825 1.00 65.45 165 ASP B O 1
ATOM 5112 N N . THR B 1 166 ? 45.980 25.120 73.335 1.00 69.98 166 THR B N 1
ATOM 5113 C CA . THR B 1 166 ? 45.260 25.902 72.281 1.00 71.41 166 THR B CA 1
ATOM 5114 C C . THR B 1 166 ? 44.110 25.113 71.633 1.00 73.69 166 THR B C 1
ATOM 5115 O O . THR B 1 166 ? 43.896 25.296 70.415 1.00 68.43 166 THR B O 1
ATOM 5119 N N . ALA B 1 167 ? 43.358 24.318 72.404 1.00 71.24 167 ALA B N 1
ATOM 5120 C CA . ALA B 1 167 ? 42.111 23.641 71.978 1.00 70.29 167 ALA B CA 1
ATOM 5121 C C . ALA B 1 167 ? 41.038 24.698 71.649 1.00 70.10 167 ALA B C 1
ATOM 5122 O O . ALA B 1 167 ? 40.058 24.363 70.965 1.00 69.41 167 ALA B O 1
ATOM 5124 N N . SER B 1 168 ? 41.221 25.942 72.107 1.00 66.31 168 SER B N 1
ATOM 5125 C CA . SER B 1 168 ? 40.368 27.119 71.787 1.00 68.41 168 SER B CA 1
ATOM 5126 C C . SER B 1 168 ? 39.960 27.137 70.305 1.00 72.06 168 SER B C 1
ATOM 5127 O O . SER B 1 168 ? 38.744 27.213 70.019 1.00 72.06 168 SER B O 1
ATOM 5130 N N . LEU B 1 169 ? 40.931 27.048 69.389 1.00 69.27 169 LEU B N 1
ATOM 5131 C CA . LEU B 1 169 ? 40.730 27.298 67.931 1.00 63.93 169 LEU B CA 1
ATOM 5132 C C . LEU B 1 169 ? 39.663 26.359 67.359 1.00 60.92 169 LEU B C 1
ATOM 5133 O O . LEU B 1 169 ? 38.932 26.770 66.463 1.00 66.81 169 LEU B O 1
ATOM 5138 N N . PRO B 1 170 ? 39.549 25.074 67.771 1.00 65.69 170 PRO B N 1
ATOM 5139 C CA . PRO B 1 170 ? 38.289 24.343 67.622 1.00 69.76 170 PRO B CA 1
ATOM 5140 C C . PRO B 1 170 ? 37.359 24.661 68.810 1.00 68.78 170 PRO B C 1
ATOM 5141 O O . PRO B 1 170 ? 36.844 23.732 69.426 1.00 70.51 170 PRO B O 1
ATOM 5145 N N . GLY B 1 174 ? 36.814 24.043 72.208 1.00 68.98 174 GLY B N 1
ATOM 5146 C CA . GLY B 1 174 ? 38.087 23.639 72.838 1.00 69.65 174 GLY B CA 1
ATOM 5147 C C . GLY B 1 174 ? 37.877 22.682 73.998 1.00 73.75 174 GLY B C 1
ATOM 5148 O O . GLY B 1 174 ? 38.409 22.954 75.105 1.00 71.58 174 GLY B O 1
ATOM 5149 N N . GLY B 1 175 ? 37.193 21.565 73.732 1.00 73.13 175 GLY B N 1
ATOM 5150 C CA . GLY B 1 175 ? 36.540 20.720 74.750 1.00 71.81 175 GLY B CA 1
ATOM 5151 C C . GLY B 1 175 ? 37.476 19.870 75.608 1.00 71.50 175 GLY B C 1
ATOM 5152 O O . GLY B 1 175 ? 38.174 20.434 76.524 1.00 69.51 175 GLY B O 1
ATOM 5153 N N . ALA B 1 176 ? 37.424 18.549 75.386 1.00 72.10 176 ALA B N 1
ATOM 5154 C CA . ALA B 1 176 ? 37.968 17.490 76.275 1.00 68.87 176 ALA B CA 1
ATOM 5155 C C . ALA B 1 176 ? 39.500 17.494 76.229 1.00 68.46 176 ALA B C 1
ATOM 5156 O O . ALA B 1 176 ? 40.120 17.319 77.302 1.00 66.77 176 ALA B O 1
ATOM 5158 N N . GLY B 1 177 ? 40.077 17.682 75.034 1.00 64.96 177 GLY B N 1
ATOM 5159 C CA . GLY B 1 177 ? 41.531 17.723 74.803 1.00 57.69 177 GLY B CA 1
ATOM 5160 C C . GLY B 1 177 ? 42.075 16.341 74.511 1.00 55.02 177 GLY B C 1
ATOM 5161 O O . GLY B 1 177 ? 43.292 16.222 74.377 1.00 56.43 177 GLY B O 1
ATOM 5162 N N . ASP B 1 178 ? 41.214 15.324 74.417 1.00 55.83 178 ASP B N 1
ATOM 5163 C CA . ASP B 1 178 ? 41.645 13.946 74.067 1.00 59.28 178 ASP B CA 1
ATOM 5164 C C . ASP B 1 178 ? 41.950 13.914 72.564 1.00 66.12 178 ASP B C 1
ATOM 5165 O O . ASP B 1 178 ? 41.369 14.749 71.829 1.00 77.08 178 ASP B O 1
ATOM 5170 N N . VAL B 1 179 ? 42.816 13.003 72.119 1.00 61.91 179 VAL B N 1
ATOM 5171 C CA . VAL B 1 179 ? 43.399 13.050 70.744 1.00 63.07 179 VAL B CA 1
ATOM 5172 C C . VAL B 1 179 ? 42.265 12.938 69.713 1.00 63.62 179 VAL B C 1
ATOM 5173 O O . VAL B 1 179 ? 42.065 13.926 68.956 1.00 60.80 179 VAL B O 1
ATOM 5177 N N . ASP B 1 180 ? 41.499 11.841 69.745 1.00 63.60 180 ASP B N 1
ATOM 5178 C CA . ASP B 1 180 ? 40.425 11.524 68.766 1.00 65.77 180 ASP B CA 1
ATOM 5179 C C . ASP B 1 180 ? 39.386 12.662 68.728 1.00 63.84 180 ASP B C 1
ATOM 5180 O O . ASP B 1 180 ? 38.866 12.928 67.626 1.00 54.97 180 ASP B O 1
ATOM 5185 N N . GLY B 1 181 ? 39.125 13.321 69.865 1.00 57.06 181 GLY B N 1
ATOM 5186 C CA . GLY B 1 181 ? 38.141 14.416 69.986 1.00 59.92 181 GLY B CA 1
ATOM 5187 C C . GLY B 1 181 ? 38.609 15.713 69.345 1.00 60.97 181 GLY B C 1
ATOM 5188 O O . GLY B 1 181 ? 37.778 16.376 68.694 1.00 59.40 181 GLY B O 1
ATOM 5189 N N . VAL B 1 182 ? 39.874 16.098 69.546 1.00 63.00 182 VAL B N 1
ATOM 5190 C CA . VAL B 1 182 ? 40.456 17.339 68.951 1.00 58.17 182 VAL B CA 1
ATOM 5191 C C . VAL B 1 182 ? 40.486 17.165 67.427 1.00 54.77 182 VAL B C 1
ATOM 5192 O O . VAL B 1 182 ? 40.100 18.116 66.719 1.00 53.68 182 VAL B O 1
ATOM 5196 N N . ILE B 1 183 ? 40.883 15.978 66.960 1.00 50.12 183 ILE B N 1
ATOM 5197 C CA . ILE B 1 183 ? 40.961 15.618 65.512 1.00 53.13 183 ILE B CA 1
ATOM 5198 C C . ILE B 1 183 ? 39.556 15.658 64.896 1.00 55.45 183 ILE B C 1
ATOM 5199 O O . ILE B 1 183 ? 39.409 16.285 63.826 1.00 53.50 183 ILE B O 1
ATOM 5204 N N . ALA B 1 184 ? 38.563 15.044 65.549 1.00 54.06 184 ALA B N 1
ATOM 5205 C CA . ALA B 1 184 ? 37.142 15.076 65.118 1.00 49.68 184 ALA B CA 1
ATOM 5206 C C . ALA B 1 184 ? 36.687 16.525 64.939 1.00 41.77 184 ALA B C 1
ATOM 5207 O O . ALA B 1 184 ? 36.049 16.798 63.898 1.00 42.29 184 ALA B O 1
ATOM 5209 N N . ASP B 1 185 ? 37.004 17.396 65.903 1.00 39.99 185 ASP B N 1
ATOM 5210 C CA . ASP B 1 185 ? 36.656 18.840 65.876 1.00 43.61 185 ASP B CA 1
ATOM 5211 C C . ASP B 1 185 ? 37.397 19.544 64.728 1.00 47.41 185 ASP B C 1
ATOM 5212 O O . ASP B 1 185 ? 36.838 20.513 64.171 1.00 50.82 185 ASP B O 1
ATOM 5217 N N . ILE B 1 186 ? 38.618 19.108 64.399 1.00 46.01 186 ILE B N 1
ATOM 5218 C CA . ILE B 1 186 ? 39.438 19.724 63.312 1.00 41.85 186 ILE B CA 1
ATOM 5219 C C . ILE B 1 186 ? 38.797 19.347 61.968 1.00 38.02 186 ILE B C 1
ATOM 5220 O O . ILE B 1 186 ? 38.521 20.276 61.189 1.00 36.56 186 ILE B O 1
ATOM 5225 N N . HIS B 1 187 ? 38.544 18.052 61.739 1.00 39.84 187 HIS B N 1
ATOM 5226 C CA . HIS B 1 187 ? 37.806 17.511 60.567 1.00 45.15 187 HIS B CA 1
ATOM 5227 C C . HIS B 1 187 ? 36.511 18.304 60.340 1.00 49.97 187 HIS B C 1
ATOM 5228 O O . HIS B 1 187 ? 36.241 18.677 59.169 1.00 45.04 187 HIS B O 1
ATOM 5235 N N . ARG B 1 188 ? 35.737 18.542 61.400 1.00 50.08 188 ARG B N 1
ATOM 5236 C CA . ARG B 1 188 ? 34.415 19.217 61.331 1.00 51.32 188 ARG B CA 1
ATOM 5237 C C . ARG B 1 188 ? 34.641 20.690 60.964 1.00 47.60 188 ARG B C 1
ATOM 5238 O O . ARG B 1 188 ? 33.998 21.169 60.001 1.00 44.67 188 ARG B O 1
ATOM 5246 N N . HIS B 1 189 ? 35.543 21.383 61.657 1.00 41.96 189 HIS B N 1
ATOM 5247 C CA . HIS B 1 189 ? 35.863 22.806 61.355 1.00 41.85 189 HIS B CA 1
ATOM 5248 C C . HIS B 1 189 ? 36.324 22.926 59.887 1.00 40.27 189 HIS B C 1
ATOM 5249 O O . HIS B 1 189 ? 35.864 23.852 59.167 1.00 35.26 189 HIS B O 1
ATOM 5256 N N . ASN B 1 190 ? 37.169 22.001 59.443 1.00 38.46 190 ASN B N 1
ATOM 5257 C CA . ASN B 1 190 ? 37.781 22.038 58.090 1.00 38.11 190 ASN B CA 1
ATOM 5258 C C . ASN B 1 190 ? 36.722 21.689 57.043 1.00 38.37 190 ASN B C 1
ATOM 5259 O O . ASN B 1 190 ? 36.770 22.280 55.958 1.00 38.82 190 ASN B O 1
ATOM 5264 N N . ASP B 1 191 ? 35.818 20.750 57.337 1.00 39.35 191 ASP B N 1
ATOM 5265 C CA . ASP B 1 191 ? 34.740 20.346 56.397 1.00 39.06 191 ASP B CA 1
ATOM 5266 C C . ASP B 1 191 ? 33.818 21.545 56.150 1.00 39.23 191 ASP B C 1
ATOM 5267 O O . ASP B 1 191 ? 33.400 21.701 54.981 1.00 36.92 191 ASP B O 1
ATOM 5272 N N . GLU B 1 192 ? 33.561 22.376 57.171 1.00 36.81 192 GLU B N 1
ATOM 5273 C CA . GLU B 1 192 ? 32.723 23.604 57.050 1.00 42.23 192 GLU B CA 1
ATOM 5274 C C . GLU B 1 192 ? 33.400 24.607 56.108 1.00 38.52 192 GLU B C 1
ATOM 5275 O O . GLU B 1 192 ? 32.720 25.117 55.182 1.00 37.47 192 GLU B O 1
ATOM 5281 N N . ARG B 1 193 ? 34.671 24.920 56.361 1.00 35.76 193 ARG B N 1
ATOM 5282 C CA . ARG B 1 193 ? 35.453 25.857 55.514 1.00 36.13 193 ARG B CA 1
ATOM 5283 C C . ARG B 1 193 ? 35.406 25.351 54.070 1.00 33.47 193 ARG B C 1
ATOM 5284 O O . ARG B 1 193 ? 35.155 26.142 53.150 1.00 39.40 193 ARG B O 1
ATOM 5292 N N . ARG B 1 194 ? 35.581 24.049 53.884 1.00 33.65 194 ARG B N 1
ATOM 5293 C CA . ARG B 1 194 ? 35.724 23.450 52.543 1.00 32.22 194 ARG B CA 1
ATOM 5294 C C . ARG B 1 194 ? 34.381 23.463 51.816 1.00 35.19 194 ARG B C 1
ATOM 5295 O O . ARG B 1 194 ? 34.404 23.368 50.577 1.00 32.36 194 ARG B O 1
ATOM 5303 N N . ALA B 1 195 ? 33.259 23.512 52.544 1.00 33.27 195 ALA B N 1
ATOM 5304 C CA . ALA B 1 195 ? 31.897 23.564 51.955 1.00 31.09 195 ALA B CA 1
ATOM 5305 C C . ALA B 1 195 ? 31.622 24.984 51.441 1.00 30.31 195 ALA B C 1
ATOM 5306 O O . ALA B 1 195 ? 30.716 25.144 50.631 1.00 31.53 195 ALA B O 1
ATOM 5308 N N . GLU B 1 196 ? 32.352 26.001 51.906 1.00 31.32 196 GLU B N 1
ATOM 5309 C CA . GLU B 1 196 ? 32.020 27.402 51.533 1.00 32.48 196 GLU B CA 1
ATOM 5310 C C . GLU B 1 196 ? 32.224 27.608 50.028 1.00 33.07 196 GLU B C 1
ATOM 5311 O O . GLU B 1 196 ? 33.143 26.979 49.431 1.00 31.35 196 GLU B O 1
ATOM 5317 N N . ARG B 1 197 ? 31.358 28.429 49.421 1.00 29.65 197 ARG B N 1
ATOM 5318 C CA . ARG B 1 197 ? 31.404 28.757 47.976 1.00 29.06 197 ARG B CA 1
ATOM 5319 C C . ARG B 1 197 ? 32.652 29.594 47.714 1.00 25.08 197 ARG B C 1
ATOM 5320 O O . ARG B 1 197 ? 33.106 30.314 48.602 1.00 25.29 197 ARG B O 1
ATOM 5328 N N . PRO B 1 198 ? 33.237 29.544 46.505 1.00 22.34 198 PRO B N 1
ATOM 5329 C CA . PRO B 1 198 ? 34.382 30.396 46.176 1.00 23.48 198 PRO B CA 1
ATOM 5330 C C . PRO B 1 198 ? 34.049 31.890 46.203 1.00 23.96 198 PRO B C 1
ATOM 5331 O O . PRO B 1 198 ? 32.905 32.246 45.920 1.00 25.34 198 PRO B O 1
ATOM 5335 N N . LEU B 1 199 ? 35.025 32.720 46.552 1.00 22.52 199 LEU B N 1
ATOM 5336 C CA . LEU B 1 199 ? 34.914 34.192 46.431 1.00 24.03 199 LEU B CA 1
ATOM 5337 C C . LEU B 1 199 ? 35.669 34.653 45.185 1.00 25.41 199 LEU B C 1
ATOM 5338 O O . LEU B 1 199 ? 36.834 34.216 44.950 1.00 27.01 199 LEU B O 1
ATOM 5343 N N . PHE B 1 200 ? 35.005 35.487 44.391 1.00 24.25 200 PHE B N 1
ATOM 5344 C CA . PHE B 1 200 ? 35.596 36.154 43.213 1.00 22.75 200 PHE B CA 1
ATOM 5345 C C . PHE B 1 200 ? 35.843 37.599 43.592 1.00 24.73 200 PHE B C 1
ATOM 5346 O O . PHE B 1 200 ? 34.943 38.212 44.200 1.00 22.29 200 PHE B O 1
ATOM 5354 N N . LEU B 1 201 ? 37.036 38.105 43.275 1.00 22.02 201 LEU B N 1
ATOM 5355 C CA . LEU B 1 201 ? 37.372 39.537 43.450 1.00 21.61 201 LEU B CA 1
ATOM 5356 C C . LEU B 1 201 ? 37.222 40.179 42.078 1.00 22.03 201 LEU B C 1
ATOM 5357 O O . LEU B 1 201 ? 37.665 39.573 41.096 1.00 21.64 201 LEU B O 1
ATOM 5362 N N . THR B 1 202 ? 36.575 41.334 41.998 1.00 24.66 202 THR B N 1
ATOM 5363 C CA . THR B 1 202 ? 36.417 42.051 40.711 1.00 26.04 202 THR B CA 1
ATOM 5364 C C . THR B 1 202 ? 36.725 43.531 40.923 1.00 25.36 202 THR B C 1
ATOM 5365 O O . THR B 1 202 ? 36.293 44.068 41.963 1.00 23.93 202 THR B O 1
ATOM 5369 N N . LEU B 1 203 ? 37.477 44.122 39.987 1.00 25.92 203 LEU B N 1
ATOM 5370 C CA . LEU B 1 203 ? 37.840 45.567 39.992 1.00 27.93 203 LEU B CA 1
ATOM 5371 C C . LEU B 1 203 ? 36.752 46.338 39.266 1.00 26.48 203 LEU B C 1
ATOM 5372 O O . LEU B 1 203 ? 36.999 46.746 38.134 1.00 27.82 203 LEU B O 1
ATOM 5377 N N . ASP B 1 204 ? 35.588 46.438 39.920 1.00 28.98 204 ASP B N 1
ATOM 5378 C CA . ASP B 1 204 ? 34.376 47.129 39.420 1.00 28.54 204 ASP B CA 1
ATOM 5379 C C . ASP B 1 204 ? 34.076 46.556 38.046 1.00 26.51 204 ASP B C 1
ATOM 5380 O O . ASP B 1 204 ? 33.907 47.317 37.124 1.00 29.95 204 ASP B O 1
ATOM 5385 N N . GLY B 1 205 ? 34.090 45.230 37.921 1.00 27.72 205 GLY B N 1
ATOM 5386 C CA . GLY B 1 205 ? 33.964 44.546 36.628 1.00 24.82 205 GLY B CA 1
ATOM 5387 C C . GLY B 1 205 ? 32.532 44.564 36.121 1.00 26.19 205 GLY B C 1
ATOM 5388 O O . GLY B 1 205 ? 31.593 44.418 36.952 1.00 25.77 205 GLY B O 1
ATOM 5389 N N . SER B 1 206 ? 32.362 44.721 34.812 1.00 24.05 206 SER B N 1
ATOM 5390 C CA . SER B 1 206 ? 31.034 44.690 34.146 1.00 27.46 206 SER B CA 1
ATOM 5391 C C . SER B 1 206 ? 30.476 43.262 34.178 1.00 25.30 206 SER B C 1
ATOM 5392 O O . SER B 1 206 ? 29.240 43.098 34.228 1.00 26.79 206 SER B O 1
ATOM 5395 N N . PHE B 1 207 ? 31.334 42.246 34.140 1.00 25.04 207 PHE B N 1
ATOM 5396 C CA . PHE B 1 207 ? 30.863 40.840 34.194 1.00 24.40 207 PHE B CA 1
ATOM 5397 C C . PHE B 1 207 ? 30.075 40.608 35.485 1.00 25.92 207 PHE B C 1
ATOM 5398 O O . PHE B 1 207 ? 28.887 40.207 35.394 1.00 23.92 207 PHE B O 1
ATOM 5406 N N . HIS B 1 208 ? 30.723 40.740 36.644 1.00 23.83 208 HIS B N 1
ATOM 5407 C CA . HIS B 1 208 ? 30.066 40.506 37.968 1.00 25.97 208 HIS B CA 1
ATOM 5408 C C . HIS B 1 208 ? 29.004 41.587 38.247 1.00 26.07 208 HIS B C 1
ATOM 5409 O O . HIS B 1 208 ? 28.024 41.260 38.919 1.00 23.13 208 HIS B O 1
ATOM 5416 N N . GLY B 1 209 ? 29.204 42.811 37.751 1.00 27.78 209 GLY B N 1
ATOM 5417 C CA . GLY B 1 209 ? 28.187 43.880 37.781 1.00 30.87 209 GLY B CA 1
ATOM 5418 C C . GLY B 1 209 ? 26.852 43.384 37.221 1.00 33.74 209 GLY B C 1
ATOM 5419 O O . GLY B 1 209 ? 25.805 43.613 37.883 1.00 28.58 209 GLY B O 1
ATOM 5420 N N . LYS B 1 210 ? 26.879 42.749 36.041 1.00 30.60 210 LYS B N 1
ATOM 5421 C CA . LYS B 1 210 ? 25.680 42.208 35.346 1.00 32.68 210 LYS B CA 1
ATOM 5422 C C . LYS B 1 210 ? 25.175 40.974 36.096 1.00 30.72 210 LYS B C 1
ATOM 5423 O O . LYS B 1 210 ? 23.952 40.860 36.273 1.00 29.76 210 LYS B O 1
ATOM 5429 N N . LEU B 1 211 ? 26.089 40.125 36.570 1.00 29.71 211 LEU B N 1
ATOM 5430 C CA . LEU B 1 211 ? 25.778 38.846 37.256 1.00 32.33 211 LEU B CA 1
ATOM 5431 C C . LEU B 1 211 ? 24.959 39.136 38.532 1.00 29.76 211 LEU B C 1
ATOM 5432 O O . LEU B 1 211 ? 23.976 38.423 38.790 1.00 27.78 211 LEU B O 1
ATOM 5437 N N . VAL B 1 212 ? 25.319 40.169 39.295 1.00 25.18 212 VAL B N 1
ATOM 5438 C CA . VAL B 1 212 ? 24.643 40.420 40.601 1.00 27.97 212 VAL B CA 1
ATOM 5439 C C . VAL B 1 212 ? 23.413 41.305 40.349 1.00 26.25 212 VAL B C 1
ATOM 5440 O O . VAL B 1 212 ? 22.596 41.392 41.247 1.00 26.66 212 VAL B O 1
ATOM 5444 N N . GLY B 1 213 ? 23.311 41.939 39.178 1.00 26.30 213 GLY B N 1
ATOM 5445 C CA . GLY B 1 213 ? 22.145 42.739 38.764 1.00 28.34 213 GLY B CA 1
ATOM 5446 C C . GLY B 1 213 ? 22.343 44.234 38.959 1.00 29.70 213 GLY B C 1
ATOM 5447 O O . GLY B 1 213 ? 21.355 44.988 38.793 1.00 26.69 213 GLY B O 1
ATOM 5448 N N . SER B 1 214 ? 23.548 44.682 39.312 1.00 26.95 214 SER B N 1
ATOM 5449 C CA . SER B 1 214 ? 23.831 46.135 39.466 1.00 30.11 214 SER B CA 1
ATOM 5450 C C . SER B 1 214 ? 23.872 46.802 38.086 1.00 30.12 214 SER B C 1
ATOM 5451 O O . SER B 1 214 ? 23.383 47.935 37.960 1.00 32.25 214 SER B O 1
ATOM 5454 N N . ILE B 1 215 ? 24.425 46.130 37.075 1.00 30.55 215 ILE B N 1
ATOM 5455 C CA . ILE B 1 215 ? 24.499 46.673 35.687 1.00 31.84 215 ILE B CA 1
ATOM 5456 C C . ILE B 1 215 ? 23.368 46.059 34.869 1.00 30.50 215 ILE B C 1
ATOM 5457 O O . ILE B 1 215 ? 23.344 44.848 34.722 1.00 27.85 215 ILE B O 1
ATOM 5462 N N . GLN B 1 216 ? 22.490 46.910 34.355 1.00 30.99 216 GLN B N 1
ATOM 5463 C CA . GLN B 1 216 ? 21.244 46.533 33.661 1.00 32.18 216 GLN B CA 1
ATOM 5464 C C . GLN B 1 216 ? 21.304 47.134 32.263 1.00 33.07 216 GLN B C 1
ATOM 5465 O O . GLN B 1 216 ? 22.289 47.832 31.995 1.00 32.67 216 GLN B O 1
ATOM 5471 N N . LEU B 1 217 ? 20.298 46.898 31.417 1.00 31.30 217 LEU B N 1
ATOM 5472 C CA . LEU B 1 217 ? 20.329 47.405 30.021 1.00 35.70 217 LEU B CA 1
ATOM 5473 C C . LEU B 1 217 ? 20.347 48.943 30.036 1.00 34.90 217 LEU B C 1
ATOM 5474 O O . LEU B 1 217 ? 21.114 49.519 29.261 1.00 34.06 217 LEU B O 1
ATOM 5479 N N . THR B 1 218 ? 19.577 49.591 30.913 1.00 34.83 218 THR B N 1
ATOM 5480 C CA . THR B 1 218 ? 19.336 51.063 30.855 1.00 41.01 218 THR B CA 1
ATOM 5481 C C . THR B 1 218 ? 19.763 51.757 32.150 1.00 41.40 218 THR B C 1
ATOM 5482 O O . THR B 1 218 ? 19.404 52.938 32.335 1.00 41.69 218 THR B O 1
ATOM 5486 N N . GLN B 1 219 ? 20.482 51.058 33.023 1.00 43.86 219 GLN B N 1
ATOM 5487 C CA . GLN B 1 219 ? 20.992 51.680 34.266 1.00 46.67 219 GLN B CA 1
ATOM 5488 C C . GLN B 1 219 ? 22.098 50.834 34.904 1.00 42.85 219 GLN B C 1
ATOM 5489 O O . GLN B 1 219 ? 22.175 49.593 34.688 1.00 35.48 219 GLN B O 1
ATOM 5495 N N . ASN B 1 220 ? 22.903 51.538 35.689 1.00 37.54 220 ASN B N 1
ATOM 5496 C CA . ASN B 1 220 ? 24.052 51.033 36.464 1.00 34.27 220 ASN B CA 1
ATOM 5497 C C . ASN B 1 220 ? 23.854 51.536 37.891 1.00 34.25 220 ASN B C 1
ATOM 5498 O O . ASN B 1 220 ? 23.988 52.761 38.086 1.00 37.72 220 ASN B O 1
ATOM 5503 N N . GLU B 1 221 ? 23.479 50.639 38.807 1.00 30.97 221 GLU B N 1
ATOM 5504 C CA . GLU B 1 221 ? 23.180 50.940 40.230 1.00 35.46 221 GLU B CA 1
ATOM 5505 C C . GLU B 1 221 ? 24.020 50.025 41.124 1.00 35.48 221 GLU B C 1
ATOM 5506 O O . GLU B 1 221 ? 23.580 48.942 41.522 1.00 33.49 221 GLU B O 1
ATOM 5512 N N . PRO B 1 222 ? 25.272 50.403 41.459 1.00 32.43 222 PRO B N 1
ATOM 5513 C CA . PRO B 1 222 ? 26.114 49.559 42.313 1.00 34.85 222 PRO B CA 1
ATOM 5514 C C . PRO B 1 222 ? 25.459 49.122 43.637 1.00 35.25 222 PRO B C 1
ATOM 5515 O O . PRO B 1 222 ? 25.834 48.117 44.178 1.00 37.76 222 PRO B O 1
ATOM 5519 N N . TRP B 1 223 ? 24.488 49.888 44.124 1.00 36.34 223 TRP B N 1
ATOM 5520 C CA . TRP B 1 223 ? 23.776 49.677 45.413 1.00 39.45 223 TRP B CA 1
ATOM 5521 C C . TRP B 1 223 ? 22.675 48.610 45.243 1.00 40.72 223 TRP B C 1
ATOM 5522 O O . TRP B 1 223 ? 22.195 48.064 46.247 1.00 40.97 223 TRP B O 1
ATOM 5533 N N . ARG B 1 224 ? 22.294 48.306 44.006 1.00 38.69 224 ARG B N 1
ATOM 5534 C CA . ARG B 1 224 ? 21.200 47.354 43.685 1.00 42.52 224 ARG B CA 1
ATOM 5535 C C . ARG B 1 224 ? 21.864 46.040 43.224 1.00 38.54 224 ARG B C 1
ATOM 5536 O O . ARG B 1 224 ? 22.492 46.024 42.142 1.00 34.64 224 ARG B O 1
ATOM 5544 N N . THR B 1 225 ? 21.792 44.991 44.047 1.00 31.87 225 THR B N 1
ATOM 5545 C CA . THR B 1 225 ? 22.382 43.663 43.764 1.00 30.75 225 THR B CA 1
ATOM 5546 C C . THR B 1 225 ? 21.330 42.575 43.993 1.00 28.31 225 THR B C 1
ATOM 5547 O O . THR B 1 225 ? 21.518 41.690 44.829 1.00 27.90 225 THR B O 1
ATOM 5551 N N . PRO B 1 226 ? 20.223 42.554 43.214 1.00 29.06 226 PRO B N 1
ATOM 5552 C CA . PRO B 1 226 ? 19.131 41.593 43.416 1.00 27.29 226 PRO B CA 1
ATOM 5553 C C . PRO B 1 226 ? 19.449 40.113 43.163 1.00 27.22 226 PRO B C 1
ATOM 5554 O O . PRO B 1 226 ? 18.710 39.300 43.664 1.00 28.33 226 PRO B O 1
ATOM 5558 N N . PHE B 1 227 ? 20.519 39.798 42.422 1.00 24.17 227 PHE B N 1
ATOM 5559 C CA . PHE B 1 227 ? 20.821 38.407 41.978 1.00 26.05 227 PHE B CA 1
ATOM 5560 C C . PHE B 1 227 ? 22.083 37.827 42.640 1.00 26.68 227 PHE B C 1
ATOM 5561 O O . PHE B 1 227 ? 22.590 36.814 42.110 1.00 27.57 227 PHE B O 1
ATOM 5569 N N . THR B 1 228 ? 22.582 38.419 43.730 1.00 28.09 228 THR B N 1
ATOM 5570 C CA . THR B 1 228 ? 23.811 37.914 44.414 1.00 30.91 228 THR B CA 1
ATOM 5571 C C . THR B 1 228 ? 23.578 36.456 44.840 1.00 29.56 228 THR B C 1
ATOM 5572 O O . THR B 1 228 ? 24.509 35.675 44.733 1.00 29.59 228 THR B O 1
ATOM 5576 N N . ALA B 1 229 ? 22.365 36.084 45.249 1.00 29.10 229 ALA B N 1
ATOM 5577 C CA . ALA B 1 229 ? 22.044 34.712 45.726 1.00 29.02 229 ALA B CA 1
ATOM 5578 C C . ALA B 1 229 ? 22.041 33.677 44.580 1.00 28.32 229 ALA B C 1
ATOM 5579 O O . ALA B 1 229 ? 22.066 32.464 44.896 1.00 27.88 229 ALA B O 1
ATOM 5581 N N . LEU B 1 230 ? 22.086 34.105 43.308 1.00 27.85 230 LEU B N 1
ATOM 5582 C CA . LEU B 1 230 ? 22.088 33.195 42.121 1.00 29.75 230 LEU B CA 1
ATOM 5583 C C . LEU B 1 230 ? 23.517 32.828 41.681 1.00 30.29 230 LEU B C 1
ATOM 5584 O O . LEU B 1 230 ? 23.703 31.909 40.821 1.00 32.53 230 LEU B O 1
ATOM 5589 N N . SER B 1 231 ? 24.520 33.502 42.222 1.00 32.52 231 SER B N 1
ATOM 5590 C CA . SER B 1 231 ? 25.930 33.377 41.769 1.00 33.31 231 SER B CA 1
ATOM 5591 C C . SER B 1 231 ? 26.847 33.137 42.968 1.00 31.43 231 SER B C 1
ATOM 5592 O O . SER B 1 231 ? 26.384 33.288 44.122 1.00 29.67 231 SER B O 1
ATOM 5595 N N . SER B 1 232 ? 28.114 32.816 42.709 1.00 32.56 232 SER B N 1
ATOM 5596 C CA . SER B 1 232 ? 29.201 32.773 43.725 1.00 30.06 232 SER B CA 1
ATOM 5597 C C . SER B 1 232 ? 29.346 34.156 44.338 1.00 24.78 232 SER B C 1
ATOM 5598 O O . SER B 1 232 ? 29.163 35.152 43.661 1.00 23.72 232 SER B O 1
ATOM 5601 N N . PRO B 1 233 ? 29.683 34.281 45.632 1.00 24.55 233 PRO B N 1
ATOM 5602 C CA . PRO B 1 233 ? 29.965 35.583 46.203 1.00 24.89 233 PRO B CA 1
ATOM 5603 C C . PRO B 1 233 ? 31.052 36.306 45.399 1.00 26.14 233 PRO B C 1
ATOM 5604 O O . PRO B 1 233 ? 31.996 35.659 44.923 1.00 25.42 233 PRO B O 1
ATOM 5608 N N . ALA B 1 234 ? 30.858 37.609 45.217 1.00 26.00 234 ALA B N 1
ATOM 5609 C CA . ALA B 1 234 ? 31.801 38.520 44.547 1.00 27.45 234 ALA B CA 1
ATOM 5610 C C . ALA B 1 234 ? 32.099 39.662 45.505 1.00 28.87 234 ALA B C 1
ATOM 5611 O O . ALA B 1 234 ? 31.181 40.134 46.161 1.00 28.75 234 ALA B O 1
ATOM 5613 N N . ARG B 1 235 ? 33.355 40.045 45.623 1.00 27.11 235 ARG B N 1
ATOM 5614 C CA . ARG B 1 235 ? 33.755 41.233 46.393 1.00 30.25 235 ARG B CA 1
ATOM 5615 C C . ARG B 1 235 ? 34.229 42.230 45.352 1.00 28.55 235 ARG B C 1
ATOM 5616 O O . ARG B 1 235 ? 35.117 41.866 44.578 1.00 29.07 235 ARG B O 1
ATOM 5624 N N . PHE B 1 236 ? 33.598 43.397 45.316 1.00 26.31 236 PHE B N 1
ATOM 5625 C CA . PHE B 1 236 ? 33.905 44.500 44.380 1.00 29.60 236 PHE B CA 1
ATOM 5626 C C . PHE B 1 236 ? 35.010 45.321 45.037 1.00 31.68 236 PHE B C 1
ATOM 5627 O O . PHE B 1 236 ? 34.779 45.790 46.134 1.00 35.38 236 PHE B O 1
ATOM 5635 N N . LEU B 1 237 ? 36.175 45.404 44.403 1.00 30.78 237 LEU B N 1
ATOM 5636 C CA . LEU B 1 237 ? 37.330 46.176 44.890 1.00 31.19 237 LEU B CA 1
ATOM 5637 C C . LEU B 1 237 ? 37.316 47.533 44.205 1.00 32.06 237 LEU B C 1
ATOM 5638 O O . LEU B 1 237 ? 37.003 47.631 43.016 1.00 32.37 237 LEU B O 1
ATOM 5643 N N . PRO B 1 238 ? 37.671 48.615 44.928 1.00 33.21 238 PRO B N 1
ATOM 5644 C CA . PRO B 1 238 ? 37.653 49.952 44.338 1.00 34.07 238 PRO B CA 1
ATOM 5645 C C . PRO B 1 238 ? 38.863 50.219 43.425 1.00 36.45 238 PRO B C 1
ATOM 5646 O O . PRO B 1 238 ? 39.936 50.473 43.934 1.00 37.77 238 PRO B O 1
ATOM 5650 N N . ALA B 1 239 ? 38.656 50.181 42.108 1.00 36.45 239 ALA B N 1
ATOM 5651 C CA . ALA B 1 239 ? 39.701 50.340 41.068 1.00 41.99 239 ALA B CA 1
ATOM 5652 C C . ALA B 1 239 ? 40.376 51.703 41.215 1.00 44.60 239 ALA B C 1
ATOM 5653 O O . ALA B 1 239 ? 41.566 51.822 40.907 1.00 47.28 239 ALA B O 1
ATOM 5655 N N . ASP B 1 240 ? 39.620 52.695 41.669 1.00 44.06 240 ASP B N 1
ATOM 5656 C CA . ASP B 1 240 ? 40.080 54.096 41.796 1.00 49.69 240 ASP B CA 1
ATOM 5657 C C . ASP B 1 240 ? 41.005 54.236 43.018 1.00 53.02 240 ASP B C 1
ATOM 5658 O O . ASP B 1 240 ? 41.840 55.144 43.000 1.00 47.96 240 ASP B O 1
ATOM 5663 N N . GLU B 1 241 ? 40.922 53.346 44.011 1.00 55.74 241 GLU B N 1
ATOM 5664 C CA . GLU B 1 241 ? 41.661 53.477 45.305 1.00 51.33 241 GLU B CA 1
ATOM 5665 C C . GLU B 1 241 ? 42.458 52.197 45.575 1.00 48.04 241 GLU B C 1
ATOM 5666 O O . GLU B 1 241 ? 42.162 51.450 46.508 1.00 53.23 241 GLU B O 1
ATOM 5672 N N . PRO B 1 242 ? 43.495 51.898 44.759 1.00 43.08 242 PRO B N 1
ATOM 5673 C CA . PRO B 1 242 ? 44.264 50.664 44.905 1.00 43.60 242 PRO B CA 1
ATOM 5674 C C . PRO B 1 242 ? 44.893 50.496 46.292 1.00 41.94 242 PRO B C 1
ATOM 5675 O O . PRO B 1 242 ? 45.160 49.370 46.645 1.00 37.88 242 PRO B O 1
ATOM 5679 N N . GLU B 1 243 ? 45.089 51.594 47.030 1.00 44.94 243 GLU B N 1
ATOM 5680 C CA . GLU B 1 243 ? 45.676 51.601 48.405 1.00 49.87 243 GLU B CA 1
ATOM 5681 C C . GLU B 1 243 ? 44.668 51.026 49.424 1.00 48.41 243 GLU B C 1
ATOM 5682 O O . GLU B 1 243 ? 45.111 50.633 50.501 1.00 48.59 243 GLU B O 1
ATOM 5688 N N . LEU B 1 244 ? 43.373 50.979 49.098 1.00 40.30 244 LEU B N 1
ATOM 5689 C CA . LEU B 1 244 ? 42.320 50.387 49.966 1.00 41.32 244 LEU B CA 1
ATOM 5690 C C . LEU B 1 244 ? 42.226 48.880 49.716 1.00 38.09 244 LEU B C 1
ATOM 5691 O O . LEU B 1 244 ? 41.740 48.179 50.598 1.00 37.69 244 LEU B O 1
ATOM 5696 N N . ILE B 1 245 ? 42.679 48.409 48.556 1.00 36.00 245 ILE B N 1
ATOM 5697 C CA . ILE B 1 245 ? 42.420 47.016 48.090 1.00 34.23 245 ILE B CA 1
ATOM 5698 C C . ILE B 1 245 ? 43.078 46.022 49.048 1.00 31.27 245 ILE B C 1
ATOM 5699 O O . ILE B 1 245 ? 42.434 45.027 49.366 1.00 31.22 245 ILE B O 1
ATOM 5704 N N . GLY B 1 246 ? 44.294 46.300 49.526 1.00 33.45 246 GLY B N 1
ATOM 5705 C CA . GLY B 1 246 ? 45.075 45.340 50.328 1.00 31.90 246 GLY B CA 1
ATOM 5706 C C . GLY B 1 246 ? 44.331 44.952 51.596 1.00 37.07 246 GLY B C 1
ATOM 5707 O O . GLY B 1 246 ? 44.211 43.731 51.886 1.00 39.19 246 GLY B O 1
ATOM 5708 N N . LYS B 1 247 ? 43.771 45.942 52.296 1.00 40.99 247 LYS B N 1
ATOM 5709 C CA . LYS B 1 247 ? 43.047 45.731 53.575 1.00 43.71 247 LYS B CA 1
ATOM 5710 C C . LYS B 1 247 ? 41.727 44.982 53.310 1.00 36.95 247 LYS B C 1
ATOM 5711 O O . LYS B 1 247 ? 41.382 44.067 54.083 1.00 36.74 247 LYS B O 1
ATOM 5717 N N . ILE B 1 248 ? 41.012 45.333 52.247 1.00 34.67 248 ILE B N 1
ATOM 5718 C CA . ILE B 1 248 ? 39.746 44.632 51.868 1.00 33.98 248 ILE B CA 1
ATOM 5719 C C . ILE B 1 248 ? 40.045 43.140 51.670 1.00 30.31 248 ILE B C 1
ATOM 5720 O O . ILE B 1 248 ? 39.294 42.315 52.180 1.00 30.48 248 ILE B O 1
ATOM 5725 N N . VAL B 1 249 ? 41.128 42.803 50.979 1.00 31.36 249 VAL B N 1
ATOM 5726 C CA . VAL B 1 249 ? 41.443 41.379 50.661 1.00 29.59 249 VAL B CA 1
ATOM 5727 C C . VAL B 1 249 ? 41.929 40.681 51.942 1.00 28.74 249 VAL B C 1
ATOM 5728 O O . VAL B 1 249 ? 41.507 39.520 52.173 1.00 24.56 249 VAL B O 1
ATOM 5732 N N . GLU B 1 250 ? 42.727 41.382 52.758 1.00 34.67 250 GLU B N 1
ATOM 5733 C CA . GLU B 1 250 ? 43.230 40.902 54.075 1.00 35.74 250 GLU B CA 1
ATOM 5734 C C . GLU B 1 250 ? 42.043 40.441 54.939 1.00 36.72 250 GLU B C 1
ATOM 5735 O O . GLU B 1 250 ? 42.164 39.372 55.560 1.00 36.36 250 GLU B O 1
ATOM 5741 N N . ASP B 1 251 ? 40.907 41.150 54.878 1.00 34.07 251 ASP B N 1
ATOM 5742 C CA . ASP B 1 251 ? 39.682 40.854 55.679 1.00 35.48 251 ASP B CA 1
ATOM 5743 C C . ASP B 1 251 ? 38.993 39.591 55.176 1.00 29.03 251 ASP B C 1
ATOM 5744 O O . ASP B 1 251 ? 38.219 39.058 55.930 1.00 27.03 251 ASP B O 1
ATOM 5749 N N . GLU B 1 252 ? 39.281 39.114 53.966 1.00 29.65 252 GLU B N 1
ATOM 5750 C CA . GLU B 1 252 ? 38.657 37.880 53.404 1.00 30.71 252 GLU B CA 1
ATOM 5751 C C . GLU B 1 252 ? 39.475 36.625 53.741 1.00 32.78 252 GLU B C 1
ATOM 5752 O O . GLU B 1 252 ? 39.022 35.527 53.369 1.00 35.29 252 GLU B O 1
ATOM 5758 N N . ARG B 1 253 ? 40.629 36.767 54.411 1.00 34.71 253 ARG B N 1
ATOM 5759 C CA . ARG B 1 253 ? 41.465 35.618 54.842 1.00 33.93 253 ARG B CA 1
ATOM 5760 C C . ARG B 1 253 ? 40.654 34.672 55.716 1.00 34.66 253 ARG B C 1
ATOM 5761 O O . ARG B 1 253 ? 40.021 35.165 56.653 1.00 36.56 253 ARG B O 1
ATOM 5769 N N . ARG B 1 254 ? 40.755 33.366 55.493 1.00 31.33 254 ARG B N 1
ATOM 5770 C CA . ARG B 1 254 ? 40.174 32.344 56.388 1.00 33.15 254 ARG B CA 1
ATOM 5771 C C . ARG B 1 254 ? 41.166 31.194 56.512 1.00 33.92 254 ARG B C 1
ATOM 5772 O O . ARG B 1 254 ? 41.983 31.022 55.587 1.00 27.50 254 ARG B O 1
ATOM 5780 N N . SER B 1 255 ? 41.051 30.432 57.606 1.00 34.89 255 SER B N 1
ATOM 5781 C CA . SER B 1 255 ? 42.008 29.382 58.017 1.00 34.67 255 SER B CA 1
ATOM 5782 C C . SER B 1 255 ? 41.314 28.038 58.123 1.00 37.01 255 SER B C 1
ATOM 5783 O O . SER B 1 255 ? 40.136 27.995 58.501 1.00 36.16 255 SER B O 1
ATOM 5786 N N . VAL B 1 256 ? 42.062 26.977 57.833 1.00 33.19 256 VAL B N 1
ATOM 5787 C CA . VAL B 1 256 ? 41.742 25.615 58.319 1.00 32.18 256 VAL B CA 1
ATOM 5788 C C . VAL B 1 256 ? 42.706 25.327 59.475 1.00 35.69 256 VAL B C 1
ATOM 5789 O O . VAL B 1 256 ? 43.604 26.163 59.756 1.00 32.74 256 VAL B O 1
ATOM 5793 N N . LEU B 1 257 ? 42.473 24.221 60.168 1.00 34.10 257 LEU B N 1
ATOM 5794 C CA . LEU B 1 257 ? 43.222 23.887 61.388 1.00 34.99 257 LEU B CA 1
ATOM 5795 C C . LEU B 1 257 ? 44.000 22.604 61.135 1.00 33.52 257 LEU B C 1
ATOM 5796 O O . LEU B 1 257 ? 43.542 21.737 60.342 1.00 31.55 257 LEU B O 1
ATOM 5801 N N . THR B 1 258 ? 45.133 22.495 61.810 1.00 37.22 258 THR B N 1
ATOM 5802 C CA . THR B 1 258 ? 45.938 21.252 61.812 1.00 42.66 258 THR B CA 1
ATOM 5803 C C . THR B 1 258 ? 46.591 21.105 63.187 1.00 42.43 258 THR B C 1
ATOM 5804 O O . THR B 1 258 ? 46.501 22.051 64.015 1.00 38.19 258 THR B O 1
ATOM 5808 N N . LEU B 1 259 ? 47.176 19.926 63.396 1.00 41.81 259 LEU B N 1
ATOM 5809 C CA . LEU B 1 259 ? 48.054 19.593 64.535 1.00 42.00 259 LEU B CA 1
ATOM 5810 C C . LEU B 1 259 ? 49.507 19.719 64.064 1.00 41.61 259 LEU B C 1
ATOM 5811 O O . LEU B 1 259 ? 49.905 18.988 63.125 1.00 42.41 259 LEU B O 1
ATOM 5816 N N . SER B 1 260 ? 50.238 20.665 64.649 1.00 38.89 260 SER B N 1
ATOM 5817 C CA . SER B 1 260 ? 51.689 20.878 64.446 1.00 39.07 260 SER B CA 1
ATOM 5818 C C . SER B 1 260 ? 52.484 20.230 65.589 1.00 41.80 260 SER B C 1
ATOM 5819 O O . SER B 1 260 ? 52.258 20.613 66.747 1.00 40.09 260 SER B O 1
ATOM 5822 N N . LEU B 1 261 ? 53.393 19.310 65.254 1.00 40.00 261 LEU B N 1
ATOM 5823 C CA . LEU B 1 261 ? 54.304 18.597 66.193 1.00 41.40 261 LEU B CA 1
ATOM 5824 C C . LEU B 1 261 ? 55.649 19.323 66.225 1.00 46.92 261 LEU B C 1
ATOM 5825 O O . LEU B 1 261 ? 56.304 19.364 65.168 1.00 44.59 261 LEU B O 1
ATOM 5830 N N . ASP B 1 262 ? 56.026 19.893 67.371 1.00 51.79 262 ASP B N 1
ATOM 5831 C CA . ASP B 1 262 ? 57.377 20.472 67.609 1.00 58.49 262 ASP B CA 1
ATOM 5832 C C . ASP B 1 262 ? 58.006 19.767 68.820 1.00 64.39 262 ASP B C 1
ATOM 5833 O O . ASP B 1 262 ? 57.626 20.117 69.969 1.00 59.53 262 ASP B O 1
ATOM 5838 N N . LYS B 1 263 ? 58.930 18.827 68.563 1.00 65.01 263 LYS B N 1
ATOM 5839 C CA . LYS B 1 263 ? 59.684 18.033 69.574 1.00 68.59 263 LYS B CA 1
ATOM 5840 C C . LYS B 1 263 ? 58.673 17.209 70.382 1.00 64.10 263 LYS B C 1
ATOM 5841 O O . LYS B 1 263 ? 58.271 16.149 69.864 1.00 64.02 263 LYS B O 1
ATOM 5847 N N . ASP B 1 264 ? 58.254 17.664 71.571 1.00 63.99 264 ASP B N 1
ATOM 5848 C CA . ASP B 1 264 ? 57.371 16.879 72.479 1.00 70.39 264 ASP B CA 1
ATOM 5849 C C . ASP B 1 264 ? 56.047 17.626 72.696 1.00 68.40 264 ASP B C 1
ATOM 5850 O O . ASP B 1 264 ? 55.281 17.225 73.594 1.00 77.35 264 ASP B O 1
ATOM 5855 N N . THR B 1 265 ? 55.744 18.596 71.833 1.00 63.69 265 THR B N 1
ATOM 5856 C CA . THR B 1 265 ? 54.521 19.437 71.883 1.00 60.21 265 THR B CA 1
ATOM 5857 C C . THR B 1 265 ? 53.771 19.332 70.550 1.00 57.90 265 THR B C 1
ATOM 5858 O O . THR B 1 265 ? 54.391 19.596 69.497 1.00 51.82 265 THR B O 1
ATOM 5862 N N . VAL B 1 266 ? 52.497 18.940 70.598 1.00 51.68 266 VAL B N 1
ATOM 5863 C CA . VAL B 1 266 ? 51.522 19.093 69.480 1.00 48.94 266 VAL B CA 1
ATOM 5864 C C . VAL B 1 266 ? 50.635 20.300 69.818 1.00 50.94 266 VAL B C 1
ATOM 5865 O O . VAL B 1 266 ? 50.050 20.294 70.917 1.00 52.56 266 VAL B O 1
ATOM 5869 N N . ARG B 1 267 ? 50.581 21.310 68.947 1.00 50.82 267 ARG B N 1
ATOM 5870 C CA . ARG B 1 267 ? 49.664 22.481 69.051 1.00 53.99 267 ARG B CA 1
ATOM 5871 C C . ARG B 1 267 ? 48.652 22.463 67.898 1.00 54.39 267 ARG B C 1
ATOM 5872 O O . ARG B 1 267 ? 49.034 22.050 66.780 1.00 49.68 267 ARG B O 1
ATOM 5880 N N . VAL B 1 268 ? 47.420 22.906 68.161 1.00 51.35 268 VAL B N 1
ATOM 5881 C CA . VAL B 1 268 ? 46.426 23.244 67.108 1.00 48.02 268 VAL B CA 1
ATOM 5882 C C . VAL B 1 268 ? 46.857 24.593 66.530 1.00 45.10 268 VAL B C 1
ATOM 5883 O O . VAL B 1 268 ? 47.116 25.523 67.332 1.00 41.95 268 VAL B O 1
ATOM 5887 N N . VAL B 1 269 ? 47.005 24.675 65.206 1.00 42.92 269 VAL B N 1
ATOM 5888 C CA . VAL B 1 269 ? 47.446 25.930 64.521 1.00 46.35 269 VAL B CA 1
ATOM 5889 C C . VAL B 1 269 ? 46.600 26.152 63.261 1.00 40.76 269 VAL B C 1
ATOM 5890 O O . VAL B 1 269 ? 46.060 25.178 62.680 1.00 43.14 269 VAL B O 1
ATOM 5894 N N . GLU B 1 270 ? 46.526 27.408 62.866 1.00 39.52 270 GLU B N 1
ATOM 5895 C CA . GLU B 1 270 ? 45.833 27.874 61.654 1.00 38.89 270 GLU B CA 1
ATOM 5896 C C . GLU B 1 270 ? 46.782 27.831 60.456 1.00 38.16 270 GLU B C 1
ATOM 5897 O O . GLU B 1 270 ? 47.953 28.214 60.592 1.00 34.66 270 GLU B O 1
ATOM 5903 N N . ARG B 1 271 ? 46.265 27.324 59.344 1.00 38.82 271 ARG B N 1
ATOM 5904 C CA . ARG B 1 271 ? 46.860 27.445 57.994 1.00 37.71 271 ARG B CA 1
ATOM 5905 C C . ARG B 1 271 ? 45.866 28.177 57.090 1.00 34.67 271 ARG B C 1
ATOM 5906 O O . ARG B 1 271 ? 44.640 27.919 57.204 1.00 25.91 271 ARG B O 1
ATOM 5914 N N . ASP B 1 272 ? 46.405 29.018 56.210 1.00 31.79 272 ASP B N 1
ATOM 5915 C CA . ASP B 1 272 ? 45.673 29.777 55.165 1.00 31.35 272 ASP B CA 1
ATOM 5916 C C . ASP B 1 272 ? 44.890 28.800 54.298 1.00 29.46 272 ASP B C 1
ATOM 5917 O O . ASP B 1 272 ? 45.444 27.753 53.926 1.00 25.42 272 ASP B O 1
ATOM 5922 N N . PHE B 1 273 ? 43.640 29.131 54.002 1.00 25.19 273 PHE B N 1
ATOM 5923 C CA . PHE B 1 273 ? 42.766 28.354 53.100 1.00 26.26 273 PHE B CA 1
ATOM 5924 C C . PHE B 1 273 ? 42.622 29.124 51.789 1.00 24.38 273 PHE B C 1
ATOM 5925 O O . PHE B 1 273 ? 42.537 30.338 51.783 1.00 24.04 273 PHE B O 1
ATOM 5933 N N . PRO B 1 274 ? 42.574 28.448 50.632 1.00 25.31 274 PRO B N 1
ATOM 5934 C CA . PRO B 1 274 ? 42.243 29.106 49.366 1.00 26.93 274 PRO B CA 1
ATOM 5935 C C . PRO B 1 274 ? 40.752 29.536 49.290 1.00 26.18 274 PRO B C 1
ATOM 5936 O O . PRO B 1 274 ? 39.918 28.775 48.889 1.00 25.00 274 PRO B O 1
ATOM 5940 N N . VAL B 1 275 ? 40.460 30.769 49.694 1.00 26.34 275 VAL B N 1
ATOM 5941 C CA . VAL B 1 275 ? 39.099 31.380 49.700 1.00 26.35 275 VAL B CA 1
ATOM 5942 C C . VAL B 1 275 ? 38.769 31.870 48.290 1.00 25.19 275 VAL B C 1
ATOM 5943 O O . VAL B 1 275 ? 37.630 31.610 47.799 1.00 20.10 275 VAL B O 1
ATOM 5947 N N . VAL B 1 276 ? 39.738 32.549 47.674 1.00 20.81 276 VAL B N 1
ATOM 5948 C CA . VAL B 1 276 ? 39.528 33.310 46.416 1.00 23.60 276 VAL B CA 1
ATOM 5949 C C . VAL B 1 276 ? 39.823 32.420 45.215 1.00 22.73 276 VAL B C 1
ATOM 5950 O O . VAL B 1 276 ? 40.935 31.855 45.132 1.00 21.45 276 VAL B O 1
ATOM 5954 N N . ALA B 1 277 ? 38.856 32.302 44.313 1.00 20.92 277 ALA B N 1
ATOM 5955 C CA . ALA B 1 277 ? 39.010 31.513 43.070 1.00 20.76 277 ALA B CA 1
ATOM 5956 C C . ALA B 1 277 ? 39.779 32.332 42.033 1.00 19.96 277 ALA B C 1
ATOM 5957 O O . ALA B 1 277 ? 40.545 31.726 41.281 1.00 21.96 277 ALA B O 1
ATOM 5959 N N . ALA B 1 278 ? 39.506 33.626 41.915 1.00 18.29 278 ALA B N 1
ATOM 5960 C CA . ALA B 1 278 ? 40.033 34.443 40.801 1.00 18.26 278 ALA B CA 1
ATOM 5961 C C . ALA B 1 278 ? 39.875 35.939 41.091 1.00 20.27 278 ALA B C 1
ATOM 5962 O O . ALA B 1 278 ? 39.024 36.342 41.926 1.00 20.77 278 ALA B O 1
ATOM 5964 N N . ILE B 1 279 ? 40.723 36.719 40.435 1.00 21.37 279 ILE B N 1
ATOM 5965 C CA . ILE B 1 279 ? 40.664 38.194 40.331 1.00 21.12 279 ILE B CA 1
ATOM 5966 C C . ILE B 1 279 ? 40.264 38.523 38.892 1.00 22.08 279 ILE B C 1
ATOM 5967 O O . ILE B 1 279 ? 40.983 38.080 37.963 1.00 20.93 279 ILE B O 1
ATOM 5972 N N . PHE B 1 280 ? 39.181 39.290 38.727 1.00 20.63 280 PHE B N 1
ATOM 5973 C CA . PHE B 1 280 ? 38.713 39.785 37.410 1.00 21.45 280 PHE B CA 1
ATOM 5974 C C . PHE B 1 280 ? 39.099 41.254 37.257 1.00 21.08 280 PHE B C 1
ATOM 5975 O O . PHE B 1 280 ? 38.857 42.026 38.162 1.00 23.14 280 PHE B O 1
ATOM 5983 N N . VAL B 1 281 ? 39.692 41.605 36.118 1.00 22.34 281 VAL B N 1
ATOM 5984 C CA . VAL B 1 281 ? 40.006 43.015 35.751 1.00 22.69 281 VAL B CA 1
ATOM 5985 C C . VAL B 1 281 ? 39.692 43.216 34.271 1.00 20.82 281 VAL B C 1
ATOM 5986 O O . VAL B 1 281 ? 40.047 42.343 33.438 1.00 20.52 281 VAL B O 1
ATOM 5990 N N . GLU B 1 282 ? 39.106 44.366 33.959 1.00 20.58 282 GLU B N 1
ATOM 5991 C CA . GLU B 1 282 ? 38.928 44.860 32.573 1.00 21.57 282 GLU B CA 1
ATOM 5992 C C . GLU B 1 282 ? 39.957 45.952 32.350 1.00 21.46 282 GLU B C 1
ATOM 5993 O O . GLU B 1 282 ? 40.027 46.885 33.136 1.00 22.01 282 GLU B O 1
ATOM 5999 N N . PRO B 1 283 ? 40.790 45.865 31.296 1.00 22.47 283 PRO B N 1
ATOM 6000 C CA . PRO B 1 283 ? 41.739 46.935 30.990 1.00 24.52 283 PRO B CA 1
ATOM 6001 C C . PRO B 1 283 ? 41.058 48.307 30.830 1.00 25.78 283 PRO B C 1
ATOM 6002 O O . PRO B 1 283 ? 41.623 49.294 31.274 1.00 23.97 283 PRO B O 1
ATOM 6006 N N . VAL B 1 284 ? 39.882 48.327 30.195 1.00 25.46 284 VAL B N 1
ATOM 6007 C CA . VAL B 1 284 ? 38.977 49.505 30.080 1.00 28.00 284 VAL B CA 1
ATOM 6008 C C . VAL B 1 284 ? 37.638 49.141 30.726 1.00 26.46 284 VAL B C 1
ATOM 6009 O O . VAL B 1 284 ? 37.054 48.154 30.300 1.00 28.84 284 VAL B O 1
ATOM 6013 N N . ARG B 1 285 ? 37.171 49.914 31.711 1.00 30.04 285 ARG B N 1
ATOM 6014 C CA . ARG B 1 285 ? 35.898 49.643 32.430 1.00 32.90 285 ARG B CA 1
ATOM 6015 C C . ARG B 1 285 ? 34.768 50.439 31.789 1.00 34.66 285 ARG B C 1
ATOM 6016 O O . ARG B 1 285 ? 34.578 51.581 32.218 1.00 38.61 285 ARG B O 1
ATOM 6024 N N . GLY B 1 286 ? 34.088 49.871 30.791 1.00 36.82 286 GLY B N 1
ATOM 6025 C CA . GLY B 1 286 ? 32.878 50.445 30.166 1.00 38.20 286 GLY B CA 1
ATOM 6026 C C . GLY B 1 286 ? 31.882 50.949 31.206 1.00 39.74 286 GLY B C 1
ATOM 6027 O O . GLY B 1 286 ? 31.457 52.145 31.102 1.00 39.80 286 GLY B O 1
ATOM 6028 N N . GLY B 1 287 ? 31.591 50.102 32.210 1.00 40.93 287 GLY B N 1
ATOM 6029 C CA . GLY B 1 287 ? 30.619 50.332 33.300 1.00 37.77 287 GLY B CA 1
ATOM 6030 C C . GLY B 1 287 ? 31.018 51.478 34.220 1.00 39.58 287 GLY B C 1
ATOM 6031 O O . GLY B 1 287 ? 30.151 51.924 34.970 1.00 36.45 287 GLY B O 1
ATOM 6032 N N . SER B 1 288 ? 32.298 51.884 34.219 1.00 38.96 288 SER B N 1
ATOM 6033 C CA . SER B 1 288 ? 32.841 53.034 34.990 1.00 43.14 288 SER B CA 1
ATOM 6034 C C . SER B 1 288 ? 33.192 54.188 34.040 1.00 47.84 288 SER B C 1
ATOM 6035 O O . SER B 1 288 ? 33.959 55.083 34.471 1.00 48.84 288 SER B O 1
ATOM 6038 N N . GLY B 1 289 ? 32.680 54.160 32.794 1.00 44.66 289 GLY B N 1
ATOM 6039 C CA . GLY B 1 289 ? 32.814 55.245 31.804 1.00 39.37 289 GLY B CA 1
ATOM 6040 C C . GLY B 1 289 ? 34.151 55.256 31.077 1.00 39.39 289 GLY B C 1
ATOM 6041 O O . GLY B 1 289 ? 34.676 56.340 30.804 1.00 39.77 289 GLY B O 1
ATOM 6042 N N . MET B 1 290 ? 34.665 54.081 30.727 1.00 39.21 290 MET B N 1
ATOM 6043 C CA . MET B 1 290 ? 35.825 53.868 29.821 1.00 37.22 290 MET B CA 1
ATOM 6044 C C . MET B 1 290 ? 37.130 54.236 30.532 1.00 34.22 290 MET B C 1
ATOM 6045 O O . MET B 1 290 ? 38.060 54.624 29.821 1.00 39.37 290 MET B O 1
ATOM 6050 N N . LYS B 1 291 ? 37.206 54.097 31.853 1.00 34.38 291 LYS B N 1
ATOM 6051 C CA . LYS B 1 291 ? 38.445 54.329 32.635 1.00 35.43 291 LYS B CA 1
ATOM 6052 C C . LYS B 1 291 ? 39.411 53.149 32.440 1.00 29.01 291 LYS B C 1
ATOM 6053 O O . LYS B 1 291 ? 38.975 51.970 32.468 1.00 22.92 291 LYS B O 1
ATOM 6059 N N . THR B 1 292 ? 40.666 53.465 32.155 1.00 26.36 292 THR B N 1
ATOM 6060 C CA . THR B 1 292 ? 41.734 52.465 31.951 1.00 26.49 292 THR B CA 1
ATOM 6061 C C . THR B 1 292 ? 42.411 52.157 33.282 1.00 25.82 292 THR B C 1
ATOM 6062 O O . THR B 1 292 ? 42.411 52.994 34.172 1.00 27.73 292 THR B O 1
ATOM 6066 N N . VAL B 1 293 ? 42.944 50.944 33.397 1.00 25.28 293 VAL B N 1
ATOM 6067 C CA . VAL B 1 293 ? 43.737 50.498 34.564 1.00 23.56 293 VAL B CA 1
ATOM 6068 C C . VAL B 1 293 ? 45.014 51.345 34.608 1.00 22.41 293 VAL B C 1
ATOM 6069 O O . VAL B 1 293 ? 45.690 51.469 33.605 1.00 22.05 293 VAL B O 1
ATOM 6073 N N . THR B 1 294 ? 45.294 51.949 35.751 1.00 24.79 294 THR B N 1
ATOM 6074 C CA . THR B 1 294 ? 46.533 52.733 35.989 1.00 26.19 294 THR B CA 1
ATOM 6075 C C . THR B 1 294 ? 47.675 51.763 36.243 1.00 26.63 294 THR B C 1
ATOM 6076 O O . THR B 1 294 ? 47.434 50.612 36.596 1.00 24.40 294 THR B O 1
ATOM 6080 N N . PRO B 1 295 ? 48.946 52.187 36.055 1.00 30.62 295 PRO B N 1
ATOM 6081 C CA . PRO B 1 295 ? 50.094 51.366 36.454 1.00 28.42 295 PRO B CA 1
ATOM 6082 C C . PRO B 1 295 ? 50.017 50.939 37.930 1.00 26.76 295 PRO B C 1
ATOM 6083 O O . PRO B 1 295 ? 50.322 49.787 38.216 1.00 26.35 295 PRO B O 1
ATOM 6087 N N . GLU B 1 296 ? 49.608 51.850 38.824 1.00 26.01 296 GLU B N 1
ATOM 6088 C CA . GLU B 1 296 ? 49.469 51.587 40.280 1.00 28.43 296 GLU B CA 1
ATOM 6089 C C . GLU B 1 296 ? 48.495 50.420 40.483 1.00 28.22 296 GLU B C 1
ATOM 6090 O O . GLU B 1 296 ? 48.771 49.549 41.331 1.00 28.15 296 GLU B O 1
ATOM 6096 N N . LEU B 1 297 ? 47.365 50.421 39.779 1.00 26.72 297 LEU B N 1
ATOM 6097 C CA . LEU B 1 297 ? 46.345 49.356 39.950 1.00 27.59 297 LEU B CA 1
ATOM 6098 C C . LEU B 1 297 ? 46.912 48.028 39.417 1.00 23.07 297 LEU B C 1
ATOM 6099 O O . LEU B 1 297 ? 46.784 47.017 40.119 1.00 23.14 297 LEU B O 1
ATOM 6104 N N . ALA B 1 298 ? 47.520 48.039 38.232 1.00 21.67 298 ALA B N 1
ATOM 6105 C CA . ALA B 1 298 ? 48.174 46.858 37.636 1.00 24.46 298 ALA B CA 1
ATOM 6106 C C . ALA B 1 298 ? 49.138 46.236 38.663 1.00 25.18 298 ALA B C 1
ATOM 6107 O O . ALA B 1 298 ? 49.062 45.017 38.871 1.00 26.74 298 ALA B O 1
ATOM 6109 N N . GLU B 1 299 ? 50.004 47.044 39.279 1.00 28.94 299 GLU B N 1
ATOM 6110 C CA . GLU B 1 299 ? 50.994 46.593 40.301 1.00 31.24 299 GLU B CA 1
ATOM 6111 C C . GLU B 1 299 ? 50.258 45.938 41.479 1.00 28.21 299 GLU B C 1
ATOM 6112 O O . GLU B 1 299 ? 50.666 44.850 41.893 1.00 26.26 299 GLU B O 1
ATOM 6118 N N . GLU B 1 300 ? 49.168 46.535 41.972 1.00 27.88 300 GLU B N 1
ATOM 6119 C CA . GLU B 1 300 ? 48.385 45.971 43.103 1.00 26.62 300 GLU B CA 1
ATOM 6120 C C . GLU B 1 300 ? 47.788 44.606 42.711 1.00 25.41 300 GLU B C 1
ATOM 6121 O O . GLU B 1 300 ? 47.807 43.683 43.543 1.00 24.40 300 GLU B O 1
ATOM 6127 N N . LEU B 1 301 ? 47.301 44.455 41.482 1.00 26.16 301 LEU B N 1
ATOM 6128 C CA . LEU B 1 301 ? 46.691 43.185 41.001 1.00 26.41 301 LEU B CA 1
ATOM 6129 C C . LEU B 1 301 ? 47.766 42.104 40.856 1.00 26.93 301 LEU B C 1
ATOM 6130 O O . LEU B 1 301 ? 47.493 40.944 41.199 1.00 24.89 301 LEU B O 1
ATOM 6135 N N . HIS B 1 302 ? 48.932 42.466 40.315 1.00 27.17 302 HIS B N 1
ATOM 6136 C CA . HIS B 1 302 ? 50.117 41.568 40.256 1.00 24.50 302 HIS B CA 1
ATOM 6137 C C . HIS B 1 302 ? 50.414 41.078 41.680 1.00 23.10 302 HIS B C 1
ATOM 6138 O O . HIS B 1 302 ? 50.514 39.838 41.895 1.00 20.73 302 HIS B O 1
ATOM 6145 N N . ARG B 1 303 ? 50.500 42.009 42.637 1.00 22.89 303 ARG B N 1
ATOM 6146 C CA . ARG B 1 303 ? 50.780 41.659 44.049 1.00 23.82 303 ARG B CA 1
ATOM 6147 C C . ARG B 1 303 ? 49.706 40.688 44.561 1.00 26.36 303 ARG B C 1
ATOM 6148 O O . ARG B 1 303 ? 50.075 39.627 45.156 1.00 23.65 303 ARG B O 1
ATOM 6156 N N . LEU B 1 304 ? 48.432 41.007 44.329 1.00 26.19 304 LEU B N 1
ATOM 6157 C CA . LEU B 1 304 ? 47.298 40.193 44.842 1.00 26.67 304 LEU B CA 1
ATOM 6158 C C . LEU B 1 304 ? 47.392 38.787 44.278 1.00 22.47 304 LEU B C 1
ATOM 6159 O O . LEU B 1 304 ? 47.229 37.854 45.049 1.00 19.90 304 LEU B O 1
ATOM 6164 N N . ARG B 1 305 ? 47.596 38.688 42.965 1.00 20.79 305 ARG B N 1
ATOM 6165 C CA . ARG B 1 305 ? 47.648 37.413 42.236 1.00 21.13 305 ARG B CA 1
ATOM 6166 C C . ARG B 1 305 ? 48.798 36.558 42.795 1.00 22.12 305 ARG B C 1
ATOM 6167 O O . ARG B 1 305 ? 48.556 35.343 43.074 1.00 23.45 305 ARG B O 1
ATOM 6175 N N . ASP B 1 306 ? 49.992 37.148 42.914 1.00 22.59 306 ASP B N 1
ATOM 6176 C CA . ASP B 1 306 ? 51.197 36.454 43.447 1.00 24.89 306 ASP B CA 1
ATOM 6177 C C . ASP B 1 306 ? 50.917 36.036 44.888 1.00 25.74 306 ASP B C 1
ATOM 6178 O O . ASP B 1 306 ? 51.347 34.977 45.267 1.00 28.35 306 ASP B O 1
ATOM 6183 N N . THR B 1 307 ? 50.202 36.858 45.656 1.00 25.96 307 THR B N 1
ATOM 6184 C CA . THR B 1 307 ? 49.969 36.634 47.101 1.00 26.06 307 THR B CA 1
ATOM 6185 C C . THR B 1 307 ? 48.904 35.553 47.300 1.00 25.63 307 THR B C 1
ATOM 6186 O O . THR B 1 307 ? 49.108 34.725 48.188 1.00 25.08 307 THR B O 1
ATOM 6190 N N . LEU B 1 308 ? 47.808 35.560 46.523 1.00 24.00 308 LEU B N 1
ATOM 6191 C CA . LEU B 1 308 ? 46.664 34.620 46.741 1.00 23.44 308 LEU B CA 1
ATOM 6192 C C . LEU B 1 308 ? 46.926 33.270 46.065 1.00 21.45 308 LEU B C 1
ATOM 6193 O O . LEU B 1 308 ? 46.378 32.267 46.523 1.00 22.98 308 LEU B O 1
ATOM 6198 N N . GLY B 1 309 ? 47.657 33.232 44.950 1.00 21.21 309 GLY B N 1
ATOM 6199 C CA . GLY B 1 309 ? 47.882 31.981 44.197 1.00 19.93 309 GLY B CA 1
ATOM 6200 C C . GLY B 1 309 ? 46.711 31.656 43.277 1.00 21.10 309 GLY B C 1
ATOM 6201 O O . GLY B 1 309 ? 46.699 30.555 42.690 1.00 24.58 309 GLY B O 1
ATOM 6202 N N . CYS B 1 310 ? 45.767 32.579 43.107 1.00 19.71 310 CYS B N 1
ATOM 6203 C CA . CYS B 1 310 ? 44.610 32.401 42.192 1.00 20.15 310 CYS B CA 1
ATOM 6204 C C . CYS B 1 310 ? 44.969 33.076 40.868 1.00 21.52 310 CYS B C 1
ATOM 6205 O O . CYS B 1 310 ? 45.879 33.911 40.831 1.00 22.82 310 CYS B O 1
ATOM 6208 N N . PRO B 1 311 ? 44.301 32.747 39.744 1.00 20.03 311 PRO B N 1
ATOM 6209 C CA . PRO B 1 311 ? 44.552 33.445 38.488 1.00 20.33 311 PRO B CA 1
ATOM 6210 C C . PRO B 1 311 ? 44.026 34.884 38.484 1.00 20.34 311 PRO B C 1
ATOM 6211 O O . PRO B 1 311 ? 42.995 35.183 39.126 1.00 19.38 311 PRO B O 1
ATOM 6215 N N . LEU B 1 312 ? 44.760 35.742 37.774 1.00 18.39 312 LEU B N 1
ATOM 6216 C CA . LEU B 1 312 ? 44.297 37.079 37.350 1.00 21.13 312 LEU B CA 1
ATOM 6217 C C . LEU B 1 312 ? 43.622 36.911 35.993 1.00 21.98 312 LEU B C 1
ATOM 6218 O O . LEU B 1 312 ? 44.320 36.558 34.992 1.00 19.91 312 LEU B O 1
ATOM 6223 N N . VAL B 1 313 ? 42.299 37.105 35.968 1.00 20.57 313 VAL B N 1
ATOM 6224 C CA . VAL B 1 313 ? 41.492 36.948 34.732 1.00 20.30 313 VAL B CA 1
ATOM 6225 C C . VAL B 1 313 ? 41.335 38.335 34.134 1.00 19.48 313 VAL B C 1
ATOM 6226 O O . VAL B 1 313 ? 40.739 39.206 34.794 1.00 20.09 313 VAL B O 1
ATOM 6230 N N . VAL B 1 314 ? 41.831 38.501 32.915 1.00 19.28 314 VAL B N 1
ATOM 6231 C CA . VAL B 1 314 ? 41.766 39.789 32.194 1.00 21.06 314 VAL B CA 1
ATOM 6232 C C . VAL B 1 314 ? 40.594 39.691 31.220 1.00 21.29 314 VAL B C 1
ATOM 6233 O O . VAL B 1 314 ? 40.734 39.036 30.188 1.00 21.84 314 VAL B O 1
ATOM 6237 N N . ASP B 1 315 ? 39.492 40.362 31.551 1.00 23.60 315 ASP B N 1
ATOM 6238 C CA . ASP B 1 315 ? 38.220 40.347 30.776 1.00 22.95 315 ASP B CA 1
ATOM 6239 C C . ASP B 1 315 ? 38.281 41.482 29.747 1.00 22.58 315 ASP B C 1
ATOM 6240 O O . ASP B 1 315 ? 38.188 42.663 30.135 1.00 19.84 315 ASP B O 1
ATOM 6245 N N . GLU B 1 316 ? 38.494 41.154 28.483 1.00 22.10 316 GLU B N 1
ATOM 6246 C CA . GLU B 1 316 ? 38.488 42.180 27.409 1.00 22.94 316 GLU B CA 1
ATOM 6247 C C . GLU B 1 316 ? 37.240 41.990 26.530 1.00 23.20 316 GLU B C 1
ATOM 6248 O O . GLU B 1 316 ? 37.220 42.525 25.439 1.00 23.33 316 GLU B O 1
ATOM 6254 N N . VAL B 1 317 ? 36.229 41.239 26.970 1.00 22.12 317 VAL B N 1
ATOM 6255 C CA . VAL B 1 317 ? 35.078 40.900 26.082 1.00 23.56 317 VAL B CA 1
ATOM 6256 C C . VAL B 1 317 ? 34.327 42.196 25.722 1.00 23.72 317 VAL B C 1
ATOM 6257 O O . VAL B 1 317 ? 33.732 42.244 24.625 1.00 26.52 317 VAL B O 1
ATOM 6261 N N . GLN B 1 318 ? 34.401 43.232 26.562 1.00 24.24 318 GLN B N 1
ATOM 6262 C CA . GLN B 1 318 ? 33.605 44.480 26.366 1.00 25.51 318 GLN B CA 1
ATOM 6263 C C . GLN B 1 318 ? 34.397 45.550 25.603 1.00 26.87 318 GLN B C 1
ATOM 6264 O O . GLN B 1 318 ? 33.833 46.598 25.369 1.00 27.42 318 GLN B O 1
ATOM 6270 N N . THR B 1 319 ? 35.656 45.323 25.231 1.00 28.31 319 THR B N 1
ATOM 6271 C CA . THR B 1 319 ? 36.509 46.354 24.595 1.00 31.16 319 THR B CA 1
ATOM 6272 C C . THR B 1 319 ? 36.322 46.306 23.078 1.00 31.91 319 THR B C 1
ATOM 6273 O O . THR B 1 319 ? 35.959 47.346 22.492 1.00 35.11 319 THR B O 1
ATOM 6277 N N . GLY B 1 320 ? 36.576 45.154 22.459 1.00 28.69 320 GLY B N 1
ATOM 6278 C CA . GLY B 1 320 ? 36.606 45.042 20.993 1.00 29.02 320 GLY B CA 1
ATOM 6279 C C . GLY B 1 320 ? 38.043 44.988 20.508 1.00 30.82 320 GLY B C 1
ATOM 6280 O O . GLY B 1 320 ? 38.808 45.958 20.757 1.00 27.38 320 GLY B O 1
ATOM 6281 N N . ILE B 1 321 ? 38.411 43.889 19.853 1.00 29.93 321 ILE B N 1
ATOM 6282 C CA . ILE B 1 321 ? 39.821 43.654 19.447 1.00 29.66 321 ILE B CA 1
ATOM 6283 C C . ILE B 1 321 ? 40.292 44.860 18.622 1.00 27.46 321 ILE B C 1
ATOM 6284 O O . ILE B 1 321 ? 39.553 45.300 17.670 1.00 23.71 321 ILE B O 1
ATOM 6289 N N . GLY B 1 322 ? 41.421 45.427 19.043 1.00 25.42 322 GLY B N 1
ATOM 6290 C CA . GLY B 1 322 ? 42.163 46.476 18.315 1.00 25.72 322 GLY B CA 1
ATOM 6291 C C . GLY B 1 322 ? 41.757 47.876 18.743 1.00 25.36 322 GLY B C 1
ATOM 6292 O O . GLY B 1 322 ? 42.468 48.848 18.381 1.00 23.61 322 GLY B O 1
ATOM 6293 N N . ARG B 1 323 ? 40.680 47.998 19.514 1.00 24.55 323 ARG B N 1
ATOM 6294 C CA . ARG B 1 323 ? 39.997 49.301 19.745 1.00 25.41 323 ARG B CA 1
ATOM 6295 C C . ARG B 1 323 ? 40.849 50.233 20.622 1.00 24.23 323 ARG B C 1
ATOM 6296 O O . ARG B 1 323 ? 40.731 51.440 20.452 1.00 25.20 323 ARG B O 1
ATOM 6304 N N . THR B 1 324 ? 41.660 49.705 21.538 1.00 26.76 324 THR B N 1
ATOM 6305 C CA . THR B 1 324 ? 42.565 50.504 22.404 1.00 27.53 324 THR B CA 1
ATOM 6306 C C . THR B 1 324 ? 43.805 50.983 21.630 1.00 27.91 324 THR B C 1
ATOM 6307 O O . THR B 1 324 ? 44.495 51.857 22.165 1.00 25.17 324 THR B O 1
ATOM 6311 N N . GLY B 1 325 ? 44.068 50.446 20.436 1.00 28.02 325 GLY B N 1
ATOM 6312 C CA . GLY B 1 325 ? 45.284 50.754 19.653 1.00 30.25 325 GLY B CA 1
ATOM 6313 C C . GLY B 1 325 ? 46.297 49.621 19.690 1.00 28.70 325 GLY B C 1
ATOM 6314 O O . GLY B 1 325 ? 47.287 49.688 18.942 1.00 29.04 325 GLY B O 1
ATOM 6315 N N . ALA B 1 326 ? 46.055 48.619 20.530 1.00 26.80 326 ALA B N 1
ATOM 6316 C CA . ALA B 1 326 ? 46.654 47.267 20.484 1.00 24.61 326 ALA B CA 1
ATOM 6317 C C . ALA B 1 326 ? 45.534 46.231 20.356 1.00 24.62 326 ALA B C 1
ATOM 6318 O O . ALA B 1 326 ? 44.365 46.557 20.656 1.00 23.97 326 ALA B O 1
ATOM 6320 N N . PHE B 1 327 ? 45.844 45.015 19.907 1.00 25.44 327 PHE B N 1
ATOM 6321 C CA . PHE B 1 327 ? 44.841 43.913 19.853 1.00 24.38 327 PHE B CA 1
ATOM 6322 C C . PHE B 1 327 ? 44.301 43.676 21.264 1.00 24.13 327 PHE B C 1
ATOM 6323 O O . PHE B 1 327 ? 43.064 43.632 21.442 1.00 24.00 327 PHE B O 1
ATOM 6331 N N . PHE B 1 328 ? 45.216 43.552 22.232 1.00 24.33 328 PHE B N 1
ATOM 6332 C CA . PHE B 1 328 ? 44.953 43.312 23.676 1.00 23.85 328 PHE B CA 1
ATOM 6333 C C . PHE B 1 328 ? 45.194 44.606 24.455 1.00 23.58 328 PHE B C 1
ATOM 6334 O O . PHE B 1 328 ? 46.352 45.047 24.510 1.00 23.54 328 PHE B O 1
ATOM 6342 N N . GLY B 1 329 ? 44.127 45.187 25.026 1.00 24.13 329 GLY B N 1
ATOM 6343 C CA . GLY B 1 329 ? 44.198 46.326 25.960 1.00 23.04 329 GLY B CA 1
ATOM 6344 C C . GLY B 1 329 ? 45.182 46.035 27.078 1.00 23.42 329 GLY B C 1
ATOM 6345 O O . GLY B 1 329 ? 45.873 46.969 27.513 1.00 23.59 329 GLY B O 1
ATOM 6346 N N . SER B 1 330 ? 45.242 44.782 27.530 1.00 20.74 330 SER B N 1
ATOM 6347 C CA . SER B 1 330 ? 46.098 44.331 28.650 1.00 21.30 330 SER B CA 1
ATOM 6348 C C . SER B 1 330 ? 47.580 44.509 28.273 1.00 21.84 330 SER B C 1
ATOM 6349 O O . SER B 1 330 ? 48.329 44.995 29.124 1.00 25.00 330 SER B O 1
ATOM 6352 N N . ALA B 1 331 ? 47.968 44.192 27.036 1.00 22.07 331 ALA B N 1
ATOM 6353 C CA . ALA B 1 331 ? 49.346 44.380 26.516 1.00 23.63 331 ALA B CA 1
ATOM 6354 C C . ALA B 1 331 ? 49.705 45.867 26.570 1.00 23.92 331 ALA B C 1
ATOM 6355 O O . ALA B 1 331 ? 50.800 46.220 27.048 1.00 23.86 331 ALA B O 1
ATOM 6357 N N . LEU B 1 332 ? 48.795 46.717 26.115 1.00 23.16 332 LEU B N 1
ATOM 6358 C CA . LEU B 1 332 ? 48.971 48.181 26.108 1.00 24.49 332 LEU B CA 1
ATOM 6359 C C . LEU B 1 332 ? 49.179 48.673 27.535 1.00 25.98 332 LEU B C 1
ATOM 6360 O O . LEU B 1 332 ? 49.986 49.605 27.724 1.00 27.39 332 LEU B O 1
ATOM 6365 N N . LEU B 1 333 ? 48.461 48.129 28.517 1.00 27.59 333 LEU B N 1
ATOM 6366 C CA . LEU B 1 333 ? 48.462 48.720 29.877 1.00 24.91 333 LEU B CA 1
ATOM 6367 C C . LEU B 1 333 ? 49.364 47.919 30.815 1.00 24.53 333 LEU B C 1
ATOM 6368 O O . LEU B 1 333 ? 49.357 48.231 32.013 1.00 24.49 333 LEU B O 1
ATOM 6373 N N . GLY B 1 334 ? 50.093 46.919 30.308 1.00 26.87 334 GLY B N 1
ATOM 6374 C CA . GLY B 1 334 ? 51.005 46.077 31.109 1.00 27.29 334 GLY B CA 1
ATOM 6375 C C . GLY B 1 334 ? 50.295 45.307 32.220 1.00 26.58 334 GLY B C 1
ATOM 6376 O O . GLY B 1 334 ? 50.862 45.197 33.330 1.00 27.76 334 GLY B O 1
ATOM 6377 N N . ILE B 1 335 ? 49.123 44.741 31.940 1.00 23.96 335 ILE B N 1
ATOM 6378 C CA . ILE B 1 335 ? 48.430 43.817 32.893 1.00 24.66 335 ILE B CA 1
ATOM 6379 C C . ILE B 1 335 ? 48.841 42.377 32.550 1.00 22.81 335 ILE B C 1
ATOM 6380 O O . ILE B 1 335 ? 48.496 41.902 31.448 1.00 22.08 335 ILE B O 1
ATOM 6385 N N . ARG B 1 336 ? 49.526 41.690 33.464 1.00 20.53 336 ARG B N 1
ATOM 6386 C CA . ARG B 1 336 ? 50.088 40.332 33.199 1.00 22.10 336 ARG B CA 1
ATOM 6387 C C . ARG B 1 336 ? 49.087 39.306 33.711 1.00 20.27 336 ARG B C 1
ATOM 6388 O O . ARG B 1 336 ? 49.219 38.882 34.866 1.00 20.68 336 ARG B O 1
ATOM 6396 N N . GLY B 1 337 ? 48.108 38.965 32.881 1.00 19.92 337 GLY B N 1
ATOM 6397 C CA . GLY B 1 337 ? 47.019 38.055 33.273 1.00 21.22 337 GLY B CA 1
ATOM 6398 C C . GLY B 1 337 ? 47.457 36.609 33.161 1.00 21.00 337 GLY B C 1
ATOM 6399 O O . GLY B 1 337 ? 48.450 36.340 32.500 1.00 22.23 337 GLY B O 1
ATOM 6400 N N . ASP B 1 338 ? 46.707 35.712 33.782 1.00 20.49 338 ASP B N 1
ATOM 6401 C CA . ASP B 1 338 ? 46.806 34.244 33.630 1.00 21.30 338 ASP B CA 1
ATOM 6402 C C . ASP B 1 338 ? 45.787 33.766 32.594 1.00 22.61 338 ASP B C 1
ATOM 6403 O O . ASP B 1 338 ? 46.087 32.780 31.838 1.00 23.69 338 ASP B O 1
ATOM 6408 N N . TYR B 1 339 ? 44.583 34.343 32.625 1.00 20.83 339 TYR B N 1
ATOM 6409 C CA . TYR B 1 339 ? 43.488 34.032 31.664 1.00 23.11 339 TYR B CA 1
ATOM 6410 C C . TYR B 1 339 ? 43.077 35.326 30.974 1.00 22.31 339 TYR B C 1
ATOM 6411 O O . TYR B 1 339 ? 43.216 36.394 31.611 1.00 22.13 339 TYR B O 1
ATOM 6420 N N . TYR B 1 340 ? 42.585 35.240 29.739 1.00 21.57 340 TYR B N 1
ATOM 6421 C CA . TYR B 1 340 ? 42.086 36.406 28.961 1.00 21.37 340 TYR B CA 1
ATOM 6422 C C . TYR B 1 340 ? 40.775 36.030 28.273 1.00 20.31 340 TYR B C 1
ATOM 6423 O O . TYR B 1 340 ? 40.649 34.878 27.793 1.00 22.00 340 TYR B O 1
ATOM 6432 N N . THR B 1 341 ? 39.835 36.968 28.203 1.00 18.26 341 THR B N 1
ATOM 6433 C CA . THR B 1 341 ? 38.587 36.756 27.445 1.00 19.29 341 THR B CA 1
ATOM 6434 C C . THR B 1 341 ? 38.416 37.827 26.370 1.00 18.65 341 THR B C 1
ATOM 6435 O O . THR B 1 341 ? 38.725 39.022 26.629 1.00 18.09 341 THR B O 1
ATOM 6439 N N . LEU B 1 342 ? 37.898 37.383 25.223 1.00 19.48 342 LEU B N 1
ATOM 6440 C CA . LEU B 1 342 ? 37.539 38.195 24.033 1.00 20.23 342 LEU B CA 1
ATOM 6441 C C . LEU B 1 342 ? 36.109 37.870 23.581 1.00 21.17 342 LEU B C 1
ATOM 6442 O O . LEU B 1 342 ? 35.674 36.687 23.705 1.00 21.00 342 LEU B O 1
ATOM 6447 N N . ALA B 1 343 ? 35.435 38.855 22.981 1.00 20.93 343 ALA B N 1
ATOM 6448 C CA . ALA B 1 343 ? 34.165 38.627 22.255 1.00 22.09 343 ALA B CA 1
ATOM 6449 C C . ALA B 1 343 ? 33.932 39.721 21.220 1.00 19.90 343 ALA B C 1
ATOM 6450 O O . ALA B 1 343 ? 33.888 39.421 20.031 1.00 19.97 343 ALA B O 1
ATOM 6452 N N . LYS B 1 344 ? 33.788 40.956 21.665 1.00 21.36 344 LYS B N 1
ATOM 6453 C CA . LYS B 1 344 ? 33.440 42.078 20.756 1.00 22.69 344 LYS B CA 1
ATOM 6454 C C . LYS B 1 344 ? 34.440 42.154 19.596 1.00 22.35 344 LYS B C 1
ATOM 6455 O O . LYS B 1 344 ? 35.664 42.089 19.848 1.00 21.26 344 LYS B O 1
ATOM 6461 N N . ALA B 1 345 ? 33.886 42.279 18.385 1.00 22.07 345 ALA B N 1
ATOM 6462 C CA . ALA B 1 345 ? 34.567 42.453 17.080 1.00 22.80 345 ALA B CA 1
ATOM 6463 C C . ALA B 1 345 ? 34.956 41.108 16.441 1.00 24.32 345 ALA B C 1
ATOM 6464 O O . ALA B 1 345 ? 35.136 41.126 15.215 1.00 26.16 345 ALA B O 1
ATOM 6466 N N . ILE B 1 346 ? 35.094 39.996 17.183 1.00 25.43 346 ILE B N 1
ATOM 6467 C CA . ILE B 1 346 ? 35.589 38.725 16.572 1.00 27.58 346 ILE B CA 1
ATOM 6468 C C . ILE B 1 346 ? 34.492 38.080 15.724 1.00 25.57 346 ILE B C 1
ATOM 6469 O O . ILE B 1 346 ? 34.842 37.228 14.934 1.00 23.76 346 ILE B O 1
ATOM 6474 N N . GLY B 1 347 ? 33.225 38.478 15.889 1.00 26.08 347 GLY B N 1
ATOM 6475 C CA . GLY B 1 347 ? 32.096 38.063 15.027 1.00 25.71 347 GLY B CA 1
ATOM 6476 C C . GLY B 1 347 ? 31.904 38.957 13.809 1.00 24.64 347 GLY B C 1
ATOM 6477 O O . GLY B 1 347 ? 30.879 38.805 13.130 1.00 23.18 347 GLY B O 1
ATOM 6478 N N . GLY B 1 348 ? 32.813 39.905 13.573 1.00 26.20 348 GLY B N 1
ATOM 6479 C CA . GLY B 1 348 ? 32.823 40.774 12.383 1.00 26.06 348 GLY B CA 1
ATOM 6480 C C . GLY B 1 348 ? 31.593 41.678 12.318 1.00 26.34 348 GLY B C 1
ATOM 6481 O O . GLY B 1 348 ? 31.287 42.179 11.213 1.00 23.49 348 GLY B O 1
ATOM 6482 N N . GLY B 1 349 ? 30.894 41.863 13.442 1.00 24.67 349 GLY B N 1
ATOM 6483 C CA . GLY B 1 349 ? 29.615 42.603 13.503 1.00 24.00 349 GLY B CA 1
ATOM 6484 C C . GLY B 1 349 ? 28.450 41.859 12.870 1.00 22.84 349 GLY B C 1
ATOM 6485 O O . GLY B 1 349 ? 27.346 42.451 12.752 1.00 22.62 349 GLY B O 1
ATOM 6486 N N . ILE B 1 350 ? 28.598 40.581 12.527 1.00 24.00 350 ILE B N 1
ATOM 6487 C CA . ILE B 1 350 ? 27.455 39.818 11.927 1.00 25.06 350 ILE B CA 1
ATOM 6488 C C . ILE B 1 350 ? 27.116 38.575 12.756 1.00 25.68 350 ILE B C 1
ATOM 6489 O O . ILE B 1 350 ? 25.907 38.252 12.804 1.00 24.38 350 ILE B O 1
ATOM 6494 N N . VAL B 1 351 ? 28.105 37.906 13.386 1.00 21.76 351 VAL B N 1
ATOM 6495 C CA . VAL B 1 351 ? 27.849 36.639 14.125 1.00 21.17 351 VAL B CA 1
ATOM 6496 C C . VAL B 1 351 ? 28.342 36.755 15.582 1.00 19.88 351 VAL B C 1
ATOM 6497 O O . VAL B 1 351 ? 28.797 37.844 16.028 1.00 18.13 351 VAL B O 1
ATOM 6501 N N . LYS B 1 352 ? 28.193 35.675 16.326 1.00 19.70 352 LYS B N 1
ATOM 6502 C CA . LYS B 1 352 ? 28.404 35.646 17.791 1.00 21.26 352 LYS B CA 1
ATOM 6503 C C . LYS B 1 352 ? 29.468 34.593 18.109 1.00 20.60 352 LYS B C 1
ATOM 6504 O O . LYS B 1 352 ? 29.257 33.417 17.811 1.00 22.08 352 LYS B O 1
ATOM 6510 N N . ASN B 1 353 ? 30.540 35.021 18.753 1.00 21.05 353 ASN B N 1
ATOM 6511 C CA . ASN B 1 353 ? 31.673 34.135 19.114 1.00 22.45 353 ASN B CA 1
ATOM 6512 C C . ASN B 1 353 ? 32.371 34.778 20.300 1.00 22.33 353 ASN B C 1
ATOM 6513 O O . ASN B 1 353 ? 32.334 36.034 20.436 1.00 20.91 353 ASN B O 1
ATOM 6518 N N . SER B 1 354 ? 32.950 33.957 21.165 1.00 21.82 354 SER B N 1
ATOM 6519 C CA . SER B 1 354 ? 33.788 34.443 22.277 1.00 19.20 354 SER B CA 1
ATOM 6520 C C . SER B 1 354 ? 34.864 33.397 22.574 1.00 19.68 354 SER B C 1
ATOM 6521 O O . SER B 1 354 ? 34.711 32.235 22.179 1.00 19.42 354 SER B O 1
ATOM 6524 N N . VAL B 1 355 ? 35.906 33.784 23.285 1.00 19.34 355 VAL B N 1
ATOM 6525 C CA . VAL B 1 355 ? 37.018 32.832 23.547 1.00 21.14 355 VAL B CA 1
ATOM 6526 C C . VAL B 1 355 ? 37.605 33.133 24.926 1.00 17.82 355 VAL B C 1
ATOM 6527 O O . VAL B 1 355 ? 37.754 34.332 25.297 1.00 18.11 355 VAL B O 1
ATOM 6531 N N . ALA B 1 356 ? 37.860 32.078 25.679 1.00 17.14 356 ALA B N 1
ATOM 6532 C CA . ALA B 1 356 ? 38.687 32.103 26.908 1.00 19.25 356 ALA B CA 1
ATOM 6533 C C . ALA B 1 356 ? 40.083 31.558 26.547 1.00 20.75 356 ALA B C 1
ATOM 6534 O O . ALA B 1 356 ? 40.158 30.498 25.905 1.00 22.12 356 ALA B O 1
ATOM 6536 N N . LEU B 1 357 ? 41.119 32.305 26.896 1.00 19.68 357 LEU B N 1
ATOM 6537 C CA . LEU B 1 357 ? 42.538 31.921 26.741 1.00 21.21 357 LEU B CA 1
ATOM 6538 C C . LEU B 1 357 ? 43.070 31.651 28.140 1.00 20.73 357 LEU B C 1
ATOM 6539 O O . LEU B 1 357 ? 42.995 32.541 28.962 1.00 22.00 357 LEU B O 1
ATOM 6544 N N . ILE B 1 358 ? 43.561 30.436 28.371 1.00 22.61 358 ILE B N 1
ATOM 6545 C CA . ILE B 1 358 ? 44.023 29.963 29.703 1.00 23.82 358 ILE B CA 1
ATOM 6546 C C . ILE B 1 358 ? 45.464 29.466 29.541 1.00 23.97 358 ILE B C 1
ATOM 6547 O O . ILE B 1 358 ? 45.687 28.557 28.674 1.00 20.93 358 ILE B O 1
ATOM 6552 N N . ARG B 1 359 ? 46.390 30.052 30.309 1.00 27.44 359 ARG B N 1
ATOM 6553 C CA . ARG B 1 359 ? 47.843 29.726 30.243 1.00 31.44 359 ARG B CA 1
ATOM 6554 C C . ARG B 1 359 ? 47.958 28.204 30.335 1.00 27.75 359 ARG B C 1
ATOM 6555 O O . ARG B 1 359 ? 47.400 27.604 31.304 1.00 24.78 359 ARG B O 1
ATOM 6563 N N . GLN B 1 360 ? 48.623 27.611 29.342 1.00 25.92 360 GLN B N 1
ATOM 6564 C CA . GLN B 1 360 ? 48.712 26.144 29.098 1.00 29.27 360 GLN B CA 1
ATOM 6565 C C . GLN B 1 360 ? 49.331 25.426 30.304 1.00 28.00 360 GLN B C 1
ATOM 6566 O O . GLN B 1 360 ? 48.919 24.305 30.558 1.00 28.49 360 GLN B O 1
ATOM 6572 N N . ASP B 1 361 ? 50.224 26.060 31.057 1.00 28.10 361 ASP B N 1
ATOM 6573 C CA . ASP B 1 361 ? 50.885 25.405 32.211 1.00 32.54 361 ASP B CA 1
ATOM 6574 C C . ASP B 1 361 ? 49.943 25.392 33.426 1.00 35.26 361 ASP B C 1
ATOM 6575 O O . ASP B 1 361 ? 50.301 24.738 34.395 1.00 36.55 361 ASP B O 1
ATOM 6580 N N . ARG B 1 362 ? 48.799 26.087 33.397 1.00 32.78 362 ARG B N 1
ATOM 6581 C CA . ARG B 1 362 ? 47.767 26.030 34.478 1.00 31.02 362 ARG B CA 1
ATOM 6582 C C . ARG B 1 362 ? 46.566 25.212 33.998 1.00 29.15 362 ARG B C 1
ATOM 6583 O O . ARG B 1 362 ? 45.689 24.952 34.796 1.00 28.94 362 ARG B O 1
ATOM 6591 N N . PHE B 1 363 ? 46.486 24.917 32.706 1.00 31.24 363 PHE B N 1
ATOM 6592 C CA . PHE B 1 363 ? 45.242 24.462 32.050 1.00 34.27 363 PHE B CA 1
ATOM 6593 C C . PHE B 1 363 ? 44.931 23.017 32.464 1.00 38.16 363 PHE B C 1
ATOM 6594 O O . PHE B 1 363 ? 45.802 22.142 32.388 1.00 38.20 363 PHE B O 1
ATOM 6602 N N . LEU B 1 364 ? 43.689 22.788 32.875 1.00 36.58 364 LEU B N 1
ATOM 6603 C CA . LEU B 1 364 ? 43.138 21.464 33.288 1.00 39.68 364 LEU B CA 1
ATOM 6604 C C . LEU B 1 364 ? 42.303 20.906 32.141 1.00 37.88 364 LEU B C 1
ATOM 6605 O O . LEU B 1 364 ? 41.203 21.374 31.867 1.00 38.29 364 LEU B O 1
ATOM 6610 N N . PRO B 1 365 ? 42.835 19.896 31.422 1.00 46.43 365 PRO B N 1
ATOM 6611 C CA . PRO B 1 365 ? 42.291 19.494 30.120 1.00 48.73 365 PRO B CA 1
ATOM 6612 C C . PRO B 1 365 ? 40.819 19.035 30.122 1.00 51.82 365 PRO B C 1
ATOM 6613 O O . PRO B 1 365 ? 40.156 19.155 29.073 1.00 53.57 365 PRO B O 1
ATOM 6617 N N . ALA B 1 366 ? 40.313 18.569 31.269 1.00 45.34 366 ALA B N 1
ATOM 6618 C CA . ALA B 1 366 ? 38.881 18.236 31.477 1.00 50.91 366 ALA B CA 1
ATOM 6619 C C . ALA B 1 366 ? 38.003 19.345 30.880 1.00 51.29 366 ALA B C 1
ATOM 6620 O O . ALA B 1 366 ? 37.027 19.039 30.139 1.00 53.73 366 ALA B O 1
ATOM 6622 N N . MET B 1 367 ? 38.385 20.590 31.158 1.00 52.25 367 MET B N 1
ATOM 6623 C CA . MET B 1 367 ? 37.641 21.829 30.819 1.00 53.88 367 MET B CA 1
ATOM 6624 C C . MET B 1 367 ? 37.190 21.852 29.343 1.00 54.15 367 MET B C 1
ATOM 6625 O O . MET B 1 367 ? 36.172 22.501 29.071 1.00 54.91 367 MET B O 1
ATOM 6630 N N . GLU B 1 368 ? 37.905 21.192 28.415 1.00 57.55 368 GLU B N 1
ATOM 6631 C CA . GLU B 1 368 ? 37.644 21.295 26.945 1.00 57.30 368 GLU B CA 1
ATOM 6632 C C . GLU B 1 368 ? 36.793 20.115 26.447 1.00 59.88 368 GLU B C 1
ATOM 6633 O O . GLU B 1 368 ? 36.381 20.154 25.269 1.00 51.11 368 GLU B O 1
ATOM 6639 N N . VAL B 1 369 ? 36.524 19.103 27.274 1.00 62.24 369 VAL B N 1
ATOM 6640 C CA . VAL B 1 369 ? 35.771 17.902 26.800 1.00 67.85 369 VAL B CA 1
ATOM 6641 C C . VAL B 1 369 ? 34.480 17.775 27.615 1.00 67.23 369 VAL B C 1
ATOM 6642 O O . VAL B 1 369 ? 33.466 18.308 27.117 1.00 62.48 369 VAL B O 1
ATOM 6646 N N . HIS B 1 371 ? 30.795 18.644 27.149 1.00 79.50 371 HIS B N 1
ATOM 6647 C CA . HIS B 1 371 ? 29.871 19.477 26.334 1.00 80.39 371 HIS B CA 1
ATOM 6648 C C . HIS B 1 371 ? 29.382 20.672 27.163 1.00 78.29 371 HIS B C 1
ATOM 6649 O O . HIS B 1 371 ? 28.728 20.487 28.204 1.00 65.68 371 HIS B O 1
ATOM 6656 N N . SER B 1 372 ? 29.762 21.872 26.742 1.00 78.57 372 SER B N 1
ATOM 6657 C CA . SER B 1 372 ? 29.133 23.152 27.148 1.00 75.19 372 SER B CA 1
ATOM 6658 C C . SER B 1 372 ? 28.659 23.846 25.869 1.00 68.32 372 SER B C 1
ATOM 6659 O O . SER B 1 372 ? 29.497 24.490 25.201 1.00 70.27 372 SER B O 1
ATOM 6662 N N . SER B 1 373 ? 27.393 23.651 25.501 1.00 48.53 373 SER B N 1
ATOM 6663 C CA . SER B 1 373 ? 26.677 24.436 24.464 1.00 44.49 373 SER B CA 1
ATOM 6664 C C . SER B 1 373 ? 26.807 23.760 23.093 1.00 36.83 373 SER B C 1
ATOM 6665 O O . SER B 1 373 ? 27.923 23.535 22.625 1.00 37.09 373 SER B O 1
ATOM 6668 N N . THR B 1 374 ? 25.669 23.491 22.467 1.00 29.35 374 THR B N 1
ATOM 6669 C CA . THR B 1 374 ? 25.542 23.067 21.057 1.00 29.64 374 THR B CA 1
ATOM 6670 C C . THR B 1 374 ? 26.145 24.128 20.118 1.00 26.64 374 THR B C 1
ATOM 6671 O O . THR B 1 374 ? 26.826 23.740 19.178 1.00 26.00 374 THR B O 1
ATOM 6675 N N . PHE B 1 375 ? 25.906 25.414 20.360 1.00 25.41 375 PHE B N 1
ATOM 6676 C CA . PHE B 1 375 ? 26.301 26.516 19.451 1.00 25.40 375 PHE B CA 1
ATOM 6677 C C . PHE B 1 375 ? 27.792 26.839 19.559 1.00 25.96 375 PHE B C 1
ATOM 6678 O O . PHE B 1 375 ? 28.288 27.485 18.633 1.00 23.52 375 PHE B O 1
ATOM 6686 N N . ALA B 1 376 ? 28.454 26.474 20.664 1.00 22.97 376 ALA B N 1
ATOM 6687 C CA . ALA B 1 376 ? 29.851 26.875 20.924 1.00 26.39 376 ALA B CA 1
ATOM 6688 C C . ALA B 1 376 ? 30.774 26.245 19.861 1.00 23.62 376 ALA B C 1
ATOM 6689 O O . ALA B 1 376 ? 30.553 25.128 19.464 1.00 23.71 376 ALA B O 1
ATOM 6691 N N . LYS B 1 377 ? 31.742 27.003 19.368 1.00 24.87 377 LYS B N 1
ATOM 6692 C CA . LYS B 1 377 ? 32.775 26.496 18.433 1.00 27.30 377 LYS B CA 1
ATOM 6693 C C . LYS B 1 377 ? 32.145 26.138 17.079 1.00 25.34 377 LYS B C 1
ATOM 6694 O O . LYS B 1 377 ? 32.689 25.278 16.407 1.00 24.48 377 LYS B O 1
ATOM 6700 N N . ASP B 1 378 ? 31.048 26.804 16.701 1.00 24.91 378 ASP B N 1
ATOM 6701 C CA . ASP B 1 378 ? 30.334 26.575 15.421 1.00 25.57 378 ASP B CA 1
ATOM 6702 C C . ASP B 1 378 ? 31.279 26.909 14.250 1.00 25.02 378 ASP B C 1
ATOM 6703 O O . ASP B 1 378 ? 32.122 27.821 14.393 1.00 22.80 378 ASP B O 1
ATOM 6708 N N . GLY B 1 379 ? 31.118 26.231 13.118 1.00 26.61 379 GLY B N 1
ATOM 6709 C CA . GLY B 1 379 ? 31.969 26.441 11.918 1.00 25.58 379 GLY B CA 1
ATOM 6710 C C . GLY B 1 379 ? 31.802 27.809 11.272 1.00 23.87 379 GLY B C 1
ATOM 6711 O O . GLY B 1 379 ? 32.778 28.297 10.693 1.00 24.02 379 GLY B O 1
ATOM 6712 N N . LEU B 1 380 ? 30.632 28.443 11.345 1.00 22.49 380 LEU B N 1
ATOM 6713 C CA . LEU B 1 380 ? 30.445 29.730 10.633 1.00 23.28 380 LEU B CA 1
ATOM 6714 C C . LEU B 1 380 ? 31.186 30.857 11.348 1.00 24.45 380 LEU B C 1
ATOM 6715 O O . LEU B 1 380 ? 31.937 31.614 10.662 1.00 22.97 380 LEU B O 1
ATOM 6720 N N . SER B 1 381 ? 31.002 30.994 12.663 1.00 23.13 381 SER B N 1
ATOM 6721 C CA . SER B 1 381 ? 31.674 32.072 13.429 1.00 23.24 381 SER B CA 1
ATOM 6722 C C . SER B 1 381 ? 33.206 31.856 13.445 1.00 20.56 381 SER B C 1
ATOM 6723 O O . SER B 1 381 ? 33.944 32.847 13.519 1.00 19.70 381 SER B O 1
ATOM 6726 N N . ALA B 1 382 ? 33.663 30.615 13.382 1.00 20.18 382 ALA B N 1
ATOM 6727 C CA . ALA B 1 382 ? 35.108 30.250 13.335 1.00 21.82 382 ALA B CA 1
ATOM 6728 C C . ALA B 1 382 ? 35.730 30.772 12.023 1.00 21.51 382 ALA B C 1
ATOM 6729 O O . ALA B 1 382 ? 36.822 31.353 12.097 1.00 22.39 382 ALA B O 1
ATOM 6731 N N . SER B 1 383 ? 35.044 30.564 10.885 1.00 22.33 383 SER B N 1
ATOM 6732 C CA . SER B 1 383 ? 35.450 31.048 9.538 1.00 23.11 383 SER B CA 1
ATOM 6733 C C . SER B 1 383 ? 35.508 32.579 9.579 1.00 24.53 383 SER B C 1
ATOM 6734 O O . SER B 1 383 ? 36.525 33.153 9.160 1.00 25.60 383 SER B O 1
ATOM 6737 N N . ILE B 1 384 ? 34.488 33.218 10.163 1.00 25.00 384 ILE B N 1
ATOM 6738 C CA . ILE B 1 384 ? 34.414 34.703 10.199 1.00 25.15 384 ILE B CA 1
ATOM 6739 C C . ILE B 1 384 ? 35.520 35.241 11.102 1.00 22.86 384 ILE B C 1
ATOM 6740 O O . ILE B 1 384 ? 36.130 36.255 10.716 1.00 23.52 384 ILE B O 1
ATOM 6745 N N . ALA B 1 385 ? 35.801 34.582 12.226 1.00 23.83 385 ALA B N 1
ATOM 6746 C CA . ALA B 1 385 ? 36.883 35.019 13.146 1.00 24.28 385 ALA B CA 1
ATOM 6747 C C . ALA B 1 385 ? 38.229 34.999 12.393 1.00 24.85 385 ALA B C 1
ATOM 6748 O O . ALA B 1 385 ? 39.031 35.942 12.572 1.00 23.02 385 ALA B O 1
ATOM 6750 N N . LEU B 1 386 ? 38.479 33.974 11.574 1.00 25.61 386 LEU B N 1
ATOM 6751 C CA . LEU B 1 386 ? 39.776 33.866 10.848 1.00 26.78 386 LEU B CA 1
ATOM 6752 C C . LEU B 1 386 ? 39.894 35.032 9.854 1.00 27.56 386 LEU B C 1
ATOM 6753 O O . LEU B 1 386 ? 40.987 35.582 9.733 1.00 24.47 386 LEU B O 1
ATOM 6758 N N . LYS B 1 387 ? 38.784 35.440 9.232 1.00 27.81 387 LYS B N 1
ATOM 6759 C CA . LYS B 1 387 ? 38.749 36.608 8.328 1.00 29.31 387 LYS B CA 1
ATOM 6760 C C . LYS B 1 387 ? 39.024 37.895 9.107 1.00 31.33 387 LYS B C 1
ATOM 6761 O O . LYS B 1 387 ? 39.831 38.710 8.637 1.00 30.32 387 LYS B O 1
ATOM 6767 N N . VAL B 1 388 ? 38.389 38.082 10.271 1.00 32.37 388 VAL B N 1
ATOM 6768 C CA . VAL B 1 388 ? 38.578 39.322 11.077 1.00 27.49 388 VAL B CA 1
ATOM 6769 C C . VAL B 1 388 ? 40.056 39.407 11.491 1.00 26.92 388 VAL B C 1
ATOM 6770 O O . VAL B 1 388 ? 40.621 40.524 11.426 1.00 25.97 388 VAL B O 1
ATOM 6774 N N . LEU B 1 389 ? 40.656 38.289 11.909 1.00 25.80 389 LEU B N 1
ATOM 6775 C CA . LEU B 1 389 ? 42.066 38.264 12.393 1.00 26.12 389 LEU B CA 1
ATOM 6776 C C . LEU B 1 389 ? 43.010 38.585 11.221 1.00 26.65 389 LEU B C 1
ATOM 6777 O O . LEU B 1 389 ? 43.988 39.322 11.429 1.00 26.77 389 LEU B O 1
ATOM 6782 N N . GLU B 1 390 ? 42.724 38.075 10.031 1.00 28.33 390 GLU B N 1
ATOM 6783 C CA . GLU B 1 390 ? 43.491 38.426 8.803 1.00 32.37 390 GLU B CA 1
ATOM 6784 C C . GLU B 1 390 ? 43.382 39.948 8.595 1.00 31.75 390 GLU B C 1
ATOM 6785 O O . GLU B 1 390 ? 44.440 40.590 8.430 1.00 29.58 390 GLU B O 1
ATOM 6791 N N . MET B 1 391 ? 42.165 40.511 8.665 1.00 28.66 391 MET B N 1
ATOM 6792 C CA . MET B 1 391 ? 41.919 41.949 8.382 1.00 27.49 391 MET B CA 1
ATOM 6793 C C . MET B 1 391 ? 42.655 42.796 9.420 1.00 28.73 391 MET B C 1
ATOM 6794 O O . MET B 1 391 ? 43.386 43.744 9.025 1.00 32.66 391 MET B O 1
ATOM 6799 N N . VAL B 1 392 ? 42.559 42.440 10.698 1.00 27.84 392 VAL B N 1
ATOM 6800 C CA . VAL B 1 392 ? 43.123 43.296 11.775 1.00 28.49 392 VAL B CA 1
ATOM 6801 C C . VAL B 1 392 ? 44.666 43.247 11.733 1.00 26.70 392 VAL B C 1
ATOM 6802 O O . VAL B 1 392 ? 45.287 44.226 12.156 1.00 25.97 392 VAL B O 1
ATOM 6806 N N . GLU B 1 393 ? 45.258 42.175 11.192 1.00 26.62 393 GLU B N 1
ATOM 6807 C CA . GLU B 1 393 ? 46.731 41.943 11.138 1.00 27.79 393 GLU B CA 1
ATOM 6808 C C . GLU B 1 393 ? 47.338 42.409 9.805 1.00 31.29 393 GLU B C 1
ATOM 6809 O O . GLU B 1 393 ? 48.550 42.492 9.758 1.00 34.49 393 GLU B O 1
ATOM 6815 N N . ALA B 1 394 ? 46.539 42.698 8.772 1.00 32.81 394 ALA B N 1
ATOM 6816 C CA . ALA B 1 394 ? 47.006 43.071 7.412 1.00 36.35 394 ALA B CA 1
ATOM 6817 C C . ALA B 1 394 ? 48.010 44.245 7.465 1.00 38.96 394 ALA B C 1
ATOM 6818 O O . ALA B 1 394 ? 47.904 45.139 8.360 1.00 35.07 394 ALA B O 1
ATOM 6820 N N . ASP B 1 395 ? 48.971 44.213 6.536 1.00 40.82 395 ASP B N 1
ATOM 6821 C CA . ASP B 1 395 ? 49.860 45.350 6.191 1.00 39.81 395 ASP B CA 1
ATOM 6822 C C . ASP B 1 395 ? 50.660 45.758 7.421 1.00 39.00 395 ASP B C 1
ATOM 6823 O O . ASP B 1 395 ? 50.629 46.939 7.765 1.00 41.35 395 ASP B O 1
ATOM 6828 N N . GLY B 1 396 ? 51.322 44.797 8.067 1.00 40.22 396 GLY B N 1
ATOM 6829 C CA . GLY B 1 396 ? 52.263 45.038 9.175 1.00 39.43 396 GLY B CA 1
ATOM 6830 C C . GLY B 1 396 ? 51.623 45.749 10.355 1.00 41.92 396 GLY B C 1
ATOM 6831 O O . GLY B 1 396 ? 52.362 46.429 11.073 1.00 52.12 396 GLY B O 1
ATOM 6832 N N . GLY B 1 397 ? 50.318 45.580 10.581 1.00 42.03 397 GLY B N 1
ATOM 6833 C CA . GLY B 1 397 ? 49.613 46.191 11.723 1.00 45.55 397 GLY B CA 1
ATOM 6834 C C . GLY B 1 397 ? 49.203 47.632 11.466 1.00 50.20 397 GLY B C 1
ATOM 6835 O O . GLY B 1 397 ? 49.134 48.391 12.442 1.00 49.60 397 GLY B O 1
ATOM 6836 N N . ARG B 1 398 ? 48.932 47.986 10.206 1.00 51.53 398 ARG B N 1
ATOM 6837 C CA . ARG B 1 398 ? 48.444 49.324 9.774 1.00 49.47 398 ARG B CA 1
ATOM 6838 C C . ARG B 1 398 ? 47.141 49.647 10.518 1.00 43.30 398 ARG B C 1
ATOM 6839 O O . ARG B 1 398 ? 46.935 50.805 10.885 1.00 40.59 398 ARG B O 1
ATOM 6847 N N . VAL B 1 399 ? 46.274 48.662 10.729 1.00 42.31 399 VAL B N 1
ATOM 6848 C CA . VAL B 1 399 ? 44.916 48.938 11.279 1.00 40.08 399 VAL B CA 1
ATOM 6849 C C . VAL B 1 399 ? 45.045 49.440 12.730 1.00 35.43 399 VAL B C 1
ATOM 6850 O O . VAL B 1 399 ? 44.264 50.339 13.116 1.00 32.37 399 VAL B O 1
ATOM 6854 N N . TYR B 1 400 ? 46.019 48.952 13.494 1.00 32.26 400 TYR B N 1
ATOM 6855 C CA . TYR B 1 400 ? 46.252 49.409 14.887 1.00 30.91 400 TYR B CA 1
ATOM 6856 C C . TYR B 1 400 ? 46.752 50.856 14.834 1.00 34.09 400 TYR B C 1
ATOM 6857 O O . TYR B 1 400 ? 46.313 51.705 15.671 1.00 30.08 400 TYR B O 1
ATOM 6866 N N . GLN B 1 401 ? 47.617 51.138 13.851 1.00 34.53 401 GLN B N 1
ATOM 6867 C CA . GLN B 1 401 ? 48.124 52.507 13.551 1.00 39.16 401 GLN B CA 1
ATOM 6868 C C . GLN B 1 401 ? 46.933 53.446 13.271 1.00 34.48 401 GLN B C 1
ATOM 6869 O O . GLN B 1 401 ? 46.892 54.548 13.855 1.00 33.48 401 GLN B O 1
ATOM 6875 N N . ARG B 1 402 ? 46.001 53.010 12.424 1.00 31.44 402 ARG B N 1
ATOM 6876 C CA . ARG B 1 402 ? 44.777 53.775 12.057 1.00 34.58 402 ARG B CA 1
ATOM 6877 C C . ARG B 1 402 ? 43.944 54.043 13.318 1.00 32.13 402 ARG B C 1
ATOM 6878 O O . ARG B 1 402 ? 43.539 55.190 13.523 1.00 35.51 402 ARG B O 1
ATOM 6886 N N . VAL B 1 403 ? 43.692 53.019 14.131 1.00 28.89 403 VAL B N 1
ATOM 6887 C CA . VAL B 1 403 ? 42.880 53.151 15.370 1.00 28.70 403 VAL B CA 1
ATOM 6888 C C . VAL B 1 403 ? 43.547 54.224 16.227 1.00 28.38 403 VAL B C 1
ATOM 6889 O O . VAL B 1 403 ? 42.825 55.091 16.740 1.00 28.02 403 VAL B O 1
ATOM 6893 N N . ARG B 1 404 ? 44.867 54.161 16.390 1.00 29.60 404 ARG B N 1
ATOM 6894 C CA . ARG B 1 404 ? 45.611 55.097 17.277 1.00 32.25 404 ARG B CA 1
ATOM 6895 C C . ARG B 1 404 ? 45.490 56.524 16.727 1.00 31.23 404 ARG B C 1
ATOM 6896 O O . ARG B 1 404 ? 45.288 57.428 17.538 1.00 33.82 404 ARG B O 1
ATOM 6904 N N . GLU B 1 405 ? 45.574 56.710 15.407 1.00 30.11 405 GLU B N 1
ATOM 6905 C CA . GLU B 1 405 ? 45.522 58.051 14.759 1.00 31.78 405 GLU B CA 1
ATOM 6906 C C . GLU B 1 405 ? 44.084 58.601 14.859 1.00 31.87 405 GLU B C 1
ATOM 6907 O O . GLU B 1 405 ? 43.896 59.741 15.324 1.00 30.32 405 GLU B O 1
ATOM 6913 N N . ARG B 1 406 ? 43.085 57.794 14.511 1.00 32.27 406 ARG B N 1
ATOM 6914 C CA . ARG B 1 406 ? 41.651 58.180 14.613 1.00 31.74 406 ARG B CA 1
ATOM 6915 C C . ARG B 1 406 ? 41.312 58.494 16.072 1.00 29.38 406 ARG B C 1
ATOM 6916 O O . ARG B 1 406 ? 40.656 59.534 16.325 1.00 26.18 406 ARG B O 1
ATOM 6924 N N . GLY B 1 407 ? 41.760 57.644 16.997 1.00 27.17 407 GLY B N 1
ATOM 6925 C CA . GLY B 1 407 ? 41.550 57.823 18.438 1.00 28.37 407 GLY B CA 1
ATOM 6926 C C . GLY B 1 407 ? 42.088 59.159 18.911 1.00 30.92 407 GLY B C 1
ATOM 6927 O O . GLY B 1 407 ? 41.337 59.855 19.623 1.00 28.19 407 GLY B O 1
ATOM 6928 N N . GLN B 1 408 ? 43.342 59.484 18.564 1.00 32.25 408 GLN B N 1
ATOM 6929 C CA . GLN B 1 408 ? 44.001 60.759 18.941 1.00 38.30 408 GLN B CA 1
ATOM 6930 C C . GLN B 1 408 ? 43.176 61.948 18.410 1.00 36.15 408 GLN B C 1
ATOM 6931 O O . GLN B 1 408 ? 42.955 62.911 19.163 1.00 31.41 408 GLN B O 1
ATOM 6937 N N . ARG B 1 409 ? 42.722 61.893 17.160 1.00 35.23 409 ARG B N 1
ATOM 6938 C CA . ARG B 1 409 ? 41.870 62.962 16.586 1.00 37.09 409 ARG B CA 1
ATOM 6939 C C . ARG B 1 409 ? 40.556 63.073 17.383 1.00 37.75 409 ARG B C 1
ATOM 6940 O O . ARG B 1 409 ? 40.202 64.203 17.787 1.00 35.73 409 ARG B O 1
ATOM 6948 N N . LEU B 1 410 ? 39.871 61.950 17.644 1.00 32.30 410 LEU B N 1
ATOM 6949 C CA . LEU B 1 410 ? 38.564 61.956 18.365 1.00 30.63 410 LEU B CA 1
ATOM 6950 C C . LEU B 1 410 ? 38.756 62.484 19.794 1.00 29.57 410 LEU B C 1
ATOM 6951 O O . LEU B 1 410 ? 37.907 63.287 20.277 1.00 32.06 410 LEU B O 1
ATOM 6956 N N . GLU B 1 411 ? 39.810 62.032 20.470 1.00 26.52 411 GLU B N 1
ATOM 6957 C CA . GLU B 1 411 ? 40.106 62.422 21.874 1.00 28.17 411 GLU B CA 1
ATOM 6958 C C . GLU B 1 411 ? 40.412 63.928 21.943 1.00 28.87 411 GLU B C 1
ATOM 6959 O O . GLU B 1 411 ? 39.951 64.589 22.895 1.00 27.35 411 GLU B O 1
ATOM 6965 N N . ALA B 1 412 ? 41.205 64.442 21.002 1.00 29.53 412 ALA B N 1
ATOM 6966 C CA . ALA B 1 412 ? 41.590 65.875 20.968 1.00 31.16 412 ALA B CA 1
ATOM 6967 C C . ALA B 1 412 ? 40.305 66.700 20.850 1.00 32.61 412 ALA B C 1
ATOM 6968 O O . ALA B 1 412 ? 40.160 67.680 21.613 1.00 33.94 412 ALA B O 1
ATOM 6970 N N . MET B 1 413 ? 39.382 66.284 19.972 1.00 32.18 413 MET B N 1
ATOM 6971 C CA . MET B 1 413 ? 38.075 66.973 19.780 1.00 32.06 413 MET B CA 1
ATOM 6972 C C . MET B 1 413 ? 37.304 66.991 21.105 1.00 33.33 413 MET B C 1
ATOM 6973 O O . MET B 1 413 ? 36.781 68.076 21.492 1.00 33.52 413 MET B O 1
ATOM 6978 N N . LEU B 1 414 ? 37.227 65.840 21.773 1.00 32.20 414 LEU B N 1
ATOM 6979 C CA . LEU B 1 414 ? 36.455 65.681 23.035 1.00 32.15 414 LEU B CA 1
ATOM 6980 C C . LEU B 1 414 ? 37.108 66.534 24.120 1.00 31.28 414 LEU B C 1
ATOM 6981 O O . LEU B 1 414 ? 36.352 67.061 24.963 1.00 27.99 414 LEU B O 1
ATOM 6986 N N . GLU B 1 415 ? 38.444 66.600 24.130 1.00 31.34 415 GLU B N 1
ATOM 6987 C CA . GLU B 1 415 ? 39.216 67.387 25.132 1.00 34.80 415 GLU B CA 1
ATOM 6988 C C . GLU B 1 415 ? 38.939 68.887 24.908 1.00 34.32 415 GLU B C 1
ATOM 6989 O O . GLU B 1 415 ? 38.745 69.613 25.901 1.00 34.70 415 GLU B O 1
ATOM 6995 N N . SER B 1 416 ? 38.864 69.321 23.647 1.00 34.73 416 SER B N 1
ATOM 6996 C CA . SER B 1 416 ? 38.577 70.731 23.267 1.00 35.72 416 SER B CA 1
ATOM 6997 C C . SER B 1 416 ? 37.125 71.093 23.645 1.00 35.53 416 SER B C 1
ATOM 6998 O O . SER B 1 416 ? 36.924 72.181 24.183 1.00 34.71 416 SER B O 1
ATOM 7001 N N . VAL B 1 417 ? 36.165 70.175 23.501 1.00 35.33 417 VAL B N 1
ATOM 7002 C CA . VAL B 1 417 ? 34.757 70.390 23.952 1.00 33.50 417 VAL B CA 1
ATOM 7003 C C . VAL B 1 417 ? 34.745 70.469 25.479 1.00 35.36 417 VAL B C 1
ATOM 7004 O O . VAL B 1 417 ? 34.117 71.402 26.021 1.00 37.30 417 VAL B O 1
ATOM 7008 N N . ARG B 1 418 ? 35.430 69.555 26.165 1.00 37.38 418 ARG B N 1
ATOM 7009 C CA . ARG B 1 418 ? 35.505 69.577 27.650 1.00 36.83 418 ARG B CA 1
ATOM 7010 C C . ARG B 1 418 ? 36.012 70.950 28.117 1.00 36.12 418 ARG B C 1
ATOM 7011 O O . ARG B 1 418 ? 35.406 71.510 29.051 1.00 37.81 418 ARG B O 1
ATOM 7019 N N . ALA B 1 419 ? 37.096 71.448 27.514 1.00 35.02 419 ALA B N 1
ATOM 7020 C CA . ALA B 1 419 ? 37.771 72.719 27.890 1.00 39.41 419 ALA B CA 1
ATOM 7021 C C . ALA B 1 419 ? 36.742 73.864 27.927 1.00 40.91 419 ALA B C 1
ATOM 7022 O O . ALA B 1 419 ? 36.677 74.565 28.947 1.00 43.03 419 ALA B O 1
ATOM 7024 N N . ASP B 1 420 ? 35.927 73.990 26.875 1.00 40.14 420 ASP B N 1
ATOM 7025 C CA . ASP B 1 420 ? 34.949 75.096 26.684 1.00 38.64 420 ASP B CA 1
ATOM 7026 C C . ASP B 1 420 ? 33.627 74.804 27.406 1.00 37.26 420 ASP B C 1
ATOM 7027 O O . ASP B 1 420 ? 32.777 75.711 27.409 1.00 36.01 420 ASP B O 1
ATOM 7032 N N . HIS B 1 421 ? 33.455 73.628 28.027 1.00 34.67 421 HIS B N 1
ATOM 7033 C CA . HIS B 1 421 ? 32.163 73.208 28.632 1.00 34.19 421 HIS B CA 1
ATOM 7034 C C . HIS B 1 421 ? 32.376 72.461 29.955 1.00 33.34 421 HIS B C 1
ATOM 7035 O O . HIS B 1 421 ? 31.527 71.588 30.298 1.00 33.01 421 HIS B O 1
ATOM 7042 N N . SER B 1 422 ? 33.409 72.847 30.699 1.00 33.70 422 SER B N 1
ATOM 7043 C CA . SER B 1 422 ? 33.808 72.292 32.016 1.00 34.06 422 SER B CA 1
ATOM 7044 C C . SER B 1 422 ? 32.719 72.502 33.061 1.00 34.40 422 SER B C 1
ATOM 7045 O O . SER B 1 422 ? 32.796 71.842 34.096 1.00 36.33 422 SER B O 1
ATOM 7048 N N . ASP B 1 423 ? 31.762 73.396 32.826 1.00 38.00 423 ASP B N 1
ATOM 7049 C CA . ASP B 1 423 ? 30.618 73.592 33.760 1.00 37.61 423 ASP B CA 1
ATOM 7050 C C . ASP B 1 423 ? 29.686 72.372 33.728 1.00 37.53 423 ASP B C 1
ATOM 7051 O O . ASP B 1 423 ? 28.997 72.181 34.737 1.00 32.70 423 ASP B O 1
ATOM 7056 N N . VAL B 1 424 ? 29.641 71.588 32.639 1.00 34.66 424 VAL B N 1
ATOM 7057 C CA . VAL B 1 424 ? 28.695 70.430 32.544 1.00 38.52 424 VAL B CA 1
ATOM 7058 C C . VAL B 1 424 ? 29.416 69.107 32.192 1.00 36.18 424 VAL B C 1
ATOM 7059 O O . VAL B 1 424 ? 28.787 68.034 32.380 1.00 36.63 424 VAL B O 1
ATOM 7063 N N . VAL B 1 425 ? 30.653 69.180 31.692 1.00 34.99 425 VAL B N 1
ATOM 7064 C CA . VAL B 1 425 ? 31.525 68.021 31.344 1.00 36.16 425 VAL B CA 1
ATOM 7065 C C . VAL B 1 425 ? 32.711 68.021 32.309 1.00 38.61 425 VAL B C 1
ATOM 7066 O O . VAL B 1 425 ? 33.438 69.033 32.323 1.00 38.00 425 VAL B O 1
ATOM 7070 N N . SER B 1 426 ? 32.907 66.949 33.082 1.00 38.49 426 SER B N 1
ATOM 7071 C CA . SER B 1 426 ? 33.927 66.882 34.164 1.00 37.99 426 SER B CA 1
ATOM 7072 C C . SER B 1 426 ? 35.251 66.307 33.646 1.00 38.09 426 SER B C 1
ATOM 7073 O O . SER B 1 426 ? 36.287 66.676 34.218 1.00 40.26 426 SER B O 1
ATOM 7076 N N . ALA B 1 427 ? 35.256 65.458 32.614 1.00 37.51 427 ALA B N 1
ATOM 7077 C CA . ALA B 1 427 ? 36.486 64.755 32.185 1.00 37.21 427 ALA B CA 1
ATOM 7078 C C . ALA B 1 427 ? 36.305 64.015 30.855 1.00 37.66 427 ALA B C 1
ATOM 7079 O O . ALA B 1 427 ? 35.165 63.747 30.457 1.00 35.97 427 ALA B O 1
ATOM 7081 N N . VAL B 1 428 ? 37.429 63.707 30.208 1.00 36.82 428 VAL B N 1
ATOM 7082 C CA . VAL B 1 428 ? 37.535 62.732 29.095 1.00 35.39 428 VAL B CA 1
ATOM 7083 C C . VAL B 1 428 ? 38.226 61.485 29.647 1.00 34.78 428 VAL B C 1
ATOM 7084 O O . VAL B 1 428 ? 39.257 61.659 30.325 1.00 31.70 428 VAL B O 1
ATOM 7088 N N . TRP B 1 429 ? 37.700 60.294 29.343 1.00 29.42 429 TRP B N 1
ATOM 7089 C CA . TRP B 1 429 ? 38.305 58.997 29.738 1.00 28.84 429 TRP B CA 1
ATOM 7090 C C . TRP B 1 429 ? 38.478 58.097 28.511 1.00 27.60 429 TRP B C 1
ATOM 7091 O O . TRP B 1 429 ? 37.817 58.315 27.472 1.00 29.21 429 TRP B O 1
ATOM 7102 N N . GLY B 1 430 ? 39.365 57.117 28.625 1.00 24.36 430 GLY B N 1
ATOM 7103 C CA . GLY B 1 430 ? 39.504 56.022 27.663 1.00 25.24 430 GLY B CA 1
ATOM 7104 C C . GLY B 1 430 ? 40.770 56.139 26.860 1.00 25.33 430 GLY B C 1
ATOM 7105 O O . GLY B 1 430 ? 41.593 56.966 27.175 1.00 26.14 430 GLY B O 1
ATOM 7106 N N . THR B 1 431 ? 40.899 55.317 25.836 1.00 26.20 431 THR B N 1
ATOM 7107 C CA . THR B 1 431 ? 42.089 55.278 24.974 1.00 26.30 431 THR B CA 1
ATOM 7108 C C . THR B 1 431 ? 41.668 54.681 23.642 1.00 24.54 431 THR B C 1
ATOM 7109 O O . THR B 1 431 ? 40.608 53.994 23.600 1.00 26.39 431 THR B O 1
ATOM 7113 N N . GLY B 1 432 ? 42.494 54.884 22.623 1.00 24.53 432 GLY B N 1
ATOM 7114 C CA . GLY B 1 432 ? 42.185 54.512 21.229 1.00 27.94 432 GLY B CA 1
ATOM 7115 C C . GLY B 1 432 ? 40.827 55.061 20.838 1.00 27.02 432 GLY B C 1
ATOM 7116 O O . GLY B 1 432 ? 40.575 56.274 21.100 1.00 25.34 432 GLY B O 1
ATOM 7117 N N . LEU B 1 433 ? 39.981 54.199 20.269 1.00 27.36 433 LEU B N 1
ATOM 7118 C CA . LEU B 1 433 ? 38.587 54.520 19.862 1.00 26.77 433 LEU B CA 1
ATOM 7119 C C . LEU B 1 433 ? 37.594 53.953 20.884 1.00 25.97 433 LEU B C 1
ATOM 7120 O O . LEU B 1 433 ? 36.470 53.579 20.484 1.00 25.45 433 LEU B O 1
ATOM 7125 N N . MET B 1 434 ? 37.961 53.968 22.163 1.00 26.31 434 MET B N 1
ATOM 7126 C CA . MET B 1 434 ? 37.079 53.611 23.300 1.00 27.83 434 MET B CA 1
ATOM 7127 C C . MET B 1 434 ? 37.119 54.766 24.297 1.00 28.60 434 MET B C 1
ATOM 7128 O O . MET B 1 434 ? 37.945 54.713 25.253 1.00 27.03 434 MET B O 1
ATOM 7133 N N . LEU B 1 435 ? 36.295 55.790 24.043 1.00 26.46 435 LEU B N 1
ATOM 7134 C CA . LEU B 1 435 ? 36.368 57.100 24.745 1.00 27.69 435 LEU B CA 1
ATOM 7135 C C . LEU B 1 435 ? 35.014 57.438 25.363 1.00 29.30 435 LEU B C 1
ATOM 7136 O O . LEU B 1 435 ? 33.988 56.898 24.897 1.00 31.61 435 LEU B O 1
ATOM 7141 N N . ALA B 1 436 ? 35.019 58.311 26.371 1.00 31.23 436 ALA B N 1
ATOM 7142 C CA . ALA B 1 436 ? 33.788 58.802 27.012 1.00 30.52 436 ALA B CA 1
ATOM 7143 C C . ALA B 1 436 ? 33.990 60.215 27.546 1.00 30.69 436 ALA B C 1
ATOM 7144 O O . ALA B 1 436 ? 35.134 60.595 27.853 1.00 29.24 436 ALA B O 1
ATOM 7146 N N . LEU B 1 437 ? 32.898 60.971 27.617 1.00 31.17 437 LEU B N 1
ATOM 7147 C CA . LEU B 1 437 ? 32.796 62.225 28.387 1.00 30.24 437 LEU B CA 1
ATOM 7148 C C . LEU B 1 437 ? 32.070 61.895 29.684 1.00 28.22 437 LEU B C 1
ATOM 7149 O O . LEU B 1 437 ? 30.999 61.255 29.640 1.00 25.67 437 LEU B O 1
ATOM 7154 N N . GLU B 1 438 ? 32.616 62.336 30.808 1.00 26.36 438 GLU B N 1
ATOM 7155 C CA . GLU B 1 438 ? 31.866 62.296 32.077 1.00 26.95 438 GLU B CA 1
ATOM 7156 C C . GLU B 1 438 ? 31.042 63.595 32.167 1.00 28.11 438 GLU B C 1
ATOM 7157 O O . GLU B 1 438 ? 31.616 64.682 32.002 1.00 25.77 438 GLU B O 1
ATOM 7163 N N . LEU B 1 439 ? 29.746 63.465 32.445 1.00 27.43 439 LEU B N 1
ATOM 7164 C CA . LEU B 1 439 ? 28.804 64.579 32.709 1.00 29.48 439 LEU B CA 1
ATOM 7165 C C . LEU B 1 439 ? 28.836 64.886 34.209 1.00 30.04 439 LEU B C 1
ATOM 7166 O O . LEU B 1 439 ? 28.847 63.930 34.998 1.00 30.86 439 LEU B O 1
ATOM 7171 N N . ARG B 1 440 ? 28.790 66.158 34.604 1.00 31.11 440 ARG B N 1
ATOM 7172 C CA . ARG B 1 440 ? 28.543 66.522 36.032 1.00 32.97 440 ARG B CA 1
ATOM 7173 C C . ARG B 1 440 ? 27.091 66.203 36.385 1.00 33.56 440 ARG B C 1
ATOM 7174 O O . ARG B 1 440 ? 26.223 66.270 35.495 1.00 37.37 440 ARG B O 1
ATOM 7182 N N . ASP B 1 441 ? 26.834 65.896 37.652 1.00 35.17 441 ASP B N 1
ATOM 7183 C CA . ASP B 1 441 ? 25.490 65.524 38.155 1.00 38.21 441 ASP B CA 1
ATOM 7184 C C . ASP B 1 441 ? 24.537 66.711 37.927 1.00 37.29 441 ASP B C 1
ATOM 7185 O O . ASP B 1 441 ? 24.994 67.870 38.072 1.00 36.52 441 ASP B O 1
ATOM 7190 N N . GLN B 1 442 ? 23.288 66.445 37.545 1.00 31.63 442 GLN B N 1
ATOM 7191 C CA . GLN B 1 442 ? 22.256 67.473 37.254 1.00 32.01 442 GLN B CA 1
ATOM 7192 C C . GLN B 1 442 ? 21.050 67.278 38.175 1.00 34.84 442 GLN B C 1
ATOM 7193 O O . GLN B 1 442 ? 19.961 67.760 37.829 1.00 39.32 442 GLN B O 1
ATOM 7199 N N . SER B 1 443 ? 21.220 66.594 39.308 1.00 39.13 443 SER B N 1
ATOM 7200 C CA . SER B 1 443 ? 20.185 66.413 40.368 1.00 40.27 443 SER B CA 1
ATOM 7201 C C . SER B 1 443 ? 19.761 67.766 40.977 1.00 36.51 443 SER B C 1
ATOM 7202 O O . SER B 1 443 ? 18.645 67.838 41.492 1.00 36.94 443 SER B O 1
ATOM 7205 N N . ASN B 1 444 ? 20.609 68.799 40.889 1.00 36.68 444 ASN B N 1
ATOM 7206 C CA . ASN B 1 444 ? 20.297 70.173 41.356 1.00 37.51 444 ASN B CA 1
ATOM 7207 C C . ASN B 1 444 ? 19.909 71.097 40.197 1.00 38.61 444 ASN B C 1
ATOM 7208 O O . ASN B 1 444 ? 19.932 72.301 40.406 1.00 43.92 444 ASN B O 1
ATOM 7213 N N . ALA B 1 445 ? 19.547 70.579 39.022 1.00 36.62 445 ALA B N 1
ATOM 7214 C CA . ALA B 1 445 ? 19.300 71.428 37.836 1.00 39.51 445 ALA B CA 1
ATOM 7215 C C . ALA B 1 445 ? 18.152 72.401 38.132 1.00 39.69 445 ALA B C 1
ATOM 7216 O O . ALA B 1 445 ? 17.172 71.993 38.786 1.00 37.35 445 ALA B O 1
ATOM 7218 N N . THR B 1 446 ? 18.283 73.641 37.655 1.00 42.61 446 THR B N 1
ATOM 7219 C CA . THR B 1 446 ? 17.239 74.699 37.765 1.00 42.81 446 THR B CA 1
ATOM 7220 C C . THR B 1 446 ? 16.031 74.308 36.909 1.00 38.56 446 THR B C 1
ATOM 7221 O O . THR B 1 446 ? 14.921 74.458 37.414 1.00 38.07 446 THR B O 1
ATOM 7225 N N . SER B 1 447 ? 16.227 73.790 35.693 1.00 38.51 447 SER B N 1
ATOM 7226 C CA . SER B 1 447 ? 15.135 73.288 34.817 1.00 35.83 447 SER B CA 1
ATOM 7227 C C . SER B 1 447 ? 14.487 72.055 35.454 1.00 39.09 447 SER B C 1
ATOM 7228 O O . SER B 1 447 ? 15.182 71.048 35.652 1.00 39.67 447 SER B O 1
ATOM 7231 N N . GLN B 1 448 ? 13.193 72.116 35.747 1.00 42.91 448 GLN B N 1
ATOM 7232 C CA . GLN B 1 448 ? 12.455 71.016 36.422 1.00 46.10 448 GLN B CA 1
ATOM 7233 C C . GLN B 1 448 ? 12.508 69.747 35.551 1.00 42.82 448 GLN B C 1
ATOM 7234 O O . GLN B 1 448 ? 12.679 68.658 36.116 1.00 44.17 448 GLN B O 1
ATOM 7240 N N . ALA B 1 449 ? 12.329 69.868 34.237 1.00 34.72 449 ALA B N 1
ATOM 7241 C CA . ALA B 1 449 ? 12.334 68.724 33.298 1.00 34.55 449 ALA B CA 1
ATOM 7242 C C . ALA B 1 449 ? 13.703 68.015 33.342 1.00 31.95 449 ALA B C 1
ATOM 7243 O O . ALA B 1 449 ? 13.727 66.776 33.364 1.00 33.45 449 ALA B O 1
ATOM 7245 N N . ILE B 1 450 ? 14.809 68.762 33.375 1.00 30.65 450 ILE B N 1
ATOM 7246 C CA . ILE B 1 450 ? 16.181 68.183 33.486 1.00 30.71 450 ILE B CA 1
ATOM 7247 C C . ILE B 1 450 ? 16.352 67.525 34.862 1.00 34.46 450 ILE B C 1
ATOM 7248 O O . ILE B 1 450 ? 16.774 66.347 34.891 1.00 35.07 450 ILE B O 1
ATOM 7253 N N . ARG B 1 451 ? 15.976 68.216 35.943 1.00 34.34 451 ARG B N 1
ATOM 7254 C CA . ARG B 1 451 ? 16.122 67.743 37.346 1.00 35.31 451 ARG B CA 1
ATOM 7255 C C . ARG B 1 451 ? 15.380 66.413 37.532 1.00 37.35 451 ARG B C 1
ATOM 7256 O O . ARG B 1 451 ? 15.925 65.513 38.183 1.00 36.67 451 ARG B O 1
ATOM 7264 N N . GLU B 1 452 ? 14.181 66.282 36.982 1.00 34.60 452 GLU B N 1
ATOM 7265 C CA . GLU B 1 452 ? 13.354 65.059 37.119 1.00 36.90 452 GLU B CA 1
ATOM 7266 C C . GLU B 1 452 ? 14.043 63.884 36.397 1.00 35.41 452 GLU B C 1
ATOM 7267 O O . GLU B 1 452 ? 14.096 62.787 36.949 1.00 36.67 452 GLU B O 1
ATOM 7273 N N . LYS B 1 453 ? 14.532 64.101 35.182 1.00 35.61 453 LYS B N 1
ATOM 7274 C CA . LYS B 1 453 ? 15.236 63.059 34.396 1.00 33.65 453 LYS B CA 1
ATOM 7275 C C . LYS B 1 453 ? 16.521 62.658 35.143 1.00 33.15 453 LYS B C 1
ATOM 7276 O O . LYS B 1 453 ? 16.832 61.454 35.179 1.00 31.11 453 LYS B O 1
ATOM 7282 N N . ALA B 1 454 ? 17.253 63.614 35.714 1.00 31.11 454 ALA B N 1
ATOM 7283 C CA . ALA B 1 454 ? 18.488 63.323 36.486 1.00 35.44 454 ALA B CA 1
ATOM 7284 C C . ALA B 1 454 ? 18.127 62.513 37.731 1.00 31.89 454 ALA B C 1
ATOM 7285 O O . ALA B 1 454 ? 18.853 61.575 38.021 1.00 33.45 454 ALA B O 1
ATOM 7287 N N . ALA B 1 455 ? 17.021 62.820 38.403 1.00 33.60 455 ALA B N 1
ATOM 7288 C CA . ALA B 1 455 ? 16.606 62.121 39.641 1.00 36.35 455 ALA B CA 1
ATOM 7289 C C . ALA B 1 455 ? 16.351 60.642 39.322 1.00 39.39 455 ALA B C 1
ATOM 7290 O O . ALA B 1 455 ? 16.629 59.828 40.198 1.00 37.71 455 ALA B O 1
ATOM 7292 N N . HIS B 1 456 ? 15.879 60.323 38.111 1.00 36.25 456 HIS B N 1
ATOM 7293 C CA . HIS B 1 456 ? 15.572 58.939 37.664 1.00 37.86 456 HIS B CA 1
ATOM 7294 C C . HIS B 1 456 ? 16.822 58.290 37.035 1.00 35.40 456 HIS B C 1
ATOM 7295 O O . HIS B 1 456 ? 16.749 57.137 36.630 1.00 31.08 456 HIS B O 1
ATOM 7302 N N . GLY B 1 457 ? 17.939 59.015 36.948 1.00 31.66 457 GLY B N 1
ATOM 7303 C CA . GLY B 1 457 ? 19.228 58.515 36.435 1.00 32.42 457 GLY B CA 1
ATOM 7304 C C . GLY B 1 457 ? 19.313 58.491 34.913 1.00 32.69 457 GLY B C 1
ATOM 7305 O O . GLY B 1 457 ? 20.182 57.778 34.383 1.00 29.30 457 GLY B O 1
ATOM 7306 N N . PHE B 1 458 ? 18.504 59.294 34.209 1.00 30.17 458 PHE B N 1
ATOM 7307 C CA . PHE B 1 458 ? 18.320 59.196 32.739 1.00 31.07 458 PHE B CA 1
ATOM 7308 C C . PHE B 1 458 ? 18.907 60.381 31.972 1.00 29.65 458 PHE B C 1
ATOM 7309 O O . PHE B 1 458 ? 18.639 60.444 30.767 1.00 30.93 458 PHE B O 1
ATOM 7317 N N . LEU B 1 459 ? 19.700 61.252 32.599 1.00 29.61 459 LEU B N 1
ATOM 7318 C CA . LEU B 1 459 ? 20.266 62.461 31.940 1.00 29.74 459 LEU B CA 1
ATOM 7319 C C . LEU B 1 459 ? 20.987 62.084 30.639 1.00 29.25 459 LEU B C 1
ATOM 7320 O O . LEU B 1 459 ? 20.748 62.754 29.610 1.00 29.37 459 LEU B O 1
ATOM 7325 N N . GLY B 1 460 ? 21.888 61.099 30.686 1.00 28.79 460 GLY B N 1
ATOM 7326 C CA . GLY B 1 460 ? 22.699 60.710 29.513 1.00 26.66 460 GLY B CA 1
ATOM 7327 C C . GLY B 1 460 ? 21.816 60.284 28.348 1.00 24.08 460 GLY B C 1
ATOM 7328 O O . GLY B 1 460 ? 22.126 60.652 27.193 1.00 22.60 460 GLY B O 1
ATOM 7329 N N . TYR B 1 461 ? 20.730 59.563 28.626 1.00 23.81 461 TYR B N 1
ATOM 7330 C CA . TYR B 1 461 ? 19.778 59.103 27.578 1.00 25.70 461 TYR B CA 1
ATOM 7331 C C . TYR B 1 461 ? 19.038 60.289 26.945 1.00 27.46 461 TYR B C 1
ATOM 7332 O O . TYR B 1 461 ? 18.885 60.307 25.721 1.00 24.41 461 TYR B O 1
ATOM 7341 N N . VAL B 1 462 ? 18.636 61.273 27.746 1.00 28.43 462 VAL B N 1
ATOM 7342 C CA . VAL B 1 462 ? 17.946 62.518 27.276 1.00 29.98 462 VAL B CA 1
ATOM 7343 C C . VAL B 1 462 ? 18.894 63.314 26.373 1.00 29.31 462 VAL B C 1
ATOM 7344 O O . VAL B 1 462 ? 18.469 63.719 25.272 1.00 29.93 462 VAL B O 1
ATOM 7348 N N . LEU B 1 463 ? 20.153 63.487 26.800 1.00 26.98 463 LEU B N 1
ATOM 7349 C CA . LEU B 1 463 ? 21.197 64.159 25.992 1.00 25.58 463 LEU B CA 1
ATOM 7350 C C . LEU B 1 463 ? 21.383 63.420 24.661 1.00 27.20 463 LEU B C 1
ATOM 7351 O O . LEU B 1 463 ? 21.465 64.098 23.607 1.00 26.59 463 LEU B O 1
ATOM 7356 N N . ALA B 1 464 ? 21.442 62.077 24.690 1.00 28.16 464 ALA B N 1
ATOM 7357 C CA . ALA B 1 464 ? 21.576 61.230 23.481 1.00 28.10 464 ALA B CA 1
ATOM 7358 C C . ALA B 1 464 ? 20.380 61.479 22.544 1.00 25.72 464 ALA B C 1
ATOM 7359 O O . ALA B 1 464 ? 20.588 61.592 21.338 1.00 24.91 464 ALA B O 1
ATOM 7361 N N . GLY B 1 465 ? 19.171 61.575 23.084 1.00 26.16 465 GLY B N 1
ATOM 7362 C CA . GLY B 1 465 ? 17.955 61.934 22.310 1.00 28.87 465 GLY B CA 1
ATOM 7363 C C . GLY B 1 465 ? 18.102 63.265 21.572 1.00 27.03 465 GLY B C 1
ATOM 7364 O O . GLY B 1 465 ? 17.733 63.334 20.402 1.00 27.98 465 GLY B O 1
ATOM 7365 N N . PHE B 1 466 ? 18.658 64.286 22.221 1.00 28.76 466 PHE B N 1
ATOM 7366 C CA . PHE B 1 466 ? 18.891 65.622 21.617 1.00 28.82 466 PHE B CA 1
ATOM 7367 C C . PHE B 1 466 ? 19.852 65.454 20.436 1.00 29.47 466 PHE B C 1
ATOM 7368 O O . PHE B 1 466 ? 19.544 65.923 19.329 1.00 29.87 466 PHE B O 1
ATOM 7376 N N . LEU B 1 467 ? 20.942 64.713 20.637 1.00 29.60 467 LEU B N 1
ATOM 7377 C CA . LEU B 1 467 ? 21.974 64.500 19.586 1.00 29.32 467 LEU B CA 1
ATOM 7378 C C . LEU B 1 467 ? 21.357 63.796 18.364 1.00 29.92 467 LEU B C 1
ATOM 7379 O O . LEU B 1 467 ? 21.734 64.154 17.233 1.00 30.10 467 LEU B O 1
ATOM 7384 N N . LEU B 1 468 ? 20.451 62.839 18.564 1.00 26.32 468 LEU B N 1
ATOM 7385 C CA . LEU B 1 468 ? 19.735 62.139 17.466 1.00 28.25 468 LEU B CA 1
ATOM 7386 C C . LEU B 1 468 ? 18.821 63.123 16.720 1.00 26.85 468 LEU B C 1
ATOM 7387 O O . LEU B 1 468 ? 18.960 63.238 15.509 1.00 28.17 468 LEU B O 1
ATOM 7392 N N . ARG B 1 469 ? 17.887 63.737 17.441 1.00 28.67 469 ARG B N 1
ATOM 7393 C CA . ARG B 1 469 ? 16.775 64.629 16.978 1.00 30.91 469 ARG B CA 1
ATOM 7394 C C . ARG B 1 469 ? 17.368 65.812 16.206 1.00 30.07 469 ARG B C 1
ATOM 7395 O O . ARG B 1 469 ? 16.965 66.039 15.069 1.00 30.28 469 ARG B O 1
ATOM 7403 N N . GLU B 1 470 ? 18.370 66.477 16.780 1.00 30.86 470 GLU B N 1
ATOM 7404 C CA . GLU B 1 470 ? 18.866 67.792 16.304 1.00 32.27 470 GLU B CA 1
ATOM 7405 C C . GLU B 1 470 ? 20.081 67.663 15.401 1.00 28.93 470 GLU B C 1
ATOM 7406 O O . GLU B 1 470 ? 20.289 68.573 14.625 1.00 30.06 470 GLU B O 1
ATOM 7412 N N . HIS B 1 471 ? 20.875 66.602 15.523 1.00 30.17 471 HIS B N 1
ATOM 7413 C CA . HIS B 1 471 ? 22.192 66.501 14.847 1.00 28.40 471 HIS B CA 1
ATOM 7414 C C . HIS B 1 471 ? 22.350 65.176 14.096 1.00 25.91 471 HIS B C 1
ATOM 7415 O O . HIS B 1 471 ? 23.397 65.012 13.465 1.00 30.63 471 HIS B O 1
ATOM 7422 N N . HIS B 1 472 ? 21.360 64.285 14.137 1.00 27.32 472 HIS B N 1
ATOM 7423 C CA . HIS B 1 472 ? 21.392 62.961 13.447 1.00 30.13 472 HIS B CA 1
ATOM 7424 C C . HIS B 1 472 ? 22.689 62.216 13.822 1.00 27.79 472 HIS B C 1
ATOM 7425 O O . HIS B 1 472 ? 23.365 61.692 12.917 1.00 24.98 472 HIS B O 1
ATOM 7432 N N . ILE B 1 473 ? 23.024 62.207 15.111 1.00 27.79 473 ILE B N 1
ATOM 7433 C CA . ILE B 1 473 ? 24.195 61.494 15.699 1.00 28.88 473 ILE B CA 1
ATOM 7434 C C . ILE B 1 473 ? 23.661 60.503 16.746 1.00 24.65 473 ILE B C 1
ATOM 7435 O O . ILE B 1 473 ? 22.894 60.925 17.630 1.00 23.49 473 ILE B O 1
ATOM 7440 N N . ARG B 1 474 ? 24.059 59.237 16.644 1.00 22.88 474 ARG B N 1
ATOM 7441 C CA . ARG B 1 474 ? 23.680 58.167 17.602 1.00 23.66 474 ARG B CA 1
ATOM 7442 C C . ARG B 1 474 ? 24.797 58.050 18.645 1.00 24.89 474 ARG B C 1
ATOM 7443 O O . ARG B 1 474 ? 25.942 57.662 18.287 1.00 22.52 474 ARG B O 1
ATOM 7451 N N . VAL B 1 475 ? 24.495 58.444 19.872 1.00 24.83 475 VAL B N 1
ATOM 7452 C CA . VAL B 1 475 ? 25.390 58.272 21.048 1.00 26.72 475 VAL B CA 1
ATOM 7453 C C . VAL B 1 475 ? 24.602 57.513 22.115 1.00 27.04 475 VAL B C 1
ATOM 7454 O O . VAL B 1 475 ? 23.377 57.723 22.224 1.00 25.23 475 VAL B O 1
ATOM 7458 N N . LEU B 1 476 ? 25.271 56.636 22.859 1.00 26.66 476 LEU B N 1
ATOM 7459 C CA . LEU B 1 476 ? 24.627 55.962 24.015 1.00 24.18 476 LEU B CA 1
ATOM 7460 C C . LEU B 1 476 ? 25.496 56.166 25.248 1.00 23.38 476 LEU B C 1
ATOM 7461 O O . LEU B 1 476 ? 26.724 56.274 25.149 1.00 20.95 476 LEU B O 1
ATOM 7466 N N . PRO B 1 477 ? 24.845 56.373 26.407 1.00 22.51 477 PRO B N 1
ATOM 7467 C CA . PRO B 1 477 ? 25.560 56.641 27.638 1.00 25.62 477 PRO B CA 1
ATOM 7468 C C . PRO B 1 477 ? 26.010 55.342 28.308 1.00 28.15 477 PRO B C 1
ATOM 7469 O O . PRO B 1 477 ? 25.571 54.266 27.906 1.00 25.98 477 PRO B O 1
ATOM 7473 N N . ALA B 1 478 ? 26.803 55.494 29.358 1.00 31.81 478 ALA B N 1
ATOM 7474 C CA . ALA B 1 478 ? 27.251 54.382 30.218 1.00 35.43 478 ALA B CA 1
ATOM 7475 C C . ALA B 1 478 ? 27.297 54.873 31.660 1.00 36.84 478 ALA B C 1
ATOM 7476 O O . ALA B 1 478 ? 27.268 56.107 31.868 1.00 34.22 478 ALA B O 1
ATOM 7478 N N . GLY B 1 479 ? 27.392 53.929 32.594 1.00 34.79 479 GLY B N 1
ATOM 7479 C CA . GLY B 1 479 ? 27.847 54.188 33.966 1.00 33.17 479 GLY B CA 1
ATOM 7480 C C . GLY B 1 479 ? 26.671 54.516 34.860 1.00 31.83 479 GLY B C 1
ATOM 7481 O O . GLY B 1 479 ? 25.537 54.565 34.404 1.00 35.42 479 GLY B O 1
ATOM 7482 N N . PRO B 1 480 ? 26.904 54.711 36.172 1.00 32.90 480 PRO B N 1
ATOM 7483 C CA . PRO B 1 480 ? 25.821 55.048 37.083 1.00 31.41 480 PRO B CA 1
ATOM 7484 C C . PRO B 1 480 ? 25.183 56.372 36.634 1.00 30.54 480 PRO B C 1
ATOM 7485 O O . PRO B 1 480 ? 25.900 57.251 36.173 1.00 29.12 480 PRO B O 1
ATOM 7489 N N . ARG B 1 481 ? 23.851 56.406 36.703 1.00 30.27 481 ARG B N 1
ATOM 7490 C CA . ARG B 1 481 ? 22.978 57.565 36.420 1.00 35.29 481 ARG B CA 1
ATOM 7491 C C . ARG B 1 481 ? 23.239 58.065 34.997 1.00 33.34 481 ARG B C 1
ATOM 7492 O O . ARG B 1 481 ? 23.161 59.284 34.811 1.00 30.77 481 ARG B O 1
ATOM 7500 N N . SER B 1 482 ? 23.521 57.172 34.028 1.00 29.59 482 SER B N 1
ATOM 7501 C CA . SER B 1 482 ? 23.873 57.518 32.621 1.00 29.63 482 SER B CA 1
ATOM 7502 C C . SER B 1 482 ? 24.760 58.784 32.611 1.00 29.77 482 SER B C 1
ATOM 7503 O O . SER B 1 482 ? 24.517 59.698 31.784 1.00 30.33 482 SER B O 1
ATOM 7506 N N . GLY B 1 483 ? 25.782 58.811 33.481 1.00 28.74 483 GLY B N 1
ATOM 7507 C CA . GLY B 1 483 ? 26.680 59.955 33.746 1.00 24.81 483 GLY B CA 1
ATOM 7508 C C . GLY B 1 483 ? 27.854 60.059 32.785 1.00 25.22 483 GLY B C 1
ATOM 7509 O O . GLY B 1 483 ? 28.633 61.013 32.938 1.00 27.82 483 GLY B O 1
ATOM 7510 N N . PHE B 1 484 ? 27.972 59.175 31.797 1.00 25.18 484 PHE B N 1
ATOM 7511 C CA . PHE B 1 484 ? 28.987 59.272 30.711 1.00 25.81 484 PHE B CA 1
ATOM 7512 C C . PHE B 1 484 ? 28.344 59.158 29.332 1.00 24.99 484 PHE B C 1
ATOM 7513 O O . PHE B 1 484 ? 27.398 58.404 29.195 1.00 28.12 484 PHE B O 1
ATOM 7521 N N . LEU B 1 485 ? 28.924 59.825 28.338 1.00 26.82 485 LEU B N 1
ATOM 7522 C CA . LEU B 1 485 ? 28.610 59.616 26.900 1.00 28.34 485 LEU B CA 1
ATOM 7523 C C . LEU B 1 485 ? 29.761 58.835 26.258 1.00 29.06 485 LEU B C 1
ATOM 7524 O O . LEU B 1 485 ? 30.920 59.267 26.418 1.00 31.11 485 LEU B O 1
ATOM 7529 N N . ARG B 1 486 ? 29.447 57.699 25.641 1.00 26.74 486 ARG B N 1
ATOM 7530 C CA . ARG B 1 486 ? 30.431 56.823 24.956 1.00 30.26 486 ARG B CA 1
ATOM 7531 C C . ARG B 1 486 ? 30.677 57.324 23.525 1.00 27.38 486 ARG B C 1
ATOM 7532 O O . ARG B 1 486 ? 29.725 57.779 22.847 1.00 26.20 486 ARG B O 1
ATOM 7540 N N . PHE B 1 487 ? 31.921 57.226 23.070 1.00 26.11 487 PHE B N 1
ATOM 7541 C CA . PHE B 1 487 ? 32.336 57.418 21.659 1.00 27.36 487 PHE B CA 1
ATOM 7542 C C . PHE B 1 487 ? 33.223 56.234 21.272 1.00 27.31 487 PHE B C 1
ATOM 7543 O O . PHE B 1 487 ? 34.356 56.132 21.773 1.00 26.57 487 PHE B O 1
ATOM 7551 N N . SER B 1 488 ? 32.683 55.341 20.447 1.00 27.22 488 SER B N 1
ATOM 7552 C CA . SER B 1 488 ? 33.348 54.080 20.023 1.00 25.19 488 SER B CA 1
ATOM 7553 C C . SER B 1 488 ? 32.968 53.763 18.579 1.00 25.38 488 SER B C 1
ATOM 7554 O O . SER B 1 488 ? 32.382 52.718 18.294 1.00 24.40 488 SER B O 1
ATOM 7557 N N . PRO B 1 489 ? 33.293 54.665 17.621 1.00 26.42 489 PRO B N 1
ATOM 7558 C CA . PRO B 1 489 ? 33.015 54.426 16.202 1.00 26.33 489 PRO B CA 1
ATOM 7559 C C . PRO B 1 489 ? 34.051 53.475 15.576 1.00 24.96 489 PRO B C 1
ATOM 7560 O O . PRO B 1 489 ? 34.997 53.114 16.244 1.00 24.09 489 PRO B O 1
ATOM 7564 N N . SER B 1 490 ? 33.831 53.099 14.323 1.00 25.27 490 SER B N 1
ATOM 7565 C CA . SER B 1 490 ? 34.767 52.303 13.498 1.00 28.55 490 SER B CA 1
ATOM 7566 C C . SER B 1 490 ? 36.026 53.129 13.213 1.00 30.81 490 SER B C 1
ATOM 7567 O O . SER B 1 490 ? 35.998 54.393 13.377 1.00 26.89 490 SER B O 1
ATOM 7570 N N . LEU B 1 491 ? 37.086 52.451 12.774 1.00 33.29 491 LEU B N 1
ATOM 7571 C CA . LEU B 1 491 ? 38.384 53.091 12.421 1.00 32.15 491 LEU B CA 1
ATOM 7572 C C . LEU B 1 491 ? 38.240 53.914 11.130 1.00 32.41 491 LEU B C 1
ATOM 7573 O O . LEU B 1 491 ? 39.183 54.652 10.820 1.00 34.37 491 LEU B O 1
ATOM 7578 N N . TYR B 1 492 ? 37.091 53.828 10.445 1.00 31.36 492 TYR B N 1
ATOM 7579 C CA . TYR B 1 492 ? 36.809 54.584 9.197 1.00 33.73 492 TYR B CA 1
ATOM 7580 C C . TYR B 1 492 ? 36.175 55.947 9.483 1.00 31.33 492 TYR B C 1
ATOM 7581 O O . TYR B 1 492 ? 35.839 56.637 8.520 1.00 36.55 492 TYR B O 1
ATOM 7590 N N . ILE B 1 493 ? 35.951 56.304 10.744 1.00 33.92 493 ILE B N 1
ATOM 7591 C CA . ILE B 1 493 ? 35.332 57.612 11.107 1.00 35.29 493 ILE B CA 1
ATOM 7592 C C . ILE B 1 493 ? 36.164 58.720 10.440 1.00 35.29 493 ILE B C 1
ATOM 7593 O O . ILE B 1 493 ? 37.401 58.688 10.582 1.00 29.67 493 ILE B O 1
ATOM 7598 N N . THR B 1 494 ? 35.501 59.629 9.711 1.00 33.07 494 THR B N 1
ATOM 7599 C CA . THR B 1 494 ? 36.145 60.713 8.925 1.00 32.75 494 THR B CA 1
ATOM 7600 C C . THR B 1 494 ? 36.314 61.974 9.777 1.00 31.90 494 THR B C 1
ATOM 7601 O O . THR B 1 494 ? 35.562 62.157 10.754 1.00 30.81 494 THR B O 1
ATOM 7605 N N . ASP B 1 495 ? 37.262 62.822 9.376 1.00 33.37 495 ASP B N 1
ATOM 7606 C CA . ASP B 1 495 ? 37.517 64.159 9.967 1.00 35.46 495 ASP B CA 1
ATOM 7607 C C . ASP B 1 495 ? 36.210 64.961 10.002 1.00 35.14 495 ASP B C 1
ATOM 7608 O O . ASP B 1 495 ? 35.934 65.603 11.045 1.00 35.46 495 ASP B O 1
ATOM 7613 N N . GLU B 1 496 ? 35.440 64.916 8.917 1.00 31.71 496 GLU B N 1
ATOM 7614 C CA . GLU B 1 496 ? 34.181 65.695 8.819 1.00 35.48 496 GLU B CA 1
ATOM 7615 C C . GLU B 1 496 ? 33.177 65.094 9.807 1.00 32.13 496 GLU B C 1
ATOM 7616 O O . GLU B 1 496 ? 32.432 65.870 10.436 1.00 28.47 496 GLU B O 1
ATOM 7622 N N . GLU B 1 497 ? 33.171 63.767 9.991 1.00 32.81 497 GLU B N 1
ATOM 7623 C CA . GLU B 1 497 ? 32.245 63.114 10.963 1.00 30.92 497 GLU B CA 1
ATOM 7624 C C . GLU B 1 497 ? 32.624 63.557 12.384 1.00 28.08 497 GLU B C 1
ATOM 7625 O O . GLU B 1 497 ? 31.720 63.890 13.149 1.00 27.53 497 GLU B O 1
ATOM 7631 N N . ILE B 1 498 ? 33.917 63.675 12.689 1.00 28.35 498 ILE B N 1
ATOM 7632 C CA . ILE B 1 498 ? 34.396 64.185 14.004 1.00 28.67 498 ILE B CA 1
ATOM 7633 C C . ILE B 1 498 ? 34.047 65.681 14.144 1.00 30.56 498 ILE B C 1
ATOM 7634 O O . ILE B 1 498 ? 33.691 66.086 15.270 1.00 28.73 498 ILE B O 1
ATOM 7639 N N . ASP B 1 499 ? 34.092 66.469 13.061 1.00 33.32 499 ASP B N 1
ATOM 7640 C CA . ASP B 1 499 ? 33.705 67.916 13.081 1.00 34.81 499 ASP B CA 1
ATOM 7641 C C . ASP B 1 499 ? 32.197 68.055 13.353 1.00 30.03 499 ASP B C 1
ATOM 7642 O O . ASP B 1 499 ? 31.842 68.841 14.230 1.00 32.46 499 ASP B O 1
ATOM 7647 N N . ARG B 1 500 ? 31.337 67.312 12.649 1.00 31.14 500 ARG B N 1
ATOM 7648 C CA . ARG B 1 500 ? 29.867 67.303 12.907 1.00 33.55 500 ARG B CA 1
ATOM 7649 C C . ARG B 1 500 ? 29.578 66.928 14.373 1.00 32.37 500 ARG B C 1
ATOM 7650 O O . ARG B 1 500 ? 28.641 67.523 14.987 1.00 28.30 500 ARG B O 1
ATOM 7658 N N . THR B 1 501 ? 30.337 65.978 14.924 1.00 26.87 501 THR B N 1
ATOM 7659 C CA . THR B 1 501 ? 30.173 65.522 16.323 1.00 27.65 501 THR B CA 1
ATOM 7660 C C . THR B 1 501 ? 30.528 66.692 17.242 1.00 26.88 501 THR B C 1
ATOM 7661 O O . THR B 1 501 ? 29.763 66.954 18.171 1.00 26.22 501 THR B O 1
ATOM 7665 N N . GLU B 1 502 ? 31.657 67.359 16.998 1.00 28.55 502 GLU B N 1
ATOM 7666 C CA . GLU B 1 502 ? 32.092 68.545 17.784 1.00 28.70 502 GLU B CA 1
ATOM 7667 C C . GLU B 1 502 ? 30.972 69.595 17.796 1.00 26.25 502 GLU B C 1
ATOM 7668 O O . GLU B 1 502 ? 30.589 70.029 18.901 1.00 26.04 502 GLU B O 1
ATOM 7674 N N . THR B 1 503 ? 30.460 69.945 16.615 1.00 25.77 503 THR B N 1
ATOM 7675 C CA . THR B 1 503 ? 29.343 70.908 16.445 1.00 26.86 503 THR B CA 1
ATOM 7676 C C . THR B 1 503 ? 28.151 70.456 17.283 1.00 26.93 503 THR B C 1
ATOM 7677 O O . THR B 1 503 ? 27.586 71.283 18.028 1.00 27.62 503 THR B O 1
ATOM 7681 N N . ALA B 1 504 ? 27.781 69.179 17.168 1.00 30.09 504 ALA B N 1
ATOM 7682 C CA . ALA B 1 504 ? 26.631 68.590 17.889 1.00 29.55 504 ALA B CA 1
ATOM 7683 C C . ALA B 1 504 ? 26.854 68.698 19.402 1.00 29.59 504 ALA B C 1
ATOM 7684 O O . ALA B 1 504 ? 25.879 68.995 20.110 1.00 34.32 504 ALA B O 1
ATOM 7686 N N . LEU B 1 505 ? 28.076 68.479 19.905 1.00 30.81 505 LEU B N 1
ATOM 7687 C CA . LEU B 1 505 ? 28.340 68.477 21.378 1.00 31.44 505 LEU B CA 1
ATOM 7688 C C . LEU B 1 505 ? 28.332 69.914 21.917 1.00 31.43 505 LEU B C 1
ATOM 7689 O O . LEU B 1 505 ? 27.822 70.127 23.052 1.00 29.02 505 LEU B O 1
ATOM 7694 N N . ARG B 1 506 ? 28.898 70.866 21.162 1.00 32.15 506 ARG B N 1
ATOM 7695 C CA . ARG B 1 506 ? 28.931 72.294 21.596 1.00 31.80 506 ARG B CA 1
ATOM 7696 C C . ARG B 1 506 ? 27.473 72.774 21.719 1.00 29.44 506 ARG B C 1
ATOM 7697 O O . ARG B 1 506 ? 27.122 73.369 22.756 1.00 31.25 506 ARG B O 1
ATOM 7705 N N . SER B 1 507 ? 26.634 72.418 20.747 1.00 29.07 507 SER B N 1
ATOM 7706 C CA . SER B 1 507 ? 25.175 72.709 20.700 1.00 27.20 507 SER B CA 1
ATOM 7707 C C . SER B 1 507 ? 24.503 72.090 21.924 1.00 30.39 507 SER B C 1
ATOM 7708 O O . SER B 1 507 ? 23.808 72.831 22.673 1.00 30.04 507 SER B O 1
ATOM 7711 N N . LEU B 1 508 ? 24.744 70.787 22.157 1.00 31.68 508 LEU B N 1
ATOM 7712 C CA . LEU B 1 508 ? 24.183 70.031 23.312 1.00 28.47 508 LEU B CA 1
ATOM 7713 C C . LEU B 1 508 ? 24.577 70.707 24.635 1.00 27.07 508 LEU B C 1
ATOM 7714 O O . LEU B 1 508 ? 23.704 70.910 25.483 1.00 25.85 508 LEU B O 1
ATOM 7719 N N . PHE B 1 509 ? 25.858 70.995 24.840 1.00 29.16 509 PHE B N 1
ATOM 7720 C CA . PHE B 1 509 ? 26.365 71.449 26.162 1.00 31.09 509 PHE B CA 1
ATOM 7721 C C . PHE B 1 509 ? 26.006 72.928 26.362 1.00 31.92 509 PHE B C 1
ATOM 7722 O O . PHE B 1 509 ? 25.839 73.342 27.540 1.00 35.15 509 PHE B O 1
ATOM 7730 N N . THR B 1 510 ? 25.829 73.698 25.286 1.00 31.73 510 THR B N 1
ATOM 7731 C CA . THR B 1 510 ? 25.267 75.075 25.397 1.00 33.77 510 THR B CA 1
ATOM 7732 C C . THR B 1 510 ? 23.835 74.996 25.927 1.00 35.27 510 THR B C 1
ATOM 7733 O O . THR B 1 510 ? 23.524 75.734 26.902 1.00 39.84 510 THR B O 1
ATOM 7737 N N . ALA B 1 511 ? 23.001 74.131 25.350 1.00 35.99 511 ALA B N 1
ATOM 7738 C CA . ALA B 1 511 ? 21.596 73.955 25.783 1.00 33.05 511 ALA B CA 1
ATOM 7739 C C . ALA B 1 511 ? 21.566 73.509 27.249 1.00 33.86 511 ALA B C 1
ATOM 7740 O O . ALA B 1 511 ? 20.687 73.960 27.984 1.00 33.47 511 ALA B O 1
ATOM 7742 N N . LEU B 1 512 ? 22.481 72.629 27.673 1.00 33.85 512 LEU B N 1
ATOM 7743 C CA . LEU B 1 512 ? 22.531 72.131 29.077 1.00 35.59 512 LEU B CA 1
ATOM 7744 C C . LEU B 1 512 ? 23.030 73.249 30.011 1.00 32.26 512 LEU B C 1
ATOM 7745 O O . LEU B 1 512 ? 22.429 73.446 31.072 1.00 30.68 512 LEU B O 1
ATOM 7750 N N . ARG B 1 513 ? 24.093 73.954 29.627 1.00 32.67 513 ARG B N 1
ATOM 7751 C CA . ARG B 1 513 ? 24.526 75.200 30.313 1.00 35.53 513 ARG B CA 1
ATOM 7752 C C . ARG B 1 513 ? 23.323 76.126 30.508 1.00 33.06 513 ARG B C 1
ATOM 7753 O O . ARG B 1 513 ? 23.126 76.561 31.647 1.00 30.74 513 ARG B O 1
ATOM 7761 N N . ASP B 1 514 ? 22.524 76.364 29.458 1.00 35.59 514 ASP B N 1
ATOM 7762 C CA . ASP B 1 514 ? 21.379 77.322 29.475 1.00 36.58 514 ASP B CA 1
ATOM 7763 C C . ASP B 1 514 ? 20.161 76.734 30.179 1.00 34.56 514 ASP B C 1
ATOM 7764 O O . ASP B 1 514 ? 19.146 77.430 30.179 1.00 34.62 514 ASP B O 1
ATOM 7769 N N . GLN B 1 515 ? 20.254 75.507 30.710 1.00 35.51 515 GLN B N 1
ATOM 7770 C CA . GLN B 1 515 ? 19.166 74.767 31.412 1.00 34.24 515 GLN B CA 1
ATOM 7771 C C . GLN B 1 515 ? 17.869 74.801 30.587 1.00 36.92 515 GLN B C 1
ATOM 7772 O O . GLN B 1 515 ? 16.763 74.933 31.178 1.00 33.39 515 GLN B O 1
ATOM 7778 N N . ASP B 1 516 ? 18.002 74.569 29.278 1.00 35.94 516 ASP B N 1
ATOM 7779 C CA . ASP B 1 516 ? 16.896 74.578 28.285 1.00 36.74 516 ASP B CA 1
ATOM 7780 C C . ASP B 1 516 ? 16.199 73.209 28.290 1.00 34.73 516 ASP B C 1
ATOM 7781 O O . ASP B 1 516 ? 16.362 72.422 27.330 1.00 33.23 516 ASP B O 1
ATOM 7786 N N . GLY B 1 517 ? 15.404 72.955 29.331 1.00 33.89 517 GLY B N 1
ATOM 7787 C CA . GLY B 1 517 ? 14.648 71.706 29.514 1.00 35.28 517 GLY B CA 1
ATOM 7788 C C . GLY B 1 517 ? 13.627 71.489 28.417 1.00 36.93 517 GLY B C 1
ATOM 7789 O O . GLY B 1 517 ? 13.365 70.323 28.060 1.00 34.39 517 GLY B O 1
ATOM 7790 N N . ASP B 1 518 ? 13.028 72.573 27.923 1.00 35.95 518 ASP B N 1
ATOM 7791 C CA . ASP B 1 518 ? 12.020 72.544 26.828 1.00 36.79 518 ASP B CA 1
ATOM 7792 C C . ASP B 1 518 ? 12.670 71.948 25.580 1.00 32.60 518 ASP B C 1
ATOM 7793 O O . ASP B 1 518 ? 12.024 71.165 24.908 1.00 34.77 518 ASP B O 1
ATOM 7798 N N . ARG B 1 519 ? 13.914 72.318 25.292 1.00 32.23 519 ARG B N 1
ATOM 7799 C CA . ARG B 1 519 ? 14.621 71.854 24.075 1.00 33.05 519 ARG B CA 1
ATOM 7800 C C . ARG B 1 519 ? 15.187 70.436 24.269 1.00 35.06 519 ARG B C 1
ATOM 7801 O O . ARG B 1 519 ? 15.198 69.688 23.277 1.00 32.96 519 ARG B O 1
ATOM 7809 N N . LEU B 1 520 ? 15.644 70.079 25.475 1.00 36.46 520 LEU B N 1
ATOM 7810 C CA . LEU B 1 520 ? 16.426 68.836 25.731 1.00 36.88 520 LEU B CA 1
ATOM 7811 C C . LEU B 1 520 ? 15.478 67.675 26.056 1.00 36.19 520 LEU B C 1
ATOM 7812 O O . LEU B 1 520 ? 15.756 66.562 25.612 1.00 36.78 520 LEU B O 1
ATOM 7817 N N . VAL B 1 521 ? 14.380 67.936 26.762 1.00 35.57 521 VAL B N 1
ATOM 7818 C CA . VAL B 1 521 ? 13.435 66.898 27.269 1.00 35.07 521 VAL B CA 1
ATOM 7819 C C . VAL B 1 521 ? 12.114 66.982 26.493 1.00 37.78 521 VAL B C 1
ATOM 7820 O O . VAL B 1 521 ? 11.485 68.048 26.517 1.00 38.75 521 VAL B O 1
ATOM 7824 N N . LEU B 1 522 ? 11.696 65.879 25.874 1.00 38.64 522 LEU B N 1
ATOM 7825 C CA . LEU B 1 522 ? 10.402 65.762 25.151 1.00 40.42 522 LEU B CA 1
ATOM 7826 C C . LEU B 1 522 ? 9.263 65.844 26.160 1.00 41.72 522 LEU B C 1
ATOM 7827 O O . LEU B 1 522 ? 9.368 65.168 27.197 1.00 38.63 522 LEU B O 1
ATOM 7832 N N . SER B 1 523 ? 8.263 66.686 25.873 1.00 51.13 523 SER B N 1
ATOM 7833 C CA . SER B 1 523 ? 6.939 66.742 26.548 1.00 56.62 523 SER B CA 1
ATOM 7834 C C . SER B 1 523 ? 6.026 65.713 25.879 1.00 61.04 523 SER B C 1
ATOM 7835 O O . SER B 1 523 ? 5.134 66.059 25.103 1.00 58.97 523 SER B O 1
#

B-factor: mean 34.01, std 12.45, range [16.27, 102.44]